Protein AF-0000000082291951 (afdb_homodimer)

Organism: NCBI:txid303405

Radius of gyration: 35.96 Å; Cα contacts (8 Å, |Δi|>4): 1613; chains: 2; bounding box: 137×91×159 Å

Nearest PDB structures (foldseek):
  1sz2-assembly1_A  TM=8.756E-01  e=3.361E-25  Escherichia coli
  3vpz-assembly1_A-2  TM=7.911E-01  e=4.484E-22  Pseudoalteromonas sp. AS-131
  6da0-assembly1_A  TM=6.887E-01  e=3.231E-18  Naegleria fowleri
  2q2r-assembly1_B  TM=7.150E-01  e=1.057E-15  Trypanosoma cruzi
  3j9m-assembly1_AI  TM=5.295E-01  e=6.971E-02  Homo sapiens

Solvent-accessible surface area (backbone atoms only — not comparable to full-atom values): 46841 Å² total; per-residue (Å²): 131,85,81,79,77,78,78,78,74,77,76,76,76,74,77,74,73,71,74,73,73,73,72,68,71,72,68,68,68,69,68,69,63,66,68,54,75,59,72,18,27,34,37,38,16,19,26,37,50,90,58,41,32,39,42,34,36,24,42,66,86,65,50,75,78,43,76,50,76,39,56,36,60,75,56,60,58,61,54,63,75,54,80,78,62,60,58,60,42,35,44,49,64,58,45,50,50,53,51,53,54,45,49,50,54,48,34,65,65,36,87,85,46,71,50,87,55,52,63,41,30,36,37,17,37,12,29,63,52,60,56,55,94,35,22,42,65,69,38,98,46,58,47,60,38,46,44,19,66,60,50,33,55,52,31,49,66,42,89,47,74,68,48,35,30,38,79,43,41,44,43,40,29,34,46,33,13,35,39,39,14,59,73,68,60,45,85,79,76,29,38,46,76,55,83,74,69,82,83,66,77,83,78,79,72,66,58,74,61,35,90,73,35,26,29,33,33,39,23,26,30,76,42,32,45,27,19,41,29,41,55,27,58,76,74,72,76,70,71,68,84,69,69,70,73,72,62,71,76,62,79,75,43,58,46,61,39,64,28,42,48,28,58,28,74,49,62,65,54,46,74,71,37,44,54,40,48,57,46,48,18,60,75,68,71,27,85,58,54,46,39,28,24,58,37,33,18,36,56,3,33,34,46,39,31,54,36,44,38,70,77,37,57,87,52,52,50,68,73,56,51,54,50,45,72,69,40,64,92,48,21,22,56,54,38,61,74,32,30,86,82,29,62,37,27,29,53,16,49,48,51,27,33,25,49,41,16,36,50,50,34,40,47,41,35,38,53,51,18,22,39,24,33,35,36,32,49,62,57,46,49,75,31,48,85,29,66,50,46,35,58,82,80,7,45,13,42,45,34,34,52,66,41,72,92,56,33,69,62,53,69,56,37,43,37,31,38,39,62,57,88,53,39,35,35,48,2,15,43,46,49,48,54,49,53,53,52,51,53,54,53,71,73,96,136,78,83,77,76,80,77,78,74,81,77,77,74,70,79,73,75,71,73,75,72,75,72,71,71,71,70,69,67,69,69,71,64,67,73,54,73,59,74,18,28,33,36,38,15,19,28,36,51,90,58,40,30,38,40,36,36,26,43,66,87,65,49,73,78,43,76,51,78,41,56,36,60,76,56,59,58,60,55,65,76,52,80,78,62,61,58,60,42,36,42,50,63,57,45,50,50,53,48,55,54,45,50,51,55,49,34,65,66,36,88,85,45,70,48,86,54,52,63,41,29,36,37,17,38,13,29,61,51,61,56,54,93,35,21,42,63,71,40,97,44,58,47,61,38,46,44,18,66,59,50,33,54,52,30,48,67,40,89,47,74,68,48,37,29,36,77,43,40,43,45,42,28,34,47,34,15,35,39,39,14,59,73,69,60,44,85,80,76,28,39,45,76,54,85,74,66,83,82,61,75,71,84,72,74,67,58,73,62,35,90,72,35,27,30,34,33,40,24,27,31,77,42,32,44,27,19,41,28,40,54,26,59,78,73,72,76,70,69,69,84,68,69,69,73,71,63,71,76,63,80,76,42,57,46,61,38,64,27,41,48,28,58,29,75,48,61,64,55,44,71,71,38,45,54,40,49,54,47,48,18,60,76,67,73,28,82,58,53,47,38,28,24,57,37,34,18,36,56,3,34,35,46,39,30,54,38,44,38,70,77,37,58,86,52,53,52,67,73,57,52,55,49,44,71,69,39,64,92,48,19,22,55,52,38,61,74,33,30,86,81,29,63,39,26,29,53,17,50,48,52,28,33,23,48,40,16,37,50,51,34,40,47,40,34,39,53,50,18,22,38,23,35,36,37,31,48,61,58,47,49,74,32,47,87,29,64,50,46,34,58,82,80,7,44,12,41,46,33,35,54,63,41,72,91,56,33,68,63,52,70,56,36,41,36,29,38,38,62,57,89,52,40,35,36,48,2,15,44,47,50,49,54,49,52,53,53,52,53,53,53,70,74,97

Structure (mmCIF, N/CA/C/O backbone):
data_AF-0000000082291951-model_v1
#
loop_
_entity.id
_entity.type
_entity.pdbx_description
1 polymer Glucokinase
#
loop_
_atom_site.group_PDB
_atom_site.id
_atom_site.type_symbol
_atom_site.label_atom_id
_atom_site.label_alt_id
_atom_site.label_comp_id
_atom_site.label_asym_id
_atom_site.label_entity_id
_atom_site.label_seq_id
_atom_site.pdbx_PDB_ins_code
_atom_site.Cartn_x
_atom_site.Cartn_y
_atom_site.Cartn_z
_atom_site.occupancy
_atom_site.B_iso_or_equiv
_atom_site.auth_seq_id
_atom_site.auth_comp_id
_atom_site.auth_asym_id
_atom_site.auth_atom_id
_atom_site.pdbx_PDB_model_num
ATOM 1 N N . MET A 1 1 ? 100.625 -26.516 -78.625 1 23.98 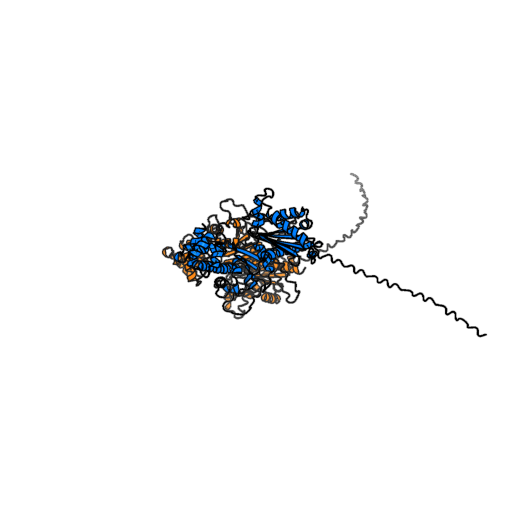1 MET A N 1
ATOM 2 C CA . MET A 1 1 ? 100.438 -27.594 -77.625 1 23.98 1 MET A CA 1
ATOM 3 C C . MET A 1 1 ? 99.562 -27.141 -76.5 1 23.98 1 MET A C 1
ATOM 5 O O . MET A 1 1 ? 100 -26.328 -75.625 1 23.98 1 MET A O 1
ATOM 9 N N . SER A 1 2 ? 98.312 -26.75 -76.5 1 24.59 2 SER A N 1
ATOM 10 C CA . SER A 1 2 ? 97.625 -25.469 -76.375 1 24.59 2 SER A CA 1
ATOM 11 C C . SER A 1 2 ? 97 -25.328 -75 1 24.59 2 SER A C 1
ATOM 13 O O . SER A 1 2 ? 96.062 -26.062 -74.625 1 24.59 2 SER A O 1
ATOM 15 N N . THR A 1 3 ? 97.875 -25.141 -73.812 1 23.8 3 THR A N 1
ATOM 16 C CA . THR A 1 3 ? 97.812 -25.594 -72.438 1 23.8 3 THR A CA 1
ATOM 17 C C . THR A 1 3 ? 96.75 -24.875 -71.625 1 23.8 3 THR A C 1
ATOM 19 O O . THR A 1 3 ? 96.688 -23.656 -71.562 1 23.8 3 THR A O 1
ATOM 22 N N . THR A 1 4 ? 95.5 -25.422 -71.5 1 20.5 4 THR A N 1
ATOM 23 C CA . THR A 1 4 ? 94.062 -25.109 -71.125 1 20.5 4 THR A CA 1
ATOM 24 C C . THR A 1 4 ? 94 -24.734 -69.625 1 20.5 4 THR A C 1
ATOM 26 O O . THR A 1 4 ? 94.125 -25.609 -68.812 1 20.5 4 THR A O 1
ATOM 29 N N . LYS A 1 5 ? 94.562 -23.531 -69.25 1 22.53 5 LYS A N 1
ATOM 30 C CA . LYS A 1 5 ? 94.812 -23.094 -67.875 1 22.53 5 LYS A CA 1
ATOM 31 C C . LYS A 1 5 ? 93.562 -23.094 -67 1 22.53 5 LYS A C 1
ATOM 33 O O . LYS A 1 5 ? 92.625 -22.391 -67.312 1 22.53 5 LYS A O 1
ATOM 38 N N . ASN A 1 6 ? 93.188 -24.281 -66.375 1 20.83 6 ASN A N 1
ATOM 39 C CA . ASN A 1 6 ? 91.938 -24.672 -65.688 1 20.83 6 ASN A CA 1
ATOM 40 C C . ASN A 1 6 ? 91.688 -23.75 -64.5 1 20.83 6 ASN A C 1
ATOM 42 O O . ASN A 1 6 ? 92.5 -23.625 -63.625 1 20.83 6 ASN A O 1
ATOM 46 N N . ASN A 1 7 ? 91 -22.562 -64.75 1 22.55 7 ASN A N 1
ATOM 47 C CA . ASN A 1 7 ? 90.812 -21.391 -63.938 1 22.55 7 ASN A CA 1
ATOM 48 C C . ASN A 1 7 ? 90 -21.734 -62.656 1 22.55 7 ASN A C 1
ATOM 50 O O . ASN A 1 7 ? 88.938 -22.297 -62.719 1 22.55 7 ASN A O 1
ATOM 54 N N . ASN A 1 8 ? 90.688 -22.156 -61.531 1 22.59 8 ASN A N 1
ATOM 55 C CA . ASN A 1 8 ? 90.375 -22.625 -60.188 1 22.59 8 ASN A CA 1
ATOM 56 C C . ASN A 1 8 ? 89.438 -21.656 -59.469 1 22.59 8 ASN A C 1
ATOM 58 O O . ASN A 1 8 ? 89.812 -20.547 -59.094 1 22.59 8 ASN A O 1
ATOM 62 N N . HIS A 1 9 ? 88.25 -21.375 -60.062 1 24 9 HIS A N 1
ATOM 63 C CA . HI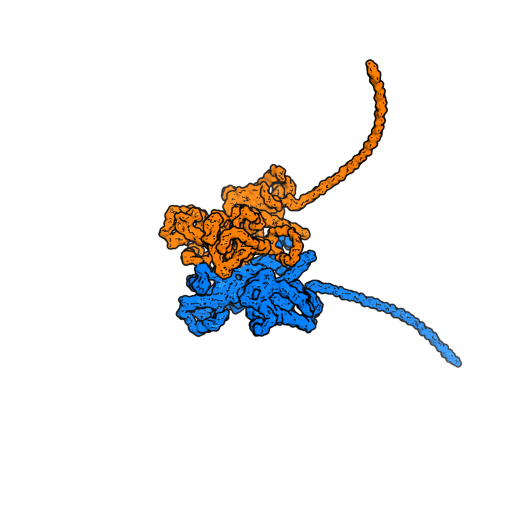S A 1 9 ? 87.375 -20.328 -59.531 1 24 9 HIS A CA 1
ATOM 64 C C . HIS A 1 9 ? 86.938 -20.609 -58.094 1 24 9 HIS A C 1
ATOM 66 O O . HIS A 1 9 ? 86.438 -21.688 -57.812 1 24 9 HIS A O 1
ATOM 72 N N . ASP A 1 10 ? 87.75 -20.172 -57.125 1 22.2 10 ASP A N 1
ATOM 73 C CA . ASP A 1 10 ? 87.688 -20.297 -55.688 1 22.2 10 ASP A CA 1
ATOM 74 C C . ASP A 1 10 ? 86.312 -19.938 -55.156 1 22.2 10 ASP A C 1
ATOM 76 O O . ASP A 1 10 ? 85.75 -18.922 -55.5 1 22.2 10 ASP A O 1
ATOM 80 N N . ASN A 1 11 ? 85.5 -20.969 -54.812 1 22 11 ASN A N 1
ATOM 81 C CA . ASN A 1 11 ? 84.125 -21.141 -54.344 1 22 11 ASN A CA 1
ATOM 82 C C . ASN A 1 11 ? 83.875 -20.391 -53.031 1 22 11 ASN A C 1
ATOM 84 O O . ASN A 1 11 ? 84.438 -20.734 -52 1 22 11 ASN A O 1
ATOM 88 N N . ASP A 1 12 ? 84.062 -19.078 -53.062 1 22.44 12 ASP A N 1
ATOM 89 C CA . ASP A 1 12 ? 84 -18.266 -51.844 1 22.44 12 ASP A CA 1
ATOM 90 C C . ASP A 1 12 ? 82.688 -18.562 -51.094 1 22.44 12 ASP A C 1
ATOM 92 O O . ASP A 1 12 ? 81.562 -18.453 -51.656 1 22.44 12 ASP A O 1
ATOM 96 N N . THR A 1 13 ? 82.75 -19.531 -50.156 1 23.59 13 THR A N 1
ATOM 97 C CA . THR A 1 13 ? 81.75 -20.109 -49.281 1 23.59 13 THR A CA 1
ATOM 98 C C . THR A 1 13 ? 81.062 -19.016 -48.438 1 23.59 13 THR A C 1
ATOM 100 O O . THR A 1 13 ? 81.688 -18.375 -47.594 1 23.59 13 THR A O 1
ATOM 103 N N . GLY A 1 14 ? 80.375 -18.078 -49.125 1 22.34 14 GLY A N 1
ATOM 104 C CA . GLY A 1 14 ? 79.75 -16.969 -48.438 1 22.34 14 GLY A CA 1
ATOM 105 C C . GLY A 1 14 ? 78.875 -17.406 -47.281 1 22.34 14 GLY A C 1
ATOM 106 O O . GLY A 1 14 ? 78.062 -18.344 -47.438 1 22.34 14 GLY A O 1
ATOM 107 N N . ASP A 1 15 ? 79.438 -17.391 -46.062 1 22.02 15 ASP A N 1
ATOM 108 C CA . ASP A 1 15 ? 78.938 -17.75 -44.75 1 22.02 15 ASP A CA 1
ATOM 109 C C . ASP A 1 15 ? 77.562 -17.062 -44.5 1 22.02 15 ASP A C 1
ATOM 111 O O . ASP A 1 15 ? 77.5 -15.828 -44.531 1 22.02 15 ASP A O 1
ATOM 115 N N . ASP A 1 16 ? 76.562 -17.547 -45.219 1 21.42 16 ASP A N 1
ATOM 116 C CA . ASP A 1 16 ? 75.188 -17.016 -45.031 1 21.42 16 ASP A CA 1
ATOM 117 C C . ASP A 1 16 ? 74.812 -16.984 -43.562 1 21.42 16 ASP A C 1
ATOM 119 O O . ASP A 1 16 ? 74.812 -18 -42.906 1 21.42 16 ASP A O 1
ATOM 123 N N . ASP A 1 17 ? 75.312 -15.961 -42.875 1 22.34 17 ASP A N 1
ATOM 124 C CA . ASP A 1 17 ? 74.938 -15.703 -41.5 1 22.34 17 ASP A CA 1
ATOM 125 C C . ASP A 1 17 ? 73.438 -15.727 -41.344 1 22.34 17 ASP A C 1
ATOM 127 O O . ASP A 1 17 ? 72.75 -14.906 -41.938 1 22.34 17 ASP A O 1
ATOM 131 N N . GLN A 1 18 ? 72.875 -16.875 -41.469 1 19.97 18 GLN A N 1
ATOM 132 C CA . GLN A 1 18 ? 71.438 -17 -41.219 1 19.97 18 GLN A CA 1
ATOM 133 C C . GLN A 1 18 ? 71.062 -16.359 -39.875 1 19.97 18 GLN A C 1
ATOM 135 O O . GLN A 1 18 ? 71.5 -16.828 -38.844 1 19.97 18 GLN A O 1
ATOM 140 N N . ALA A 1 19 ? 71.125 -15.016 -39.844 1 23.12 19 ALA A N 1
ATOM 141 C CA . ALA A 1 19 ? 70.5 -14.328 -38.688 1 23.12 19 ALA A CA 1
ATOM 142 C C . ALA A 1 19 ? 69.188 -14.977 -38.312 1 23.12 19 ALA A C 1
ATOM 144 O O . ALA A 1 19 ? 68.25 -15.023 -39.125 1 23.12 19 ALA A O 1
ATOM 145 N N . THR A 1 20 ? 69.25 -16.078 -37.594 1 21.72 20 THR A N 1
ATOM 146 C CA . THR A 1 20 ? 68.062 -16.688 -37 1 21.72 20 THR A CA 1
ATOM 147 C C . THR A 1 20 ? 67.25 -15.641 -36.312 1 21.72 20 THR A C 1
ATOM 149 O O . THR A 1 20 ? 67.688 -14.969 -35.375 1 21.72 20 THR A O 1
ATOM 152 N N . SER A 1 21 ? 66.562 -14.781 -37.125 1 24.31 21 SER A N 1
ATOM 153 C CA . SER A 1 21 ? 65.5 -13.922 -36.531 1 24.31 21 SER A CA 1
ATOM 154 C C . SER A 1 21 ? 64.688 -14.688 -35.5 1 24.31 21 SER A C 1
ATOM 156 O O . SER A 1 21 ? 64.062 -15.688 -35.844 1 24.31 21 SER A O 1
ATOM 158 N N . GLU A 1 22 ? 65.25 -14.891 -34.312 1 23.05 22 GLU A N 1
ATOM 159 C CA . GLU A 1 22 ? 64.5 -15.398 -33.188 1 23.05 22 GLU A CA 1
ATOM 160 C C . GLU A 1 22 ? 63.125 -14.664 -33.094 1 23.05 22 GLU A C 1
ATOM 162 O O . GLU A 1 22 ? 63.094 -13.453 -32.906 1 23.05 22 GLU A O 1
ATOM 167 N N . ASN A 1 23 ? 62.281 -14.93 -34.094 1 24.75 23 ASN A N 1
ATOM 168 C CA . ASN A 1 23 ? 60.875 -14.555 -33.844 1 24.75 23 ASN A CA 1
ATOM 169 C C . ASN A 1 23 ? 60.469 -14.828 -32.406 1 24.75 23 ASN A C 1
ATOM 171 O O . ASN A 1 23 ? 60.406 -15.984 -32 1 24.75 23 ASN A O 1
ATOM 175 N N . SER A 1 24 ? 61.062 -14.086 -31.516 1 24.94 24 SER A N 1
ATOM 176 C CA . SER A 1 24 ? 60.469 -14.148 -30.172 1 24.94 24 SER A CA 1
ATOM 177 C C . SER A 1 24 ? 58.938 -14.148 -30.234 1 24.94 24 SER A C 1
ATOM 179 O O . SER A 1 24 ? 58.344 -13.211 -30.75 1 24.94 24 SER A O 1
ATOM 181 N N . MET A 1 25 ? 58.406 -15.273 -30.562 1 22.91 25 MET A N 1
ATOM 182 C CA . MET A 1 25 ? 56.969 -15.383 -30.281 1 22.91 25 MET A CA 1
ATOM 183 C C . MET A 1 25 ? 56.625 -14.703 -28.953 1 22.91 25 MET A C 1
ATOM 185 O O . MET A 1 25 ? 57.062 -15.148 -27.891 1 22.91 25 MET A O 1
ATOM 189 N N . LYS A 1 26 ? 56.562 -13.336 -28.906 1 26.44 26 LYS A N 1
ATOM 190 C CA . LYS A 1 26 ? 55.812 -12.781 -27.797 1 26.44 26 LYS A CA 1
ATOM 191 C C . LYS A 1 26 ? 54.625 -13.695 -27.422 1 26.44 26 LYS A C 1
ATOM 193 O O . LYS A 1 26 ? 53.719 -13.859 -28.219 1 26.44 26 LYS A O 1
ATOM 198 N N . GLN A 1 27 ? 55 -14.781 -26.781 1 21.42 27 GLN A N 1
ATOM 199 C CA . GLN A 1 27 ? 53.875 -15.438 -26.172 1 21.42 27 GLN A CA 1
ATOM 200 C C . GLN A 1 27 ? 52.875 -14.414 -25.594 1 21.42 27 GLN A C 1
ATOM 202 O O . GLN A 1 27 ? 53.25 -13.641 -24.703 1 21.42 27 GLN A O 1
ATOM 207 N N . SER A 1 28 ? 52.125 -13.773 -26.5 1 25.36 28 SER A N 1
ATOM 208 C CA . SER A 1 28 ? 51 -13.062 -25.906 1 25.36 28 SER A CA 1
ATOM 209 C C . SER A 1 28 ? 50.469 -13.797 -24.672 1 25.36 28 SER A C 1
ATOM 211 O O . SER A 1 28 ? 50.094 -14.961 -24.766 1 25.36 28 SER A O 1
ATOM 213 N N . SER A 1 29 ? 51.188 -13.648 -23.625 1 26.86 29 SER A N 1
ATOM 214 C CA . SER A 1 29 ? 50.531 -14.102 -22.406 1 26.86 29 SER A CA 1
ATOM 215 C C . SER A 1 29 ? 49.031 -13.891 -22.484 1 26.86 29 SER A C 1
ATOM 217 O O . SER A 1 29 ? 48.562 -12.758 -22.656 1 26.86 29 SER A O 1
ATOM 219 N N . ALA A 1 30 ? 48.438 -14.836 -23.172 1 28.02 30 ALA A N 1
ATOM 220 C CA . ALA A 1 30 ? 47 -14.797 -22.938 1 28.02 30 ALA A CA 1
ATOM 221 C C . ALA A 1 30 ? 46.688 -14.266 -21.547 1 28.02 30 ALA A C 1
ATOM 223 O O . ALA A 1 30 ? 47.062 -14.859 -20.531 1 28.02 30 ALA A O 1
ATOM 224 N N . ILE A 1 31 ? 46.812 -13.055 -21.438 1 28.14 31 ILE A N 1
ATOM 225 C CA . ILE A 1 31 ? 46.156 -12.523 -20.25 1 28.14 31 ILE A CA 1
ATOM 226 C C . ILE A 1 31 ? 44.938 -13.383 -19.922 1 28.14 31 ILE A C 1
ATOM 228 O O . ILE A 1 31 ? 43.969 -13.406 -20.688 1 28.14 31 ILE A O 1
ATOM 232 N N . THR A 1 32 ? 45.219 -14.617 -19.516 1 28 32 THR A N 1
ATOM 233 C CA . THR A 1 32 ? 44.094 -15.281 -18.891 1 28 32 THR A CA 1
ATOM 234 C C . THR A 1 32 ? 43.219 -14.273 -18.125 1 28 32 THR A C 1
ATOM 236 O O . THR A 1 32 ? 43.688 -13.695 -17.125 1 28 32 THR A O 1
ATOM 239 N N . THR A 1 33 ? 42.594 -13.469 -18.859 1 30.8 33 THR A N 1
ATOM 240 C CA . THR A 1 33 ? 41.594 -12.664 -18.156 1 30.8 33 THR A CA 1
ATOM 241 C C . THR A 1 33 ? 41 -13.445 -16.984 1 30.8 33 THR A C 1
ATOM 243 O O . THR A 1 33 ? 40.562 -14.578 -17.156 1 30.8 33 THR A O 1
ATOM 246 N N . THR A 1 34 ? 41.594 -13.406 -15.914 1 34.38 34 THR A N 1
ATOM 247 C CA . THR A 1 34 ? 40.875 -13.859 -14.727 1 34.38 34 THR A CA 1
ATOM 248 C C . THR A 1 34 ? 39.375 -13.773 -14.93 1 34.38 34 THR A C 1
ATOM 250 O O . THR A 1 34 ? 38.844 -12.711 -15.258 1 34.38 34 THR A O 1
ATOM 253 N N . PRO A 1 35 ? 38.781 -14.906 -15.43 1 38.72 35 PRO A N 1
ATOM 254 C CA . PRO A 1 35 ? 37.344 -14.742 -15.586 1 38.72 35 PRO A CA 1
ATOM 255 C C . PRO A 1 35 ? 36.75 -13.75 -14.586 1 38.72 35 PRO A C 1
ATOM 257 O O . PRO A 1 35 ? 37.125 -13.758 -13.406 1 38.72 35 PRO A O 1
ATOM 260 N N . ASN A 1 36 ? 36.5 -12.586 -14.859 1 47.16 36 ASN A N 1
ATOM 261 C CA . ASN A 1 36 ? 35.656 -11.727 -14.016 1 47.16 36 ASN A CA 1
ATOM 262 C C . ASN A 1 36 ? 34.594 -12.523 -13.258 1 47.16 36 ASN A C 1
ATOM 264 O O . ASN A 1 36 ? 34.031 -13.469 -13.797 1 47.16 36 ASN A O 1
ATOM 268 N N . ASN A 1 37 ? 34.781 -12.672 -11.93 1 55.62 37 ASN A N 1
ATOM 269 C CA . ASN A 1 37 ? 33.875 -13.367 -11.016 1 55.62 37 ASN A CA 1
ATOM 270 C C . ASN A 1 37 ? 32.469 -13.492 -11.602 1 55.62 37 ASN A C 1
ATOM 272 O O . ASN A 1 37 ? 31.781 -14.484 -11.359 1 55.62 37 ASN A O 1
ATOM 276 N N . GLU A 1 38 ? 32.156 -12.641 -12.477 1 61.16 38 GLU A N 1
ATOM 277 C CA . GLU A 1 38 ? 30.844 -12.68 -13.094 1 61.16 38 GLU A CA 1
ATOM 278 C C . GLU A 1 38 ? 30.75 -13.781 -14.141 1 61.16 38 GLU A C 1
ATOM 280 O O . GLU A 1 38 ? 29.688 -14.391 -14.32 1 61.16 38 GLU A O 1
ATOM 285 N N . ASP A 1 39 ? 31.875 -14.18 -14.711 1 65.38 39 ASP A N 1
ATOM 286 C CA . ASP A 1 39 ? 31.844 -15.172 -15.781 1 65.38 39 ASP A CA 1
ATOM 287 C C . ASP A 1 39 ? 31.781 -16.594 -15.219 1 65.38 39 ASP A C 1
ATOM 289 O O . ASP A 1 39 ? 31.453 -17.531 -15.938 1 65.38 39 ASP A O 1
ATOM 293 N N . THR A 1 40 ? 32 -16.672 -13.969 1 78.81 40 THR A N 1
ATOM 294 C CA . THR A 1 40 ? 32.031 -18 -13.367 1 78.81 40 THR A CA 1
ATOM 295 C C . THR A 1 40 ? 30.781 -18.266 -12.555 1 78.81 40 THR A C 1
ATOM 297 O O . THR A 1 40 ? 30.625 -19.344 -11.977 1 78.81 40 THR A O 1
ATOM 300 N N . LEU A 1 41 ? 29.922 -17.344 -12.609 1 87.62 41 LEU A N 1
ATOM 301 C CA . LEU A 1 41 ? 28.703 -17.453 -11.797 1 87.62 41 LEU A CA 1
ATOM 302 C C . LEU A 1 41 ? 27.562 -18.031 -12.609 1 87.62 41 LEU A C 1
ATOM 304 O O . LEU A 1 41 ? 27.328 -17.625 -13.75 1 87.62 41 LEU A O 1
ATOM 308 N N . VAL A 1 42 ? 26.953 -19.062 -12.055 1 89.81 42 VAL A N 1
ATOM 309 C CA . VAL A 1 42 ? 25.688 -19.547 -12.617 1 89.81 42 VAL A CA 1
ATOM 310 C C . VAL A 1 42 ? 24.594 -19.516 -11.539 1 89.81 42 VAL A C 1
ATOM 312 O O . VAL A 1 42 ? 24.906 -19.594 -10.344 1 89.81 42 VAL A O 1
ATOM 315 N N . ILE A 1 43 ? 23.406 -19.375 -11.969 1 93.88 43 ILE A N 1
ATOM 316 C CA . ILE A 1 43 ? 22.266 -19.266 -11.055 1 93.88 43 ILE A CA 1
ATOM 317 C C . ILE A 1 43 ? 21.219 -20.312 -11.391 1 93.88 43 ILE A C 1
ATOM 319 O O . ILE A 1 43 ? 20.812 -20.438 -12.555 1 93.88 43 ILE A O 1
ATOM 323 N N . VAL A 1 44 ? 20.875 -21.078 -10.422 1 95.19 44 VAL A N 1
ATOM 324 C CA . VAL A 1 44 ? 19.719 -21.984 -10.539 1 95.19 44 VAL A CA 1
ATOM 325 C C . VAL A 1 44 ? 18.484 -21.297 -9.977 1 95.19 44 VAL A C 1
ATOM 327 O O . VAL A 1 44 ? 18.422 -20.984 -8.789 1 95.19 44 VAL A O 1
ATOM 330 N N . ALA A 1 45 ? 17.5 -21.078 -10.844 1 97.5 45 ALA A N 1
ATOM 331 C CA . ALA A 1 45 ? 16.234 -20.453 -10.453 1 97.5 45 ALA A CA 1
ATOM 332 C C . ALA A 1 45 ? 15.094 -21.469 -10.484 1 97.5 45 ALA A C 1
ATOM 334 O O . ALA A 1 45 ? 15.023 -22.297 -11.391 1 97.5 45 ALA A O 1
ATOM 335 N N . GLY A 1 46 ? 14.25 -21.375 -9.469 1 97.06 46 GLY A N 1
ATOM 336 C CA . GLY A 1 46 ? 13.078 -22.234 -9.406 1 97.06 46 GLY A CA 1
ATOM 337 C C . GLY A 1 46 ? 11.797 -21.484 -9.117 1 97.06 46 GLY A C 1
ATOM 338 O O . GLY A 1 46 ? 11.781 -20.547 -8.32 1 97.06 46 GLY A O 1
ATOM 339 N N . ASP A 1 47 ? 10.805 -21.812 -9.805 1 94.88 47 ASP A N 1
ATOM 340 C CA . ASP A 1 47 ? 9.422 -21.438 -9.555 1 94.88 47 ASP A CA 1
ATOM 341 C C . ASP A 1 47 ? 8.594 -22.641 -9.109 1 94.88 47 ASP A C 1
ATOM 343 O O . ASP A 1 47 ? 8.188 -23.469 -9.93 1 94.88 47 ASP A O 1
ATOM 347 N N . ILE A 1 48 ? 8.383 -22.656 -7.793 1 91.38 48 ILE A N 1
ATOM 348 C CA . ILE A 1 48 ? 7.82 -23.844 -7.168 1 91.38 48 ILE A CA 1
ATOM 349 C C . ILE A 1 48 ? 6.367 -23.594 -6.77 1 91.38 48 ILE A C 1
ATOM 351 O O . ILE A 1 48 ? 6.102 -22.922 -5.766 1 91.38 48 ILE A O 1
ATOM 355 N N . GLY A 1 49 ? 5.449 -24.125 -7.508 1 81.44 49 GLY A N 1
ATOM 356 C CA . GLY A 1 49 ? 4.035 -24.016 -7.195 1 81.44 49 GLY A CA 1
ATOM 357 C C . GLY A 1 49 ? 3.475 -25.266 -6.527 1 81.44 49 GLY A C 1
ATOM 358 O O . GLY A 1 49 ? 4.219 -26.188 -6.211 1 81.44 49 GLY A O 1
ATOM 359 N N . GLY A 1 50 ? 2.229 -25.266 -6.219 1 73.62 50 GLY A N 1
ATOM 360 C CA . GLY A 1 50 ? 1.573 -26.422 -5.633 1 73.62 50 GLY A CA 1
ATOM 361 C C . GLY A 1 50 ? 1.448 -27.594 -6.594 1 73.62 50 GLY A C 1
ATOM 362 O O . GLY A 1 50 ? 1.569 -28.75 -6.195 1 73.62 50 GLY A O 1
ATOM 363 N N . THR A 1 51 ? 1.249 -27.281 -7.887 1 73 51 THR A N 1
ATOM 364 C CA . THR A 1 51 ? 0.996 -28.312 -8.883 1 73 51 THR A CA 1
ATOM 365 C C . THR A 1 51 ? 2.219 -28.516 -9.773 1 73 51 THR A C 1
ATOM 367 O O . THR A 1 51 ? 2.559 -29.656 -10.117 1 73 51 THR A O 1
ATOM 370 N N . ASN A 1 52 ? 2.84 -27.422 -10.094 1 82.5 52 ASN A N 1
ATOM 371 C CA . ASN A 1 52 ? 3.973 -27.484 -11.008 1 82.5 52 ASN A CA 1
ATOM 372 C C . ASN A 1 52 ? 5.191 -26.75 -10.453 1 82.5 52 ASN A C 1
ATOM 374 O O . ASN A 1 52 ? 5.047 -25.781 -9.703 1 82.5 52 ASN A O 1
ATOM 378 N N . SER A 1 53 ? 6.281 -27.297 -10.828 1 90.81 53 SER A N 1
ATOM 379 C CA . SER A 1 53 ? 7.551 -26.641 -10.539 1 90.81 53 SER A CA 1
ATOM 380 C C . SER A 1 53 ? 8.391 -26.484 -11.805 1 90.81 53 SER A C 1
ATOM 382 O O . SER A 1 53 ? 8.391 -27.375 -12.664 1 90.81 53 SER A O 1
ATOM 384 N N . ARG A 1 54 ? 9.031 -25.375 -11.945 1 95.62 54 ARG A N 1
ATOM 385 C CA . ARG A 1 54 ? 9.945 -25.078 -13.047 1 95.62 54 ARG A CA 1
ATOM 386 C C . ARG A 1 54 ? 11.328 -24.719 -12.531 1 95.62 54 ARG A C 1
ATOM 388 O O . ARG A 1 54 ? 11.469 -23.922 -11.594 1 95.62 54 ARG A O 1
ATOM 395 N N . LEU A 1 55 ? 12.32 -25.359 -13.094 1 96.5 55 LEU A N 1
ATOM 396 C CA . LEU A 1 55 ? 13.703 -25.078 -12.734 1 96.5 55 LEU A CA 1
ATOM 397 C C . LEU A 1 55 ? 14.523 -24.719 -13.969 1 96.5 55 LEU A C 1
ATOM 399 O O . LEU A 1 55 ? 14.32 -25.281 -15.039 1 96.5 55 LEU A O 1
ATOM 403 N N . ALA A 1 56 ? 15.422 -23.781 -13.797 1 95.88 56 ALA A N 1
ATOM 404 C CA . ALA A 1 56 ? 16.281 -23.375 -14.898 1 95.88 56 ALA A CA 1
ATOM 405 C C . ALA A 1 56 ? 17.688 -23.016 -14.398 1 95.88 56 ALA A C 1
ATOM 407 O O . ALA A 1 56 ? 17.844 -22.562 -13.266 1 95.88 56 ALA A O 1
ATOM 408 N N . LEU A 1 57 ? 18.641 -23.266 -15.195 1 93 57 LEU A N 1
ATOM 409 C CA . LEU A 1 57 ? 20.031 -22.828 -15 1 93 57 LEU A CA 1
ATOM 410 C C . LEU A 1 57 ? 20.344 -21.641 -15.891 1 93 57 LEU A C 1
ATOM 412 O O . LEU A 1 57 ? 20.156 -21.688 -17.109 1 93 57 LEU A O 1
ATOM 416 N N . TYR A 1 58 ? 20.797 -20.562 -15.211 1 91.75 58 TYR A N 1
ATOM 417 C CA . TYR A 1 58 ? 21.141 -19.344 -15.93 1 91.75 58 TYR A CA 1
ATOM 418 C C . TYR A 1 58 ? 22.625 -19.016 -15.773 1 91.75 58 TYR A C 1
ATOM 420 O O . TYR A 1 58 ? 23.203 -19.25 -14.703 1 91.75 58 TYR A O 1
ATOM 428 N N . THR A 1 59 ? 23.156 -18.375 -16.828 1 87.5 59 THR A N 1
ATOM 429 C CA . THR A 1 59 ? 24.453 -17.719 -16.672 1 87.5 59 THR A CA 1
ATOM 430 C C . THR A 1 59 ? 24.297 -16.375 -16 1 87.5 59 THR A C 1
ATOM 432 O O . THR A 1 59 ? 23.172 -15.883 -15.82 1 87.5 59 THR A O 1
ATOM 435 N N . SER A 1 60 ? 25.375 -15.727 -15.625 1 82.56 60 SER A N 1
ATOM 436 C CA . SER A 1 60 ? 25.344 -14.438 -14.938 1 82.56 60 SER A CA 1
ATOM 437 C C . SER A 1 60 ? 24.781 -13.344 -15.836 1 82.56 60 SER A C 1
ATOM 439 O O . SER A 1 60 ? 24.266 -12.336 -15.344 1 82.56 60 SER A O 1
ATOM 441 N N . ASN A 1 61 ? 24.844 -13.602 -17.141 1 83.19 61 ASN A N 1
ATOM 442 C CA . ASN A 1 61 ? 24.359 -12.594 -18.078 1 83.19 61 ASN A CA 1
ATOM 443 C C . ASN A 1 61 ? 22.891 -12.812 -18.438 1 83.19 61 ASN A C 1
ATOM 445 O O . ASN A 1 61 ? 22.328 -12.086 -19.25 1 83.19 61 ASN A O 1
ATOM 449 N N . GLY A 1 62 ? 22.328 -13.883 -17.875 1 87.31 62 GLY A N 1
ATOM 450 C CA . GLY A 1 62 ? 20.891 -14.055 -18.016 1 87.31 62 GLY A CA 1
ATOM 451 C C . GLY A 1 62 ? 20.516 -15.062 -19.078 1 87.31 62 GLY A C 1
ATOM 452 O O . GLY A 1 62 ? 19.328 -15.219 -19.406 1 87.31 62 GLY A O 1
ATOM 453 N N . GLU A 1 63 ? 21.438 -15.695 -19.641 1 86.06 63 GLU A N 1
ATOM 454 C CA . GLU A 1 63 ? 21.125 -16.734 -20.625 1 86.06 63 GLU A CA 1
ATOM 455 C C . GLU A 1 63 ? 20.672 -18.016 -19.938 1 86.06 63 GLU A C 1
ATOM 457 O O . GLU A 1 63 ? 21.344 -18.516 -19.031 1 86.06 63 GLU A O 1
ATOM 462 N N . ARG A 1 64 ? 19.562 -18.547 -20.406 1 89.69 64 ARG A N 1
ATOM 463 C CA . ARG A 1 64 ? 19.094 -19.828 -19.891 1 89.69 64 ARG A CA 1
ATOM 464 C C . ARG A 1 64 ? 19.797 -21 -20.578 1 89.69 64 ARG A C 1
ATOM 466 O O . ARG A 1 64 ? 19.641 -21.188 -21.781 1 89.69 64 ARG A O 1
ATOM 473 N N . VAL A 1 65 ? 20.469 -21.828 -19.875 1 85.31 65 VAL A N 1
ATOM 474 C CA . VAL A 1 65 ? 21.297 -22.891 -20.422 1 85.31 65 VAL A CA 1
ATOM 475 C C . VAL A 1 65 ? 20.562 -24.219 -20.328 1 85.31 65 VAL A C 1
ATOM 477 O O . VAL A 1 65 ? 20.781 -25.125 -21.141 1 85.31 65 VAL A O 1
ATOM 480 N N . TYR A 1 66 ? 19.781 -24.328 -19.359 1 89.88 66 TYR A N 1
ATOM 481 C CA . TYR A 1 66 ? 19.016 -25.562 -19.125 1 89.88 66 TYR A CA 1
ATOM 482 C C . TYR A 1 66 ? 17.672 -25.25 -18.469 1 89.88 66 TYR A C 1
ATOM 484 O O . TYR A 1 66 ? 17.562 -24.297 -17.703 1 89.88 66 TYR A O 1
ATOM 492 N N . TYR A 1 67 ? 16.672 -26.047 -18.797 1 93.31 67 TYR A N 1
ATOM 493 C CA . TYR A 1 67 ? 15.305 -25.828 -18.312 1 93.31 67 TYR A CA 1
ATOM 494 C C . TYR A 1 67 ? 14.531 -27.125 -18.219 1 93.31 67 TYR A C 1
ATOM 496 O O . TYR A 1 67 ? 14.688 -28.016 -19.062 1 93.31 67 TYR A O 1
ATOM 504 N N . ARG A 1 68 ? 13.75 -27.234 -17.156 1 94.19 68 ARG A N 1
ATOM 505 C CA . ARG A 1 68 ? 12.883 -28.391 -17.016 1 94.19 68 ARG A CA 1
ATOM 506 C C . ARG A 1 68 ? 11.617 -28.047 -16.25 1 94.19 68 ARG A C 1
ATOM 508 O O . ARG A 1 68 ? 11.664 -27.297 -15.266 1 94.19 68 ARG A O 1
ATOM 515 N N . ASP A 1 69 ? 10.508 -28.609 -16.625 1 93.25 69 ASP A N 1
ATOM 516 C CA . ASP A 1 69 ? 9.219 -28.531 -15.953 1 93.25 69 ASP A CA 1
ATOM 517 C C . ASP A 1 69 ? 8.875 -29.828 -15.242 1 93.25 69 ASP A C 1
ATOM 519 O O . ASP A 1 69 ? 9.125 -30.922 -15.766 1 93.25 69 ASP A O 1
ATOM 523 N N . TYR A 1 70 ? 8.336 -29.703 -14.078 1 90.69 70 TYR A N 1
ATOM 524 C CA . TYR A 1 70 ? 7.961 -30.875 -13.273 1 90.69 70 TYR A CA 1
ATOM 525 C C . TYR A 1 70 ? 6.5 -30.781 -12.859 1 90.69 70 TYR A C 1
ATOM 527 O O . TYR A 1 70 ? 6.062 -29.781 -12.297 1 90.69 70 TYR A O 1
ATOM 535 N N . ARG A 1 71 ? 5.789 -31.781 -13.094 1 87.88 71 ARG A N 1
ATOM 536 C CA . ARG A 1 71 ? 4.516 -31.969 -12.406 1 87.88 71 ARG A CA 1
ATOM 537 C C . ARG A 1 71 ? 4.73 -32.531 -11.008 1 87.88 71 ARG A C 1
ATOM 539 O O . ARG A 1 71 ? 5.094 -33.719 -10.867 1 87.88 71 ARG A O 1
ATOM 546 N N . ASN A 1 72 ? 4.457 -31.797 -10.039 1 83.31 72 ASN A N 1
ATOM 547 C CA . ASN A 1 72 ? 4.852 -32.156 -8.68 1 83.31 72 ASN A CA 1
ATOM 548 C C . ASN A 1 72 ? 4.285 -33.5 -8.266 1 83.31 72 ASN A C 1
ATOM 550 O O . ASN A 1 72 ? 4.961 -34.281 -7.594 1 83.31 72 ASN A O 1
ATOM 554 N N . GLU A 1 73 ? 3.047 -33.781 -8.633 1 78.38 73 GLU A N 1
ATOM 555 C CA . GLU A 1 73 ? 2.379 -35.031 -8.242 1 78.38 73 GLU A CA 1
ATOM 556 C C . GLU A 1 73 ? 3.143 -36.25 -8.742 1 78.38 73 GLU A C 1
ATOM 558 O O . GLU A 1 73 ? 3.117 -37.312 -8.109 1 78.38 73 GLU A O 1
ATOM 563 N N . GLU A 1 74 ? 3.781 -36.125 -9.812 1 83.38 74 GLU A N 1
ATOM 564 C CA . GLU A 1 74 ? 4.52 -37.25 -10.414 1 83.38 74 GLU A CA 1
ATOM 565 C C . GLU A 1 74 ? 5.785 -37.562 -9.625 1 83.38 74 GLU A C 1
ATOM 567 O O . GLU A 1 74 ? 6.293 -38.688 -9.672 1 83.38 74 GLU A O 1
ATOM 572 N N . TYR A 1 75 ? 6.246 -36.594 -8.914 1 82.25 75 TYR A N 1
ATOM 573 C CA . TYR A 1 75 ? 7.543 -36.781 -8.266 1 82.25 75 TYR A CA 1
ATOM 574 C C . TYR A 1 75 ? 7.395 -36.812 -6.75 1 82.25 75 TYR A C 1
ATOM 576 O O . TYR A 1 75 ? 8.203 -37.406 -6.051 1 82.25 75 TYR A O 1
ATOM 584 N N . LEU A 1 76 ? 6.414 -36.062 -6.262 1 77.12 76 LEU A N 1
ATOM 585 C CA . LEU A 1 76 ? 6.324 -35.875 -4.816 1 77.12 76 LEU A CA 1
ATOM 586 C C . LEU A 1 76 ? 5.309 -36.844 -4.207 1 77.12 76 LEU A C 1
ATOM 588 O O . LEU A 1 76 ? 5.375 -37.156 -3.016 1 77.12 76 LEU A O 1
ATOM 592 N N . LEU A 1 77 ? 4.098 -37.156 -4.777 1 64.06 77 LEU A N 1
ATOM 593 C CA . LEU A 1 77 ? 3.066 -38 -4.199 1 64.06 77 LEU A CA 1
ATOM 594 C C . LEU A 1 77 ? 3.41 -39.469 -4.395 1 64.06 77 LEU A C 1
ATOM 596 O O . LEU A 1 77 ? 2.996 -40.312 -3.602 1 64.06 77 LEU A O 1
ATOM 600 N N . LYS A 1 78 ? 4.004 -39.75 -5.555 1 53.72 78 LYS A N 1
ATOM 601 C CA . LYS A 1 78 ? 4.066 -41.188 -5.82 1 53.72 78 LYS A CA 1
ATOM 602 C C . LYS A 1 78 ? 4.777 -41.938 -4.688 1 53.72 78 LYS A C 1
ATOM 604 O O . LYS A 1 78 ? 4.379 -43.031 -4.309 1 53.72 78 LYS A O 1
ATOM 609 N N . ASP A 1 79 ? 6.012 -41.625 -4.426 1 49.34 79 ASP A N 1
ATOM 610 C CA . ASP A 1 79 ? 6.73 -42.594 -3.643 1 49.34 79 ASP A CA 1
ATOM 611 C C . ASP A 1 79 ? 6.473 -42.438 -2.148 1 49.34 79 ASP A C 1
ATOM 613 O O . ASP A 1 79 ? 7.414 -42.406 -1.349 1 49.34 79 ASP A O 1
ATOM 617 N N . ALA A 1 80 ? 5.363 -41.844 -1.774 1 46.47 80 ALA A N 1
ATOM 618 C CA . ALA A 1 80 ? 5.012 -41.969 -0.362 1 46.47 80 ALA A CA 1
ATOM 619 C C . ALA A 1 80 ? 5.32 -43.375 0.157 1 46.47 80 ALA A C 1
ATOM 621 O O . ALA A 1 80 ? 5.383 -43.594 1.369 1 46.47 80 ALA A O 1
ATOM 622 N N . ASP A 1 81 ? 5.133 -44.188 -0.667 1 42.91 81 ASP A N 1
ATOM 623 C CA . ASP A 1 81 ? 5.359 -45.531 -0.135 1 42.91 81 ASP A CA 1
ATOM 624 C C . ASP A 1 81 ? 6.836 -45.75 0.193 1 42.91 81 ASP A C 1
ATOM 626 O O . ASP A 1 81 ? 7.215 -46.812 0.682 1 42.91 81 ASP A O 1
ATOM 630 N N . ASP A 1 82 ? 7.703 -45.062 -0.554 1 43.78 82 ASP A N 1
ATOM 631 C CA . ASP A 1 82 ? 9.062 -45.406 -0.173 1 43.78 82 ASP A CA 1
ATOM 632 C C . ASP A 1 82 ? 9.477 -44.719 1.119 1 43.78 82 ASP A C 1
ATOM 634 O O . ASP A 1 82 ? 9.547 -43.5 1.17 1 43.78 82 ASP A O 1
ATOM 638 N N . ASP A 1 83 ? 9.289 -45.219 2.275 1 46.91 83 ASP A N 1
ATOM 639 C CA . ASP A 1 83 ? 9.523 -45.062 3.705 1 46.91 83 ASP A CA 1
ATOM 640 C C . ASP A 1 83 ? 10.812 -44.281 3.961 1 46.91 83 ASP A C 1
ATOM 642 O O . ASP A 1 83 ? 11.117 -43.906 5.102 1 46.91 83 ASP A O 1
ATOM 646 N N . THR A 1 84 ? 11.734 -44.188 3.068 1 52.78 84 THR A N 1
ATOM 647 C CA . THR A 1 84 ? 13.055 -43.844 3.592 1 52.78 84 THR A CA 1
ATOM 648 C C . THR A 1 84 ? 13.305 -42.344 3.516 1 52.78 84 THR A C 1
ATOM 650 O O . THR A 1 84 ? 14.227 -41.812 4.152 1 52.78 84 THR A O 1
ATOM 653 N N . THR A 1 85 ? 12.586 -41.594 2.635 1 56.38 85 THR A N 1
ATOM 654 C CA . THR A 1 85 ? 12.93 -40.156 2.584 1 56.38 85 THR A CA 1
ATOM 655 C C . THR A 1 85 ? 11.961 -39.344 3.434 1 56.38 85 THR A C 1
ATOM 657 O O . THR A 1 85 ? 10.742 -39.438 3.256 1 56.38 85 THR A O 1
ATOM 660 N N . PRO A 1 86 ? 12.531 -38.75 4.469 1 59.56 86 PRO A N 1
ATOM 661 C CA . PRO A 1 86 ? 11.656 -37.875 5.27 1 59.56 86 PRO A CA 1
ATOM 662 C C . PRO A 1 86 ? 10.844 -36.906 4.418 1 59.56 86 PRO A C 1
ATOM 664 O O . PRO A 1 86 ? 11.344 -36.406 3.42 1 59.56 86 PRO A O 1
ATOM 667 N N . SER A 1 87 ? 9.547 -36.906 4.609 1 58.16 87 SER A N 1
ATOM 668 C CA . SER A 1 87 ? 8.562 -36.094 3.885 1 58.16 87 SER A CA 1
ATOM 669 C C . SER A 1 87 ? 9.039 -34.656 3.693 1 58.16 87 SER A C 1
ATOM 671 O O . SER A 1 87 ? 8.758 -34.031 2.664 1 58.16 87 SER A O 1
ATOM 673 N N . ASP A 1 88 ? 9.906 -34.156 4.672 1 61.53 88 ASP A N 1
ATOM 674 C CA . ASP A 1 88 ? 10.297 -32.75 4.621 1 61.53 88 ASP A CA 1
ATOM 675 C C . ASP A 1 88 ? 11.453 -32.531 3.646 1 61.53 88 ASP A C 1
ATOM 677 O O . ASP A 1 88 ? 11.93 -31.406 3.475 1 61.53 88 ASP A O 1
ATOM 681 N N . ARG A 1 89 ? 11.828 -33.625 2.84 1 74.19 89 ARG A N 1
ATOM 682 C CA . ARG A 1 89 ? 12.961 -33.469 1.937 1 74.19 89 ARG A CA 1
ATOM 683 C C . ARG A 1 89 ? 12.641 -34 0.55 1 74.19 89 ARG A C 1
ATOM 685 O O . ARG A 1 89 ? 13.531 -34.188 -0.275 1 74.19 89 ARG A O 1
ATOM 692 N N . MET A 1 90 ? 11.406 -34.156 0.365 1 77.94 90 MET A N 1
ATOM 693 C CA . MET A 1 90 ? 11.016 -34.812 -0.877 1 77.94 90 MET A CA 1
ATOM 694 C C . MET A 1 90 ? 11.336 -33.938 -2.084 1 77.94 90 MET A C 1
ATOM 696 O O . MET A 1 90 ? 11.898 -34.438 -3.072 1 77.94 90 MET A O 1
ATOM 700 N N . PHE A 1 91 ? 11.016 -32.75 -2.006 1 85.69 91 PHE A N 1
ATOM 701 C CA . PHE A 1 91 ? 11.281 -31.859 -3.133 1 85.69 91 PHE A CA 1
ATOM 702 C C . PHE A 1 91 ? 12.773 -31.781 -3.436 1 85.69 91 PHE A C 1
ATOM 704 O O . PHE A 1 91 ? 13.18 -31.875 -4.594 1 85.69 91 PHE A O 1
ATOM 711 N N . GLU A 1 92 ? 13.516 -31.672 -2.41 1 86.94 92 GLU A N 1
ATOM 712 C CA . GLU A 1 92 ? 14.969 -31.609 -2.553 1 86.94 92 GLU A CA 1
ATOM 713 C C . GLU A 1 92 ? 15.516 -32.875 -3.229 1 86.94 92 GLU A C 1
ATOM 715 O O . GLU A 1 92 ? 16.266 -32.781 -4.195 1 86.94 92 GLU A O 1
ATOM 720 N N . GLN A 1 93 ? 15.094 -33.938 -2.789 1 86 93 GLN A N 1
ATOM 721 C CA . GLN A 1 93 ? 15.672 -35.219 -3.205 1 86 93 GLN A CA 1
ATOM 722 C C . GLN A 1 93 ? 15.117 -35.656 -4.555 1 86 93 GLN A C 1
ATOM 724 O O . GLN A 1 93 ? 15.836 -36.281 -5.355 1 86 93 GLN A O 1
ATOM 729 N N . LYS A 1 94 ? 13.883 -35.281 -4.773 1 88.88 94 LYS A N 1
ATOM 730 C CA . LYS A 1 94 ? 13.227 -35.875 -5.941 1 88.88 94 LYS A CA 1
ATOM 731 C C . LYS A 1 94 ? 13.234 -34.906 -7.113 1 88.88 94 LYS A C 1
ATOM 733 O O . LYS A 1 94 ? 13.078 -35.312 -8.266 1 88.88 94 LYS A O 1
ATOM 738 N N . ILE A 1 95 ? 13.406 -33.719 -6.836 1 91.94 95 ILE A N 1
ATOM 739 C CA . ILE A 1 95 ? 13.297 -32.75 -7.922 1 91.94 95 ILE A CA 1
ATOM 740 C C . ILE A 1 95 ? 14.578 -31.922 -8.016 1 91.94 95 ILE A C 1
ATOM 742 O O . ILE A 1 95 ? 15.305 -32 -9.008 1 91.94 95 ILE A O 1
ATOM 746 N N . LEU A 1 96 ? 14.977 -31.312 -6.91 1 92.25 96 LEU A N 1
ATOM 747 C CA . LEU A 1 96 ? 16.047 -30.328 -6.961 1 92.25 96 LEU A CA 1
ATOM 748 C C . LEU A 1 96 ? 17.391 -31 -7.242 1 92.25 96 LEU A C 1
ATOM 750 O O . LEU A 1 96 ? 18.109 -30.609 -8.172 1 92.25 96 LEU A O 1
ATOM 754 N N . ILE A 1 97 ? 17.766 -32 -6.516 1 90.19 97 ILE A N 1
ATOM 755 C CA . ILE A 1 97 ? 19.062 -32.656 -6.637 1 90.19 97 ILE A CA 1
ATOM 756 C C . ILE A 1 97 ? 19.188 -33.281 -8.008 1 90.19 97 ILE A C 1
ATOM 758 O O . ILE A 1 97 ? 20.188 -33.094 -8.711 1 90.19 97 ILE A O 1
ATOM 762 N N . PRO A 1 98 ? 18.156 -34 -8.414 1 91 98 PRO A N 1
ATOM 763 C CA . PRO A 1 98 ? 18.25 -34.562 -9.766 1 91 98 PRO A CA 1
ATOM 764 C C . PRO A 1 98 ? 18.422 -33.469 -10.836 1 91 98 PRO A C 1
ATOM 766 O O . PRO A 1 98 ? 19.156 -33.688 -11.805 1 91 98 PRO A O 1
ATOM 769 N N . PHE A 1 99 ? 17.766 -32.438 -10.742 1 93.75 99 PHE A N 1
ATOM 770 C CA . PHE A 1 99 ? 17.922 -31.344 -11.695 1 93.75 99 PHE A CA 1
ATOM 771 C C . PHE A 1 99 ? 19.359 -30.812 -11.695 1 93.75 99 PHE A C 1
ATOM 773 O O . PHE A 1 99 ? 19.953 -30.625 -12.758 1 93.75 99 PHE A O 1
ATOM 780 N N . LEU A 1 100 ? 19.828 -30.625 -10.477 1 90.25 100 LEU A N 1
ATOM 781 C CA . LEU A 1 100 ? 21.188 -30.109 -10.328 1 90.25 100 LEU A CA 1
ATOM 782 C C . LEU A 1 100 ? 22.203 -31.078 -10.945 1 90.25 100 LEU A C 1
ATOM 784 O O . LEU A 1 100 ? 23.156 -30.641 -11.594 1 90.25 100 LEU A O 1
ATOM 788 N N . GLN A 1 101 ? 21.969 -32.281 -10.797 1 88.5 101 GLN A N 1
ATOM 789 C CA . GLN A 1 101 ? 22.844 -33.281 -11.391 1 88.5 101 GLN A CA 1
ATOM 790 C C . GLN A 1 101 ? 22.75 -33.281 -12.914 1 88.5 101 GLN A C 1
ATOM 792 O O . GLN A 1 101 ? 23.766 -33.438 -13.602 1 88.5 101 GLN A O 1
ATOM 797 N N . SER A 1 102 ? 21.578 -33.031 -13.367 1 88.81 102 SER A N 1
ATOM 798 C CA . SER A 1 102 ? 21.391 -32.938 -14.812 1 88.81 102 SER A CA 1
ATOM 799 C C . SER A 1 102 ? 22.094 -31.719 -15.375 1 88.81 102 SER A C 1
ATOM 801 O O . SER A 1 102 ? 22.594 -31.75 -16.5 1 88.81 102 SER A O 1
ATOM 803 N N . CYS A 1 103 ? 22 -30.625 -14.664 1 84.81 103 CYS A N 1
ATOM 804 C CA . CYS A 1 103 ? 22.703 -29.406 -15.078 1 84.81 103 CYS A CA 1
ATOM 805 C C . CYS A 1 103 ? 24.188 -29.688 -15.297 1 84.81 103 CYS A C 1
ATOM 807 O O . CYS A 1 103 ? 24.781 -29.203 -16.266 1 84.81 103 CYS A O 1
ATOM 809 N N . CYS A 1 104 ? 24.75 -30.422 -14.445 1 75.31 104 CYS A N 1
ATOM 810 C CA . CYS A 1 104 ? 26.172 -30.797 -14.531 1 75.31 104 CYS A CA 1
ATOM 811 C C . CYS A 1 104 ? 26.438 -31.594 -15.797 1 75.31 104 CYS A C 1
ATOM 813 O O . CYS A 1 104 ? 27.406 -31.328 -16.516 1 75.31 104 CYS A O 1
ATOM 815 N N . SER A 1 105 ? 25.594 -32.5 -16.031 1 76.38 105 SER A N 1
ATOM 816 C CA . SER A 1 105 ? 25.797 -33.406 -17.156 1 76.38 105 SER A CA 1
ATOM 817 C C . SER A 1 105 ? 25.609 -32.656 -18.484 1 76.38 105 SER A C 1
ATOM 819 O O . SER A 1 105 ? 26.406 -32.844 -19.422 1 76.38 105 SER A O 1
ATOM 821 N N . GLU A 1 106 ? 24.625 -31.844 -18.547 1 71.94 106 GLU A N 1
ATOM 822 C CA . GLU A 1 106 ? 24.312 -31.094 -19.766 1 71.94 106 GLU A CA 1
ATOM 823 C C . GLU A 1 106 ? 25.359 -30 -20.016 1 71.94 106 GLU A C 1
ATOM 825 O O . GLU A 1 106 ? 25.734 -29.75 -21.156 1 71.94 106 GLU A O 1
ATOM 830 N N . GLY A 1 107 ? 25.625 -29.344 -18.984 1 63.31 107 GLY A N 1
ATOM 831 C CA . GLY A 1 107 ? 26.688 -28.344 -19.094 1 63.31 107 GLY A CA 1
ATOM 832 C C . GLY A 1 107 ? 27.984 -28.906 -19.625 1 63.31 107 GLY A C 1
ATOM 833 O O . GLY A 1 107 ? 28.609 -28.312 -20.5 1 63.31 107 GLY A O 1
ATOM 834 N N . ARG A 1 108 ? 28.281 -30.109 -19.203 1 62.75 108 ARG A N 1
ATOM 835 C CA . ARG A 1 108 ? 29.5 -30.781 -19.641 1 62.75 108 ARG A CA 1
ATOM 836 C C . ARG A 1 108 ? 29.438 -31.156 -21.109 1 62.75 108 ARG A C 1
ATOM 838 O O . ARG A 1 108 ? 30.469 -31.203 -21.797 1 62.75 108 ARG A O 1
ATOM 845 N N . SER A 1 109 ? 28.219 -31.297 -21.438 1 65.44 109 SER A N 1
ATOM 846 C CA . SER A 1 109 ? 28.047 -31.719 -22.812 1 65.44 109 SER A CA 1
ATOM 847 C C . SER A 1 109 ? 27.922 -30.516 -23.75 1 65.44 109 SER A C 1
ATOM 849 O O . SER A 1 109 ? 27.938 -30.672 -24.969 1 65.44 109 SER A O 1
ATOM 851 N N . SER A 1 110 ? 27.688 -29.422 -23.016 1 63.78 110 SER A N 1
ATOM 852 C CA . SER A 1 110 ? 27.484 -28.234 -23.828 1 63.78 110 SER A CA 1
ATOM 853 C C . SER A 1 110 ? 28.781 -27.812 -24.531 1 63.78 110 SER A C 1
ATOM 855 O O . SER A 1 110 ? 29.859 -27.844 -23.922 1 63.78 110 SER A O 1
ATOM 857 N N . THR A 1 111 ? 28.734 -27.594 -25.828 1 62.94 111 THR A N 1
ATOM 858 C CA . THR A 1 111 ? 29.859 -27.109 -26.609 1 62.94 111 THR A CA 1
ATOM 859 C C . THR A 1 111 ? 29.953 -25.578 -26.516 1 62.94 111 THR A C 1
ATOM 861 O O . THR A 1 111 ? 30.953 -25 -26.922 1 62.94 111 THR A O 1
ATOM 864 N N . THR A 1 112 ? 28.938 -25.016 -25.953 1 65.38 112 THR A N 1
ATOM 865 C CA . THR A 1 112 ? 28.859 -23.562 -25.969 1 65.38 112 THR A CA 1
ATOM 866 C C . THR A 1 112 ? 29.484 -22.984 -24.703 1 65.38 112 THR A C 1
ATOM 868 O O . THR A 1 112 ? 30.031 -21.875 -24.719 1 65.38 112 THR A O 1
ATOM 871 N N . TYR A 1 113 ? 29.328 -23.75 -23.609 1 64.31 113 TYR A N 1
ATOM 872 C CA . TYR A 1 113 ? 29.844 -23.234 -22.359 1 64.31 113 TYR A CA 1
ATOM 873 C C . TYR A 1 113 ? 30.828 -24.219 -21.719 1 64.31 113 TYR A C 1
ATOM 875 O O . TYR A 1 113 ? 30.609 -25.422 -21.734 1 64.31 113 TYR A O 1
ATOM 883 N N . ASP A 1 114 ? 32 -23.75 -21.422 1 66.19 114 ASP A N 1
ATOM 884 C CA . ASP A 1 114 ? 32.906 -24.547 -20.609 1 66.19 114 ASP A CA 1
ATOM 885 C C . ASP A 1 114 ? 32.438 -24.609 -19.156 1 66.19 114 ASP A C 1
ATOM 887 O O . ASP A 1 114 ? 32.625 -23.656 -18.406 1 66.19 114 ASP A O 1
ATOM 891 N N . TRP A 1 115 ? 31.766 -25.594 -18.797 1 66.5 115 TRP A N 1
ATOM 892 C CA . TRP A 1 115 ? 31.141 -25.797 -17.5 1 66.5 115 TRP A CA 1
ATOM 893 C C . TRP A 1 115 ? 32.188 -25.766 -16.391 1 66.5 115 TRP A C 1
ATOM 895 O O . TRP A 1 115 ? 31.859 -25.484 -15.234 1 66.5 115 TRP A O 1
ATOM 905 N N . ASN A 1 116 ? 33.406 -26.172 -16.781 1 65.88 116 ASN A N 1
ATOM 906 C CA . ASN A 1 116 ? 34.469 -26.188 -15.797 1 65.88 116 ASN A CA 1
ATOM 907 C C . ASN A 1 116 ? 34.812 -24.781 -15.297 1 65.88 116 ASN A C 1
ATOM 909 O O . ASN A 1 116 ? 35.469 -24.625 -14.273 1 65.88 116 ASN A O 1
ATOM 913 N N . VAL A 1 117 ? 34.188 -23.875 -15.977 1 69.94 117 VAL A N 1
ATOM 914 C CA . VAL A 1 117 ? 34.562 -22.5 -15.648 1 69.94 117 VAL A CA 1
ATOM 915 C C . VAL A 1 117 ? 33.656 -21.984 -14.523 1 69.94 117 VAL A C 1
ATOM 917 O O . VAL A 1 117 ? 34 -21.031 -13.828 1 69.94 117 VAL A O 1
ATOM 920 N N . PHE A 1 118 ? 32.562 -22.719 -14.312 1 76.69 118 PHE A N 1
ATOM 921 C CA . PHE A 1 118 ? 31.672 -22.219 -13.281 1 76.69 118 PHE A CA 1
ATOM 922 C C . PHE A 1 118 ? 32.188 -22.578 -11.891 1 76.69 118 PHE A C 1
ATOM 924 O O . PHE A 1 118 ? 32.438 -23.75 -11.602 1 76.69 118 PHE A O 1
ATOM 931 N N . GLU A 1 119 ? 32.344 -21.531 -11.094 1 79.94 119 GLU A N 1
ATOM 932 C CA . GLU A 1 119 ? 32.906 -21.734 -9.766 1 79.94 119 GLU A CA 1
ATOM 933 C C . GLU A 1 119 ? 31.906 -21.391 -8.672 1 79.94 119 GLU A C 1
ATOM 935 O O . GLU A 1 119 ? 32.031 -21.859 -7.535 1 79.94 119 GLU A O 1
ATOM 940 N N . ILE A 1 120 ? 30.953 -20.609 -9.039 1 86.44 120 ILE A N 1
ATOM 941 C CA . ILE A 1 120 ? 30 -20.141 -8.039 1 86.44 120 ILE A CA 1
ATOM 942 C C . ILE A 1 120 ? 28.578 -20.438 -8.516 1 86.44 120 ILE A C 1
ATOM 944 O O . ILE A 1 120 ? 28.188 -20.047 -9.609 1 86.44 120 ILE A O 1
ATOM 948 N N . VAL A 1 121 ? 27.891 -21.188 -7.68 1 89.38 121 VAL A N 1
ATOM 949 C CA . VAL A 1 121 ? 26.5 -21.516 -7.977 1 89.38 121 VAL A CA 1
ATOM 950 C C . VAL A 1 121 ? 25.594 -20.922 -6.902 1 89.38 121 VAL A C 1
ATOM 952 O O . VAL A 1 121 ? 25.859 -21.062 -5.707 1 89.38 121 VAL A O 1
ATOM 955 N N . VAL A 1 122 ? 24.594 -20.219 -7.312 1 93.5 122 VAL A N 1
ATOM 956 C CA . VAL A 1 122 ? 23.578 -19.703 -6.402 1 93.5 122 VAL A CA 1
ATOM 957 C C . VAL A 1 122 ? 22.203 -20.281 -6.762 1 93.5 122 VAL A C 1
ATOM 959 O O . VAL A 1 122 ? 21.859 -20.375 -7.941 1 93.5 122 VAL A O 1
ATOM 962 N N . VAL A 1 123 ? 21.484 -20.703 -5.742 1 95.25 123 VAL A N 1
ATOM 963 C CA . VAL A 1 123 ? 20.156 -21.266 -5.934 1 95.25 123 VAL A CA 1
ATOM 964 C C . VAL A 1 123 ? 19.109 -20.312 -5.344 1 95.25 123 VAL A C 1
ATOM 966 O O . VAL A 1 123 ? 19.266 -19.828 -4.219 1 95.25 123 VAL A O 1
ATOM 969 N N . CYS A 1 124 ? 18.141 -20.016 -6.137 1 97 124 CYS A N 1
ATOM 970 C CA . CYS A 1 124 ? 17 -19.25 -5.645 1 97 124 CYS A CA 1
ATOM 971 C C . CYS A 1 124 ? 15.688 -19.922 -6.016 1 97 124 CYS A C 1
ATOM 973 O O . CYS A 1 124 ? 15.406 -20.125 -7.199 1 97 124 CYS A O 1
ATOM 975 N N . LEU A 1 125 ? 14.914 -20.266 -5.012 1 95.94 125 LEU A N 1
ATOM 976 C CA . LEU A 1 125 ? 13.641 -20.938 -5.211 1 95.94 125 LEU A CA 1
ATOM 977 C C . LEU A 1 125 ? 12.477 -20.047 -4.797 1 95.94 125 LEU A C 1
ATOM 979 O O . LEU A 1 125 ? 12.398 -19.625 -3.643 1 95.94 125 LEU A O 1
ATOM 983 N N . ALA A 1 126 ? 11.648 -19.719 -5.75 1 95.69 126 ALA A N 1
ATOM 984 C CA . ALA A 1 126 ? 10.391 -19.031 -5.477 1 95.69 126 ALA A CA 1
ATOM 985 C C . ALA A 1 126 ? 9.273 -20.031 -5.145 1 95.69 126 ALA A C 1
ATOM 987 O O . ALA A 1 126 ? 8.883 -20.828 -5.992 1 95.69 126 ALA A O 1
ATOM 988 N N . VAL A 1 127 ? 8.773 -19.906 -3.955 1 90.75 127 VAL A N 1
ATOM 989 C CA . VAL A 1 127 ? 7.859 -20.953 -3.492 1 90.75 127 VAL A CA 1
ATOM 990 C C . VAL A 1 127 ? 6.508 -20.344 -3.141 1 90.75 127 VAL A C 1
ATOM 992 O O . VAL A 1 127 ? 6.438 -19.219 -2.652 1 90.75 127 VAL A O 1
ATOM 995 N N . ALA A 1 128 ? 5.465 -21.125 -3.357 1 81.81 128 ALA A N 1
ATOM 996 C CA . ALA A 1 128 ? 4.125 -20.703 -2.957 1 81.81 128 ALA A CA 1
ATOM 997 C C . ALA A 1 128 ? 3.986 -20.688 -1.438 1 81.81 128 ALA A C 1
ATOM 999 O O . ALA A 1 128 ? 4.484 -21.594 -0.756 1 81.81 128 ALA A O 1
ATOM 1000 N N . GLY A 1 129 ? 3.518 -19.594 -0.853 1 75.12 129 GLY A N 1
ATOM 1001 C CA . GLY A 1 129 ? 3.299 -19.516 0.583 1 75.12 129 GLY A CA 1
ATOM 1002 C C . GLY A 1 129 ? 4.215 -18.531 1.27 1 75.12 129 GLY A C 1
ATOM 1003 O O . GLY A 1 129 ? 5.145 -18 0.652 1 75.12 129 GLY A O 1
ATOM 1004 N N . PRO A 1 130 ? 3.986 -18.359 2.523 1 76.94 130 PRO A N 1
ATOM 1005 C CA . PRO A 1 130 ? 4.797 -17.406 3.285 1 76.94 130 PRO A CA 1
ATOM 1006 C C . PRO A 1 130 ? 6.219 -17.906 3.535 1 76.94 130 PRO A C 1
ATOM 1008 O O . PRO A 1 130 ? 6.422 -19.094 3.766 1 76.94 130 PRO A O 1
ATOM 1011 N N . VAL A 1 131 ? 7.168 -17.016 3.428 1 86.69 131 VAL A N 1
ATOM 1012 C CA . VAL A 1 131 ? 8.57 -17.328 3.678 1 86.69 131 VAL A CA 1
ATOM 1013 C C . VAL A 1 131 ? 9.102 -16.438 4.801 1 86.69 131 VAL A C 1
ATOM 1015 O O . VAL A 1 131 ? 8.875 -15.219 4.801 1 86.69 131 VAL A O 1
ATOM 1018 N N . LYS A 1 132 ? 9.578 -17.016 5.785 1 82.06 132 LYS A N 1
ATOM 1019 C CA . LYS A 1 132 ? 10.227 -16.297 6.883 1 82.06 132 LYS A CA 1
ATOM 1020 C C . LYS A 1 132 ? 11.617 -16.844 7.156 1 82.06 132 LYS A C 1
ATOM 1022 O O . LYS A 1 132 ? 11.805 -18.062 7.254 1 82.06 132 LYS A O 1
ATOM 1027 N N . ASP A 1 133 ? 12.578 -15.969 7.23 1 83.56 133 ASP A N 1
ATOM 1028 C CA . ASP A 1 133 ? 13.953 -16.344 7.559 1 83.56 133 ASP A CA 1
ATOM 1029 C C . ASP A 1 133 ? 14.453 -17.453 6.633 1 83.56 133 ASP A C 1
ATOM 1031 O O . ASP A 1 133 ? 14.938 -18.484 7.094 1 83.56 133 ASP A O 1
ATOM 1035 N N . ASN A 1 134 ? 14.211 -17.328 5.352 1 90.81 134 ASN A N 1
ATOM 1036 C CA . ASN A 1 134 ? 14.719 -18.219 4.305 1 90.81 134 ASN A CA 1
ATOM 1037 C C . ASN A 1 134 ? 14.102 -19.609 4.402 1 90.81 134 ASN A C 1
ATOM 1039 O O . ASN A 1 134 ? 14.727 -20.594 4 1 90.81 134 ASN A O 1
ATOM 1043 N N . THR A 1 135 ? 12.898 -19.641 5.055 1 88 135 THR A N 1
ATOM 1044 C CA . THR A 1 135 ? 12.211 -20.906 5.25 1 88 135 THR A CA 1
ATOM 1045 C C . THR A 1 135 ? 10.742 -20.797 4.871 1 88 135 THR A C 1
ATOM 1047 O O . THR A 1 135 ? 10.07 -19.828 5.227 1 88 135 THR A O 1
ATOM 1050 N N . VAL A 1 136 ? 10.281 -21.812 4.188 1 83.75 136 VAL A N 1
ATOM 1051 C CA . VAL A 1 136 ? 8.859 -21.859 3.879 1 83.75 136 VAL A CA 1
ATOM 1052 C C . VAL A 1 136 ? 8.07 -22.25 5.133 1 83.75 136 VAL A C 1
ATOM 1054 O O . VAL A 1 136 ? 8.438 -23.203 5.832 1 83.75 136 VAL A O 1
ATOM 1057 N N . GLN A 1 137 ? 7.262 -21.484 5.637 1 71.12 137 GLN A N 1
ATOM 1058 C CA . GLN A 1 137 ? 6.523 -21.797 6.855 1 71.12 137 GLN A CA 1
ATOM 1059 C C . GLN A 1 137 ? 5.48 -22.875 6.598 1 71.12 137 GLN A C 1
ATOM 1061 O O . GLN A 1 137 ? 5.367 -23.828 7.371 1 71.12 137 GLN A O 1
ATOM 1066 N N . THR A 1 138 ? 4.254 -22.75 6.371 1 59.31 138 THR A N 1
ATOM 1067 C CA . THR A 1 138 ? 3.209 -23.766 6.312 1 59.31 138 THR A CA 1
ATOM 1068 C C . THR A 1 138 ? 2.779 -24.016 4.871 1 59.31 138 THR A C 1
ATOM 1070 O O . THR A 1 138 ? 2.252 -23.109 4.207 1 59.31 138 THR A O 1
ATOM 1073 N N . SER A 1 139 ? 3.646 -24.609 4.152 1 51.97 139 SER A N 1
ATOM 1074 C CA . SER A 1 139 ? 2.914 -24.859 2.916 1 51.97 139 SER A CA 1
ATOM 1075 C C . SER A 1 139 ? 1.892 -25.969 3.096 1 51.97 139 SER A C 1
ATOM 1077 O O . SER A 1 139 ? 2.021 -26.797 4 1 51.97 139 SER A O 1
ATOM 1079 N N . ARG A 1 140 ? 0.643 -25.797 2.705 1 51.78 140 ARG A N 1
ATOM 1080 C CA . ARG A 1 140 ? -0.37 -26.844 2.656 1 51.78 140 ARG A CA 1
ATOM 1081 C C . ARG A 1 140 ? 0.241 -28.172 2.24 1 51.78 140 ARG A C 1
ATOM 1083 O O . ARG A 1 140 ? -0.357 -29.234 2.451 1 51.78 140 ARG A O 1
ATOM 1090 N N . HIS A 1 141 ? 1.321 -28.078 1.67 1 59.12 141 HIS A N 1
ATOM 1091 C CA . HIS A 1 141 ? 1.954 -29.297 1.146 1 59.12 141 HIS A CA 1
ATOM 1092 C C . HIS A 1 141 ? 3.293 -29.547 1.829 1 59.12 141 HIS A C 1
ATOM 1094 O O . HIS A 1 141 ? 4.297 -28.922 1.498 1 59.12 141 HIS A O 1
ATOM 1100 N N . LYS A 1 142 ? 3.357 -30.312 2.828 1 61.38 142 LYS A N 1
ATOM 1101 C CA . LYS A 1 142 ? 4.535 -30.672 3.613 1 61.38 142 LYS A CA 1
ATOM 1102 C C . LYS A 1 142 ? 5.73 -30.969 2.709 1 61.38 142 LYS A C 1
ATOM 1104 O O . LYS A 1 142 ? 6.875 -30.688 3.07 1 61.38 142 LYS A O 1
ATOM 1109 N N . ALA A 1 143 ? 5.441 -31.453 1.624 1 63.06 143 ALA A N 1
ATOM 1110 C CA . ALA A 1 143 ? 6.484 -31.844 0.682 1 63.06 143 ALA A CA 1
ATOM 1111 C C . ALA A 1 143 ? 7.238 -30.625 0.156 1 63.06 143 ALA A C 1
ATOM 1113 O O . ALA A 1 143 ? 8.336 -30.75 -0.386 1 63.06 143 ALA A O 1
ATOM 1114 N N . LEU A 1 144 ? 6.773 -29.438 0.548 1 72.12 144 LEU A N 1
ATOM 1115 C CA . LEU A 1 144 ? 7.383 -28.234 0.017 1 72.12 144 LEU A CA 1
ATOM 1116 C C . LEU A 1 144 ? 8.008 -27.406 1.135 1 72.12 144 LEU A C 1
ATOM 1118 O O . LEU A 1 144 ? 8.344 -26.234 0.935 1 72.12 144 LEU A O 1
ATOM 1122 N N . GLU A 1 145 ? 8.164 -28.047 2.252 1 77.19 145 GLU A N 1
ATOM 1123 C CA . GLU A 1 145 ? 8.859 -27.344 3.328 1 77.19 145 GLU A CA 1
ATOM 1124 C C . GLU A 1 145 ? 10.359 -27.281 3.059 1 77.19 145 GLU A C 1
ATOM 1126 O O . GLU A 1 145 ? 11.055 -28.297 3.141 1 77.19 145 GLU A O 1
ATOM 1131 N N . ILE A 1 146 ? 10.875 -26.203 2.658 1 84.19 146 ILE A N 1
ATOM 1132 C CA . ILE A 1 146 ? 12.266 -26 2.287 1 84.19 146 ILE A CA 1
ATOM 1133 C C . ILE A 1 146 ? 12.898 -24.938 3.191 1 84.19 146 ILE A C 1
ATOM 1135 O O . ILE A 1 146 ? 12.344 -23.859 3.361 1 84.19 146 ILE A O 1
ATOM 1139 N N . ASN A 1 147 ? 13.945 -25.281 3.809 1 89.38 147 ASN A N 1
ATOM 1140 C CA . ASN A 1 147 ? 14.812 -24.359 4.523 1 89.38 147 ASN A CA 1
ATOM 1141 C C . ASN A 1 147 ? 16.109 -24.078 3.752 1 89.38 147 ASN A C 1
ATOM 1143 O O . ASN A 1 147 ? 16.922 -24.984 3.559 1 89.38 147 ASN A O 1
ATOM 1147 N N . GLY A 1 148 ? 16.281 -22.828 3.402 1 92.31 148 GLY A N 1
ATOM 1148 C CA . GLY A 1 148 ? 17.391 -22.453 2.543 1 92.31 148 GLY A CA 1
ATOM 1149 C C . GLY A 1 148 ? 18.75 -22.703 3.174 1 92.31 148 GLY A C 1
ATOM 1150 O O . GLY A 1 148 ? 19.703 -23.094 2.488 1 92.31 148 GLY A O 1
ATOM 1151 N N . TYR A 1 149 ? 18.891 -22.547 4.438 1 91.81 149 TYR A N 1
ATOM 1152 C CA . TYR A 1 149 ? 20.156 -22.75 5.129 1 91.81 149 TYR A CA 1
ATOM 1153 C C . TYR A 1 149 ? 20.484 -24.234 5.203 1 91.81 149 TYR A C 1
ATOM 1155 O O . TYR A 1 149 ? 21.625 -24.641 4.953 1 91.81 149 TYR A O 1
ATOM 1163 N N . ASP A 1 150 ? 19.469 -24.953 5.535 1 91.25 150 ASP A N 1
ATOM 1164 C CA . ASP A 1 150 ? 19.672 -26.406 5.594 1 91.25 150 ASP A CA 1
ATOM 1165 C C . ASP A 1 150 ? 20.016 -26.969 4.215 1 91.25 150 ASP A C 1
ATOM 1167 O O . ASP A 1 150 ? 20.891 -27.828 4.098 1 91.25 150 ASP A O 1
ATOM 1171 N N . LEU A 1 151 ? 19.344 -26.5 3.303 1 91.94 151 LEU A N 1
ATOM 1172 C CA . LEU A 1 151 ? 19.594 -26.922 1.931 1 91.94 151 LEU A CA 1
ATOM 1173 C C . LEU A 1 151 ? 21.031 -26.594 1.525 1 91.94 151 LEU A C 1
ATOM 1175 O O . LEU A 1 151 ? 21.719 -27.438 0.927 1 91.94 151 LEU A O 1
ATOM 1179 N N . LEU A 1 152 ? 21.453 -25.422 1.842 1 93.44 152 LEU A N 1
ATOM 1180 C CA . LEU A 1 152 ? 22.828 -25.016 1.533 1 93.44 152 LEU A CA 1
ATOM 1181 C C . LEU A 1 152 ? 23.828 -25.953 2.191 1 93.44 152 LEU A C 1
ATOM 1183 O O . LEU A 1 152 ? 24.781 -26.406 1.548 1 93.44 152 LEU A O 1
ATOM 1187 N N . GLN A 1 153 ? 23.641 -26.234 3.422 1 93.5 153 GLN A N 1
ATOM 1188 C CA . GLN A 1 153 ? 24.547 -27.109 4.152 1 93.5 153 GLN A CA 1
ATOM 1189 C C . GLN A 1 153 ? 24.625 -28.484 3.502 1 93.5 153 GLN A C 1
ATOM 1191 O O . GLN A 1 153 ? 25.703 -29.047 3.346 1 93.5 153 GLN A O 1
ATOM 1196 N N . ARG A 1 154 ? 23.516 -28.953 3.127 1 91.25 154 ARG A N 1
ATOM 1197 C CA . ARG A 1 154 ? 23.469 -30.266 2.5 1 91.25 154 ARG A CA 1
ATOM 1198 C C . ARG A 1 154 ? 24.156 -30.25 1.135 1 91.25 154 ARG A C 1
ATOM 1200 O O . ARG A 1 154 ? 24.844 -31.203 0.766 1 91.25 154 ARG A O 1
ATOM 1207 N N . CYS A 1 155 ? 23.938 -29.234 0.431 1 91.19 155 CYS A N 1
ATOM 1208 C CA . CYS A 1 155 ? 24.578 -29.094 -0.871 1 91.19 155 CYS A CA 1
ATOM 1209 C C . CYS A 1 155 ? 26.094 -29.031 -0.726 1 91.19 155 CYS A C 1
ATOM 1211 O O . CYS A 1 155 ? 26.812 -29.672 -1.492 1 91.19 155 CYS A O 1
ATOM 1213 N N . GLN A 1 156 ? 26.516 -28.359 0.241 1 91.31 156 GLN A N 1
ATOM 1214 C CA . GLN A 1 156 ? 27.953 -28.188 0.455 1 91.31 156 GLN A CA 1
ATOM 1215 C C . GLN A 1 156 ? 28.609 -29.5 0.867 1 91.31 156 GLN A C 1
ATOM 1217 O O . GLN A 1 156 ? 29.812 -29.688 0.67 1 91.31 156 GLN A O 1
ATOM 1222 N N . ASN A 1 157 ? 27.812 -30.391 1.377 1 92.62 157 ASN A N 1
ATOM 1223 C CA . ASN A 1 157 ? 28.328 -31.703 1.79 1 92.62 157 ASN A CA 1
ATOM 1224 C C . ASN A 1 157 ? 28.094 -32.75 0.718 1 92.62 157 ASN A C 1
ATOM 1226 O O . ASN A 1 157 ? 28.297 -33.938 0.961 1 92.62 157 ASN A O 1
ATOM 1230 N N . SER A 1 158 ? 27.688 -32.375 -0.322 1 91.06 158 SER A N 1
ATOM 1231 C CA . SER A 1 158 ? 27.391 -33.312 -1.408 1 91.06 158 SER A CA 1
ATOM 1232 C C . SER A 1 158 ? 28.672 -33.844 -2.021 1 91.06 158 SER A C 1
ATOM 1234 O O . SER A 1 158 ? 29.719 -33.188 -1.997 1 91.06 158 SER A O 1
ATOM 1236 N N . ASP A 1 159 ? 28.531 -35.062 -2.623 1 88.69 159 ASP A N 1
ATOM 1237 C CA . ASP A 1 159 ? 29.672 -35.656 -3.336 1 88.69 159 ASP A CA 1
ATOM 1238 C C . ASP A 1 159 ? 29.734 -35.125 -4.77 1 88.69 159 ASP A C 1
ATOM 1240 O O . ASP A 1 159 ? 30.766 -35.312 -5.441 1 88.69 159 ASP A O 1
ATOM 1244 N N . ASP A 1 160 ? 28.719 -34.5 -5.184 1 87.19 160 ASP A N 1
ATOM 1245 C CA . ASP A 1 160 ? 28.672 -33.938 -6.539 1 87.19 160 ASP A CA 1
ATOM 1246 C C . ASP A 1 160 ? 29.422 -32.625 -6.613 1 87.19 160 ASP A C 1
ATOM 1248 O O . ASP A 1 160 ? 29.078 -31.656 -5.922 1 87.19 160 ASP A O 1
ATOM 1252 N N . PRO A 1 161 ? 30.453 -32.531 -7.512 1 83.81 161 PRO A N 1
ATOM 1253 C CA . PRO A 1 161 ? 31.297 -31.328 -7.547 1 83.81 161 PRO A CA 1
ATOM 1254 C C . PRO A 1 161 ? 30.531 -30.078 -7.918 1 83.81 161 PRO A C 1
ATOM 1256 O O . PRO A 1 161 ? 30.875 -28.969 -7.473 1 83.81 161 PRO A O 1
ATOM 1259 N N . PHE A 1 162 ? 29.516 -30.203 -8.711 1 86.31 162 PHE A N 1
ATOM 1260 C CA . PHE A 1 162 ? 28.719 -29.047 -9.094 1 86.31 162 PHE A CA 1
ATOM 1261 C C . PHE A 1 162 ? 27.875 -28.562 -7.926 1 86.31 162 PHE A C 1
ATOM 1263 O O . PHE A 1 162 ? 27.828 -27.359 -7.648 1 86.31 162 PHE A O 1
ATOM 1270 N N . ILE A 1 163 ? 27.297 -29.453 -7.215 1 90.81 163 ILE A N 1
ATOM 1271 C CA . ILE A 1 163 ? 26.406 -29.141 -6.105 1 90.81 163 ILE A CA 1
ATOM 1272 C C . ILE A 1 163 ? 27.203 -28.531 -4.961 1 90.81 163 ILE A C 1
ATOM 1274 O O . ILE A 1 163 ? 26.734 -27.609 -4.281 1 90.81 163 ILE A O 1
ATOM 1278 N N . ARG A 1 164 ? 28.422 -28.922 -4.812 1 91 164 ARG A N 1
ATOM 1279 C CA . ARG A 1 164 ? 29.281 -28.406 -3.748 1 91 164 ARG A CA 1
ATOM 1280 C C . ARG A 1 164 ? 29.641 -26.953 -3.986 1 91 164 ARG A C 1
ATOM 1282 O O . ARG A 1 164 ? 30.078 -26.25 -3.066 1 91 164 ARG A O 1
ATOM 1289 N N . LYS A 1 165 ? 29.469 -26.578 -5.195 1 90.88 165 LYS A N 1
ATOM 1290 C CA . LYS A 1 165 ? 29.844 -25.219 -5.562 1 90.88 165 LYS A CA 1
ATOM 1291 C C . LYS A 1 165 ? 28.719 -24.234 -5.203 1 90.88 165 LYS A C 1
ATOM 1293 O O . LYS A 1 165 ? 28.875 -23.031 -5.363 1 90.88 165 LYS A O 1
ATOM 1298 N N . ILE A 1 166 ? 27.625 -24.75 -4.691 1 92.25 166 ILE A N 1
ATOM 1299 C CA . ILE A 1 166 ? 26.531 -23.891 -4.266 1 92.25 166 ILE A CA 1
ATOM 1300 C C . ILE A 1 166 ? 26.938 -23.109 -3.014 1 92.25 166 ILE A C 1
ATOM 1302 O O . ILE A 1 166 ? 27.266 -23.719 -1.984 1 92.25 166 ILE A O 1
ATOM 1306 N N . VAL A 1 167 ? 26.875 -21.766 -3.154 1 91 167 VAL A N 1
ATOM 1307 C CA . VAL A 1 167 ? 27.375 -20.953 -2.049 1 91 167 VAL A CA 1
ATOM 1308 C C . VAL A 1 167 ? 26.219 -20.234 -1.363 1 91 167 VAL A C 1
ATOM 1310 O O . VAL A 1 167 ? 26.375 -19.672 -0.274 1 91 167 VAL A O 1
ATOM 1313 N N . GLN A 1 168 ? 25.094 -20.266 -2.006 1 93.06 168 GLN A N 1
ATOM 1314 C CA . GLN A 1 168 ? 23.922 -19.609 -1.436 1 93.06 168 GLN A CA 1
ATOM 1315 C C . GLN A 1 168 ? 22.641 -20.281 -1.917 1 93.06 168 GLN A C 1
ATOM 1317 O O . GLN A 1 168 ? 22.516 -20.656 -3.086 1 93.06 168 GLN A O 1
ATOM 1322 N N . CYS A 1 169 ? 21.734 -20.422 -1.02 1 94.25 169 CYS A N 1
ATOM 1323 C CA . CYS A 1 169 ? 20.391 -20.875 -1.314 1 94.25 169 CYS A CA 1
ATOM 1324 C C . CYS A 1 169 ? 19.344 -19.922 -0.754 1 94.25 169 CYS A C 1
ATOM 1326 O O . CYS A 1 169 ? 19.172 -19.828 0.462 1 94.25 169 CYS A O 1
ATOM 1328 N N . CYS A 1 170 ? 18.641 -19.281 -1.682 1 94.75 170 CYS A N 1
ATOM 1329 C CA . CYS A 1 170 ? 17.625 -18.312 -1.283 1 94.75 170 CYS A CA 1
ATOM 1330 C C . CYS A 1 170 ? 16.219 -18.859 -1.525 1 94.75 170 CYS A C 1
ATOM 1332 O O . CYS A 1 170 ? 15.938 -19.391 -2.598 1 94.75 170 CYS A O 1
ATOM 1334 N N . ILE A 1 171 ? 15.422 -18.719 -0.489 1 93.62 171 ILE A N 1
ATOM 1335 C CA . ILE A 1 171 ? 14.008 -19.031 -0.613 1 93.62 171 ILE A CA 1
ATOM 1336 C C . ILE A 1 171 ? 13.188 -17.75 -0.557 1 93.62 171 ILE A C 1
ATOM 1338 O O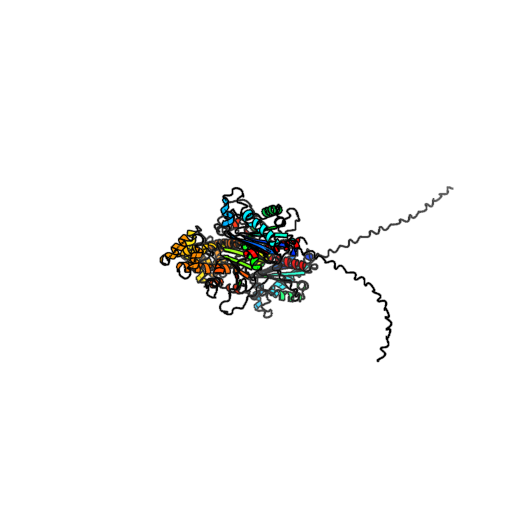 . ILE A 1 171 ? 13.289 -16.984 0.404 1 93.62 171 ILE A O 1
ATOM 1342 N N . ILE A 1 172 ? 12.43 -17.484 -1.604 1 92.94 172 ILE A N 1
ATOM 1343 C CA . ILE A 1 172 ? 11.594 -16.297 -1.614 1 92.94 172 ILE A CA 1
ATOM 1344 C C . ILE A 1 172 ? 10.156 -16.672 -1.947 1 92.94 172 ILE A C 1
ATOM 1346 O O . ILE A 1 172 ? 9.891 -17.766 -2.453 1 92.94 172 ILE A O 1
ATOM 1350 N N . ASN A 1 173 ? 9.266 -15.781 -1.558 1 90.44 173 ASN A N 1
ATOM 1351 C CA . ASN A 1 173 ? 7.859 -15.953 -1.911 1 90.44 173 ASN A CA 1
ATOM 1352 C C . ASN A 1 173 ? 7.641 -15.836 -3.418 1 90.44 173 ASN A C 1
ATOM 1354 O O . ASN A 1 173 ? 8.266 -15 -4.074 1 90.44 173 ASN A O 1
ATOM 1358 N N . ASP A 1 174 ? 6.719 -16.609 -3.918 1 90.25 174 ASP A N 1
ATOM 1359 C CA . ASP A 1 174 ? 6.449 -16.656 -5.352 1 90.25 174 ASP A CA 1
ATOM 1360 C C . ASP A 1 174 ? 6.059 -15.281 -5.887 1 90.25 174 ASP A C 1
ATOM 1362 O O . ASP A 1 174 ? 6.461 -14.898 -6.984 1 90.25 174 ASP A O 1
ATOM 1366 N N . PHE A 1 175 ? 5.34 -14.5 -5.125 1 92.62 175 PHE A N 1
ATOM 1367 C CA . PHE A 1 175 ? 4.918 -13.211 -5.66 1 92.62 175 PHE A CA 1
ATOM 1368 C C . PHE A 1 175 ? 6.043 -12.188 -5.551 1 92.62 175 PHE A C 1
ATOM 1370 O O . PHE A 1 175 ? 6.102 -11.234 -6.34 1 92.62 175 PHE A O 1
ATOM 1377 N N . VAL A 1 176 ? 6.848 -12.383 -4.586 1 94.94 176 VAL A N 1
ATOM 1378 C CA . VAL A 1 176 ? 8.047 -11.562 -4.555 1 94.94 176 VAL A CA 1
ATOM 1379 C C . VAL A 1 176 ? 8.891 -11.828 -5.801 1 94.94 176 VAL A C 1
ATOM 1381 O O . VAL A 1 176 ? 9.406 -10.898 -6.422 1 94.94 176 VAL A O 1
ATOM 1384 N N . ALA A 1 177 ? 8.984 -13.094 -6.164 1 95.94 177 ALA A N 1
ATOM 1385 C CA . ALA A 1 177 ? 9.688 -13.438 -7.395 1 95.94 177 ALA A CA 1
ATOM 1386 C C . ALA A 1 177 ? 9.016 -12.805 -8.609 1 95.94 177 ALA A C 1
ATOM 1388 O O . ALA A 1 177 ? 9.695 -12.32 -9.523 1 95.94 177 ALA A O 1
ATOM 1389 N N . GLN A 1 178 ? 7.723 -12.789 -8.641 1 95 178 GLN A N 1
ATOM 1390 C CA . GLN A 1 178 ? 7.008 -12.117 -9.719 1 95 178 GLN A CA 1
ATOM 1391 C C . GLN A 1 178 ? 7.395 -10.641 -9.797 1 95 178 GLN A C 1
ATOM 1393 O O . GLN A 1 178 ? 7.59 -10.102 -10.891 1 95 178 GLN A O 1
ATOM 1398 N N . GLY A 1 179 ? 7.473 -10.047 -8.664 1 96.62 179 GLY A N 1
ATOM 1399 C CA . GLY A 1 179 ? 7.891 -8.656 -8.609 1 96.62 179 GLY A CA 1
ATOM 1400 C C . GLY A 1 179 ? 9.266 -8.422 -9.219 1 96.62 179 GLY A C 1
ATOM 1401 O O . GLY A 1 179 ? 9.43 -7.547 -10.07 1 96.62 179 GLY A O 1
ATOM 1402 N N . TYR A 1 180 ? 10.203 -9.211 -8.789 1 95.56 180 TYR A N 1
ATOM 1403 C CA . TYR A 1 180 ? 11.539 -9.094 -9.367 1 95.56 180 TYR A CA 1
ATOM 1404 C C . TYR A 1 180 ? 11.516 -9.391 -10.859 1 95.56 180 TYR A C 1
ATOM 1406 O O . TYR A 1 180 ? 12.281 -8.805 -11.625 1 95.56 180 TYR A O 1
ATOM 1414 N N . GLY A 1 181 ? 10.688 -10.32 -11.234 1 96.25 181 GLY A N 1
ATOM 1415 C CA . GLY A 1 181 ? 10.516 -10.617 -12.648 1 96.25 181 GLY A CA 1
ATOM 1416 C C . GLY A 1 181 ? 10.102 -9.414 -13.469 1 96.25 181 GLY A C 1
ATOM 1417 O O . GLY A 1 181 ? 10.5 -9.281 -14.633 1 96.25 181 GLY A O 1
ATOM 1418 N N . CYS A 1 182 ? 9.336 -8.539 -12.906 1 95.19 182 CYS A N 1
ATOM 1419 C CA . CYS A 1 182 ? 8.867 -7.348 -13.602 1 95.19 182 CYS A CA 1
ATOM 1420 C C . CYS A 1 182 ? 10.031 -6.469 -14.039 1 95.19 182 CYS A C 1
ATOM 1422 O O . CYS A 1 182 ? 9.93 -5.73 -15.016 1 95.19 182 CYS A O 1
ATOM 1424 N N . LEU A 1 183 ? 11.117 -6.547 -13.352 1 92.75 183 LEU A N 1
ATOM 1425 C CA . LEU A 1 183 ? 12.289 -5.73 -13.664 1 92.75 183 LEU A CA 1
ATOM 1426 C C . LEU A 1 183 ? 12.977 -6.223 -14.93 1 92.75 183 LEU A C 1
ATOM 1428 O O . LEU A 1 183 ? 13.828 -5.527 -15.492 1 92.75 183 LEU A O 1
ATOM 1432 N N . THR A 1 184 ? 12.562 -7.406 -15.359 1 92.19 184 THR A N 1
ATOM 1433 C CA . THR A 1 184 ? 13.219 -8.016 -16.516 1 92.19 184 THR A CA 1
ATOM 1434 C C . THR A 1 184 ? 12.367 -7.836 -17.766 1 92.19 184 THR A C 1
ATOM 1436 O O . THR A 1 184 ? 12.781 -8.234 -18.859 1 92.19 184 THR A O 1
ATOM 1439 N N . LEU A 1 185 ? 11.25 -7.273 -17.594 1 92.38 185 LEU A N 1
ATOM 1440 C CA . LEU A 1 185 ? 10.281 -7.246 -18.688 1 92.38 185 LEU A CA 1
ATOM 1441 C C . LEU A 1 185 ? 10.719 -6.281 -19.781 1 92.38 185 LEU A C 1
ATOM 1443 O O . LEU A 1 185 ? 11.227 -5.195 -19.484 1 92.38 185 LEU A O 1
ATOM 1447 N N . GLN A 1 186 ? 10.641 -6.758 -20.938 1 85.19 186 GLN A N 1
ATOM 1448 C CA . GLN A 1 186 ? 10.891 -5.934 -22.109 1 85.19 186 GLN A CA 1
ATOM 1449 C C . GLN A 1 186 ? 9.586 -5.492 -22.766 1 85.19 186 GLN A C 1
ATOM 1451 O O . GLN A 1 186 ? 8.648 -6.285 -22.891 1 85.19 186 GLN A O 1
ATOM 1456 N N . ASN A 1 187 ? 9.672 -4.301 -23.234 1 75.88 187 ASN A N 1
ATOM 1457 C CA . ASN A 1 187 ? 8.469 -3.736 -23.844 1 75.88 187 ASN A CA 1
ATOM 1458 C C . ASN A 1 187 ? 8.102 -4.457 -25.125 1 75.88 187 ASN A C 1
ATOM 1460 O O . ASN A 1 187 ? 8.977 -5.008 -25.812 1 75.88 187 ASN A O 1
ATOM 1464 N N . ASP A 1 188 ? 6.836 -4.688 -25.438 1 76.31 188 ASP A N 1
ATOM 1465 C CA . ASP A 1 188 ? 6.242 -5.191 -26.672 1 76.31 188 ASP A CA 1
ATOM 1466 C C . ASP A 1 188 ? 6.191 -6.715 -26.672 1 76.31 188 ASP A C 1
ATOM 1468 O O . ASP A 1 188 ? 5.289 -7.312 -27.266 1 76.31 188 ASP A O 1
ATOM 1472 N N . ASP A 1 189 ? 7.281 -7.352 -25.969 1 83.94 189 ASP A N 1
ATOM 1473 C CA . ASP A 1 189 ? 7.305 -8.805 -26.047 1 83.94 189 ASP A CA 1
ATOM 1474 C C . ASP A 1 189 ? 6.641 -9.43 -24.812 1 83.94 189 ASP A C 1
ATOM 1476 O O . ASP A 1 189 ? 5.992 -10.469 -24.922 1 83.94 189 ASP A O 1
ATOM 1480 N N . ASP A 1 190 ? 6.832 -8.75 -23.781 1 90.88 190 ASP A N 1
ATOM 1481 C CA . ASP A 1 190 ? 6.496 -9.414 -22.531 1 90.88 190 ASP A CA 1
ATOM 1482 C C . ASP A 1 190 ? 5.238 -8.812 -21.906 1 90.88 190 ASP A C 1
ATOM 1484 O O . ASP A 1 190 ? 4.652 -9.398 -20.984 1 90.88 190 ASP A O 1
ATOM 1488 N N . VAL A 1 191 ? 4.844 -7.59 -22.391 1 90.12 191 VAL A N 1
ATOM 1489 C CA . VAL A 1 191 ? 3.723 -6.918 -21.75 1 90.12 191 VAL A CA 1
ATOM 1490 C C . VAL A 1 191 ? 2.859 -6.223 -22.797 1 90.12 191 VAL A C 1
ATOM 1492 O O . VAL A 1 191 ? 3.32 -5.957 -23.906 1 90.12 191 VAL A O 1
ATOM 1495 N N . VAL A 1 192 ? 1.667 -6.02 -22.438 1 88.19 192 VAL A N 1
ATOM 1496 C CA . VAL A 1 192 ? 0.745 -5.172 -23.188 1 88.19 192 VAL A CA 1
ATOM 1497 C C . VAL A 1 192 ? 0.294 -4 -22.328 1 88.19 192 VAL A C 1
ATOM 1499 O O . VAL A 1 192 ? -0.194 -4.195 -21.203 1 88.19 192 VAL A O 1
ATOM 1502 N N . GLU A 1 193 ? 0.52 -2.832 -22.75 1 89.12 193 GLU A N 1
ATOM 1503 C CA . GLU A 1 193 ? 0.066 -1.654 -22.016 1 89.12 193 GLU A CA 1
ATOM 1504 C C . GLU A 1 193 ? -1.431 -1.425 -22.219 1 89.12 193 GLU A C 1
ATOM 1506 O O . GLU A 1 193 ? -1.926 -1.453 -23.344 1 89.12 193 GLU A O 1
ATOM 1511 N N . LEU A 1 194 ? -2.074 -1.294 -21.109 1 87.31 194 LEU A N 1
ATOM 1512 C CA . LEU A 1 194 ? -3.498 -0.98 -21.188 1 87.31 194 LEU A CA 1
ATOM 1513 C C . LEU A 1 194 ? -3.723 0.528 -21.188 1 87.31 194 LEU A C 1
ATOM 1515 O O . LEU A 1 194 ? -3.156 1.243 -20.359 1 87.31 194 LEU A O 1
ATOM 1519 N N . GLY A 1 195 ? -4.398 1.128 -22.156 1 76.69 195 GLY A N 1
ATOM 1520 C CA . GLY A 1 195 ? -4.688 2.551 -22.219 1 76.69 195 GLY A CA 1
ATOM 1521 C C . GLY A 1 195 ? -5.676 3.016 -21.172 1 76.69 195 GLY A C 1
ATOM 1522 O O . GLY A 1 195 ? -6.773 2.471 -21.062 1 76.69 195 GLY A O 1
ATOM 1523 N N . VAL A 1 196 ? -5.273 3.854 -20.188 1 66.38 196 VAL A N 1
ATOM 1524 C CA . VAL A 1 196 ? -6.121 4.312 -19.094 1 66.38 196 VAL A CA 1
ATOM 1525 C C . VAL A 1 196 ? -6.895 5.555 -19.531 1 66.38 196 VAL A C 1
ATOM 1527 O O . VAL A 1 196 ? -7.996 5.812 -19.031 1 66.38 196 VAL A O 1
ATOM 1530 N N . MET A 1 197 ? -6.414 6.531 -20.391 1 58.62 197 MET A N 1
ATOM 1531 C CA . MET A 1 197 ? -7.117 7.77 -20.703 1 58.62 197 MET A CA 1
ATOM 1532 C C . MET A 1 1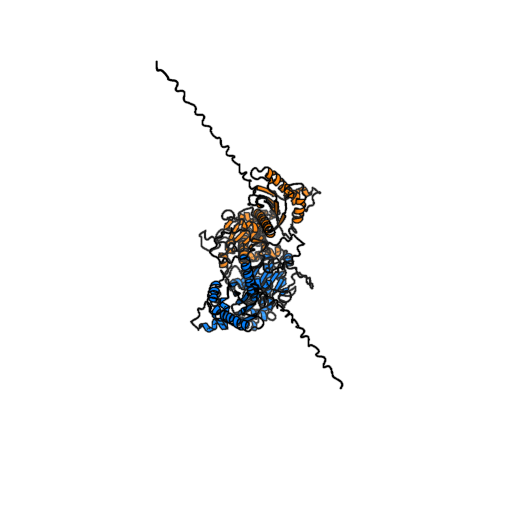97 ? -8.359 7.492 -21.547 1 58.62 197 MET A C 1
ATOM 1534 O O . MET A 1 197 ? -8.32 6.656 -22.453 1 58.62 197 MET A O 1
ATOM 1538 N N . SER A 1 198 ? -9.484 7.996 -20.922 1 47.94 198 SER A N 1
ATOM 1539 C CA . SER A 1 198 ? -10.766 7.996 -21.625 1 47.94 198 SER A CA 1
ATOM 1540 C C . SER A 1 198 ? -10.68 8.75 -22.953 1 47.94 198 SER A C 1
ATOM 1542 O O . SER A 1 198 ? -10.078 9.82 -23.016 1 47.94 198 SER A O 1
ATOM 1544 N N . GLY A 1 199 ? -11.25 8.219 -24.219 1 44.69 199 GLY A N 1
ATOM 1545 C CA . GLY A 1 199 ? -11.438 8.828 -25.531 1 44.69 199 GLY A CA 1
ATOM 1546 C C . GLY A 1 199 ? -10.219 8.688 -26.438 1 44.69 199 GLY A C 1
ATOM 1547 O O . GLY A 1 199 ? -10.211 9.195 -27.547 1 44.69 199 GLY A O 1
ATOM 1548 N N . SER A 1 200 ? -9.062 8.945 -25.828 1 37.84 200 SER A N 1
ATOM 1549 C CA . SER A 1 200 ? -8.023 8.883 -26.844 1 37.84 200 SER A CA 1
ATOM 1550 C C . SER A 1 200 ? -7.922 7.488 -27.453 1 37.84 200 SER A C 1
ATOM 1552 O O . SER A 1 200 ? -7.672 6.512 -26.75 1 37.84 200 SER A O 1
ATOM 1554 N N . THR A 1 201 ? -8.805 7.211 -28.312 1 38.66 201 THR A N 1
ATOM 1555 C CA . THR A 1 201 ? -8.688 6.055 -29.188 1 38.66 201 THR A CA 1
ATOM 1556 C C . THR A 1 201 ? -7.258 5.527 -29.203 1 38.66 201 THR A C 1
ATOM 1558 O O . THR A 1 201 ? -7.035 4.316 -29.172 1 38.66 201 THR A O 1
ATOM 1561 N N . ASN A 1 202 ? -6.539 6.066 -30.406 1 35.5 202 ASN A N 1
ATOM 1562 C CA . ASN A 1 202 ? -5.309 5.594 -31.031 1 35.5 202 ASN A CA 1
ATOM 1563 C C . ASN A 1 202 ? -4.16 5.531 -30.016 1 35.5 202 ASN A C 1
ATOM 1565 O O . ASN A 1 202 ? -3.367 4.59 -30.031 1 35.5 202 ASN A O 1
ATOM 1569 N N . GLN A 1 203 ? -3.574 6.812 -29.906 1 35.56 203 GLN A N 1
ATOM 1570 C CA . GLN A 1 203 ? -2.143 7.094 -29.875 1 35.56 203 GLN A CA 1
ATOM 1571 C C . GLN A 1 203 ? -1.529 6.648 -28.547 1 35.56 203 GLN A C 1
ATOM 1573 O O . GLN A 1 203 ? -2.225 6.566 -27.531 1 35.56 203 GLN A O 1
ATOM 1578 N N . THR A 1 204 ? -0.34 6.129 -28.594 1 40.12 204 THR A N 1
ATOM 1579 C CA . THR A 1 204 ? 0.924 5.754 -27.969 1 40.12 204 THR A CA 1
ATOM 1580 C C . THR A 1 204 ? 1.242 6.676 -26.797 1 40.12 204 THR A C 1
ATOM 1582 O O . THR A 1 204 ? 2.275 7.352 -26.797 1 40.12 204 THR A O 1
ATOM 1585 N N . ASN A 1 205 ? 0.28 7.402 -26.359 1 44.06 205 ASN A N 1
ATOM 1586 C CA . ASN A 1 205 ? 1.01 8.195 -25.375 1 44.06 205 ASN A CA 1
ATOM 1587 C C . ASN A 1 205 ? 1.557 7.328 -24.234 1 44.06 205 ASN A C 1
ATOM 1589 O O . ASN A 1 205 ? 0.854 7.055 -23.266 1 44.06 205 ASN A O 1
ATOM 1593 N N . GLN A 1 206 ? 2.309 6.484 -24.625 1 52.47 206 GLN A N 1
ATOM 1594 C CA . GLN A 1 206 ? 3.166 5.762 -23.703 1 52.47 206 GLN A CA 1
ATOM 1595 C C . GLN A 1 206 ? 3.541 6.637 -22.5 1 52.47 206 GLN A C 1
ATOM 1597 O O . GLN A 1 206 ? 4.094 7.723 -22.672 1 52.47 206 GLN A O 1
ATOM 1602 N N . LYS A 1 207 ? 2.615 6.473 -21.484 1 59.62 207 LYS A N 1
ATOM 1603 C CA . LYS A 1 207 ? 3.064 7.184 -20.297 1 59.62 207 LYS A CA 1
ATOM 1604 C C . LYS A 1 207 ? 4.535 6.902 -20.016 1 59.62 207 LYS A C 1
ATOM 1606 O O . LYS A 1 207 ? 5.016 5.789 -20.234 1 59.62 207 LYS A O 1
ATOM 1611 N N . THR A 1 208 ? 5.223 7.949 -19.859 1 71.06 208 THR A N 1
ATOM 1612 C CA . THR A 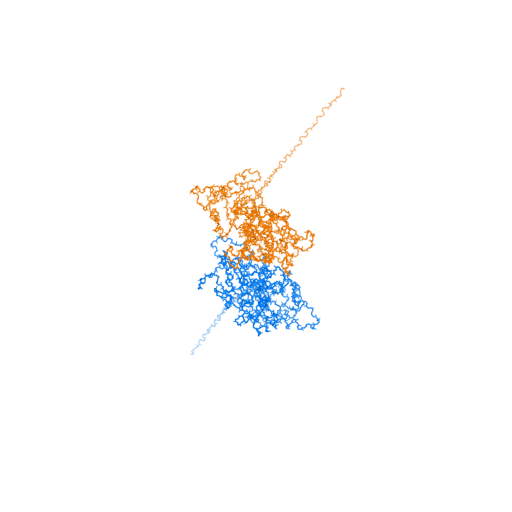1 208 ? 6.629 7.805 -19.5 1 71.06 208 THR A CA 1
ATOM 1613 C C . THR A 1 208 ? 6.77 7.207 -18.094 1 71.06 208 THR A C 1
ATOM 1615 O O . THR A 1 208 ? 6.191 7.723 -17.141 1 71.06 208 THR A O 1
ATOM 1618 N N . LYS A 1 209 ? 7.176 5.98 -18.062 1 82.44 209 LYS A N 1
ATOM 1619 C CA . LYS A 1 209 ? 7.535 5.324 -16.797 1 82.44 209 LYS A CA 1
ATOM 1620 C C . LYS A 1 209 ? 8.547 6.152 -16.016 1 82.44 209 LYS A C 1
ATOM 1622 O O . LYS A 1 209 ? 9.531 6.633 -16.578 1 82.44 209 LYS A O 1
ATOM 1627 N N . ASN A 1 210 ? 8.148 6.441 -14.812 1 85.38 210 ASN A N 1
ATOM 1628 C CA . ASN A 1 210 ? 9.156 6.98 -13.906 1 85.38 210 ASN A CA 1
ATOM 1629 C C . ASN A 1 210 ? 10.164 5.91 -13.492 1 85.38 210 ASN A C 1
ATOM 1631 O O . ASN A 1 210 ? 9.844 5.016 -12.711 1 85.38 210 ASN A O 1
ATOM 1635 N N . GLU A 1 211 ? 11.273 5.969 -13.969 1 82.5 211 GLU A N 1
ATOM 1636 C CA . GLU A 1 211 ? 12.289 4.934 -13.797 1 82.5 211 GLU A CA 1
ATOM 1637 C C . GLU A 1 211 ? 12.633 4.742 -12.328 1 82.5 211 GLU A C 1
ATOM 1639 O O . GLU A 1 211 ? 13.195 3.711 -11.945 1 82.5 211 GLU A O 1
ATOM 1644 N N . ASN A 1 212 ? 12.273 5.629 -11.523 1 84.38 212 ASN A N 1
ATOM 1645 C CA . ASN A 1 212 ? 12.586 5.508 -10.102 1 84.38 212 ASN A CA 1
ATOM 1646 C C . ASN A 1 212 ? 11.312 5.426 -9.258 1 84.38 212 ASN A C 1
ATOM 1648 O O . ASN A 1 212 ? 11.375 5.48 -8.023 1 84.38 212 ASN A O 1
ATOM 1652 N N . GLY A 1 213 ? 10.234 5.316 -9.945 1 91.25 213 GLY A N 1
ATOM 1653 C CA . GLY A 1 213 ? 8.969 5.246 -9.219 1 91.25 213 GLY A CA 1
ATOM 1654 C C . GLY A 1 213 ? 8.656 3.854 -8.703 1 91.25 213 GLY A C 1
ATOM 1655 O O . GLY A 1 213 ? 9.25 2.871 -9.148 1 91.25 213 GLY A O 1
ATOM 1656 N N . PRO A 1 214 ? 7.832 3.783 -7.758 1 95.44 214 PRO A N 1
ATOM 1657 C CA . PRO A 1 214 ? 7.422 2.465 -7.27 1 95.44 214 PRO A CA 1
ATOM 1658 C C . PRO A 1 214 ? 6.812 1.594 -8.367 1 95.44 214 PRO A C 1
ATOM 1660 O O . PRO A 1 214 ? 6.258 2.115 -9.336 1 95.44 214 PRO A O 1
ATOM 1663 N N . ILE A 1 215 ? 6.996 0.341 -8.258 1 96.75 215 ILE A N 1
ATOM 1664 C CA . ILE A 1 215 ? 6.406 -0.659 -9.148 1 96.75 215 ILE A CA 1
ATOM 1665 C C . ILE A 1 215 ? 5.508 -1.595 -8.344 1 96.75 215 ILE A C 1
ATOM 1667 O O . ILE A 1 215 ? 5.82 -1.934 -7.195 1 96.75 215 ILE A O 1
ATOM 1671 N N . VAL A 1 216 ? 4.367 -1.99 -8.891 1 98.19 216 VAL A N 1
ATOM 1672 C CA . VAL A 1 216 ? 3.465 -2.924 -8.219 1 98.19 216 VAL A CA 1
ATOM 1673 C C . VAL A 1 216 ? 3.086 -4.051 -9.18 1 98.19 216 VAL A C 1
ATOM 1675 O O . VAL A 1 216 ? 2.945 -3.826 -10.383 1 98.19 216 VAL A O 1
ATOM 1678 N N . CYS A 1 217 ? 3.025 -5.199 -8.648 1 97.81 217 CYS A N 1
ATOM 1679 C CA . CYS A 1 217 ? 2.518 -6.363 -9.367 1 97.81 217 CYS A CA 1
ATOM 1680 C C . CYS A 1 217 ? 1.343 -6.992 -8.633 1 97.81 217 CYS A C 1
ATOM 1682 O O . CYS A 1 217 ? 1.416 -7.227 -7.426 1 97.81 217 CYS A O 1
ATOM 1684 N N . ILE A 1 218 ? 0.254 -7.176 -9.297 1 97.69 218 ILE A N 1
ATOM 1685 C CA . ILE A 1 218 ? -0.921 -7.855 -8.766 1 97.69 218 ILE A CA 1
ATOM 1686 C C . ILE A 1 218 ? -1.354 -8.961 -9.727 1 97.69 218 ILE A C 1
ATOM 1688 O O . ILE A 1 218 ? -1.302 -8.797 -10.945 1 97.69 218 ILE A O 1
ATOM 1692 N N . GLY A 1 219 ? -1.714 -10.078 -9.188 1 95.06 219 GLY A N 1
ATOM 1693 C CA . GLY A 1 219 ? -2.074 -11.195 -10.039 1 95.06 219 GLY A CA 1
ATOM 1694 C C . GLY A 1 219 ? -3.078 -12.141 -9.398 1 95.06 219 GLY A C 1
ATOM 1695 O O . GLY A 1 219 ? -2.887 -12.578 -8.258 1 95.06 219 GLY A O 1
ATOM 1696 N N . ALA A 1 220 ? -4.109 -12.461 -10.18 1 92.75 220 ALA A N 1
ATOM 1697 C CA . ALA A 1 220 ? -5.125 -13.414 -9.734 1 92.75 220 ALA A CA 1
ATOM 1698 C C . ALA A 1 220 ? -4.887 -14.797 -10.336 1 92.75 220 ALA A C 1
ATOM 1700 O O . ALA A 1 220 ? -4.742 -14.938 -11.547 1 92.75 220 ALA A O 1
ATOM 1701 N N . GLY A 1 221 ? -4.758 -15.766 -9.562 1 86.06 221 GLY A N 1
ATOM 1702 C CA . GLY A 1 221 ? -4.758 -17.188 -9.859 1 86.06 221 GLY A CA 1
ATOM 1703 C C . GLY A 1 221 ? -5.66 -17.984 -8.945 1 86.06 221 GLY A C 1
ATOM 1704 O O . GLY A 1 221 ? -6.848 -17.672 -8.805 1 86.06 221 GLY A O 1
ATOM 1705 N N . THR A 1 222 ? -5.023 -18.969 -8.258 1 80.06 222 THR A N 1
ATOM 1706 C CA . THR A 1 222 ? -5.809 -19.609 -7.219 1 80.06 222 THR A CA 1
ATOM 1707 C C . THR A 1 222 ? -6.219 -18.609 -6.145 1 80.06 222 THR A C 1
ATOM 1709 O O . THR A 1 222 ? -7.344 -18.656 -5.641 1 80.06 222 THR A O 1
ATOM 1712 N N . GLY A 1 223 ? -5.352 -17.75 -5.82 1 89.19 223 GLY A N 1
ATOM 1713 C CA . GLY A 1 223 ? -5.609 -16.609 -4.957 1 89.19 223 GLY A CA 1
ATOM 1714 C C . GLY A 1 223 ? -5.254 -15.273 -5.598 1 89.19 223 GLY A C 1
ATOM 1715 O O . GLY A 1 223 ? -5.234 -15.164 -6.828 1 89.19 223 GLY A O 1
ATOM 1716 N N . LEU A 1 224 ? -5.145 -14.266 -4.84 1 94.12 224 LEU A N 1
ATOM 1717 C CA . LEU A 1 224 ? -4.77 -12.938 -5.32 1 94.12 224 LEU A CA 1
ATOM 1718 C C . LEU A 1 224 ? -3.479 -12.461 -4.66 1 94.12 224 LEU A C 1
ATOM 1720 O O . LEU A 1 224 ? -3.469 -12.141 -3.473 1 94.12 224 LEU A O 1
ATOM 1724 N N . GLY A 1 225 ? -2.41 -12.492 -5.414 1 93.94 225 GLY A N 1
ATOM 1725 C CA . GLY A 1 225 ? -1.12 -12.062 -4.902 1 93.94 225 GLY A CA 1
ATOM 1726 C C . GLY A 1 225 ? -0.775 -10.633 -5.285 1 93.94 225 GLY A C 1
ATOM 1727 O O . GLY A 1 225 ? -1.24 -10.133 -6.309 1 93.94 225 GLY A O 1
ATOM 1728 N N . THR A 1 226 ? -0.035 -10 -4.43 1 96.69 226 THR A N 1
ATOM 1729 C CA . THR A 1 226 ? 0.427 -8.641 -4.688 1 96.69 226 THR A CA 1
ATOM 1730 C C . THR A 1 226 ? 1.8 -8.406 -4.062 1 96.69 226 THR A C 1
ATOM 1732 O O . THR A 1 226 ? 2.137 -9.016 -3.047 1 96.69 226 THR A O 1
ATOM 1735 N N . CYS A 1 227 ? 2.586 -7.648 -4.695 1 97 227 CYS A N 1
ATOM 1736 C CA . CYS A 1 227 ? 3.855 -7.172 -4.156 1 97 227 CYS A CA 1
ATOM 1737 C C . CYS A 1 227 ? 4.164 -5.766 -4.656 1 97 227 CYS A C 1
ATOM 1739 O O . CYS A 1 227 ? 3.475 -5.25 -5.539 1 97 227 CYS A O 1
ATOM 1741 N N . TYR A 1 228 ? 5.086 -5.094 -4.047 1 97.06 228 TYR A N 1
ATOM 1742 C CA . TYR A 1 228 ? 5.484 -3.762 -4.48 1 97.06 228 TYR A CA 1
ATOM 1743 C C . TYR A 1 228 ? 6.996 -3.588 -4.387 1 97.06 228 TYR A C 1
ATOM 1745 O O . TYR A 1 228 ? 7.648 -4.211 -3.549 1 97.06 228 TYR A O 1
ATOM 1753 N N . LEU A 1 229 ? 7.566 -2.838 -5.301 1 95.69 229 LEU A N 1
ATOM 1754 C CA . LEU A 1 229 ? 9 -2.564 -5.383 1 95.69 229 LEU A CA 1
ATOM 1755 C C . LEU A 1 229 ? 9.273 -1.075 -5.207 1 95.69 229 LEU A C 1
ATOM 1757 O O . LEU A 1 229 ? 8.539 -0.236 -5.727 1 95.69 229 LEU A O 1
ATOM 1761 N N . THR A 1 230 ? 10.289 -0.772 -4.453 1 92.88 230 THR A N 1
ATOM 1762 C CA . THR A 1 230 ? 10.766 0.596 -4.289 1 92.88 230 THR A CA 1
ATOM 1763 C C . THR A 1 230 ? 12.281 0.667 -4.477 1 92.88 230 THR A C 1
ATOM 1765 O O . THR A 1 230 ? 12.977 -0.328 -4.289 1 92.88 230 THR A O 1
ATOM 1768 N N . THR A 1 231 ? 12.758 1.791 -4.906 1 85.44 231 THR A N 1
ATOM 1769 C CA . THR A 1 231 ? 14.188 1.955 -5.141 1 85.44 231 THR A CA 1
ATOM 1770 C C . THR A 1 231 ? 14.938 2.133 -3.824 1 85.44 231 THR A C 1
ATOM 1772 O O . THR A 1 231 ? 14.383 2.656 -2.854 1 85.44 231 THR A O 1
ATOM 1775 N N . THR A 1 232 ? 16.047 1.493 -3.5 1 63.75 232 THR A N 1
ATOM 1776 C CA . THR A 1 232 ? 16.875 1.548 -2.301 1 63.75 232 THR A CA 1
ATOM 1777 C C . THR A 1 232 ? 17.781 2.77 -2.33 1 63.75 232 THR A C 1
ATOM 1779 O O . THR A 1 232 ? 18.25 3.229 -1.284 1 63.75 232 THR A O 1
ATOM 1782 N N . GLY A 1 233 ? 17.875 3.557 -3.266 1 52.59 233 GLY A N 1
ATOM 1783 C CA . GLY A 1 233 ? 18.875 4.617 -3.271 1 52.59 233 GLY A CA 1
ATOM 1784 C C . GLY A 1 233 ? 18.281 6 -3.418 1 52.59 233 GLY A C 1
ATOM 1785 O O . GLY A 1 233 ? 17.109 6.141 -3.789 1 52.59 233 GLY A O 1
ATOM 1786 N N . PRO A 1 234 ? 18.984 7.004 -2.83 1 44.94 234 PRO A N 1
ATOM 1787 C CA . PRO A 1 234 ? 18.5 8.383 -2.881 1 44.94 234 PRO A CA 1
ATOM 1788 C C . PRO A 1 234 ? 17.969 8.773 -4.262 1 44.94 234 PRO A C 1
ATOM 1790 O O . PRO A 1 234 ? 18.547 8.375 -5.277 1 44.94 234 PRO A O 1
ATOM 1793 N N . ALA A 1 235 ? 16.766 8.945 -4.379 1 39.19 235 ALA A N 1
ATOM 1794 C CA . ALA A 1 235 ? 16.438 9.625 -5.625 1 39.19 235 ALA A CA 1
ATOM 1795 C C . ALA A 1 235 ? 17.516 10.648 -6 1 39.19 235 ALA A C 1
ATOM 1797 O O . ALA A 1 235 ? 17.859 11.516 -5.195 1 39.19 235 ALA A O 1
ATOM 1798 N N . ALA A 1 236 ? 18.516 10.344 -6.781 1 32.31 236 ALA A N 1
ATOM 1799 C CA . ALA A 1 236 ? 19.453 11.391 -7.176 1 32.31 236 ALA A CA 1
ATOM 1800 C C . ALA A 1 236 ? 18.734 12.695 -7.477 1 32.31 236 ALA A C 1
ATOM 1802 O O . ALA A 1 236 ? 17.828 12.727 -8.312 1 32.31 236 ALA A O 1
ATOM 1803 N N . LEU A 1 237 ? 18.5 13.555 -6.512 1 31.56 237 LEU A N 1
ATOM 1804 C CA . LEU A 1 237 ? 18.203 14.898 -6.988 1 31.56 237 LEU A CA 1
ATOM 1805 C C . LEU A 1 237 ? 19.125 15.281 -8.148 1 31.56 237 LEU A C 1
ATOM 1807 O O . LEU A 1 237 ? 20.344 15.375 -7.973 1 31.56 237 LEU A O 1
ATOM 1811 N N . SER A 1 238 ? 18.969 14.742 -9.258 1 29.19 238 SER A N 1
ATOM 1812 C CA . SER A 1 238 ? 19.812 15.164 -10.375 1 29.19 238 SER A CA 1
ATOM 1813 C C . SER A 1 238 ? 19.891 16.688 -10.461 1 29.19 238 SER A C 1
ATOM 1815 O O . SER A 1 238 ? 18.906 17.344 -10.805 1 29.19 238 SER A O 1
ATOM 1817 N N . SER A 1 239 ? 20.422 17.359 -9.586 1 29.05 239 SER A N 1
ATOM 1818 C CA . SER A 1 239 ? 20.766 18.703 -10.062 1 29.05 239 SER A CA 1
ATOM 1819 C C . SER A 1 239 ? 21.359 18.656 -11.469 1 29.05 239 SER A C 1
ATOM 1821 O O . SER A 1 239 ? 21.312 19.641 -12.203 1 29.05 239 SER A O 1
ATOM 1823 N N . ASP A 1 240 ? 22.641 18.094 -11.578 1 28.12 240 ASP A N 1
ATOM 1824 C CA . ASP A 1 240 ? 23.406 18.391 -12.766 1 28.12 240 ASP A CA 1
ATOM 1825 C C . ASP A 1 240 ? 22.766 17.812 -14.016 1 28.12 240 ASP A C 1
ATOM 1827 O O . ASP A 1 240 ? 22.625 16.578 -14.133 1 28.12 240 ASP A O 1
ATOM 1831 N N . SER A 1 241 ? 21.969 18.594 -14.719 1 29.17 241 SER A N 1
ATOM 1832 C CA . SER A 1 241 ? 21.578 18.391 -16.109 1 29.17 241 SER A CA 1
ATOM 1833 C C . SER A 1 241 ? 22.672 17.656 -16.891 1 29.17 241 SER A C 1
ATOM 1835 O O . SER A 1 241 ? 22.406 17.109 -17.969 1 29.17 241 SER A O 1
ATOM 1837 N N . ASN A 1 242 ? 23.969 18.141 -16.766 1 26.94 242 ASN A N 1
ATOM 1838 C CA . ASN A 1 242 ? 25 17.812 -17.75 1 26.94 242 ASN A CA 1
ATOM 1839 C C . ASN A 1 242 ? 25.516 16.391 -17.594 1 26.94 242 ASN A C 1
ATOM 1841 O O . ASN A 1 242 ? 26.438 15.977 -18.281 1 26.94 242 ASN A O 1
ATOM 1845 N N . SER A 1 243 ? 25.797 16.031 -16.438 1 27.11 243 SER A N 1
ATOM 1846 C CA . SER A 1 243 ? 26.578 14.812 -16.609 1 27.11 243 SER A CA 1
ATOM 1847 C C . SER A 1 243 ? 25.75 13.703 -17.234 1 27.11 243 SER A C 1
ATOM 1849 O O . SER A 1 243 ? 24.672 13.352 -16.734 1 27.11 243 SER A O 1
ATOM 1851 N N . THR A 1 244 ? 25.891 13.57 -18.516 1 25.8 244 THR A N 1
ATOM 1852 C CA . THR A 1 244 ? 25.578 12.5 -19.453 1 25.8 244 THR A CA 1
ATOM 1853 C C . THR A 1 244 ? 25.844 11.133 -18.812 1 25.8 244 THR A C 1
ATOM 1855 O O . THR A 1 244 ? 26.016 10.133 -19.516 1 25.8 244 THR A O 1
ATOM 1858 N N . ALA A 1 245 ? 26.547 11.188 -17.672 1 26.47 245 ALA A N 1
ATOM 1859 C CA . ALA A 1 245 ? 26.922 9.805 -17.422 1 26.47 245 ALA A CA 1
ATOM 1860 C C . ALA A 1 245 ? 25.719 8.875 -17.5 1 26.47 245 ALA A C 1
ATOM 1862 O O . ALA A 1 245 ? 24.703 9.102 -16.844 1 26.47 245 ALA A O 1
ATOM 1863 N N . THR A 1 246 ? 25.516 8.312 -18.656 1 26.94 246 THR A N 1
ATOM 1864 C CA . THR A 1 246 ? 24.812 7.074 -19 1 26.94 246 THR A CA 1
ATOM 1865 C C . THR A 1 246 ? 24.891 6.082 -17.844 1 26.94 246 THR A C 1
ATOM 1867 O O . THR A 1 246 ? 25.844 5.293 -17.75 1 26.94 246 THR A O 1
ATOM 1870 N N . THR A 1 247 ? 25.125 6.523 -16.656 1 29.75 247 THR A N 1
ATOM 1871 C CA . THR A 1 247 ? 25.125 5.379 -15.75 1 29.75 247 THR A CA 1
ATOM 1872 C C . THR A 1 247 ? 24 4.406 -16.094 1 29.75 247 THR A C 1
ATOM 1874 O O . THR A 1 247 ? 22.859 4.816 -16.266 1 29.75 247 THR A O 1
ATOM 1877 N N . THR A 1 248 ? 24.312 3.465 -16.781 1 30 248 THR A N 1
ATOM 1878 C CA . THR A 1 248 ? 23.422 2.322 -17 1 30 248 THR A CA 1
ATOM 1879 C C . THR A 1 248 ? 22.422 2.193 -15.859 1 30 248 THR A C 1
ATOM 1881 O O . THR A 1 248 ? 22.797 2.117 -14.695 1 30 248 THR A O 1
ATOM 1884 N N . ARG A 1 249 ? 21.359 2.764 -15.898 1 36.22 249 ARG A N 1
ATOM 1885 C CA . ARG A 1 249 ? 20.156 2.457 -15.133 1 36.22 249 ARG A CA 1
ATOM 1886 C C . ARG A 1 249 ? 20.25 1.07 -14.508 1 36.22 249 ARG A C 1
ATOM 1888 O O . ARG A 1 249 ? 19.984 0.064 -15.164 1 36.22 249 ARG A O 1
ATOM 1895 N N . THR A 1 250 ? 21.219 0.671 -13.883 1 38.88 250 THR A N 1
ATOM 1896 C CA . THR A 1 250 ? 21.219 -0.687 -13.352 1 38.88 250 THR A CA 1
ATOM 1897 C C . THR A 1 250 ? 19.906 -0.983 -12.625 1 38.88 250 THR A C 1
ATOM 1899 O O . THR A 1 250 ? 19.531 -0.252 -11.711 1 38.88 250 THR A O 1
ATOM 1902 N N . THR A 1 251 ? 18.812 -1.437 -13.258 1 49.25 251 THR A N 1
ATOM 1903 C CA . THR A 1 251 ? 17.641 -2.119 -12.727 1 49.25 251 THR A CA 1
ATOM 1904 C C . THR A 1 251 ? 17.906 -2.643 -11.32 1 49.25 251 THR A C 1
ATOM 1906 O O . THR A 1 251 ? 17.016 -3.182 -10.672 1 49.25 251 THR A O 1
ATOM 1909 N N . SER A 1 252 ? 19.188 -2.492 -10.781 1 57.44 252 SER A N 1
ATOM 1910 C CA . SER A 1 252 ? 19.688 -3.186 -9.594 1 57.44 252 SER A CA 1
ATOM 1911 C C . SER A 1 252 ? 19.281 -2.455 -8.32 1 57.44 252 SER A C 1
ATOM 1913 O O . SER A 1 252 ? 19.484 -2.971 -7.215 1 57.44 252 SER A O 1
ATOM 1915 N N . ASN A 1 253 ? 18.266 -1.497 -8.422 1 78.06 253 ASN A N 1
ATOM 1916 C CA . ASN A 1 253 ? 18.156 -0.774 -7.164 1 78.06 253 ASN A CA 1
ATOM 1917 C C . ASN A 1 253 ? 16.75 -0.884 -6.574 1 78.06 253 ASN A C 1
ATOM 1919 O O . ASN A 1 253 ? 16.281 0.036 -5.898 1 78.06 253 ASN A O 1
ATOM 1923 N N . TYR A 1 254 ? 16.094 -1.969 -7.043 1 89.88 254 TYR A N 1
ATOM 1924 C CA . TYR A 1 254 ? 14.766 -2.137 -6.457 1 89.88 254 TYR A CA 1
ATOM 1925 C C . TYR A 1 254 ? 14.766 -3.264 -5.43 1 89.88 254 TYR A C 1
ATOM 1927 O O . TYR A 1 254 ? 15.492 -4.246 -5.574 1 89.88 254 TYR A O 1
ATOM 1935 N N . THR A 1 255 ? 14.016 -3.062 -4.445 1 90.88 255 THR A N 1
ATOM 1936 C CA . THR A 1 255 ? 13.672 -4.129 -3.512 1 90.88 255 THR A CA 1
ATOM 1937 C C . THR A 1 255 ? 12.188 -4.461 -3.592 1 90.88 255 THR A C 1
ATOM 1939 O O . THR A 1 255 ? 11.344 -3.559 -3.633 1 90.88 255 THR A O 1
ATOM 1942 N N . CYS A 1 256 ? 11.945 -5.723 -3.709 1 94.31 256 CYS A N 1
ATOM 1943 C CA . CYS A 1 256 ? 10.555 -6.172 -3.756 1 94.31 256 CYS A CA 1
ATOM 1944 C C . CYS A 1 256 ? 10.078 -6.621 -2.381 1 94.31 256 CYS A C 1
ATOM 1946 O O . CYS A 1 256 ? 10.758 -7.402 -1.709 1 94.31 256 CYS A O 1
ATOM 1948 N N . LEU A 1 257 ? 8.984 -6.145 -1.959 1 93.75 257 LEU A N 1
ATOM 1949 C CA . LEU A 1 257 ? 8.383 -6.504 -0.681 1 93.75 257 LEU A CA 1
ATOM 1950 C C . LEU A 1 257 ? 7.031 -7.18 -0.89 1 93.75 257 LEU A C 1
ATOM 1952 O O . LEU A 1 257 ? 6.297 -6.836 -1.819 1 93.75 257 LEU A O 1
ATOM 1956 N N . PRO A 1 258 ? 6.715 -8.125 -0.042 1 93.56 258 PRO A N 1
ATOM 1957 C CA . PRO A 1 258 ? 5.426 -8.812 -0.157 1 93.56 258 PRO A CA 1
ATOM 1958 C C . PRO A 1 258 ? 4.254 -7.938 0.289 1 93.56 258 PRO A C 1
ATOM 1960 O O . PRO A 1 258 ? 4.449 -6.953 1.006 1 93.56 258 PRO A O 1
ATOM 1963 N N . SER A 1 259 ? 3.068 -8.227 -0.178 1 95.81 259 SER A N 1
ATOM 1964 C CA . SER A 1 259 ? 1.811 -7.594 0.203 1 95.81 259 SER A CA 1
ATOM 1965 C C . SER A 1 259 ? 0.698 -8.625 0.358 1 95.81 259 SER A C 1
ATOM 1967 O O . SER A 1 259 ? 0.631 -9.594 -0.402 1 95.81 259 SER A O 1
ATOM 1969 N N . GLU A 1 260 ? -0.137 -8.398 1.299 1 94.75 260 GLU A N 1
ATOM 1970 C CA . GLU A 1 260 ? -1.323 -9.234 1.478 1 94.75 260 GLU A CA 1
ATOM 1971 C C . GLU A 1 260 ? -2.594 -8.469 1.116 1 94.75 260 GLU A C 1
ATOM 1973 O O . GLU A 1 260 ? -3.617 -8.602 1.791 1 94.75 260 GLU A O 1
ATOM 1978 N N . LEU A 1 261 ? -2.533 -7.688 0.099 1 96.75 261 LEU A N 1
ATOM 1979 C CA . LEU A 1 261 ? -3.662 -6.879 -0.345 1 96.75 261 LEU A CA 1
ATOM 1980 C C . LEU A 1 261 ? -4.879 -7.754 -0.636 1 96.75 261 LEU A C 1
ATOM 1982 O O . LEU A 1 261 ? -6.02 -7.32 -0.458 1 96.75 261 LEU A O 1
ATOM 1986 N N . GLY A 1 262 ? -4.672 -8.969 -1.028 1 96.31 262 GLY A N 1
ATOM 1987 C CA . GLY A 1 262 ? -5.777 -9.875 -1.296 1 96.31 262 GLY A CA 1
ATOM 1988 C C . GLY A 1 262 ? -6.672 -10.094 -0.091 1 96.31 262 GLY A C 1
ATOM 1989 O O . GLY A 1 262 ? -7.812 -10.547 -0.231 1 96.31 262 GLY A O 1
ATOM 1990 N N . GLN A 1 263 ? -6.215 -9.727 1.081 1 95.75 263 GLN A N 1
ATOM 1991 C CA . GLN A 1 263 ? -6.926 -9.992 2.326 1 95.75 263 GLN A CA 1
ATOM 1992 C C . GLN A 1 263 ? -7.727 -8.781 2.781 1 95.75 263 GLN A C 1
ATOM 1994 O O . GLN A 1 263 ? -8.453 -8.844 3.771 1 95.75 263 GLN A O 1
ATOM 1999 N N . ILE A 1 264 ? -7.625 -7.684 2.057 1 97.12 264 ILE A N 1
ATOM 2000 C CA . ILE A 1 264 ? -8.445 -6.539 2.432 1 97.12 264 ILE A CA 1
ATOM 2001 C C . ILE A 1 264 ? -9.891 -6.781 2.002 1 97.12 264 ILE A C 1
ATOM 2003 O O . ILE A 1 264 ? -10.195 -7.793 1.368 1 97.12 264 ILE A O 1
ATOM 2007 N N . GLU A 1 265 ? -10.758 -5.871 2.285 1 96.94 265 GLU A N 1
ATOM 2008 C CA . GLU A 1 265 ? -12.18 -6.066 2.057 1 96.94 265 GLU A CA 1
ATOM 2009 C C . GLU A 1 265 ? -12.547 -5.848 0.59 1 96.94 265 GLU A C 1
ATOM 2011 O O . GLU A 1 265 ? -12.023 -4.934 -0.053 1 96.94 265 GLU A O 1
ATOM 2016 N N . TRP A 1 266 ? -13.359 -6.691 0.073 1 97.5 266 TRP A N 1
ATOM 2017 C CA . TRP A 1 266 ? -14.023 -6.465 -1.208 1 97.5 266 TRP A CA 1
ATOM 2018 C C . TRP A 1 266 ? -15.188 -5.496 -1.053 1 97.5 266 TRP A C 1
ATOM 2020 O O . TRP A 1 266 ? -15.977 -5.613 -0.112 1 97.5 266 TRP A O 1
ATOM 2030 N N . THR A 1 267 ? -15.305 -4.551 -1.948 1 94.75 267 THR A N 1
ATOM 2031 C CA . THR A 1 267 ? -16.391 -3.566 -1.887 1 94.75 267 THR A CA 1
ATOM 2032 C C . THR A 1 267 ? -17.359 -3.76 -3.043 1 94.75 267 THR A C 1
ATOM 2034 O O . THR A 1 267 ? -16.984 -3.592 -4.207 1 94.75 267 THR A O 1
ATOM 2037 N N . PRO A 1 268 ? -18.578 -4.062 -2.729 1 95 268 PRO A N 1
ATOM 2038 C CA . PRO A 1 268 ? -19.594 -4.105 -3.795 1 95 268 PRO A CA 1
ATOM 2039 C C . PRO A 1 268 ? -19.828 -2.738 -4.43 1 95 268 PRO A C 1
ATOM 2041 O O . PRO A 1 268 ? -19.719 -1.712 -3.758 1 95 268 PRO A O 1
ATOM 2044 N N . ARG A 1 269 ? -20.219 -2.732 -5.684 1 93.5 269 ARG A N 1
ATOM 2045 C CA . ARG A 1 269 ? -20.422 -1.48 -6.402 1 93.5 269 ARG A CA 1
ATOM 2046 C C . ARG A 1 269 ? -21.859 -1.361 -6.887 1 93.5 269 ARG A C 1
ATOM 2048 O O . ARG A 1 269 ? -22.344 -0.262 -7.188 1 93.5 269 ARG A O 1
ATOM 2055 N N . THR A 1 270 ? -22.516 -2.5 -6.988 1 93.5 270 THR A N 1
ATOM 2056 C CA . THR A 1 270 ? -23.891 -2.531 -7.473 1 93.5 270 THR A CA 1
ATOM 2057 C C . THR A 1 270 ? -24.797 -3.252 -6.48 1 93.5 270 THR A C 1
ATOM 2059 O O . THR A 1 270 ? -24.312 -3.912 -5.559 1 93.5 270 THR A O 1
ATOM 2062 N N . GLU A 1 271 ? -26.062 -3.074 -6.75 1 94.19 271 GLU A N 1
ATOM 2063 C CA . GLU A 1 271 ? -27.016 -3.764 -5.883 1 94.19 271 GLU A CA 1
ATOM 2064 C C . GLU A 1 271 ? -26.906 -5.277 -6.023 1 94.19 271 GLU A C 1
ATOM 2066 O O . GLU A 1 271 ? -27.078 -6.016 -5.051 1 94.19 271 GLU A O 1
ATOM 2071 N N . HIS A 1 272 ? -26.625 -5.762 -7.23 1 95 272 HIS A N 1
ATOM 2072 C CA . HIS A 1 272 ? -26.375 -7.184 -7.43 1 95 272 HIS A CA 1
ATOM 2073 C C . HIS A 1 272 ? -25.172 -7.66 -6.617 1 95 272 HIS A C 1
ATOM 2075 O O . HIS A 1 272 ? -25.188 -8.766 -6.07 1 95 272 HIS A O 1
ATOM 2081 N N . GLU A 1 273 ? -24.219 -6.816 -6.531 1 96.38 273 GLU A N 1
ATOM 2082 C CA . GLU A 1 273 ? -23.016 -7.176 -5.785 1 96.38 273 GLU A CA 1
ATOM 2083 C C . GLU A 1 273 ? -23.25 -7.109 -4.281 1 96.38 273 GLU A C 1
ATOM 2085 O O . GLU A 1 273 ? -22.641 -7.852 -3.514 1 96.38 273 GLU A O 1
ATOM 2090 N N . ILE A 1 274 ? -24.188 -6.273 -3.846 1 96.19 274 ILE A N 1
ATOM 2091 C CA . ILE A 1 274 ? -24.594 -6.258 -2.441 1 96.19 274 ILE A CA 1
ATOM 2092 C C . ILE A 1 274 ? -25.25 -7.582 -2.074 1 96.19 274 ILE A C 1
ATOM 2094 O O . ILE A 1 274 ? -24.984 -8.148 -1.012 1 96.19 274 ILE A O 1
ATOM 2098 N N . ASP A 1 275 ? -26.094 -7.98 -2.984 1 97.38 275 ASP A N 1
ATOM 2099 C CA . ASP A 1 275 ? -26.719 -9.273 -2.756 1 97.38 275 ASP A CA 1
ATOM 2100 C C . ASP A 1 275 ? -25.688 -10.391 -2.703 1 97.38 275 ASP A C 1
ATOM 2102 O O . ASP A 1 275 ? -25.766 -11.281 -1.848 1 97.38 275 ASP A O 1
ATOM 2106 N N . LEU A 1 276 ? -24.781 -10.328 -3.639 1 98.12 276 LEU A N 1
ATOM 2107 C CA . LEU A 1 276 ? -23.688 -11.305 -3.639 1 98.12 276 LEU A CA 1
ATOM 2108 C C . LEU A 1 276 ? -22.875 -11.211 -2.352 1 98.12 276 LEU A C 1
ATOM 2110 O O . LEU A 1 276 ? -22.5 -12.234 -1.78 1 98.12 276 LEU A O 1
ATOM 2114 N N . TRP A 1 277 ? -22.609 -10.023 -1.928 1 97.31 277 TRP A N 1
ATOM 2115 C CA . TRP A 1 277 ? -21.859 -9.758 -0.697 1 97.31 277 TRP A CA 1
ATOM 2116 C C . TRP A 1 277 ? -22.531 -10.422 0.496 1 97.31 277 TRP A C 1
ATOM 2118 O O . TRP A 1 277 ? -21.875 -11.094 1.297 1 97.31 277 TRP A O 1
ATOM 2128 N N . ARG A 1 278 ? -23.844 -10.328 0.636 1 96.94 278 ARG A N 1
ATOM 2129 C CA . ARG A 1 278 ? -24.609 -10.961 1.705 1 96.94 278 ARG A CA 1
ATOM 2130 C C . ARG A 1 278 ? -24.5 -12.477 1.637 1 96.94 278 ARG A C 1
ATOM 2132 O O . ARG A 1 278 ? -24.297 -13.141 2.658 1 96.94 278 ARG A O 1
ATOM 2139 N N . TYR A 1 279 ? -24.609 -12.961 0.429 1 97.56 279 TYR A N 1
ATOM 2140 C CA . TYR A 1 279 ? -24.516 -14.398 0.225 1 97.56 279 TYR A CA 1
ATOM 2141 C C . TYR A 1 279 ? -23.156 -14.922 0.651 1 97.56 279 TYR A C 1
ATOM 2143 O O . TYR A 1 279 ? -23.062 -15.922 1.366 1 97.56 279 TYR A O 1
ATOM 2151 N N . LEU A 1 280 ? -22.078 -14.25 0.21 1 97.69 280 LEU A N 1
ATOM 2152 C CA . LEU A 1 280 ? -20.719 -14.711 0.467 1 97.69 280 LEU A CA 1
ATOM 2153 C C . LEU A 1 280 ? -20.391 -14.633 1.954 1 97.69 280 LEU A C 1
ATOM 2155 O O . LEU A 1 280 ? -19.672 -15.484 2.482 1 97.69 280 LEU A O 1
ATOM 2159 N N . LYS A 1 281 ? -20.875 -13.625 2.633 1 96 281 LYS A N 1
ATOM 2160 C CA . LYS A 1 281 ? -20.672 -13.539 4.074 1 96 281 LYS A CA 1
ATOM 2161 C C . LYS A 1 281 ? -21.219 -14.773 4.785 1 96 281 LYS A C 1
ATOM 2163 O O . LYS A 1 281 ? -20.578 -15.312 5.691 1 96 281 LYS A O 1
ATOM 2168 N N . GLN A 1 282 ? -22.312 -15.18 4.359 1 95.81 282 GLN A N 1
ATOM 2169 C CA . GLN A 1 282 ? -22.938 -16.359 4.949 1 95.81 282 GLN A CA 1
ATOM 2170 C C . GLN A 1 282 ? -22.188 -17.625 4.57 1 95.81 282 GLN A C 1
ATOM 2172 O O . GLN A 1 282 ? -21.875 -18.453 5.434 1 95.81 282 GLN A O 1
ATOM 2177 N N . LYS A 1 283 ? -21.875 -17.734 3.312 1 95.31 283 LYS A N 1
ATOM 2178 C CA . LYS A 1 283 ? -21.203 -18.938 2.803 1 95.31 283 LYS A CA 1
ATOM 2179 C C . LYS A 1 283 ? -19.844 -19.125 3.467 1 95.31 283 LYS A C 1
ATOM 2181 O O . LYS A 1 283 ? -19.453 -20.25 3.793 1 95.31 283 LYS A O 1
ATOM 2186 N N . LEU A 1 284 ? -19.156 -18.016 3.629 1 94 284 LEU A N 1
ATOM 2187 C CA . LEU A 1 284 ? -17.781 -18.078 4.098 1 94 284 LEU A CA 1
ATOM 2188 C C . LEU A 1 284 ? -17.703 -17.938 5.613 1 94 284 LEU A C 1
ATOM 2190 O O . LEU A 1 284 ? -16.625 -17.875 6.191 1 94 284 LEU A O 1
ATOM 2194 N N . ASP A 1 285 ? -18.828 -17.828 6.293 1 91.5 285 ASP A N 1
ATOM 2195 C CA . ASP A 1 285 ? -18.922 -17.656 7.738 1 91.5 285 ASP A CA 1
ATOM 2196 C C . ASP A 1 285 ? -18.094 -16.484 8.219 1 91.5 285 ASP A C 1
ATOM 2198 O O . ASP A 1 285 ? -17.266 -16.625 9.125 1 91.5 285 ASP A O 1
ATOM 2202 N N . SER A 1 286 ? -18.156 -15.453 7.527 1 89.62 286 SER A N 1
ATOM 2203 C CA . SER A 1 286 ? -17.5 -14.18 7.816 1 89.62 286 SER A CA 1
ATOM 2204 C C . SER A 1 286 ? -18.516 -13.047 7.914 1 89.62 286 SER A C 1
ATOM 2206 O O . SER A 1 286 ? -18.766 -12.336 6.934 1 89.62 286 SER A O 1
ATOM 2208 N N . PRO A 1 287 ? -18.969 -12.797 9.039 1 85 287 PRO A N 1
ATOM 2209 C CA . PRO A 1 287 ? -20.156 -11.953 9.195 1 85 287 PRO A CA 1
ATOM 2210 C C . PRO A 1 287 ? -19.875 -10.492 8.852 1 85 287 PRO A C 1
ATOM 2212 O O . PRO A 1 287 ? -20.812 -9.75 8.523 1 85 287 PRO A O 1
ATOM 2215 N N . ASN A 1 288 ? -18.672 -10.117 8.844 1 86.5 288 ASN A N 1
ATOM 2216 C CA . ASN A 1 288 ? -18.5 -8.672 8.75 1 86.5 288 ASN A CA 1
ATOM 2217 C C . ASN A 1 288 ? -17.734 -8.281 7.492 1 86.5 288 ASN A C 1
ATOM 2219 O O . ASN A 1 288 ? -17.562 -7.094 7.207 1 86.5 288 ASN A O 1
ATOM 2223 N N . ARG A 1 289 ? -17.312 -9.352 6.734 1 90.94 289 ARG A N 1
ATOM 2224 C CA . ARG A 1 289 ? -16.484 -8.938 5.602 1 90.94 289 ARG A CA 1
ATOM 2225 C C . ARG A 1 289 ? -16.344 -10.07 4.59 1 90.94 289 ARG A C 1
ATOM 2227 O O . ARG A 1 289 ? -16.578 -11.234 4.918 1 90.94 289 ARG A O 1
ATOM 2234 N N . VAL A 1 290 ? -16.062 -9.719 3.395 1 96.62 290 VAL A N 1
ATOM 2235 C CA . VAL A 1 290 ? -15.57 -10.586 2.328 1 96.62 290 VAL A CA 1
ATOM 2236 C C . VAL A 1 290 ? -14.219 -10.086 1.832 1 96.62 290 VAL A C 1
ATOM 2238 O O . VAL A 1 290 ? -14.062 -8.906 1.512 1 96.62 290 VAL A O 1
ATOM 2241 N N . SER A 1 291 ? -13.242 -10.945 1.853 1 97 291 SER A N 1
ATOM 2242 C CA . SER A 1 291 ? -11.93 -10.508 1.387 1 97 291 SER A CA 1
ATOM 2243 C C . SER A 1 291 ? -11.891 -10.398 -0.134 1 97 291 SER A C 1
ATOM 2245 O O . SER A 1 291 ? -12.656 -11.07 -0.83 1 97 291 SER A O 1
ATOM 2247 N N . LEU A 1 292 ? -11.047 -9.594 -0.63 1 97.62 292 LEU A N 1
ATOM 2248 C CA . LEU A 1 292 ? -10.891 -9.367 -2.064 1 97.62 292 LEU A CA 1
ATOM 2249 C C . LEU A 1 292 ? -10.594 -10.68 -2.789 1 97.62 292 LEU A C 1
ATOM 2251 O O . LEU A 1 292 ? -11.125 -10.922 -3.873 1 97.62 292 LEU A O 1
ATOM 2255 N N . GLU A 1 293 ? -9.781 -11.547 -2.193 1 95.94 293 GLU A N 1
ATOM 2256 C CA . GLU A 1 293 ? -9.352 -12.789 -2.828 1 95.94 293 GLU A CA 1
ATOM 2257 C C . GLU A 1 293 ? -10.516 -13.766 -2.99 1 95.94 293 GLU A C 1
ATOM 2259 O O . GLU A 1 293 ? -10.477 -14.648 -3.846 1 95.94 293 GLU A O 1
ATOM 2264 N N . GLU A 1 294 ? -11.531 -13.594 -2.172 1 97.06 294 GLU A N 1
ATOM 2265 C CA . GLU A 1 294 ? -12.711 -14.453 -2.256 1 97.06 294 GLU A CA 1
ATOM 2266 C C . GLU A 1 294 ? -13.562 -14.102 -3.469 1 97.06 294 GLU A C 1
ATOM 2268 O O . GLU A 1 294 ? -14.5 -14.828 -3.805 1 97.06 294 GLU A O 1
ATOM 2273 N N . VAL A 1 295 ? -13.227 -13.031 -4.133 1 98 295 VAL A N 1
ATOM 2274 C CA . VAL A 1 295 ? -13.953 -12.594 -5.32 1 98 295 VAL A CA 1
ATOM 2275 C C . VAL A 1 295 ? -13 -12.516 -6.508 1 98 295 VAL A C 1
ATOM 2277 O O . VAL A 1 295 ? -13.266 -13.094 -7.566 1 98 295 VAL A O 1
ATOM 2280 N N . VAL A 1 296 ? -11.844 -11.906 -6.309 1 97.31 296 VAL A N 1
ATOM 2281 C CA . VAL A 1 296 ? -10.898 -11.711 -7.395 1 97.31 296 VAL A CA 1
ATOM 2282 C C . VAL A 1 296 ? -9.852 -12.828 -7.383 1 97.31 296 VAL A C 1
ATOM 2284 O O . VAL A 1 296 ? -8.719 -12.625 -6.941 1 97.31 296 VAL A O 1
ATOM 2287 N N . SER A 1 297 ? -10.172 -13.945 -7.848 1 94.75 297 SER A N 1
ATOM 2288 C CA . SER A 1 297 ? -9.344 -15.141 -8 1 94.75 297 SER A CA 1
ATOM 2289 C C . SER A 1 297 ? -10.094 -16.25 -8.734 1 94.75 297 SER A C 1
ATOM 2291 O O . SER A 1 297 ? -11.273 -16.094 -9.055 1 94.75 297 SER A O 1
ATOM 2293 N N . GLY A 1 298 ? -9.391 -17.312 -9.062 1 91.19 298 GLY A N 1
ATOM 2294 C CA . GLY A 1 298 ? -10.094 -18.469 -9.594 1 91.19 298 GLY A CA 1
ATOM 2295 C C . GLY A 1 298 ? -11.148 -19.016 -8.648 1 91.19 298 GLY A C 1
ATOM 2296 O O . GLY A 1 298 ? -12.273 -19.297 -9.062 1 91.19 298 GLY A O 1
ATOM 2297 N N . THR A 1 299 ? -10.797 -19.141 -7.414 1 92.88 299 THR A N 1
ATOM 2298 C CA . THR A 1 299 ? -11.75 -19.531 -6.383 1 92.88 299 THR A CA 1
ATOM 2299 C C . THR A 1 299 ? -12.875 -18.5 -6.262 1 92.88 299 THR A C 1
ATOM 2301 O O . THR A 1 299 ? -14.031 -18.859 -6.035 1 92.88 299 THR A O 1
ATOM 2304 N N . GLY A 1 300 ? -12.523 -17.281 -6.398 1 96.69 300 GLY A N 1
ATOM 2305 C CA . GLY A 1 300 ? -13.5 -16.219 -6.348 1 96.69 300 GLY A CA 1
ATOM 2306 C C . GLY A 1 300 ? -14.531 -16.297 -7.457 1 96.69 300 GLY A C 1
ATOM 2307 O O . GLY A 1 300 ? -15.711 -16.016 -7.234 1 96.69 300 GLY A O 1
ATOM 2308 N N . LEU A 1 301 ? -14.062 -16.656 -8.641 1 96.25 301 LEU A N 1
ATOM 2309 C CA . LEU A 1 301 ? -14.984 -16.812 -9.758 1 96.25 301 LEU A CA 1
ATOM 2310 C C . LEU A 1 301 ? -16.016 -17.906 -9.469 1 96.25 301 LEU A C 1
ATOM 2312 O O . LEU A 1 301 ? -17.203 -17.734 -9.742 1 96.25 301 LEU A O 1
ATOM 2316 N N . ALA A 1 302 ? -15.562 -18.969 -8.914 1 96.75 302 ALA A N 1
ATOM 2317 C CA . ALA A 1 302 ? -16.469 -20.031 -8.492 1 96.75 302 ALA A CA 1
ATOM 2318 C C . ALA A 1 302 ? -17.438 -19.547 -7.422 1 96.75 302 ALA A C 1
ATOM 2320 O O . ALA A 1 302 ? -18.625 -19.844 -7.473 1 96.75 302 ALA A O 1
ATOM 2321 N N . ASN A 1 303 ? -16.938 -18.766 -6.418 1 97.88 303 ASN A N 1
ATOM 2322 C CA . ASN A 1 303 ? -17.781 -18.203 -5.375 1 97.88 303 ASN A CA 1
ATOM 2323 C C . ASN A 1 303 ? -18.891 -17.328 -5.957 1 97.88 303 ASN A C 1
ATOM 2325 O O . ASN A 1 303 ? -20.047 -17.422 -5.551 1 97.88 303 ASN A O 1
ATOM 2329 N N . CYS A 1 304 ? -18.484 -16.484 -6.871 1 98.25 304 CYS A N 1
ATOM 2330 C CA . CYS A 1 304 ? -19.453 -15.586 -7.496 1 98.25 304 CYS A CA 1
ATOM 2331 C C . CYS A 1 304 ? -20.516 -16.359 -8.258 1 98.25 304 CYS A C 1
ATOM 2333 O O . CYS A 1 304 ? -21.703 -16.047 -8.18 1 98.25 304 CYS A O 1
ATOM 2335 N N . TYR A 1 305 ? -20.078 -17.391 -9 1 98.25 305 TYR A N 1
ATOM 2336 C CA . TYR A 1 305 ? -21.031 -18.234 -9.703 1 98.25 305 TYR A CA 1
ATOM 2337 C C . TYR A 1 305 ? -22.016 -18.859 -8.734 1 98.25 305 TYR A C 1
ATOM 2339 O O . TYR A 1 305 ? -23.234 -18.797 -8.953 1 98.25 305 TYR A O 1
ATOM 2347 N N . ASP A 1 306 ? -21.547 -19.438 -7.676 1 98.19 306 ASP A N 1
ATOM 2348 C CA . ASP A 1 306 ? -22.406 -20.062 -6.676 1 98.19 306 ASP A CA 1
ATOM 2349 C C . ASP A 1 306 ? -23.422 -19.062 -6.129 1 98.19 306 ASP A C 1
ATOM 2351 O O . ASP A 1 306 ? -24.594 -19.375 -5.965 1 98.19 306 ASP A O 1
ATOM 2355 N N . GLY A 1 307 ? -22.922 -17.891 -5.832 1 98.5 307 GLY A N 1
ATOM 2356 C CA . GLY A 1 307 ? -23.797 -16.859 -5.309 1 98.5 307 GLY A CA 1
ATOM 2357 C C . GLY A 1 307 ? -24.906 -16.469 -6.266 1 98.5 307 GLY A C 1
ATOM 2358 O O . GLY A 1 307 ? -26.078 -16.438 -5.891 1 98.5 307 GLY A O 1
ATOM 2359 N N . TYR A 1 308 ? -24.562 -16.234 -7.484 1 98.44 308 TYR A N 1
ATOM 2360 C CA . TYR A 1 308 ? -25.562 -15.797 -8.453 1 98.44 308 TYR A CA 1
ATOM 2361 C C . TYR A 1 308 ? -26.5 -16.938 -8.82 1 98.44 308 TYR A C 1
ATOM 2363 O O . TYR A 1 308 ? -27.688 -16.719 -9.07 1 98.44 308 TYR A O 1
ATOM 2371 N N . ALA A 1 309 ? -25.953 -18.156 -8.898 1 98.25 309 ALA A N 1
ATOM 2372 C CA . ALA A 1 309 ? -26.828 -19.312 -9.141 1 98.25 309 ALA A CA 1
ATOM 2373 C C . ALA A 1 309 ? -27.875 -19.453 -8.039 1 98.25 309 ALA A C 1
ATOM 2375 O O . ALA A 1 309 ? -29.031 -19.797 -8.312 1 98.25 309 ALA A O 1
ATOM 2376 N N . ALA A 1 310 ? -27.516 -19.203 -6.828 1 98.12 310 ALA A N 1
ATOM 2377 C CA . ALA A 1 310 ? -28.422 -19.281 -5.695 1 98.12 310 ALA A CA 1
ATOM 2378 C C . ALA A 1 310 ? -29.422 -18.141 -5.723 1 98.12 310 ALA A C 1
ATOM 2380 O O . ALA A 1 310 ? -30.609 -18.312 -5.398 1 98.12 310 ALA A O 1
ATOM 2381 N N . LEU A 1 311 ? -28.984 -16.969 -6.055 1 97.88 311 LEU A N 1
ATOM 2382 C CA . LEU A 1 311 ? -29.797 -15.758 -6.027 1 97.88 311 LEU A CA 1
ATOM 2383 C C . LEU A 1 311 ? -30.75 -15.719 -7.219 1 97.88 311 LEU A C 1
ATOM 2385 O O . LEU A 1 311 ? -31.844 -15.148 -7.125 1 97.88 311 LEU A O 1
ATOM 2389 N N . TYR A 1 312 ? -30.266 -16.312 -8.352 1 97.5 312 TYR A N 1
ATOM 2390 C CA . TYR A 1 312 ? -31.062 -16.297 -9.578 1 97.5 312 TYR A CA 1
ATOM 2391 C C . TYR A 1 312 ? -31.172 -17.703 -10.18 1 97.5 312 TYR A C 1
ATOM 2393 O O . TYR A 1 312 ? -30.734 -17.938 -11.312 1 97.5 312 TYR A O 1
ATOM 2401 N N . PRO A 1 313 ? -31.859 -18.531 -9.602 1 97.5 313 PRO A N 1
ATOM 2402 C CA . PRO A 1 313 ? -31.953 -19.922 -10.055 1 97.5 313 PRO A CA 1
ATOM 2403 C C . PRO A 1 313 ? -32.562 -20.047 -11.445 1 97.5 313 PRO A C 1
ATOM 2405 O O . PRO A 1 313 ? -32.281 -20.984 -12.18 1 97.5 313 PRO A O 1
ATOM 2408 N N . GLN A 1 314 ? -33.375 -19.109 -11.758 1 97 314 GLN A N 1
ATOM 2409 C CA . GLN A 1 314 ? -34.062 -19.141 -13.047 1 97 314 GLN A CA 1
ATOM 2410 C C . GLN A 1 314 ? -33.062 -18.891 -14.195 1 97 314 GLN A C 1
ATOM 2412 O O . GLN A 1 314 ? -33.375 -19.188 -15.352 1 97 314 GLN A O 1
ATOM 2417 N N . LYS A 1 315 ? -31.938 -18.391 -13.922 1 97.44 315 LYS A N 1
ATOM 2418 C CA . LYS A 1 315 ? -30.953 -18.047 -14.953 1 97.44 315 LYS A CA 1
ATOM 2419 C C . LYS A 1 315 ? -29.922 -19.156 -15.117 1 97.44 315 LYS A C 1
ATOM 2421 O O . LYS A 1 315 ? -29.047 -19.078 -15.992 1 97.44 315 LYS A O 1
ATOM 2426 N N . VAL A 1 316 ? -30.047 -20.203 -14.367 1 97.81 316 VAL A N 1
ATOM 2427 C CA . VAL A 1 316 ? -29.062 -21.266 -14.352 1 97.81 316 VAL A CA 1
ATOM 2428 C C . VAL A 1 316 ? -29.266 -22.188 -15.555 1 97.81 316 VAL A C 1
ATOM 2430 O O . VAL A 1 316 ? -30.391 -22.562 -15.867 1 97.81 316 VAL A O 1
ATOM 2433 N N . THR A 1 317 ? -28.188 -22.406 -16.234 1 97.56 317 THR A N 1
ATOM 2434 C CA . THR A 1 317 ? -28.188 -23.422 -17.281 1 97.56 317 THR A CA 1
ATOM 2435 C C . THR A 1 317 ? -27.844 -24.797 -16.703 1 97.56 317 THR A C 1
ATOM 2437 O O . THR A 1 317 ? -26.703 -25.031 -16.297 1 97.56 317 THR A O 1
ATOM 2440 N N . PRO A 1 318 ? -28.766 -25.688 -16.812 1 96.69 318 PRO A N 1
ATOM 2441 C CA . PRO A 1 318 ? -28.609 -26.969 -16.094 1 96.69 318 PRO A CA 1
ATOM 2442 C C . PRO A 1 318 ? -27.344 -27.719 -16.5 1 96.69 318 PRO A C 1
ATOM 2444 O O . PRO A 1 318 ? -26.641 -28.25 -15.633 1 96.69 318 PRO A O 1
ATOM 2447 N N . SER A 1 319 ? -27.047 -27.766 -17.75 1 96.44 319 SER A N 1
ATOM 2448 C CA . SER A 1 319 ? -25.875 -28.5 -18.203 1 96.44 319 SER A CA 1
ATOM 2449 C C . SER A 1 319 ? -24.594 -27.906 -17.641 1 96.44 319 SER A C 1
ATOM 2451 O O . SER A 1 319 ? -23.672 -28.641 -17.281 1 96.44 319 SER A O 1
ATOM 2453 N N . ILE A 1 320 ? -24.625 -26.641 -17.547 1 96.62 320 ILE A N 1
ATOM 2454 C CA . ILE A 1 320 ? -23.438 -25.969 -17.047 1 96.62 320 ILE A CA 1
ATOM 2455 C C . ILE A 1 320 ? -23.359 -26.109 -15.523 1 96.62 320 ILE A C 1
ATOM 2457 O O . ILE A 1 320 ? -22.281 -26.281 -14.961 1 96.62 320 ILE A O 1
ATOM 2461 N N . GLN A 1 321 ? -24.453 -26.047 -14.852 1 96.81 321 GLN A N 1
ATOM 2462 C CA . GLN A 1 321 ? -24.5 -26.281 -13.414 1 96.81 321 GLN A CA 1
ATOM 2463 C C . GLN A 1 321 ? -23.922 -27.641 -13.047 1 96.81 321 GLN A C 1
ATOM 2465 O O . GLN A 1 321 ? -23.188 -27.766 -12.062 1 96.81 321 GLN A O 1
ATOM 2470 N N . GLU A 1 322 ? -24.25 -28.625 -13.82 1 96.81 322 GLU A N 1
ATOM 2471 C CA . GLU A 1 322 ? -23.719 -29.969 -13.578 1 96.81 322 GLU A CA 1
ATOM 2472 C C . GLU A 1 322 ? -22.203 -30 -13.734 1 96.81 322 GLU A C 1
ATOM 2474 O O . GLU A 1 322 ? -21.5 -30.641 -12.938 1 96.81 322 GLU A O 1
ATOM 2479 N N . GLN A 1 323 ? -21.719 -29.344 -14.781 1 96.5 323 GLN A N 1
ATOM 2480 C CA . GLN A 1 323 ? -20.281 -29.25 -14.984 1 96.5 323 GLN A CA 1
ATOM 2481 C C . GLN A 1 323 ? -19.609 -28.562 -13.805 1 96.5 323 GLN A C 1
ATOM 2483 O O . GLN A 1 323 ? -18.562 -29 -13.328 1 96.5 323 GLN A O 1
ATOM 2488 N N . CYS A 1 324 ? -20.188 -27.5 -13.367 1 95.44 324 CYS A N 1
ATOM 2489 C CA . CYS A 1 324 ? -19.641 -26.734 -12.25 1 95.44 324 CYS A CA 1
ATOM 2490 C C . CYS A 1 324 ? -19.641 -27.562 -10.969 1 95.44 324 CYS A C 1
ATOM 2492 O O . CYS A 1 324 ? -18.672 -27.547 -10.211 1 95.44 324 CYS A O 1
ATOM 2494 N N . ASN A 1 325 ? -20.656 -28.328 -10.758 1 95 325 ASN A N 1
ATOM 2495 C CA . ASN A 1 325 ? -20.766 -29.141 -9.555 1 95 325 ASN A CA 1
ATOM 2496 C C . ASN A 1 325 ? -19.703 -30.234 -9.508 1 95 325 ASN A C 1
ATOM 2498 O O . ASN A 1 325 ? -19.297 -30.656 -8.43 1 95 325 ASN A O 1
ATOM 2502 N N . THR A 1 326 ? -19.203 -30.656 -10.625 1 94.62 326 THR A N 1
ATOM 2503 C CA . THR A 1 326 ? -18.281 -31.766 -10.688 1 94.62 326 THR A CA 1
ATOM 2504 C C . THR A 1 326 ? -16.859 -31.281 -10.93 1 94.62 326 THR A C 1
ATOM 2506 O O . THR A 1 326 ? -15.914 -32.094 -10.93 1 94.62 326 THR A O 1
ATOM 2509 N N . ALA A 1 327 ? -16.703 -30.062 -11.156 1 91.5 327 ALA A N 1
ATOM 2510 C CA . ALA A 1 327 ? -15.422 -29.516 -11.602 1 91.5 327 ALA A CA 1
ATOM 2511 C C . ALA A 1 327 ? -14.43 -29.438 -10.438 1 91.5 327 ALA A C 1
ATOM 2513 O O . ALA A 1 327 ? -13.219 -29.375 -10.656 1 91.5 327 ALA A O 1
ATOM 2514 N N . GLY A 1 328 ? -14.922 -29.438 -9.172 1 89.44 328 GLY A N 1
ATOM 2515 C CA . GLY A 1 328 ? -14.031 -29.328 -8.039 1 89.44 328 GLY A CA 1
ATOM 2516 C C . GLY A 1 328 ? -13.219 -28.031 -8.047 1 89.44 328 GLY A C 1
ATOM 2517 O O . GLY A 1 328 ? -13.781 -26.953 -8.172 1 89.44 328 GLY A O 1
ATOM 2518 N N . ASP A 1 329 ? -11.844 -28.141 -8.055 1 80.44 329 ASP A N 1
ATOM 2519 C CA . ASP A 1 329 ? -10.945 -27 -7.891 1 80.44 329 ASP A CA 1
ATOM 2520 C C . ASP A 1 329 ? -10.852 -26.188 -9.188 1 80.44 329 ASP A C 1
ATOM 2522 O O . ASP A 1 329 ? -10.375 -25.062 -9.18 1 80.44 329 ASP A O 1
ATOM 2526 N N . ILE A 1 330 ? -11.328 -26.719 -10.273 1 87 330 ILE A N 1
ATOM 2527 C CA . ILE A 1 330 ? -11.203 -26 -11.539 1 87 330 ILE A CA 1
ATOM 2528 C C . ILE A 1 330 ? -12.539 -25.344 -11.898 1 87 330 ILE A C 1
ATOM 2530 O O . ILE A 1 330 ? -12.766 -24.969 -13.047 1 87 330 ILE A O 1
ATOM 2534 N N . LYS A 1 331 ? -13.461 -25.328 -10.969 1 92.62 331 LYS A N 1
ATOM 2535 C CA . LYS A 1 331 ? -14.773 -24.734 -11.211 1 92.62 331 LYS A CA 1
ATOM 2536 C C . LYS A 1 331 ? -14.648 -23.328 -11.797 1 92.62 331 LYS A C 1
ATOM 2538 O O . LYS A 1 331 ? -15.398 -22.969 -12.711 1 92.62 331 LYS A O 1
ATOM 2543 N N . GLY A 1 332 ? -13.742 -22.562 -11.273 1 92.88 332 GLY A N 1
ATOM 2544 C CA . GLY A 1 332 ? -13.516 -21.234 -11.82 1 92.88 332 GLY A CA 1
ATOM 2545 C C . GLY A 1 332 ? -13.227 -21.25 -13.305 1 92.88 332 GLY A C 1
ATOM 2546 O O . GLY A 1 332 ? -13.711 -20.391 -14.047 1 92.88 332 GLY A O 1
ATOM 2547 N N . MET A 1 333 ? -12.508 -22.219 -13.734 1 89.56 333 MET A N 1
ATOM 2548 C CA . MET A 1 333 ? -12.156 -22.344 -15.148 1 89.56 333 MET A CA 1
ATOM 2549 C C . MET A 1 333 ? -13.391 -22.688 -15.984 1 89.56 333 MET A C 1
ATOM 2551 O O . MET A 1 333 ? -13.57 -22.141 -17.078 1 89.56 333 MET A O 1
ATOM 2555 N N . VAL A 1 334 ? -14.18 -23.531 -15.477 1 93.56 334 VAL A N 1
ATOM 2556 C CA . VAL A 1 334 ? -15.406 -23.922 -16.172 1 93.56 334 VAL A CA 1
ATOM 2557 C C . VAL A 1 334 ? -16.312 -22.703 -16.344 1 93.56 334 VAL A C 1
ATOM 2559 O O . VAL A 1 334 ? -16.828 -22.453 -17.422 1 93.56 334 VAL A O 1
ATOM 2562 N N . VAL A 1 335 ? -16.406 -21.922 -15.281 1 95.38 335 VAL A N 1
ATOM 2563 C CA . VAL A 1 335 ? -17.25 -20.734 -15.32 1 95.38 335 VAL A CA 1
ATOM 2564 C C . VAL A 1 335 ? -16.719 -19.766 -16.375 1 95.38 335 VAL A C 1
ATOM 2566 O O . VAL A 1 335 ? -17.484 -19.219 -17.172 1 95.38 335 VAL A O 1
ATOM 2569 N N . ALA A 1 336 ? -15.445 -19.578 -16.406 1 92.56 336 ALA A N 1
ATOM 2570 C CA . ALA A 1 336 ? -14.82 -18.656 -17.359 1 92.56 336 ALA A CA 1
ATOM 2571 C C . ALA A 1 336 ? -15.07 -19.109 -18.797 1 92.56 336 ALA A C 1
ATOM 2573 O O . ALA A 1 336 ? -15.32 -18.297 -19.672 1 92.56 336 ALA A O 1
ATOM 2574 N N . GLU A 1 337 ? -15.008 -20.344 -19 1 91.44 337 GLU A N 1
ATOM 2575 C CA . GLU A 1 337 ? -15.172 -20.906 -20.344 1 91.44 337 GLU A CA 1
ATOM 2576 C C . GLU A 1 337 ? -16.578 -20.688 -20.859 1 91.44 337 GLU A C 1
ATOM 2578 O O . GLU A 1 337 ? -16.797 -20.578 -22.078 1 91.44 337 GLU A O 1
ATOM 2583 N N . HIS A 1 338 ? -17.484 -20.562 -19.953 1 94.81 338 HIS A N 1
ATOM 2584 C CA . HIS A 1 338 ? -18.875 -20.469 -20.359 1 94.81 338 HIS A CA 1
ATOM 2585 C C . HIS A 1 338 ? -19.422 -19.062 -20.156 1 94.81 338 HIS A C 1
ATOM 2587 O O . HIS A 1 338 ? -20.641 -18.859 -20.156 1 94.81 338 HIS A O 1
ATOM 2593 N N . ALA A 1 339 ? -18.594 -18.078 -19.984 1 92.75 339 ALA A N 1
ATOM 2594 C CA . ALA A 1 339 ? -19 -16.719 -19.656 1 92.75 339 ALA A CA 1
ATOM 2595 C C . ALA A 1 339 ? -19.828 -16.109 -20.781 1 92.75 339 ALA A C 1
ATOM 2597 O O . ALA A 1 339 ? -20.656 -15.227 -20.531 1 92.75 339 ALA A O 1
ATOM 2598 N N . ASP A 1 340 ? -19.734 -16.578 -21.984 1 90.06 340 ASP A N 1
ATOM 2599 C CA . ASP A 1 340 ? -20.438 -15.992 -23.125 1 90.06 340 ASP A CA 1
ATOM 2600 C C . ASP A 1 340 ? -21.766 -16.703 -23.375 1 90.06 340 ASP A C 1
ATOM 2602 O O . ASP A 1 340 ? -22.656 -16.141 -24.016 1 90.06 340 ASP A O 1
ATOM 2606 N N . ASP A 1 341 ? -21.969 -17.844 -22.891 1 91.5 341 ASP A N 1
ATOM 2607 C CA . ASP A 1 341 ? -23.141 -18.594 -23.281 1 91.5 341 ASP A CA 1
ATOM 2608 C C . ASP A 1 341 ? -23.984 -18.953 -22.062 1 91.5 341 ASP A C 1
ATOM 2610 O O . ASP A 1 341 ? -25.031 -19.625 -22.203 1 91.5 341 ASP A O 1
ATOM 2614 N N . CYS A 1 342 ? -23.562 -18.625 -20.906 1 95.44 342 CYS A N 1
ATOM 2615 C CA . CYS A 1 342 ? -24.25 -18.844 -19.656 1 95.44 342 CYS A CA 1
ATOM 2616 C C . CYS A 1 342 ? -24.438 -17.547 -18.891 1 95.44 342 CYS A C 1
ATOM 2618 O O . CYS A 1 342 ? -23.469 -16.891 -18.516 1 95.44 342 CYS A O 1
ATOM 2620 N N . GLU A 1 343 ? -25.672 -17.25 -18.688 1 97.44 343 GLU A N 1
ATOM 2621 C CA . GLU A 1 343 ? -26 -15.961 -18.078 1 97.44 343 GLU A CA 1
ATOM 2622 C C . GLU A 1 343 ? -25.375 -15.828 -16.703 1 97.44 343 GLU A C 1
ATOM 2624 O O . GLU A 1 343 ? -24.797 -14.781 -16.359 1 97.44 343 GLU A O 1
ATOM 2629 N N . VAL A 1 344 ? -25.5 -16.875 -15.891 1 98.19 344 VAL A N 1
ATOM 2630 C CA . VAL A 1 344 ? -24.938 -16.828 -14.547 1 98.19 344 VAL A CA 1
ATOM 2631 C C . VAL A 1 344 ? -23.422 -16.734 -14.617 1 98.19 344 VAL A C 1
ATOM 2633 O O . VAL A 1 344 ? -22.797 -16.016 -13.82 1 98.19 344 VAL A O 1
ATOM 2636 N N . CYS A 1 345 ? -22.828 -17.469 -15.578 1 97.44 345 CYS A N 1
ATOM 2637 C CA . CYS A 1 345 ? -21.391 -17.375 -15.781 1 97.44 345 CYS A CA 1
ATOM 2638 C C . CYS A 1 345 ? -20.969 -15.969 -16.203 1 97.44 345 CYS A C 1
ATOM 2640 O O . CYS A 1 345 ? -19.953 -15.461 -15.734 1 97.44 345 CYS A O 1
ATOM 2642 N N . HIS A 1 346 ? -21.797 -15.375 -16.984 1 96.12 346 HIS A N 1
ATOM 2643 C CA . HIS A 1 346 ? -21.531 -14.016 -17.453 1 96.12 346 HIS A CA 1
ATOM 2644 C C . HIS A 1 346 ? -21.578 -13.023 -16.297 1 96.12 346 HIS A C 1
ATOM 2646 O O . HIS A 1 346 ? -20.734 -12.141 -16.203 1 96.12 346 HIS A O 1
ATOM 2652 N N . MET A 1 347 ? -22.562 -13.203 -15.445 1 97.31 347 MET A N 1
ATOM 2653 C CA . MET A 1 347 ? -22.688 -12.344 -14.273 1 97.31 347 MET A CA 1
ATOM 2654 C C . MET A 1 347 ? -21.484 -12.484 -13.359 1 97.31 347 MET A C 1
ATOM 2656 O O . MET A 1 347 ? -20.938 -11.484 -12.883 1 97.31 347 MET A O 1
ATOM 2660 N N . ALA A 1 348 ? -21.062 -13.695 -13.156 1 97.56 348 ALA A N 1
ATOM 2661 C CA . ALA A 1 348 ? -19.906 -13.961 -12.297 1 97.56 348 ALA A CA 1
ATOM 2662 C C . ALA A 1 348 ? -18.641 -13.336 -12.883 1 97.56 348 ALA A C 1
ATOM 2664 O O . ALA A 1 348 ? -17.906 -12.641 -12.172 1 97.56 348 ALA A O 1
ATOM 2665 N N . MET A 1 349 ? -18.438 -13.555 -14.156 1 95.31 349 MET A N 1
ATOM 2666 C CA . MET A 1 349 ? -17.25 -13.016 -14.82 1 95.31 349 MET A CA 1
ATOM 2667 C C . MET A 1 349 ? -17.266 -11.492 -14.805 1 95.31 349 MET A C 1
ATOM 2669 O O . MET A 1 349 ? -16.219 -10.867 -14.57 1 95.31 349 MET A O 1
ATOM 2673 N N . THR A 1 350 ? -18.391 -10.922 -15.039 1 95.75 350 THR A N 1
ATOM 2674 C CA . THR A 1 350 ? -18.531 -9.469 -15.008 1 95.75 350 THR A CA 1
ATOM 2675 C C . THR A 1 350 ? -18.125 -8.922 -13.641 1 95.75 350 THR A C 1
ATOM 2677 O O . THR A 1 350 ? -17.344 -7.961 -13.555 1 95.75 350 THR A O 1
ATOM 2680 N N . THR A 1 351 ? -18.578 -9.555 -12.602 1 97.31 351 THR A N 1
ATOM 2681 C CA . THR A 1 351 ? -18.281 -9.117 -11.242 1 97.31 351 THR A CA 1
ATOM 2682 C C . THR A 1 351 ? -16.797 -9.266 -10.945 1 97.31 351 THR A C 1
ATOM 2684 O O . THR A 1 351 ? -16.172 -8.352 -10.398 1 97.31 351 THR A O 1
ATOM 2687 N N . VAL A 1 352 ? -16.203 -10.398 -11.336 1 96.75 352 VAL A N 1
ATOM 2688 C CA . VAL A 1 352 ? -14.789 -10.664 -11.031 1 96.75 352 VAL A CA 1
ATOM 2689 C C . VAL A 1 352 ? -13.906 -9.68 -11.789 1 96.75 352 VAL A C 1
ATOM 2691 O O . VAL A 1 352 ? -12.984 -9.094 -11.211 1 96.75 352 VAL A O 1
ATOM 2694 N N . MET A 1 353 ? -14.227 -9.406 -13.039 1 95.12 353 MET A N 1
ATOM 2695 C CA . MET A 1 353 ? -13.398 -8.523 -13.859 1 95.12 353 MET A CA 1
ATOM 2696 C C . MET A 1 353 ? -13.539 -7.078 -13.406 1 95.12 353 MET A C 1
ATOM 2698 O O . MET A 1 353 ? -12.555 -6.332 -13.375 1 95.12 353 MET A O 1
ATOM 2702 N N . ARG A 1 354 ? -14.695 -6.672 -13.086 1 95.94 354 ARG A N 1
ATOM 2703 C CA . ARG A 1 354 ? -14.906 -5.34 -12.523 1 95.94 354 ARG A CA 1
ATOM 2704 C C . ARG A 1 354 ? -14.156 -5.176 -11.203 1 95.94 354 ARG A C 1
ATOM 2706 O O . ARG A 1 354 ? -13.469 -4.176 -11 1 95.94 354 ARG A O 1
ATOM 2713 N N . SER A 1 355 ? -14.32 -6.172 -10.367 1 97.44 355 SER A N 1
ATOM 2714 C CA . SER A 1 355 ? -13.648 -6.141 -9.078 1 97.44 355 SER A CA 1
ATOM 2715 C C . SER A 1 355 ? -12.133 -6.168 -9.234 1 97.44 355 SER A C 1
ATOM 2717 O O . SER A 1 355 ? -11.406 -5.559 -8.445 1 97.44 355 SER A O 1
ATOM 2719 N N . TYR A 1 356 ? -11.664 -6.914 -10.234 1 96.5 356 TYR A N 1
ATOM 2720 C CA . TYR A 1 356 ? -10.234 -6.969 -10.523 1 96.5 356 TYR A CA 1
ATOM 2721 C C . TYR A 1 356 ? -9.711 -5.602 -10.953 1 96.5 356 TYR A C 1
ATOM 2723 O O . TYR A 1 356 ? -8.664 -5.156 -10.484 1 96.5 356 TYR A O 1
ATOM 2731 N N . GLY A 1 357 ? -10.445 -4.941 -11.82 1 95.88 357 GLY A N 1
ATOM 2732 C CA . GLY A 1 357 ? -10.094 -3.58 -12.195 1 95.88 357 GLY A CA 1
ATOM 2733 C C . GLY A 1 357 ? -10.055 -2.627 -11.016 1 95.88 357 GLY A C 1
ATOM 2734 O O . GLY A 1 357 ? -9.133 -1.823 -10.891 1 95.88 357 GLY A O 1
ATOM 2735 N N . ALA A 1 358 ? -11.023 -2.723 -10.172 1 96.88 358 ALA A N 1
ATOM 2736 C CA . ALA A 1 358 ? -11.07 -1.892 -8.969 1 96.88 358 ALA A CA 1
ATOM 2737 C C . ALA A 1 358 ? -9.898 -2.195 -8.039 1 96.88 358 ALA A C 1
ATOM 2739 O O . ALA A 1 358 ? -9.336 -1.287 -7.426 1 96.88 358 ALA A O 1
ATOM 2740 N N . ALA A 1 359 ? -9.555 -3.502 -7.922 1 97.69 359 ALA A N 1
ATOM 2741 C CA . ALA A 1 359 ? -8.406 -3.9 -7.113 1 97.69 359 ALA A CA 1
ATOM 2742 C C . ALA A 1 359 ? -7.117 -3.299 -7.656 1 97.69 359 ALA A C 1
ATOM 2744 O O . ALA A 1 359 ? -6.27 -2.832 -6.891 1 97.69 359 ALA A O 1
ATOM 2745 N N . ALA A 1 360 ? -6.992 -3.334 -8.93 1 97.31 360 ALA A N 1
ATOM 2746 C CA . ALA A 1 360 ? -5.824 -2.73 -9.562 1 97.31 360 ALA A CA 1
ATOM 2747 C C . ALA A 1 360 ? -5.75 -1.235 -9.266 1 97.31 360 ALA A C 1
ATOM 2749 O O . ALA A 1 360 ? -4.676 -0.708 -8.969 1 97.31 360 ALA A O 1
ATOM 2750 N N . SER A 1 361 ? -6.836 -0.563 -9.383 1 97 361 SER A N 1
ATOM 2751 C CA . SER A 1 361 ? -6.824 0.868 -9.102 1 97 361 SER A CA 1
ATOM 2752 C C . SER A 1 361 ? -6.605 1.134 -7.613 1 97 361 SER A C 1
ATOM 2754 O O . SER A 1 361 ? -6.047 2.168 -7.242 1 97 361 SER A O 1
ATOM 2756 N N . THR A 1 362 ? -7.059 0.225 -6.762 1 98.06 362 THR A N 1
ATOM 2757 C CA . THR A 1 362 ? -6.703 0.295 -5.352 1 98.06 362 THR A CA 1
ATOM 2758 C C . THR A 1 362 ? -5.188 0.262 -5.172 1 98.06 362 THR A C 1
ATOM 2760 O O . THR A 1 362 ? -4.629 1.046 -4.398 1 98.06 362 THR A O 1
ATOM 2763 N N . CYS A 1 363 ? -4.539 -0.609 -5.883 1 98.44 363 CYS A N 1
ATOM 2764 C CA . CYS A 1 363 ? -3.08 -0.63 -5.875 1 98.44 363 CYS A CA 1
ATOM 2765 C C . CYS A 1 363 ? -2.512 0.7 -6.359 1 98.44 363 CYS A C 1
ATOM 2767 O O . CYS A 1 363 ? -1.581 1.237 -5.758 1 98.44 363 CYS A O 1
ATOM 2769 N N . ALA A 1 364 ? -3.107 1.218 -7.422 1 97.75 364 ALA A N 1
ATOM 2770 C CA . ALA A 1 364 ? -2.643 2.473 -8.008 1 97.75 364 ALA A CA 1
ATOM 2771 C C . ALA A 1 364 ? -2.709 3.609 -6.996 1 97.75 364 ALA A C 1
ATOM 2773 O O . ALA A 1 364 ? -1.729 4.332 -6.793 1 97.75 364 ALA A O 1
ATOM 2774 N N . MET A 1 365 ? -3.803 3.715 -6.352 1 97.06 365 MET A N 1
ATOM 2775 C CA . MET A 1 365 ? -4 4.785 -5.379 1 97.06 365 MET A CA 1
ATOM 2776 C C . MET A 1 365 ? -3.109 4.582 -4.156 1 97.06 365 MET A C 1
ATOM 2778 O O . MET A 1 365 ? -2.594 5.547 -3.59 1 97.06 365 MET A O 1
ATOM 2782 N N . THR A 1 366 ? -2.93 3.361 -3.768 1 98.19 366 THR A N 1
ATOM 2783 C CA . THR A 1 366 ? -2.248 3.045 -2.518 1 98.19 366 THR A CA 1
ATOM 2784 C C . THR A 1 366 ? -0.741 3.227 -2.662 1 98.19 366 THR A C 1
ATOM 2786 O O . THR A 1 366 ? -0.094 3.805 -1.787 1 98.19 366 THR A O 1
ATOM 2789 N N . PHE A 1 367 ? -0.226 2.783 -3.787 1 97.81 367 PHE A N 1
ATOM 2790 C CA . PHE A 1 367 ? 1.226 2.73 -3.908 1 97.81 367 PHE A CA 1
ATOM 2791 C C . PHE A 1 367 ? 1.729 3.812 -4.855 1 97.81 367 PHE A C 1
ATOM 2793 O O . PHE A 1 367 ? 2.928 4.098 -4.906 1 97.81 367 PHE A O 1
ATOM 2800 N N . LEU A 1 368 ? 0.855 4.402 -5.691 1 95.56 368 LEU A N 1
ATOM 2801 C CA . LEU A 1 368 ? 1.223 5.367 -6.723 1 95.56 368 LEU A CA 1
ATOM 2802 C C . LEU A 1 368 ? 2.391 4.852 -7.555 1 95.56 368 LEU A C 1
ATOM 2804 O O . LEU A 1 368 ? 3.416 5.527 -7.676 1 95.56 368 LEU A O 1
ATOM 2808 N N . PRO A 1 369 ? 2.201 3.705 -8.203 1 96.94 369 PRO A N 1
ATOM 2809 C CA . PRO A 1 369 ? 3.291 3.049 -8.93 1 96.94 369 PRO A CA 1
ATOM 2810 C C . PRO A 1 369 ? 3.58 3.697 -10.281 1 96.94 369 PRO A C 1
ATOM 2812 O O . PRO A 1 369 ? 3.338 3.09 -11.328 1 96.94 369 PRO A O 1
ATOM 2815 N N . THR A 1 370 ? 4.25 4.785 -10.266 1 93.88 370 THR A N 1
ATOM 2816 C CA . THR A 1 370 ? 4.578 5.52 -11.477 1 93.88 370 THR A CA 1
ATOM 2817 C C . THR A 1 370 ? 5.652 4.789 -12.281 1 93.88 370 THR A C 1
ATOM 2819 O O . THR A 1 370 ? 5.891 5.109 -13.445 1 93.88 370 THR A O 1
ATOM 2822 N N . GLY A 1 371 ? 6.312 3.805 -11.664 1 93.69 371 GLY A N 1
ATOM 2823 C CA . GLY A 1 371 ? 7.234 2.936 -12.383 1 93.69 371 GLY A CA 1
ATOM 2824 C C . GLY A 1 371 ? 6.535 1.832 -13.148 1 93.69 371 GLY A C 1
ATOM 2825 O O . GLY A 1 371 ? 7.168 1.112 -13.93 1 93.69 371 GLY A O 1
ATOM 2826 N N . GLY A 1 372 ? 5.285 1.637 -12.789 1 95.62 372 GLY A N 1
ATOM 2827 C CA . GLY A 1 372 ? 4.484 0.662 -13.516 1 95.62 372 GLY A CA 1
ATOM 2828 C C . GLY A 1 372 ? 3.617 -0.191 -12.609 1 95.62 372 GLY A C 1
ATOM 2829 O O . GLY A 1 372 ? 4.051 -0.593 -11.531 1 95.62 372 GLY A O 1
ATOM 2830 N N . LEU A 1 373 ? 2.432 -0.398 -13.016 1 97 373 LEU A N 1
ATOM 2831 C CA . LEU A 1 373 ? 1.513 -1.362 -12.422 1 97 373 LEU A CA 1
ATOM 2832 C C . LEU A 1 373 ? 1.305 -2.557 -13.344 1 97 373 LEU A C 1
ATOM 2834 O O . LEU A 1 373 ? 0.801 -2.406 -14.461 1 97 373 LEU A O 1
ATOM 2838 N N . TYR A 1 374 ? 1.654 -3.734 -12.883 1 96 374 TYR A N 1
ATOM 2839 C CA . TYR A 1 374 ? 1.666 -4.93 -13.719 1 96 374 TYR A CA 1
ATOM 2840 C C . TYR A 1 374 ? 0.607 -5.926 -13.258 1 96 374 TYR A C 1
ATOM 2842 O O . TYR A 1 374 ? 0.562 -6.297 -12.086 1 96 374 TYR A O 1
ATOM 2850 N N . ILE A 1 375 ? -0.191 -6.316 -14.18 1 95.38 375 ILE A N 1
ATOM 2851 C CA . ILE A 1 375 ? -1.184 -7.359 -13.945 1 95.38 375 ILE A CA 1
ATOM 2852 C C . ILE A 1 375 ? -0.637 -8.703 -14.414 1 95.38 375 ILE A C 1
ATOM 2854 O O . ILE A 1 375 ? -0.378 -8.898 -15.602 1 95.38 375 ILE A O 1
ATOM 2858 N N . SER A 1 376 ? -0.428 -9.539 -13.461 1 92.69 376 SER A N 1
ATOM 2859 C CA . SER A 1 376 ? 0.068 -10.883 -13.766 1 92.69 376 SER A CA 1
ATOM 2860 C C . SER A 1 376 ? -0.931 -11.945 -13.336 1 92.69 376 SER A C 1
ATOM 2862 O O . SER A 1 376 ? -2.133 -11.688 -13.258 1 92.69 376 SER A O 1
ATOM 2864 N N . GLY A 1 377 ? -0.461 -13.133 -13.203 1 83.94 377 GLY A N 1
ATOM 2865 C CA . GLY A 1 377 ? -1.34 -14.219 -12.805 1 83.94 377 GLY A CA 1
ATOM 2866 C C . GLY A 1 377 ? -2.037 -14.883 -13.977 1 83.94 377 GLY A C 1
ATOM 2867 O O . GLY A 1 377 ? -1.971 -14.391 -15.109 1 83.94 377 GLY A O 1
ATOM 2868 N N . GLY A 1 378 ? -2.734 -15.977 -13.75 1 79.38 378 GLY A N 1
ATOM 2869 C CA . GLY A 1 378 ? -3.324 -16.781 -14.805 1 79.38 378 GLY A CA 1
ATOM 2870 C C . GLY A 1 378 ? -4.645 -16.25 -15.305 1 79.38 378 GLY A C 1
ATOM 2871 O O . GLY A 1 378 ? -5.031 -16.5 -16.453 1 79.38 378 GLY A O 1
ATOM 2872 N N . LEU A 1 379 ? -5.352 -15.484 -14.562 1 77.31 379 LEU A N 1
ATOM 2873 C CA . LEU A 1 379 ? -6.695 -15.031 -14.906 1 77.31 379 LEU A CA 1
ATOM 2874 C C . LEU A 1 379 ? -6.648 -13.945 -15.969 1 77.31 379 LEU A C 1
ATOM 2876 O O . LEU A 1 379 ? -7.402 -13.992 -16.953 1 77.31 379 LEU A O 1
ATOM 2880 N N . ALA A 1 380 ? -5.797 -12.953 -15.867 1 71 380 ALA A N 1
ATOM 2881 C CA . ALA A 1 380 ? -5.766 -11.82 -16.797 1 71 380 ALA A CA 1
ATOM 2882 C C . ALA A 1 380 ? -5.082 -12.195 -18.094 1 71 380 ALA A C 1
ATOM 2884 O O . ALA A 1 380 ? -5.633 -11.977 -19.188 1 71 380 ALA A O 1
ATOM 2885 N N . PRO A 1 381 ? -3.971 -12.797 -18.016 1 60.44 381 PRO A N 1
ATOM 2886 C CA . PRO A 1 381 ? -3.281 -13.109 -19.281 1 60.44 381 PRO A CA 1
ATOM 2887 C C . PRO A 1 381 ? -4.086 -14.047 -20.172 1 60.44 381 PRO A C 1
ATOM 2889 O O . PRO A 1 381 ? -4.02 -13.938 -21.406 1 60.44 381 PRO A O 1
ATOM 2892 N N . LYS A 1 382 ? -4.832 -14.805 -19.562 1 66.81 382 LYS A N 1
ATOM 2893 C CA . LYS A 1 382 ? -5.656 -15.711 -20.359 1 66.81 382 LYS A CA 1
ATOM 2894 C C . LYS A 1 382 ? -6.789 -14.953 -21.047 1 66.81 382 LYS A C 1
ATOM 2896 O O . LYS A 1 382 ? -7.328 -15.422 -22.047 1 66.81 382 LYS A O 1
ATOM 2901 N N . HIS A 1 383 ? -7.02 -13.805 -20.516 1 68.31 383 HIS A N 1
ATOM 2902 C CA . HIS A 1 383 ? -8.164 -13.055 -21.016 1 68.31 383 HIS A CA 1
ATOM 2903 C C . HIS A 1 383 ? -7.742 -11.688 -21.531 1 68.31 383 HIS A C 1
ATOM 2905 O O . HIS A 1 383 ? -8.594 -10.828 -21.781 1 68.31 383 HIS A O 1
ATOM 2911 N N . TYR A 1 384 ? -6.465 -11.453 -21.609 1 59.84 384 TYR A N 1
ATOM 2912 C CA . TYR A 1 384 ? -6 -10.102 -21.859 1 59.84 384 TYR A CA 1
ATOM 2913 C C . TYR A 1 384 ? -6.438 -9.625 -23.25 1 59.84 384 TYR A C 1
ATOM 2915 O O . TYR A 1 384 ? -6.566 -8.422 -23.484 1 59.84 384 TYR A O 1
ATOM 2923 N N . LEU A 1 385 ? -6.637 -10.594 -23.984 1 57.47 385 LEU A N 1
ATOM 2924 C CA . LEU A 1 385 ? -7.105 -10.227 -25.312 1 57.47 385 LEU A CA 1
ATOM 2925 C C . LEU A 1 385 ? -8.625 -10.172 -25.359 1 57.47 385 LEU A C 1
ATOM 2927 O O . LEU A 1 385 ? -9.211 -9.82 -26.391 1 57.47 385 LEU A O 1
ATOM 2931 N N . SER A 1 386 ? -9.078 -10.438 -24.25 1 69.44 386 SER A N 1
ATOM 2932 C CA . SER A 1 386 ? -10.531 -10.484 -24.25 1 69.44 386 SER A CA 1
ATOM 2933 C C . SER A 1 386 ? -11.133 -9.117 -23.953 1 69.44 386 SER A C 1
ATOM 2935 O O . SER A 1 386 ? -10.438 -8.227 -23.469 1 69.44 386 SER A O 1
ATOM 2937 N N . SER A 1 387 ? -12.398 -9.023 -24.281 1 80 387 SER A N 1
ATOM 2938 C CA . SER A 1 387 ? -13.188 -7.816 -24.047 1 80 387 SER A CA 1
ATOM 2939 C C . SER A 1 387 ? -13.398 -7.562 -22.562 1 80 387 SER A C 1
ATOM 2941 O O . SER A 1 387 ? -13.883 -6.5 -22.172 1 80 387 SER A O 1
ATOM 2943 N N . TRP A 1 388 ? -12.859 -8.539 -21.844 1 86.25 388 TRP A N 1
ATOM 2944 C CA . TRP A 1 388 ? -13.031 -8.375 -20.391 1 86.25 388 TRP A CA 1
ATOM 2945 C C . TRP A 1 388 ? -12.016 -7.383 -19.844 1 86.25 388 TRP A C 1
ATOM 2947 O O . TRP A 1 388 ? -12.273 -6.734 -18.812 1 86.25 388 TRP A O 1
ATOM 2957 N N . ILE A 1 389 ? -10.859 -7.336 -20.469 1 85.94 389 ILE A N 1
ATOM 2958 C CA . ILE A 1 389 ? -9.789 -6.516 -19.922 1 85.94 389 ILE A CA 1
ATOM 2959 C C . ILE A 1 389 ? -9.43 -5.406 -20.906 1 85.94 389 ILE A C 1
ATOM 2961 O O . ILE A 1 389 ? -9.25 -4.25 -20.516 1 85.94 389 ILE A O 1
ATOM 2965 N N . GLN A 1 390 ? -9.43 -5.773 -22.125 1 79.69 390 GLN A N 1
ATOM 2966 C CA . GLN A 1 390 ? -9.039 -4.82 -23.156 1 79.69 390 GLN A CA 1
ATOM 2967 C C . GLN A 1 390 ? -10.25 -4.07 -23.703 1 79.69 390 GLN A C 1
ATOM 2969 O O . GLN A 1 390 ? -11.367 -4.586 -23.688 1 79.69 390 GLN A O 1
ATOM 2974 N N . GLY A 1 391 ? -9.898 -2.873 -24.172 1 78.94 391 GLY A N 1
ATOM 2975 C CA . GLY A 1 391 ? -10.945 -2.018 -24.703 1 78.94 391 GLY A CA 1
ATOM 2976 C C . GLY A 1 391 ? -11.43 -0.98 -23.703 1 78.94 391 GLY A C 1
ATOM 2977 O O . GLY A 1 391 ? -11.5 -1.249 -22.5 1 78.94 391 GLY A O 1
ATOM 2978 N N . SER A 1 392 ? -11.742 0.145 -24.141 1 77.19 392 SER A N 1
ATOM 2979 C CA . SER A 1 392 ? -12.086 1.277 -23.297 1 77.19 392 SER A CA 1
ATOM 2980 C C . SER A 1 392 ? -13.344 0.997 -22.484 1 77.19 392 SER A C 1
ATOM 2982 O O . SER A 1 392 ? -13.539 1.563 -21.406 1 77.19 392 SER A O 1
ATOM 2984 N N . ASN A 1 393 ? -14.125 0.02 -22.953 1 85.12 393 ASN A N 1
ATOM 2985 C CA . ASN A 1 393 ? -15.391 -0.225 -22.25 1 85.12 393 ASN A CA 1
ATOM 2986 C C . ASN A 1 393 ? -15.375 -1.562 -21.516 1 85.12 393 ASN A C 1
ATOM 2988 O O . ASN A 1 393 ? -16.422 -2.049 -21.078 1 85.12 393 ASN A O 1
ATOM 2992 N N . SER A 1 394 ? -14.227 -2.115 -21.469 1 89.94 394 SER A N 1
ATOM 2993 C CA . SER A 1 394 ? -14.148 -3.369 -20.719 1 89.94 394 SER A CA 1
ATOM 2994 C C . SER A 1 394 ? -14.508 -3.168 -19.25 1 89.94 394 SER A C 1
ATOM 2996 O O . SER A 1 394 ? -14.328 -2.078 -18.703 1 89.94 394 SER A O 1
ATOM 2998 N N . CYS A 1 395 ? -15.055 -4.238 -18.625 1 91.5 395 CYS A N 1
ATOM 2999 C CA . CYS A 1 395 ? -15.438 -4.172 -17.219 1 91.5 395 CYS A CA 1
ATOM 3000 C C . CYS A 1 395 ? -14.234 -3.842 -16.344 1 91.5 395 CYS A C 1
ATOM 3002 O O . CYS A 1 395 ? -14.344 -3.074 -15.391 1 91.5 395 CYS A O 1
ATOM 3004 N N . PHE A 1 396 ? -13.133 -4.375 -16.766 1 94 396 PHE A N 1
ATOM 3005 C CA . PHE A 1 396 ? -11.906 -4.176 -16 1 94 396 PHE A CA 1
ATOM 3006 C C . PHE A 1 396 ? -11.469 -2.715 -16.047 1 94 396 PHE A C 1
ATOM 3008 O O . PHE A 1 396 ? -11.305 -2.078 -15.008 1 94 396 PHE A O 1
ATOM 3015 N N . LEU A 1 397 ? -11.344 -2.119 -17.188 1 93.31 397 LEU A N 1
ATOM 3016 C CA . LEU A 1 397 ? -10.797 -0.774 -17.344 1 93.31 397 LEU A CA 1
ATOM 3017 C C . LEU A 1 397 ? -11.789 0.275 -16.859 1 93.31 397 LEU A C 1
ATOM 3019 O O . LEU A 1 397 ? -11.391 1.311 -16.312 1 93.31 397 LEU A O 1
ATOM 3023 N N . THR A 1 398 ? -13.039 0.007 -17.062 1 93.31 398 THR A N 1
ATOM 3024 C CA . THR A 1 398 ? -14.055 0.929 -16.578 1 93.31 398 THR A CA 1
ATOM 3025 C C . THR A 1 398 ? -13.984 1.048 -15.055 1 93.31 398 THR A C 1
ATOM 3027 O O . THR A 1 398 ? -14.031 2.154 -14.516 1 93.31 398 THR A O 1
ATOM 3030 N N . ALA A 1 399 ? -13.867 -0.054 -14.43 1 94.88 399 ALA A N 1
ATOM 3031 C CA . ALA A 1 399 ? -13.758 -0.052 -12.969 1 94.88 399 ALA A CA 1
ATOM 3032 C C . ALA A 1 399 ? -12.43 0.54 -12.523 1 94.88 399 ALA A C 1
ATOM 3034 O O . ALA A 1 399 ? -12.367 1.251 -11.516 1 94.88 399 ALA A O 1
ATOM 3035 N N . TYR A 1 400 ? -11.336 0.275 -13.258 1 95.19 400 TYR A N 1
ATOM 3036 C CA . TYR A 1 400 ? -10.016 0.814 -12.945 1 95.19 400 TYR A CA 1
ATOM 3037 C C . TYR A 1 400 ? -10.047 2.338 -12.922 1 95.19 400 TYR A C 1
ATOM 3039 O O . TYR A 1 400 ? -9.469 2.959 -12.023 1 95.19 400 TYR A O 1
ATOM 3047 N N . ARG A 1 401 ? -10.773 2.908 -13.781 1 93.94 401 ARG A N 1
ATOM 3048 C CA . ARG A 1 401 ? -10.758 4.355 -13.977 1 93.94 401 ARG A CA 1
ATOM 3049 C C . ARG A 1 401 ? -11.719 5.047 -13.023 1 93.94 401 ARG A C 1
ATOM 3051 O O . ARG A 1 401 ? -11.672 6.27 -12.859 1 93.94 401 ARG A O 1
ATOM 3058 N N . ASP A 1 402 ? -12.562 4.324 -12.445 1 93.31 402 ASP A N 1
ATOM 3059 C CA . ASP A 1 402 ? -13.656 4.895 -11.664 1 93.31 402 ASP A CA 1
ATOM 3060 C C . ASP A 1 402 ? -13.188 5.262 -10.258 1 93.31 402 ASP A C 1
ATOM 3062 O O . ASP A 1 402 ? -13.578 4.613 -9.281 1 93.31 402 ASP A O 1
ATOM 3066 N N . LYS A 1 403 ? -12.445 6.324 -10.188 1 92.62 403 LYS A N 1
ATOM 3067 C CA . LYS A 1 403 ? -11.953 6.797 -8.898 1 92.62 403 LYS A CA 1
ATOM 3068 C C . LYS A 1 403 ? -12.383 8.234 -8.641 1 92.62 403 LYS A C 1
ATOM 3070 O O . LYS A 1 403 ? -11.719 8.969 -7.906 1 92.62 403 LYS A O 1
ATOM 3075 N N . GLY A 1 404 ? -13.5 8.609 -9.297 1 89.56 404 GLY A N 1
ATOM 3076 C CA . GLY A 1 404 ? -14.07 9.922 -9.07 1 89.56 404 GLY A CA 1
ATOM 3077 C C . GLY A 1 404 ? -13.094 11.055 -9.336 1 89.56 404 GLY A C 1
ATOM 3078 O O . GLY A 1 404 ? -12.469 11.102 -10.398 1 89.56 404 GLY A O 1
ATOM 3079 N N . ARG A 1 405 ? -12.938 11.945 -8.375 1 83.56 405 ARG A N 1
ATOM 3080 C CA . ARG A 1 405 ? -12.094 13.125 -8.508 1 83.56 405 ARG A CA 1
ATOM 3081 C C . ARG A 1 405 ? -10.617 12.75 -8.57 1 83.56 405 ARG A C 1
ATOM 3083 O O . ARG A 1 405 ? -9.797 13.508 -9.086 1 83.56 405 ARG A O 1
ATOM 3090 N N . ALA A 1 406 ? -10.344 11.562 -8.078 1 89.44 406 ALA A N 1
ATOM 3091 C CA . ALA A 1 406 ? -8.945 11.133 -8.023 1 89.44 406 ALA A CA 1
ATOM 3092 C C . ALA A 1 406 ? -8.547 10.406 -9.305 1 89.44 406 ALA A C 1
ATOM 3094 O O . ALA A 1 406 ? -7.395 9.992 -9.461 1 89.44 406 ALA A O 1
ATOM 3095 N N . SER A 1 407 ? -9.406 10.305 -10.25 1 91.12 407 SER A N 1
ATOM 3096 C CA . SER A 1 407 ? -9.156 9.547 -11.477 1 91.12 407 SER A CA 1
ATOM 3097 C C . SER A 1 407 ? -7.957 10.102 -12.234 1 91.12 407 SER A C 1
ATOM 3099 O O . SER A 1 407 ? -7.262 9.352 -12.93 1 91.12 407 SER A O 1
ATOM 3101 N N . SER A 1 408 ? -7.707 11.359 -12.094 1 87.88 408 SER A N 1
ATOM 3102 C CA . SER A 1 408 ? -6.613 11.984 -12.828 1 87.88 408 SER A CA 1
ATOM 3103 C C . SER A 1 408 ? -5.262 11.445 -12.367 1 87.88 408 SER A C 1
ATOM 3105 O O . SER A 1 408 ? -4.285 11.484 -13.117 1 87.88 408 SER A O 1
ATOM 3107 N N . ILE A 1 409 ? -5.191 10.945 -11.172 1 89.06 409 ILE A N 1
ATOM 3108 C CA . ILE A 1 409 ? -3.965 10.375 -10.633 1 89.06 409 ILE A CA 1
ATOM 3109 C C . ILE A 1 409 ? -3.541 9.172 -11.469 1 89.06 409 ILE A C 1
ATOM 3111 O O . ILE A 1 409 ? -2.348 8.93 -11.656 1 89.06 409 ILE A O 1
ATOM 3115 N N . LEU A 1 410 ? -4.512 8.453 -12.023 1 92.81 410 LEU A N 1
ATOM 3116 C CA . LEU A 1 410 ? -4.266 7.227 -12.773 1 92.81 410 LEU A CA 1
ATOM 3117 C C . LEU A 1 410 ? -3.557 7.527 -14.086 1 92.81 410 LEU A C 1
ATOM 3119 O O . LEU A 1 410 ? -2.955 6.637 -14.695 1 92.81 410 LEU A O 1
ATOM 3123 N N . ASN A 1 411 ? -3.607 8.812 -14.492 1 87.31 411 ASN A N 1
ATOM 3124 C CA . ASN A 1 411 ? -2.973 9.227 -15.742 1 87.31 411 ASN A CA 1
ATOM 3125 C C . ASN A 1 411 ? -1.452 9.125 -15.656 1 87.31 411 ASN A C 1
ATOM 3127 O O . ASN A 1 411 ? -0.775 9.008 -16.688 1 87.31 411 ASN A O 1
ATOM 3131 N N . ASP A 1 412 ? -0.954 9.109 -14.508 1 88.38 412 ASP A N 1
ATOM 3132 C CA . ASP A 1 412 ? 0.494 9.094 -14.32 1 88.38 412 ASP A CA 1
ATOM 3133 C C . ASP A 1 412 ? 1 7.676 -14.062 1 88.38 412 ASP A C 1
ATOM 3135 O O . ASP A 1 412 ? 2.191 7.473 -13.82 1 88.38 412 ASP A O 1
ATOM 3139 N N . ILE A 1 413 ? 0.13 6.711 -14.172 1 94.06 413 ILE A N 1
ATOM 3140 C CA . ILE A 1 413 ? 0.502 5.348 -13.797 1 94.06 413 ILE A CA 1
ATOM 3141 C C . ILE A 1 413 ? 0.366 4.43 -15.008 1 94.06 413 ILE A C 1
ATOM 3143 O O . ILE A 1 413 ? -0.747 4.129 -15.445 1 94.06 413 ILE A O 1
ATOM 3147 N N . PRO A 1 414 ? 1.485 4 -15.586 1 94.19 414 PRO A N 1
ATOM 3148 C CA . PRO A 1 414 ? 1.384 3.018 -16.672 1 94.19 414 PRO A CA 1
ATOM 3149 C C . PRO A 1 414 ? 0.832 1.675 -16.188 1 94.19 414 PRO A C 1
ATOM 3151 O O . PRO A 1 414 ? 1.234 1.173 -15.141 1 94.19 414 PRO A O 1
ATOM 3154 N N . LEU A 1 415 ? -0.09 1.131 -16.922 1 93.69 415 LEU A N 1
ATOM 3155 C CA . LEU A 1 415 ? -0.76 -0.123 -16.594 1 93.69 415 LEU A CA 1
ATOM 3156 C C . LEU A 1 415 ? -0.463 -1.187 -17.641 1 93.69 415 LEU A C 1
ATOM 3158 O O . LEU A 1 415 ? -0.715 -0.978 -18.828 1 93.69 415 LEU A O 1
ATOM 3162 N N . PHE A 1 416 ? 0.061 -2.381 -17.188 1 92.56 416 PHE A N 1
ATOM 3163 C CA . PHE A 1 416 ? 0.495 -3.416 -18.109 1 92.56 416 PHE A CA 1
ATOM 3164 C C . PHE A 1 416 ? -0.115 -4.762 -17.75 1 92.56 416 PHE A C 1
ATOM 3166 O O . PHE A 1 416 ? -0.291 -5.07 -16.562 1 92.56 416 PHE A O 1
ATOM 3173 N N . VAL A 1 417 ? -0.39 -5.527 -18.734 1 92.38 417 VAL A N 1
ATOM 3174 C CA . VAL A 1 417 ? -0.652 -6.953 -18.562 1 92.38 417 VAL A CA 1
ATOM 3175 C C . VAL A 1 417 ? 0.583 -7.758 -18.953 1 92.38 417 VAL A C 1
ATOM 3177 O O . VAL A 1 417 ? 1.119 -7.586 -20.047 1 92.38 417 VAL A O 1
ATOM 3180 N N . VAL A 1 418 ? 1.02 -8.586 -18.062 1 93.06 418 VAL A N 1
ATOM 3181 C CA . VAL A 1 418 ? 2.176 -9.43 -18.328 1 93.06 418 VAL A CA 1
ATOM 3182 C C . VAL A 1 418 ? 1.742 -10.648 -19.141 1 93.06 418 VAL A C 1
ATOM 3184 O O . VAL A 1 418 ? 0.832 -11.375 -18.734 1 93.06 418 VAL A O 1
ATOM 3187 N N . THR A 1 419 ? 2.449 -10.891 -20.219 1 89.38 419 THR A N 1
ATOM 3188 C CA . THR A 1 419 ? 2.01 -11.953 -21.109 1 89.38 419 THR A CA 1
ATOM 3189 C C . THR A 1 419 ? 3.01 -13.109 -21.094 1 89.38 419 THR A C 1
ATOM 3191 O O . THR A 1 419 ? 2.703 -14.203 -21.562 1 89.38 419 THR A O 1
ATOM 3194 N N . CYS A 1 420 ? 4.148 -12.859 -20.578 1 87.94 420 CYS A N 1
ATOM 3195 C CA . CYS A 1 420 ? 5.113 -13.953 -20.547 1 87.94 420 CYS A CA 1
ATOM 3196 C C . CYS A 1 420 ? 4.746 -14.977 -19.469 1 87.94 420 CYS A C 1
ATOM 3198 O O . CYS A 1 420 ? 4.086 -14.633 -18.484 1 87.94 420 CYS A O 1
ATOM 3200 N N . ASP A 1 421 ? 5.242 -16.203 -19.625 1 85.94 421 ASP A N 1
ATOM 3201 C CA . ASP A 1 421 ? 4.812 -17.297 -18.75 1 85.94 421 ASP A CA 1
ATOM 3202 C C . ASP A 1 421 ? 5.906 -17.656 -17.75 1 85.94 421 ASP A C 1
ATOM 3204 O O . ASP A 1 421 ? 5.695 -18.5 -16.875 1 85.94 421 ASP A O 1
ATOM 3208 N N . ASP A 1 422 ? 7.027 -17.062 -17.828 1 91 422 ASP A N 1
ATOM 3209 C CA . ASP A 1 422 ? 8.141 -17.484 -16.969 1 91 422 ASP A CA 1
ATOM 3210 C C . ASP A 1 422 ? 8.531 -16.359 -16 1 91 422 ASP A C 1
ATOM 3212 O O . ASP A 1 422 ? 9.695 -16.266 -15.594 1 91 422 ASP A O 1
ATOM 3216 N N . LEU A 1 423 ? 7.602 -15.5 -15.648 1 93.38 423 LEU A N 1
ATOM 3217 C CA . LEU A 1 423 ? 7.887 -14.328 -14.82 1 93.38 423 LEU A CA 1
ATOM 3218 C C . LEU A 1 423 ? 8.5 -14.734 -13.484 1 93.38 423 LEU A C 1
ATOM 3220 O O . LEU A 1 423 ? 9.469 -14.125 -13.031 1 93.38 423 LEU A O 1
ATOM 3224 N N . GLY A 1 424 ? 7.934 -15.727 -12.844 1 94.38 424 GLY A N 1
ATOM 3225 C CA . GLY A 1 424 ? 8.461 -16.188 -11.57 1 94.38 424 GLY A CA 1
ATOM 3226 C C . GLY A 1 424 ? 9.898 -16.672 -11.664 1 94.38 424 GLY A C 1
ATOM 3227 O O . GLY A 1 424 ? 10.719 -16.375 -10.797 1 94.38 424 GLY A O 1
ATOM 3228 N N . LEU A 1 425 ? 10.172 -17.422 -12.695 1 95.31 425 LEU A N 1
ATOM 3229 C CA . LEU A 1 425 ? 11.523 -17.922 -12.914 1 95.31 425 LEU A CA 1
ATOM 3230 C C . LEU A 1 425 ? 12.508 -16.781 -13.141 1 95.31 425 LEU A C 1
ATOM 3232 O O . LEU A 1 425 ? 13.594 -16.766 -12.562 1 95.31 425 LEU A O 1
ATOM 3236 N N . ARG A 1 426 ? 12.117 -15.867 -13.977 1 95 426 ARG A N 1
ATOM 3237 C CA . ARG A 1 426 ? 12.93 -14.68 -14.211 1 95 426 ARG A CA 1
ATOM 3238 C C . ARG A 1 426 ? 13.188 -13.922 -12.914 1 95 426 ARG A C 1
ATOM 3240 O O . ARG A 1 426 ? 14.289 -13.406 -12.695 1 95 426 ARG A O 1
ATOM 3247 N N . GLY A 1 427 ? 12.133 -13.875 -12.156 1 96.62 427 GLY A N 1
ATOM 3248 C CA . GLY A 1 427 ? 12.25 -13.172 -10.883 1 96.62 427 GLY A CA 1
ATOM 3249 C C . GLY A 1 427 ? 13.234 -13.82 -9.93 1 96.62 427 GLY A C 1
ATOM 3250 O O . GLY A 1 427 ? 14.023 -13.125 -9.281 1 96.62 427 GLY A O 1
ATOM 3251 N N . ALA A 1 428 ? 13.156 -15.094 -9.781 1 96.62 428 ALA A N 1
ATOM 3252 C CA . ALA A 1 428 ? 14.102 -15.812 -8.938 1 96.62 428 ALA A CA 1
ATOM 3253 C C . ALA A 1 428 ? 15.539 -15.57 -9.398 1 96.62 428 ALA A C 1
ATOM 3255 O O . ALA A 1 428 ? 16.422 -15.344 -8.57 1 96.62 428 ALA A O 1
ATOM 3256 N N . TYR A 1 429 ? 15.766 -15.602 -10.672 1 95.81 429 TYR A N 1
ATOM 3257 C CA . TYR A 1 429 ? 17.078 -15.305 -11.234 1 95.81 429 TYR A CA 1
ATOM 3258 C C . TYR A 1 429 ? 17.516 -13.891 -10.875 1 95.81 429 TYR A C 1
ATOM 3260 O O . TYR A 1 429 ? 18.641 -13.68 -10.406 1 95.81 429 TYR A O 1
ATOM 3268 N N . GLN A 1 430 ? 16.594 -12.969 -11.078 1 94.06 430 GLN A N 1
ATOM 3269 C CA . GLN A 1 430 ? 16.906 -11.562 -10.844 1 94.06 430 GLN A CA 1
ATOM 3270 C C . GLN A 1 430 ? 17.234 -11.305 -9.375 1 94.06 430 GLN A C 1
ATOM 3272 O O . GLN A 1 430 ? 18.172 -10.562 -9.062 1 94.06 430 GLN A O 1
ATOM 3277 N N . TYR A 1 431 ? 16.5 -11.898 -8.5 1 94 431 TYR A N 1
ATOM 3278 C CA . TYR A 1 431 ? 16.766 -11.781 -7.07 1 94 431 TYR A CA 1
ATOM 3279 C C . TYR A 1 431 ? 18.156 -12.305 -6.723 1 94 431 TYR A C 1
ATOM 3281 O O . TYR A 1 431 ? 18.938 -11.617 -6.051 1 94 431 TYR A O 1
ATOM 3289 N N . ALA A 1 432 ? 18.453 -13.438 -7.164 1 92.38 432 ALA A N 1
ATOM 3290 C CA . ALA A 1 432 ? 19.75 -14.055 -6.883 1 92.38 432 ALA A CA 1
ATOM 3291 C C . ALA A 1 432 ? 20.891 -13.195 -7.422 1 92.38 432 ALA A C 1
ATOM 3293 O O . ALA A 1 432 ? 21.906 -13.016 -6.75 1 92.38 432 ALA A O 1
ATOM 3294 N N . ARG A 1 433 ? 20.703 -12.727 -8.57 1 89.81 433 ARG A N 1
ATOM 3295 C CA . ARG A 1 433 ? 21.719 -11.875 -9.188 1 89.81 433 ARG A CA 1
ATOM 3296 C C . ARG A 1 433 ? 21.984 -10.633 -8.344 1 89.81 433 ARG A C 1
ATOM 3298 O O . ARG A 1 433 ? 23.141 -10.242 -8.164 1 89.81 433 ARG A O 1
ATOM 3305 N N . GLN A 1 434 ? 20.984 -10.062 -7.855 1 85.44 434 GLN A N 1
ATOM 3306 C CA . GLN A 1 434 ? 21.125 -8.859 -7.039 1 85.44 434 GLN A CA 1
ATOM 3307 C C . GLN A 1 434 ? 21.812 -9.172 -5.719 1 85.44 434 GLN A C 1
ATOM 3309 O O . GLN A 1 434 ? 22.594 -8.359 -5.215 1 85.44 434 GLN A O 1
ATOM 3314 N N . GLN A 1 435 ? 21.5 -10.273 -5.188 1 80.88 435 GLN A N 1
ATOM 3315 C CA . GLN A 1 435 ? 22.094 -10.656 -3.908 1 80.88 435 GLN A CA 1
ATOM 3316 C C . GLN A 1 435 ? 23.594 -10.836 -4.023 1 80.88 435 GLN A C 1
ATOM 3318 O O . GLN A 1 435 ? 24.344 -10.492 -3.1 1 80.88 435 GLN A O 1
ATOM 3323 N N . ILE A 1 436 ? 24.031 -11.352 -5.027 1 77.25 436 ILE A N 1
ATOM 3324 C CA . ILE A 1 436 ? 25.453 -11.602 -5.223 1 77.25 436 ILE A CA 1
ATOM 3325 C C . ILE A 1 436 ? 26.188 -10.273 -5.418 1 77.25 436 ILE A C 1
ATOM 3327 O O . ILE A 1 436 ? 27.266 -10.07 -4.875 1 77.25 436 ILE A O 1
ATOM 3331 N N . TYR A 1 437 ? 25.594 -9.398 -6.125 1 69.69 437 TYR A N 1
ATOM 3332 C CA . TYR A 1 437 ? 26.234 -8.117 -6.391 1 69.69 437 TYR A CA 1
ATOM 3333 C C . TYR A 1 437 ? 26.312 -7.266 -5.129 1 69.69 437 TYR A C 1
ATOM 3335 O O . TYR A 1 437 ? 27.297 -6.562 -4.898 1 69.69 437 TYR A O 1
ATOM 3343 N N . GLN A 1 438 ? 25.359 -7.383 -4.359 1 63.44 438 GLN A N 1
ATOM 3344 C CA . GLN A 1 438 ? 25.359 -6.641 -3.105 1 63.44 438 GLN A CA 1
ATOM 3345 C C . GLN A 1 438 ? 26.422 -7.184 -2.141 1 63.44 438 GLN A C 1
ATOM 3347 O O . GLN A 1 438 ? 27.062 -6.418 -1.43 1 63.44 438 GLN A O 1
ATOM 3352 N N . HIS A 1 439 ? 26.531 -8.438 -2.109 1 56.94 439 HIS A N 1
ATOM 3353 C CA . HIS A 1 439 ? 27.547 -9.055 -1.262 1 56.94 439 HIS A CA 1
ATOM 3354 C C . HIS A 1 439 ? 28.953 -8.703 -1.735 1 56.94 439 HIS A C 1
ATOM 3356 O O . HIS A 1 439 ? 29.859 -8.477 -0.919 1 56.94 439 HIS A O 1
ATOM 3362 N N . ASN A 1 440 ? 29.094 -8.664 -2.994 1 51.78 440 ASN A N 1
ATOM 3363 C CA . ASN A 1 440 ? 30.406 -8.32 -3.541 1 51.78 440 ASN A CA 1
ATOM 3364 C C . ASN A 1 440 ? 30.766 -6.859 -3.277 1 51.78 440 ASN A C 1
ATOM 3366 O O . ASN A 1 440 ? 31.922 -6.527 -3.053 1 51.78 440 ASN A O 1
ATOM 3370 N N . CYS A 1 441 ? 29.734 -6.047 -3.303 1 41.78 441 CYS A N 1
ATOM 3371 C CA . CYS A 1 441 ? 29.969 -4.637 -3.033 1 41.78 441 CYS A CA 1
ATOM 3372 C C . CYS A 1 441 ? 30.281 -4.406 -1.559 1 41.78 441 CYS A C 1
ATOM 3374 O O . CYS A 1 441 ? 31.047 -3.506 -1.216 1 41.78 441 CYS A O 1
ATOM 3376 N N . SER A 1 442 ? 29.688 -5.18 -0.718 1 42.31 442 SER A N 1
ATOM 3377 C CA . SER A 1 442 ? 29.953 -5.027 0.708 1 42.31 442 SER A CA 1
ATOM 3378 C C . SER A 1 442 ? 31.328 -5.559 1.071 1 42.31 442 SER A C 1
ATOM 3380 O O . SER A 1 442 ? 31.938 -5.105 2.043 1 42.31 442 SER A O 1
ATOM 3382 N N . ASN A 1 443 ? 31.812 -6.438 0.378 1 39.66 443 ASN A N 1
ATOM 3383 C CA . ASN A 1 443 ? 33.125 -6.996 0.631 1 39.66 443 ASN A CA 1
ATOM 3384 C C . ASN A 1 443 ? 34.219 -6.16 -0.024 1 39.66 443 ASN A C 1
ATOM 3386 O O . ASN A 1 443 ? 35.406 -6.355 0.252 1 39.66 443 ASN A O 1
ATOM 3390 N N . ASN A 1 444 ? 33.875 -5.309 -0.938 1 34.91 444 ASN A N 1
ATOM 3391 C CA . ASN A 1 444 ? 34.906 -4.43 -1.495 1 34.91 444 ASN A CA 1
ATOM 3392 C C . ASN A 1 444 ? 34.938 -3.084 -0.775 1 34.91 444 ASN A C 1
ATOM 3394 O O . ASN A 1 444 ? 33.875 -2.49 -0.506 1 34.91 444 ASN A O 1
ATOM 3398 N N . MET B 1 1 ? 74.812 38.125 82.375 1 22.72 1 MET B N 1
ATOM 3399 C CA . MET B 1 1 ? 75.312 39.125 81.438 1 22.72 1 MET B CA 1
ATOM 3400 C C . MET B 1 1 ? 75.875 38.438 80.188 1 22.72 1 MET B C 1
ATOM 3402 O O . MET B 1 1 ? 77 38.031 80.125 1 22.72 1 MET B O 1
ATOM 3406 N N . SER B 1 2 ? 75.062 37.531 79.562 1 23.5 2 SER B N 1
ATOM 3407 C CA . SER B 1 2 ? 75.125 36.281 78.812 1 23.5 2 SER B CA 1
ATOM 3408 C C . SER B 1 2 ? 75.625 36.469 77.438 1 23.5 2 SER B C 1
ATOM 3410 O O . SER B 1 2 ? 75.062 37.281 76.688 1 23.5 2 SER B O 1
ATOM 3412 N N . THR B 1 3 ? 76.938 36.438 77.188 1 22.97 3 THR B N 1
ATOM 3413 C CA . THR B 1 3 ? 77.875 36.875 76.188 1 22.97 3 THR B CA 1
ATOM 3414 C C . THR B 1 3 ? 77.5 36.25 74.812 1 22.97 3 THR B C 1
ATOM 3416 O O . THR B 1 3 ? 77.562 35.031 74.688 1 22.97 3 THR B O 1
ATOM 3419 N N . THR B 1 4 ? 76.625 36.812 74 1 19.38 4 THR B N 1
ATOM 3420 C CA . THR B 1 4 ? 75.75 36.531 72.875 1 19.38 4 THR B CA 1
ATOM 3421 C C . THR B 1 4 ? 76.5 36.406 71.562 1 19.38 4 THR B C 1
ATOM 3423 O O . THR B 1 4 ? 76.875 37.438 70.938 1 19.38 4 THR B O 1
ATOM 3426 N N . LYS B 1 5 ? 77.625 35.531 71.625 1 21.77 5 LYS B N 1
ATOM 3427 C CA . LYS B 1 5 ? 78.625 35.531 70.562 1 21.77 5 LYS B CA 1
ATOM 3428 C C . LYS B 1 5 ? 78 35.438 69.188 1 21.77 5 LYS B C 1
ATOM 3430 O O . LYS B 1 5 ? 77.125 34.625 69 1 21.77 5 LYS B O 1
ATOM 3435 N N . ASN B 1 6 ? 78.125 36.438 68.312 1 20.11 6 ASN B N 1
ATOM 3436 C CA . ASN B 1 6 ? 77.625 36.938 67.062 1 20.11 6 ASN B CA 1
ATOM 3437 C C . ASN B 1 6 ? 78 36 65.875 1 20.11 6 ASN B C 1
ATOM 3439 O O . ASN B 1 6 ? 79.188 35.906 65.562 1 20.11 6 ASN B O 1
ATOM 3443 N N . ASN B 1 7 ? 77.562 34.688 66 1 21.44 7 ASN B N 1
ATOM 3444 C CA . ASN B 1 7 ? 78 33.625 65.062 1 21.44 7 ASN B CA 1
ATOM 3445 C C . ASN B 1 7 ? 77.75 33.938 63.625 1 21.44 7 ASN B C 1
ATOM 3447 O O . ASN B 1 7 ? 76.562 34.188 63.25 1 21.44 7 ASN B O 1
ATOM 3451 N N . ASN B 1 8 ? 78.688 34.656 62.969 1 22.2 8 ASN B N 1
ATOM 3452 C CA . ASN B 1 8 ? 78.812 35.219 61.625 1 22.2 8 ASN B CA 1
ATOM 3453 C C . ASN B 1 8 ? 78.5 34.156 60.531 1 22.2 8 ASN B C 1
ATOM 3455 O O . ASN B 1 8 ? 79.312 33.219 60.406 1 22.2 8 ASN B O 1
ATOM 3459 N N . HIS B 1 9 ? 77.312 33.594 60.5 1 22.38 9 HIS B N 1
ATOM 3460 C CA . HIS B 1 9 ? 76.938 32.469 59.656 1 22.38 9 HIS B CA 1
ATOM 3461 C C . HIS B 1 9 ? 77.125 32.781 58.188 1 22.38 9 HIS B C 1
ATOM 3463 O O . HIS B 1 9 ? 76.688 33.844 57.719 1 22.38 9 HIS B O 1
ATOM 3469 N N . ASP B 1 10 ? 78.25 32.375 57.656 1 22.16 10 ASP B N 1
ATOM 3470 C CA . ASP B 1 10 ? 78.875 32.5 56.312 1 22.16 10 ASP B CA 1
ATOM 3471 C C . ASP B 1 10 ? 77.812 32.094 55.25 1 22.16 10 ASP B C 1
ATOM 3473 O O . ASP B 1 10 ? 77.25 31.016 55.312 1 22.16 10 ASP B O 1
ATOM 3477 N N . ASN B 1 11 ? 77.125 33.062 54.625 1 21.11 11 ASN B N 1
ATOM 3478 C CA . ASN B 1 11 ? 76 33.156 53.656 1 21.11 11 ASN B CA 1
ATOM 3479 C C . ASN B 1 11 ? 76.438 32.531 52.312 1 21.11 11 ASN B C 1
ATOM 3481 O O . ASN B 1 11 ? 77.25 33.062 51.594 1 21.11 11 ASN B O 1
ATOM 3485 N N . ASP B 1 12 ? 76.812 31.234 52.375 1 22.08 12 ASP B N 1
ATOM 3486 C CA . ASP B 1 12 ? 77.312 30.578 51.156 1 22.08 12 ASP B CA 1
ATOM 3487 C C . ASP B 1 12 ? 76.312 30.75 50 1 22.08 12 ASP B C 1
ATOM 3489 O O . ASP B 1 12 ? 75.125 30.391 50.156 1 22.08 12 ASP B O 1
ATOM 3493 N N . THR B 1 13 ? 76.438 31.812 49.281 1 23.25 13 THR B N 1
ATOM 3494 C CA . THR B 1 13 ? 75.625 32.312 48.156 1 23.25 13 THR B CA 1
ATOM 3495 C C . THR B 1 13 ? 75.562 31.266 47.031 1 23.25 13 THR B C 1
ATOM 3497 O O . THR B 1 13 ? 76.562 30.953 46.406 1 23.25 13 THR B O 1
ATOM 3500 N N . GLY B 1 14 ? 75.062 30.078 47.375 1 21.88 14 GLY B N 1
ATOM 3501 C CA . GLY B 1 14 ? 75 29.031 46.375 1 21.88 14 GLY B CA 1
ATOM 3502 C C . GLY B 1 14 ? 74.375 29.516 45.062 1 21.88 14 GLY B C 1
ATOM 3503 O O . GLY B 1 14 ? 73.438 30.281 45.094 1 21.88 14 GLY B O 1
ATOM 3504 N N . ASP B 1 15 ? 75.25 29.672 44.062 1 22.28 15 ASP B N 1
ATOM 3505 C CA . ASP B 1 15 ? 75.062 30.094 42.656 1 22.28 15 ASP B CA 1
ATOM 3506 C C . ASP B 1 15 ? 73.938 29.297 42 1 22.28 15 ASP B C 1
ATOM 3508 O O . ASP B 1 15 ? 74 28.062 41.938 1 22.28 15 ASP B O 1
ATOM 3512 N N . ASP B 1 16 ? 72.688 29.578 42.375 1 20.83 16 ASP B N 1
ATOM 3513 C CA . ASP B 1 16 ? 71.5 28.922 41.812 1 20.83 16 ASP B CA 1
ATOM 3514 C C . ASP B 1 16 ? 71.5 29.047 40.281 1 20.83 16 ASP B C 1
ATOM 3516 O O . ASP B 1 16 ? 71.5 30.156 39.75 1 20.83 16 ASP B O 1
ATOM 3520 N N . ASP B 1 17 ? 72.375 28.172 39.656 1 23.45 17 ASP B N 1
ATOM 3521 C CA . ASP B 1 17 ? 72.312 28.094 38.188 1 23.45 17 ASP B CA 1
ATOM 3522 C C . ASP B 1 17 ? 70.938 28 37.656 1 23.45 17 ASP B C 1
ATOM 3524 O O . ASP B 1 17 ? 70.188 27.094 38.031 1 23.45 17 ASP B O 1
ATOM 3528 N N . GLN B 1 18 ? 70.25 29.141 37.594 1 21.3 18 GLN B N 1
ATOM 3529 C CA . GLN B 1 18 ? 68.938 29.297 37.062 1 21.3 18 GLN B CA 1
ATOM 3530 C C . GLN B 1 18 ? 68.875 28.734 35.625 1 21.3 18 GLN B C 1
ATOM 3532 O O . GLN B 1 18 ? 69.438 29.297 34.719 1 21.3 18 GLN B O 1
ATOM 3537 N N . ALA B 1 19 ? 69.312 27.453 35.469 1 23.47 19 ALA B N 1
ATOM 3538 C CA . ALA B 1 19 ? 69.062 26.938 34.125 1 23.47 19 ALA B CA 1
ATOM 3539 C C . ALA B 1 19 ? 67.625 27.328 33.656 1 23.47 19 ALA B C 1
ATOM 3541 O O . ALA B 1 19 ? 66.625 27.094 34.312 1 23.47 19 ALA B O 1
ATOM 3542 N N . THR B 1 20 ? 67.562 28.406 32.906 1 23.22 20 THR B N 1
ATOM 3543 C CA . THR B 1 20 ? 66.438 28.922 32.156 1 23.22 20 THR B CA 1
ATOM 3544 C C . THR B 1 20 ? 65.812 27.812 31.297 1 23.22 20 THR B C 1
ATOM 3546 O O . THR B 1 20 ? 66.438 27.281 30.391 1 23.22 20 THR B O 1
ATOM 3549 N N . SER B 1 21 ? 65.312 26.781 31.953 1 23.69 21 SER B N 1
ATOM 3550 C CA . SER B 1 21 ? 64.625 25.812 31.125 1 23.69 21 SER B CA 1
ATOM 3551 C C . SER B 1 21 ? 63.625 26.5 30.203 1 23.69 21 SER B C 1
ATOM 3553 O O . SER B 1 21 ? 62.781 27.266 30.656 1 23.69 21 SER B O 1
ATOM 3555 N N . GLU B 1 22 ? 64.125 26.875 29 1 23.48 22 GLU B N 1
ATOM 3556 C CA . GLU B 1 22 ? 63.25 27.344 27.906 1 23.48 22 GLU B CA 1
ATOM 3557 C C . GLU B 1 22 ? 62.031 26.438 27.734 1 23.48 22 GLU B C 1
ATOM 3559 O O . GLU B 1 22 ? 62.188 25.234 27.5 1 23.48 22 GLU B O 1
ATOM 3564 N N . ASN B 1 23 ? 61.125 26.594 28.656 1 24.03 23 ASN B N 1
ATOM 3565 C CA . ASN B 1 23 ? 59.781 26 28.438 1 24.03 23 ASN B CA 1
ATOM 3566 C C . ASN B 1 23 ? 59.312 26.266 27.016 1 24.03 23 ASN B C 1
ATOM 3568 O O . ASN B 1 23 ? 59 27.406 26.656 1 24.03 23 ASN B O 1
ATOM 3572 N N . SER B 1 24 ? 59.969 25.656 26.031 1 25.12 24 SER B N 1
ATOM 3573 C CA . SER B 1 24 ? 59.344 25.719 24.719 1 25.12 24 SER B CA 1
ATOM 3574 C C . SER B 1 24 ? 57.844 25.406 24.812 1 25.12 24 SER B C 1
ATOM 3576 O O . SER B 1 24 ? 57.469 24.328 25.25 1 25.12 24 SER B O 1
ATOM 3578 N N . MET B 1 25 ? 57.094 26.359 25.188 1 22.88 25 MET B N 1
ATOM 3579 C CA . MET B 1 25 ? 55.656 26.266 25.016 1 22.88 25 MET B CA 1
ATOM 3580 C C . MET B 1 25 ? 55.312 25.641 23.672 1 22.88 25 MET B C 1
ATOM 3582 O O . MET B 1 25 ? 55.562 26.219 22.625 1 22.88 25 MET B O 1
ATOM 3586 N N . LYS B 1 26 ? 55.438 24.312 23.531 1 26.5 26 LYS B N 1
ATOM 3587 C CA . LYS B 1 26 ? 54.719 23.688 22.422 1 26.5 26 LYS B CA 1
ATOM 3588 C C . LYS B 1 26 ? 53.375 24.359 22.203 1 26.5 26 LYS B C 1
ATOM 3590 O O . LYS B 1 26 ? 52.5 24.344 23.078 1 26.5 26 LYS B O 1
ATOM 3595 N N . GLN B 1 27 ? 53.438 25.453 21.5 1 21.39 27 GLN B N 1
ATOM 3596 C CA . GLN B 1 27 ? 52.156 25.953 20.984 1 21.39 27 GLN B CA 1
ATOM 3597 C C . GLN B 1 27 ? 51.25 24.812 20.547 1 21.39 27 GLN B C 1
ATOM 3599 O O . GLN B 1 27 ? 51.594 24.047 19.641 1 21.39 27 GLN B O 1
ATOM 3604 N N . SER B 1 28 ? 50.688 24.156 21.516 1 25.41 28 SER B N 1
ATOM 3605 C CA . SER B 1 28 ? 49.625 23.281 21.078 1 25.41 28 SER B CA 1
ATOM 3606 C C . SER B 1 28 ? 48.812 23.906 19.953 1 25.41 28 SER B C 1
ATOM 3608 O O . SER B 1 28 ? 48.25 25 20.125 1 25.41 28 SER B O 1
ATOM 3610 N N . SER B 1 29 ? 49.375 23.859 18.797 1 26.84 29 SER B N 1
ATOM 3611 C CA . SER B 1 29 ? 48.531 24.219 17.688 1 26.84 29 SER B CA 1
ATOM 3612 C C . SER B 1 29 ? 47.094 23.766 17.922 1 26.84 29 SER B C 1
ATOM 3614 O O . SER B 1 29 ? 46.844 22.562 18.125 1 26.84 29 SER B O 1
ATOM 3616 N N . ALA B 1 30 ? 46.406 24.578 18.672 1 27.78 30 ALA B N 1
ATOM 3617 C CA . ALA B 1 30 ? 44.969 24.344 18.625 1 27.78 30 ALA B CA 1
ATOM 3618 C C . ALA B 1 30 ? 44.531 23.797 17.266 1 27.78 30 ALA B C 1
ATOM 3620 O O . ALA B 1 30 ? 44.688 24.469 16.25 1 27.78 30 ALA B O 1
ATOM 3621 N N . ILE B 1 31 ? 44.812 22.594 17.078 1 28.25 31 ILE B N 1
ATOM 3622 C CA . ILE B 1 31 ? 44.125 21.984 15.953 1 28.25 31 ILE B CA 1
ATOM 3623 C C . ILE B 1 31 ? 42.719 22.594 15.82 1 28.25 31 ILE B C 1
ATOM 3625 O O . ILE B 1 31 ? 41.875 22.422 16.703 1 28.25 31 ILE B O 1
ATOM 3629 N N . THR B 1 32 ? 42.656 23.844 15.391 1 28.06 32 THR B N 1
ATOM 3630 C CA . THR B 1 32 ? 41.375 24.297 14.906 1 28.06 32 THR B CA 1
ATOM 3631 C C . THR B 1 32 ? 40.625 23.156 14.227 1 28.06 32 THR B C 1
ATOM 3633 O O . THR B 1 32 ? 41.031 22.672 13.18 1 28.06 32 THR B O 1
ATOM 3636 N N . THR B 1 33 ? 40.188 22.266 15.023 1 30.73 33 THR B N 1
ATOM 3637 C CA . THR B 1 33 ? 39.312 21.281 14.43 1 30.73 33 THR B CA 1
ATOM 3638 C C . THR B 1 33 ? 38.406 21.938 13.383 1 30.73 33 THR B C 1
ATOM 3640 O O . THR B 1 33 ? 37.812 22.984 13.641 1 30.73 33 THR B O 1
ATOM 3643 N N . THR B 1 34 ? 38.781 22 12.227 1 34.47 34 THR B N 1
ATOM 3644 C CA . THR B 1 34 ? 37.875 22.328 11.148 1 34.47 34 THR B CA 1
ATOM 3645 C C . THR B 1 34 ? 36.438 21.969 11.547 1 34.47 34 THR B C 1
ATOM 3647 O O . THR B 1 34 ? 36.156 20.844 11.953 1 34.47 34 THR B O 1
ATOM 3650 N N . PRO B 1 35 ? 35.656 22.969 12.109 1 38.28 35 PRO B N 1
ATOM 3651 C CA . PRO B 1 35 ? 34.281 22.562 12.438 1 38.28 35 PRO B CA 1
ATOM 3652 C C . PRO B 1 35 ? 33.75 21.453 11.539 1 38.28 35 PRO B C 1
ATOM 3654 O O . PRO B 1 35 ? 34 21.469 10.328 1 38.28 35 PRO B O 1
ATOM 3657 N N . ASN B 1 36 ? 33.719 20.281 11.875 1 46.66 36 ASN B N 1
ATOM 3658 C CA . ASN B 1 36 ? 33 19.234 11.164 1 46.66 36 ASN B CA 1
ATOM 3659 C C . ASN B 1 36 ? 31.719 19.766 10.516 1 46.66 36 ASN B C 1
ATOM 3661 O O . ASN B 1 36 ? 31 20.562 11.109 1 46.66 36 ASN B O 1
ATOM 3665 N N . ASN B 1 37 ? 31.688 19.953 9.195 1 55.09 37 ASN B N 1
ATOM 3666 C CA . ASN B 1 37 ? 30.578 20.406 8.359 1 55.09 37 ASN B CA 1
ATOM 3667 C C . ASN B 1 37 ? 29.234 20.219 9.047 1 55.09 37 ASN B C 1
ATOM 3669 O O . ASN B 1 37 ? 28.312 21.016 8.867 1 55.09 37 ASN B O 1
ATOM 3673 N N . GLU B 1 38 ? 29.156 19.328 9.938 1 60.75 38 GLU B N 1
ATOM 3674 C CA . GLU B 1 38 ? 27.906 19.078 10.641 1 60.75 38 GLU B CA 1
ATOM 3675 C C . GLU B 1 38 ? 27.641 20.156 11.688 1 60.75 38 GLU B C 1
ATOM 3677 O O . GLU B 1 38 ? 26.484 20.516 11.938 1 60.75 38 GLU B O 1
ATOM 3682 N N . ASP B 1 39 ? 28.656 20.797 12.18 1 65.12 39 ASP B N 1
ATOM 3683 C CA . ASP B 1 39 ? 28.469 21.766 13.258 1 65.12 39 ASP B CA 1
ATOM 3684 C C . ASP B 1 39 ? 28.047 23.125 12.695 1 65.12 39 ASP B C 1
ATOM 3686 O O . ASP B 1 39 ? 27.531 23.984 13.438 1 65.12 39 ASP B O 1
ATOM 3690 N N . THR B 1 40 ? 28.141 23.25 11.43 1 78.62 40 THR B N 1
ATOM 3691 C CA . THR B 1 40 ? 27.828 24.547 10.836 1 78.62 40 THR B CA 1
ATOM 3692 C C . THR B 1 40 ? 26.484 24.5 10.117 1 78.62 40 THR B C 1
ATOM 3694 O O . THR B 1 40 ? 26.031 25.5 9.562 1 78.62 40 THR B O 1
ATOM 3697 N N . LEU B 1 41 ? 25.859 23.406 10.227 1 87.62 41 LEU B N 1
ATOM 3698 C CA . LEU B 1 41 ? 24.609 23.219 9.5 1 87.62 41 LEU B CA 1
ATOM 3699 C C . LEU B 1 41 ? 23.406 23.531 10.391 1 87.62 41 LEU B C 1
ATOM 3701 O O . LEU B 1 41 ? 23.359 23.078 11.539 1 87.62 41 LEU B O 1
ATOM 3705 N N . VAL B 1 42 ? 22.547 24.391 9.875 1 89.81 42 VAL B N 1
ATOM 3706 C CA . VAL B 1 42 ? 21.25 24.562 10.523 1 89.81 42 VAL B CA 1
ATOM 3707 C C . VAL B 1 42 ? 20.125 24.281 9.523 1 89.81 42 VAL B C 1
ATOM 3709 O O . VAL B 1 42 ? 20.328 24.406 8.312 1 89.81 42 VAL B O 1
ATOM 3712 N N . ILE B 1 43 ? 19.016 23.859 10.031 1 93.88 43 ILE B N 1
ATOM 3713 C CA . ILE B 1 43 ? 17.891 23.484 9.195 1 93.88 43 ILE B CA 1
ATOM 3714 C C . ILE B 1 43 ? 16.641 24.266 9.609 1 93.88 43 ILE B C 1
ATOM 3716 O O . ILE B 1 43 ? 16.297 24.297 10.789 1 93.88 43 ILE B O 1
ATOM 3720 N N . VAL B 1 44 ? 16.047 24.906 8.672 1 95.19 44 VAL B N 1
ATOM 3721 C CA . VAL B 1 44 ? 14.742 25.516 8.867 1 95.19 44 VAL B CA 1
ATOM 3722 C C . VAL B 1 44 ? 13.656 24.562 8.383 1 95.19 44 VAL B C 1
ATOM 3724 O O . VAL B 1 44 ? 13.594 24.219 7.199 1 95.19 44 VAL B O 1
ATOM 3727 N N . ALA B 1 45 ? 12.812 24.125 9.312 1 97.56 45 ALA B N 1
ATOM 3728 C CA . ALA B 1 45 ? 11.703 23.219 9 1 97.56 45 ALA B CA 1
ATOM 3729 C C . ALA B 1 45 ? 10.359 23.938 9.117 1 97.56 45 ALA B C 1
ATOM 3731 O O . ALA B 1 45 ? 10.156 24.734 10.031 1 97.56 45 ALA B O 1
ATOM 3732 N N . GLY B 1 46 ? 9.508 23.625 8.156 1 97 46 GLY B N 1
ATOM 3733 C CA . GLY B 1 46 ? 8.164 24.203 8.18 1 97 46 GLY B CA 1
ATOM 3734 C C . GLY B 1 46 ? 7.074 23.172 7.969 1 97 46 GLY B C 1
ATOM 3735 O O . GLY B 1 46 ? 7.234 22.25 7.172 1 97 46 GLY B O 1
ATOM 3736 N N . ASP B 1 47 ? 6.082 23.266 8.719 1 94.94 47 ASP B N 1
ATOM 3737 C CA . ASP B 1 47 ? 4.809 22.562 8.562 1 94.94 47 ASP B CA 1
ATOM 3738 C C . ASP B 1 47 ? 3.695 23.531 8.18 1 94.94 47 ASP B C 1
ATOM 3740 O O . ASP B 1 47 ? 3.16 24.25 9.039 1 94.94 47 ASP B O 1
ATOM 3744 N N . ILE B 1 48 ? 3.402 23.5 6.879 1 91.31 48 ILE B N 1
ATOM 3745 C CA . ILE B 1 48 ? 2.537 24.531 6.305 1 91.31 48 ILE B CA 1
ATOM 3746 C C . ILE B 1 48 ? 1.164 23.938 6 1 91.31 48 ILE B C 1
ATOM 3748 O O . ILE B 1 48 ? 0.995 23.219 5.012 1 91.31 48 ILE B O 1
ATOM 3752 N N . GLY B 1 49 ? 0.193 24.234 6.805 1 81.5 49 GLY B N 1
ATOM 3753 C CA . GLY B 1 49 ? -1.176 23.797 6.586 1 81.5 49 GLY B CA 1
ATOM 3754 C C . GLY B 1 49 ? -2.053 24.875 5.961 1 81.5 49 GLY B C 1
ATOM 3755 O O . GLY B 1 49 ? -1.563 25.938 5.59 1 81.5 49 GLY B O 1
ATOM 3756 N N . GLY B 1 50 ? -3.285 24.594 5.75 1 73.69 50 GLY B N 1
ATOM 3757 C CA . GLY B 1 50 ? -4.227 25.562 5.219 1 73.69 50 GLY B CA 1
ATOM 3758 C C . GLY B 1 50 ? -4.555 26.672 6.195 1 73.69 50 GLY B C 1
ATOM 3759 O O . GLY B 1 50 ? -4.734 27.828 5.797 1 73.69 50 GLY B O 1
ATOM 3760 N N . THR B 1 51 ? -4.594 26.328 7.48 1 73.06 51 THR B N 1
ATOM 3761 C CA . THR B 1 51 ? -5.012 27.281 8.5 1 73.06 51 THR B CA 1
ATOM 3762 C C . THR B 1 51 ? -3.816 27.781 9.305 1 73.06 51 THR B C 1
ATOM 3764 O O . THR B 1 51 ? -3.73 28.953 9.641 1 73.06 51 THR B O 1
ATOM 3767 N N . ASN B 1 52 ? -2.93 26.859 9.57 1 82.56 52 ASN B N 1
ATOM 3768 C CA . ASN B 1 52 ? -1.785 27.188 10.406 1 82.56 52 ASN B CA 1
ATOM 3769 C C . ASN B 1 52 ? -0.471 26.766 9.766 1 82.56 52 ASN B C 1
ATOM 3771 O O . ASN B 1 52 ? -0.433 25.781 9.016 1 82.56 52 ASN B O 1
ATOM 3775 N N . SER B 1 53 ? 0.483 27.547 10.078 1 90.81 53 SER B N 1
ATOM 3776 C CA . SER B 1 53 ? 1.85 27.203 9.703 1 90.81 53 SER B CA 1
ATOM 3777 C C . SER B 1 53 ? 2.785 27.266 10.906 1 90.81 53 SER B C 1
ATOM 3779 O O . SER B 1 53 ? 2.643 28.125 11.773 1 90.81 53 SER B O 1
ATOM 3781 N N . ARG B 1 54 ? 3.676 26.328 10.992 1 95.56 54 ARG B N 1
ATOM 3782 C CA . ARG B 1 54 ? 4.699 26.266 12.031 1 95.56 54 ARG B CA 1
ATOM 3783 C C . ARG B 1 54 ? 6.098 26.234 11.422 1 95.56 54 ARG B C 1
ATOM 3785 O O . ARG B 1 54 ? 6.348 25.5 10.469 1 95.56 54 ARG B O 1
ATOM 3792 N N . LEU B 1 55 ? 6.945 27.094 11.93 1 96.5 55 LEU B N 1
ATOM 3793 C CA . LEU B 1 55 ? 8.336 27.125 11.469 1 96.5 55 LEU B CA 1
ATOM 3794 C C . LEU B 1 55 ? 9.297 26.984 12.648 1 96.5 55 LEU B C 1
ATOM 3796 O O . LEU B 1 55 ? 9.031 27.5 13.734 1 96.5 55 LEU B O 1
ATOM 3800 N N . ALA B 1 56 ? 10.383 26.297 12.406 1 95.88 56 ALA B N 1
ATOM 3801 C CA . ALA B 1 56 ? 11.383 26.109 13.445 1 95.88 56 ALA B CA 1
ATOM 3802 C C . ALA B 1 56 ? 12.789 26.078 12.852 1 95.88 56 ALA B C 1
ATOM 3804 O O . ALA B 1 56 ? 12.977 25.656 11.703 1 95.88 56 ALA B O 1
ATOM 3805 N N . LEU B 1 57 ? 13.711 26.562 13.594 1 93 57 LEU B N 1
ATOM 3806 C CA . LEU B 1 57 ? 15.133 26.453 13.297 1 93 57 LEU B CA 1
ATOM 3807 C C . LEU B 1 57 ? 15.789 25.375 14.156 1 93 57 LEU B C 1
ATOM 3809 O O . LEU B 1 57 ? 15.672 25.391 15.383 1 93 57 LEU B O 1
ATOM 3813 N N . TYR B 1 58 ? 16.422 24.438 13.43 1 91.75 58 TYR B N 1
ATOM 3814 C CA . TYR B 1 58 ? 17.094 23.328 14.117 1 91.75 58 TYR B CA 1
ATOM 3815 C C . TYR B 1 58 ? 18.594 23.359 13.859 1 91.75 58 TYR B C 1
ATOM 3817 O O . TYR B 1 58 ? 19.031 23.703 12.766 1 91.75 58 TYR B O 1
ATOM 3825 N N . THR B 1 59 ? 19.328 22.875 14.891 1 87.62 59 THR B N 1
ATOM 3826 C CA . THR B 1 59 ? 20.734 22.531 14.648 1 87.62 59 THR B CA 1
ATOM 3827 C C . THR B 1 59 ? 20.859 21.172 13.969 1 87.62 59 THR B C 1
ATOM 3829 O O . THR B 1 59 ? 19.875 20.438 13.852 1 87.62 59 THR B O 1
ATOM 3832 N N . SER B 1 60 ? 22.016 20.797 13.531 1 82.69 60 SER B N 1
ATOM 3833 C CA . SER B 1 60 ? 22.25 19.531 12.836 1 82.69 60 SER B CA 1
ATOM 3834 C C . SER B 1 60 ? 22.016 18.344 13.758 1 82.69 60 SER B C 1
ATOM 3836 O O . SER B 1 60 ? 21.719 17.234 13.297 1 82.69 60 SER B O 1
ATOM 3838 N N . ASN B 1 61 ? 22.109 18.609 15.062 1 83.25 61 ASN B N 1
ATOM 3839 C CA . ASN B 1 61 ? 21.922 17.531 16.016 1 83.25 61 ASN B CA 1
ATOM 3840 C C . ASN B 1 61 ? 20.469 17.406 16.469 1 83.25 61 ASN B C 1
ATOM 3842 O O . ASN B 1 61 ? 20.141 16.578 17.312 1 83.25 61 ASN B O 1
ATOM 3846 N N . GLY B 1 62 ? 19.656 18.312 15.969 1 87.31 62 GLY B N 1
ATOM 3847 C CA . GLY B 1 62 ? 18.234 18.141 16.203 1 87.31 62 GLY B CA 1
ATOM 3848 C C . GLY B 1 62 ? 17.688 19.047 17.297 1 87.31 62 GLY B C 1
ATOM 3849 O O . GLY B 1 62 ? 16.531 18.922 17.703 1 87.31 62 GLY B O 1
ATOM 3850 N N . GLU B 1 63 ? 18.484 19.891 17.781 1 86.12 63 GLU B N 1
ATOM 3851 C CA . GLU B 1 63 ? 18 20.828 18.797 1 86.12 63 GLU B CA 1
ATOM 3852 C C . GLU B 1 63 ? 17.219 21.969 18.156 1 86.12 63 GLU B C 1
ATOM 3854 O O . GLU B 1 63 ? 17.688 22.594 17.203 1 86.12 63 GLU B O 1
ATOM 3859 N N . ARG B 1 64 ? 16.047 22.219 18.688 1 89.69 64 ARG B N 1
ATOM 3860 C CA . ARG B 1 64 ? 15.258 23.344 18.219 1 89.69 64 ARG B CA 1
ATOM 3861 C C . ARG B 1 64 ? 15.711 24.656 18.859 1 89.69 64 ARG B C 1
ATOM 3863 O O . ARG B 1 64 ? 15.602 24.812 20.078 1 89.69 64 ARG B O 1
ATOM 3870 N N . VAL B 1 65 ? 16.125 25.625 18.125 1 85.31 65 VAL B N 1
ATOM 3871 C CA . VAL B 1 65 ? 16.719 26.844 18.641 1 85.31 65 VAL B CA 1
ATOM 3872 C C . VAL B 1 65 ? 15.68 27.969 18.594 1 85.31 65 VAL B C 1
ATOM 3874 O O . VAL B 1 65 ? 15.742 28.906 19.406 1 85.31 65 VAL B O 1
ATOM 3877 N N . TYR B 1 66 ? 14.828 27.891 17.672 1 89.88 66 TYR B N 1
ATOM 3878 C CA . TYR B 1 66 ? 13.797 28.906 17.5 1 89.88 66 TYR B CA 1
ATOM 3879 C C . TYR B 1 66 ? 12.523 28.281 16.938 1 89.88 66 TYR B C 1
ATOM 3881 O O . TYR B 1 66 ? 12.578 27.312 16.172 1 89.88 66 TYR B O 1
ATOM 3889 N N . TYR B 1 67 ? 11.375 28.828 17.328 1 93.38 67 TYR B N 1
ATOM 3890 C CA . TYR B 1 67 ? 10.078 28.281 16.938 1 93.38 67 TYR B CA 1
ATOM 3891 C C . TYR B 1 67 ? 9.016 29.375 16.891 1 93.38 67 TYR B C 1
ATOM 3893 O O . TYR B 1 67 ? 9.016 30.281 17.734 1 93.38 67 TYR B O 1
ATOM 3901 N N . ARG B 1 68 ? 8.156 29.281 15.891 1 94.25 68 ARG B N 1
ATOM 3902 C CA . ARG B 1 68 ? 7.031 30.219 15.82 1 94.25 68 ARG B CA 1
ATOM 3903 C C . ARG B 1 68 ? 5.832 29.578 15.133 1 94.25 68 ARG B C 1
ATOM 3905 O O . ARG B 1 68 ? 5.988 28.844 14.148 1 94.25 68 ARG B O 1
ATOM 3912 N N . ASP B 1 69 ? 4.648 29.859 15.594 1 93.25 69 ASP B N 1
ATOM 3913 C CA . ASP B 1 69 ? 3.371 29.469 15.008 1 93.25 69 ASP B CA 1
ATOM 3914 C C . ASP B 1 69 ? 2.689 30.656 14.328 1 93.25 69 ASP B C 1
ATOM 3916 O O . ASP B 1 69 ? 2.711 31.766 14.852 1 93.25 69 ASP B O 1
ATOM 3920 N N . TYR B 1 70 ? 2.131 30.406 13.203 1 90.62 70 TYR B N 1
ATOM 3921 C CA . TYR B 1 70 ? 1.441 31.438 12.438 1 90.62 70 TYR B CA 1
ATOM 3922 C C . TYR B 1 70 ? 0.013 31.016 12.109 1 90.62 70 TYR B C 1
ATOM 3924 O O . TYR B 1 70 ? -0.213 29.922 11.578 1 90.62 70 TYR B O 1
ATOM 3932 N N . ARG B 1 71 ? -0.893 31.812 12.406 1 87.81 71 ARG B N 1
ATOM 3933 C CA . ARG B 1 71 ? -2.213 31.688 11.797 1 87.81 71 ARG B CA 1
ATOM 3934 C C . ARG B 1 71 ? -2.229 32.281 10.391 1 87.81 71 ARG B C 1
ATOM 3936 O O . ARG B 1 71 ? -2.152 33.5 10.234 1 87.81 71 ARG B O 1
ATOM 3943 N N . ASN B 1 72 ? -2.379 31.484 9.445 1 83.12 72 ASN B N 1
ATOM 3944 C CA . ASN B 1 72 ? -2.17 31.906 8.062 1 83.12 72 ASN B CA 1
ATOM 3945 C C . ASN B 1 72 ? -3.059 33.094 7.695 1 83.12 72 ASN B C 1
ATOM 3947 O O . ASN B 1 72 ? -2.627 34 6.988 1 83.12 72 ASN B O 1
ATOM 3951 N N . GLU B 1 73 ? -4.301 33.094 8.141 1 78.19 73 GLU B N 1
ATOM 3952 C CA . GLU B 1 73 ? -5.262 34.125 7.805 1 78.19 73 GLU B CA 1
ATOM 3953 C C . GLU B 1 73 ? -4.773 35.5 8.266 1 78.19 73 GLU B C 1
ATOM 3955 O O . GLU B 1 73 ? -5.078 36.531 7.645 1 78.19 73 GLU B O 1
ATOM 3960 N N . GLU B 1 74 ? -4.059 35.562 9.297 1 83.12 74 GLU B N 1
ATOM 3961 C CA . GLU B 1 74 ? -3.559 36.812 9.852 1 83.12 74 GLU B CA 1
ATOM 3962 C C . GLU B 1 74 ? -2.451 37.406 8.984 1 83.12 74 GLU B C 1
ATOM 3964 O O . GLU B 1 74 ? -2.221 38.625 9.008 1 83.12 74 GLU B O 1
ATOM 3969 N N . TYR B 1 75 ? -1.829 36.562 8.242 1 81.94 75 TYR B N 1
ATOM 3970 C CA . TYR B 1 75 ? -0.653 37.031 7.508 1 81.94 75 TYR B CA 1
ATOM 3971 C C . TYR B 1 75 ? -0.903 37 6.008 1 81.94 75 TYR B C 1
ATOM 3973 O O . TYR B 1 75 ? -0.304 37.781 5.262 1 81.94 75 TYR B O 1
ATOM 3981 N N . LEU B 1 76 ? -1.723 36.062 5.582 1 76.88 76 LEU B N 1
ATOM 3982 C CA . LEU B 1 76 ? -1.861 35.875 4.145 1 76.88 76 LEU B CA 1
ATOM 3983 C C . LEU B 1 76 ? -3.109 36.562 3.611 1 76.88 76 LEU B C 1
ATOM 3985 O O . LEU B 1 76 ? -3.195 36.875 2.42 1 76.88 76 LEU B O 1
ATOM 3989 N N . LEU B 1 77 ? -4.324 36.562 4.25 1 63.69 77 LEU B N 1
ATOM 3990 C CA . LEU B 1 77 ? -5.562 37.156 3.746 1 63.69 77 LEU B CA 1
ATOM 3991 C C . LEU B 1 77 ? -5.562 38.688 3.926 1 63.69 77 LEU B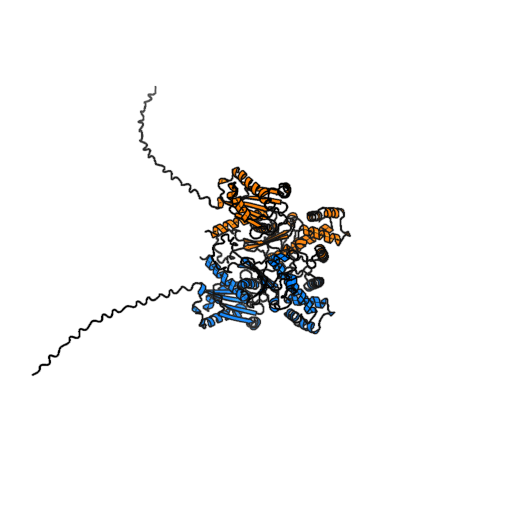 C 1
ATOM 3993 O O . LEU B 1 77 ? -6.207 39.406 3.16 1 63.69 77 LEU B O 1
ATOM 3997 N N . LYS B 1 78 ? -4.988 39.094 5.066 1 53.59 78 LYS B N 1
ATOM 3998 C CA . LYS B 1 78 ? -5.25 40.5 5.328 1 53.59 78 LYS B CA 1
ATOM 3999 C C . LYS B 1 78 ? -4.797 41.344 4.156 1 53.59 78 LYS B C 1
ATOM 4001 O O . LYS B 1 78 ? -5.469 42.344 3.805 1 53.59 78 LYS B O 1
ATOM 4006 N N . ASP B 1 79 ? -3.557 41.344 3.824 1 49.25 79 ASP B N 1
ATOM 4007 C CA . ASP B 1 79 ? -3.137 42.469 3.002 1 49.25 79 ASP B CA 1
ATOM 4008 C C . ASP B 1 79 ? -3.408 42.219 1.523 1 49.25 79 ASP B C 1
ATOM 4010 O O . ASP B 1 79 ? -2.545 42.438 0.677 1 49.25 79 ASP B O 1
ATOM 4014 N N . ALA B 1 80 ? -4.34 41.344 1.205 1 46.53 80 ALA B N 1
ATOM 4015 C CA . ALA B 1 80 ? -4.77 41.344 -0.191 1 46.53 80 ALA B CA 1
ATOM 4016 C C . ALA B 1 80 ? -4.875 42.781 -0.727 1 46.53 80 ALA B C 1
ATOM 4018 O O . ALA B 1 80 ? -4.953 43 -1.939 1 46.53 80 ALA B O 1
ATOM 4019 N N . ASP B 1 81 ? -5.234 43.531 0.108 1 42.84 81 ASP B N 1
ATOM 4020 C CA . ASP B 1 81 ? -5.383 44.875 -0.432 1 42.84 81 ASP B CA 1
ATOM 4021 C C . ASP B 1 81 ? -4.031 45.438 -0.841 1 42.84 81 ASP B C 1
ATOM 4023 O O . ASP B 1 81 ? -3.957 46.594 -1.331 1 42.84 81 ASP B O 1
ATOM 4027 N N . ASP B 1 82 ? -2.971 44.938 -0.178 1 43.59 82 ASP B N 1
ATOM 4028 C CA . ASP B 1 82 ? -1.765 45.625 -0.632 1 43.59 82 ASP B CA 1
ATOM 4029 C C . ASP B 1 82 ? -1.286 45.094 -1.971 1 43.59 82 ASP B C 1
ATOM 4031 O O . ASP B 1 82 ? -0.916 43.906 -2.062 1 43.59 82 ASP B O 1
ATOM 4035 N N . ASP B 1 83 ? -1.696 45.531 -3.076 1 46.78 83 ASP B N 1
ATOM 4036 C CA . ASP B 1 83 ? -1.51 45.438 -4.52 1 46.78 83 ASP B CA 1
ATOM 4037 C C . ASP B 1 83 ? -0.075 45.031 -4.859 1 46.78 83 ASP B C 1
ATOM 4039 O O . ASP B 1 83 ? 0.248 44.781 -6.023 1 46.78 83 ASP B O 1
ATOM 4043 N N . THR B 1 84 ? 0.875 45.156 -4.023 1 52.03 84 THR B N 1
ATOM 4044 C CA . THR B 1 84 ? 2.211 45.156 -4.605 1 52.03 84 THR B CA 1
ATOM 4045 C C . THR B 1 84 ? 2.83 43.781 -4.57 1 52.03 84 THR B C 1
ATOM 4047 O O . THR B 1 84 ? 3.824 43.5 -5.25 1 52.03 84 THR B O 1
ATOM 4050 N N . THR B 1 85 ? 2.363 42.844 -3.676 1 55.75 85 THR B N 1
ATOM 4051 C CA . THR B 1 85 ? 3.041 41.562 -3.668 1 55.75 85 THR B CA 1
ATOM 4052 C C . THR B 1 85 ? 2.244 40.531 -4.457 1 55.75 85 THR B C 1
ATOM 4054 O O . THR B 1 85 ? 1.058 40.312 -4.195 1 55.75 85 THR B O 1
ATOM 4057 N N . PRO B 1 86 ? 2.877 40.062 -5.535 1 58.19 86 PRO B N 1
ATOM 4058 C CA . PRO B 1 86 ? 2.186 39.031 -6.285 1 58.19 86 PRO B CA 1
ATOM 4059 C C . PRO B 1 86 ? 1.683 37.906 -5.387 1 58.19 86 PRO B C 1
ATOM 4061 O O . PRO B 1 86 ? 2.359 37.5 -4.426 1 58.19 86 PRO B O 1
ATOM 4064 N N . SER B 1 87 ? 0.417 37.562 -5.48 1 57.25 87 SER B N 1
ATOM 4065 C CA . SER B 1 87 ? -0.31 36.562 -4.699 1 57.25 87 SER B CA 1
ATOM 4066 C C . SER B 1 87 ? 0.499 35.281 -4.551 1 57.25 87 SER B C 1
ATOM 4068 O O . SER B 1 87 ? 0.443 34.625 -3.512 1 57.25 87 SER B O 1
ATOM 4070 N N . ASP B 1 88 ? 1.407 34.969 -5.586 1 61.06 88 ASP B N 1
ATOM 4071 C CA . ASP B 1 88 ? 2.111 33.688 -5.582 1 61.06 88 ASP B CA 1
ATOM 4072 C C . ASP B 1 88 ? 3.338 33.75 -4.676 1 61.06 88 ASP B C 1
ATOM 4074 O O . ASP B 1 88 ? 4.062 32.75 -4.547 1 61.06 88 ASP B O 1
ATOM 4078 N N . ARG B 1 89 ? 3.496 34.906 -3.873 1 73.38 89 ARG B N 1
ATOM 4079 C CA . ARG B 1 89 ? 4.691 35 -3.041 1 73.38 89 ARG B CA 1
ATOM 4080 C C . ARG B 1 89 ? 4.344 35.469 -1.633 1 73.38 89 ARG B C 1
ATOM 4082 O O . ARG B 1 89 ? 5.227 35.844 -0.867 1 73.38 89 ARG B O 1
ATOM 4089 N N . MET B 1 90 ? 3.123 35.344 -1.374 1 77.62 90 MET B N 1
ATOM 4090 C CA . MET B 1 90 ? 2.668 35.906 -0.104 1 77.62 90 MET B CA 1
ATOM 4091 C C . MET B 1 90 ? 3.264 35.125 1.072 1 77.62 90 MET B C 1
ATOM 4093 O O . MET B 1 90 ? 3.752 35.75 2.027 1 77.62 90 MET B O 1
ATOM 4097 N N . PHE B 1 91 ? 3.236 33.875 1.005 1 85.5 91 PHE B N 1
ATOM 4098 C CA . PHE B 1 91 ? 3.771 33.094 2.107 1 85.5 91 PHE B CA 1
ATOM 4099 C C . PHE B 1 91 ? 5.254 33.375 2.312 1 85.5 91 PHE B C 1
ATOM 4101 O O . PHE B 1 91 ? 5.703 33.562 3.443 1 85.5 91 PHE B O 1
ATOM 4108 N N . GLU B 1 92 ? 5.938 33.438 1.24 1 86.62 92 GLU B N 1
ATOM 4109 C CA . GLU B 1 92 ? 7.371 33.719 1.289 1 86.62 92 GLU B CA 1
ATOM 4110 C C . GLU B 1 92 ? 7.645 35.062 1.937 1 86.62 92 GLU B C 1
ATOM 4112 O O . GLU B 1 92 ? 8.461 35.188 2.854 1 86.62 92 GLU B O 1
ATOM 4117 N N . GLN B 1 93 ? 6.953 36.031 1.532 1 85.62 93 GLN B N 1
ATOM 4118 C CA . GLN B 1 93 ? 7.246 37.406 1.919 1 85.62 93 GLN B CA 1
ATOM 4119 C C . GLN B 1 93 ? 6.691 37.719 3.307 1 85.62 93 GLN B C 1
ATOM 4121 O O . GLN B 1 93 ? 7.293 38.469 4.062 1 85.62 93 GLN B O 1
ATOM 4126 N N . LYS B 1 94 ? 5.598 37.062 3.611 1 88.69 94 LYS B N 1
ATOM 4127 C CA . LYS B 1 94 ? 4.902 37.469 4.828 1 88.69 94 LYS B CA 1
ATOM 4128 C C . LYS B 1 94 ? 5.215 36.531 5.988 1 88.69 94 LYS B C 1
ATOM 4130 O O . LYS B 1 94 ? 5.047 36.906 7.152 1 88.69 94 LYS B O 1
ATOM 4135 N N . ILE B 1 95 ? 5.645 35.406 5.684 1 91.88 95 ILE B N 1
ATOM 4136 C CA . ILE B 1 95 ? 5.836 34.469 6.766 1 91.88 95 ILE B CA 1
ATOM 4137 C C . ILE B 1 95 ? 7.277 33.969 6.766 1 91.88 95 ILE B C 1
ATOM 4139 O O . ILE B 1 95 ? 8.031 34.219 7.707 1 91.88 95 ILE B O 1
ATOM 4143 N N . LEU B 1 96 ? 7.727 33.438 5.629 1 92.12 96 LEU B N 1
ATOM 4144 C CA . LEU B 1 96 ? 9 32.75 5.602 1 92.12 96 LEU B CA 1
ATOM 4145 C C . LEU B 1 96 ? 10.164 33.719 5.797 1 92.12 96 LEU B C 1
ATOM 4147 O O . LEU B 1 96 ? 11.008 33.5 6.672 1 92.12 96 LEU B O 1
ATOM 4151 N N . ILE B 1 97 ? 10.242 34.781 5.062 1 90 97 ILE B N 1
ATOM 4152 C CA . ILE B 1 97 ? 11.367 35.688 5.102 1 90 97 ILE B CA 1
ATOM 4153 C C . ILE B 1 97 ? 11.43 36.375 6.469 1 90 97 ILE B C 1
ATOM 4155 O O . ILE B 1 97 ? 12.492 36.406 7.102 1 90 97 ILE B O 1
ATOM 4159 N N . PRO B 1 98 ? 10.289 36.812 6.945 1 90.81 98 PRO B N 1
ATOM 4160 C CA . PRO B 1 98 ? 10.336 37.406 8.289 1 90.81 98 PRO B CA 1
ATOM 4161 C C . PRO B 1 98 ? 10.828 36.406 9.344 1 90.81 98 PRO B C 1
ATOM 4163 O O . PRO B 1 98 ? 11.555 36.781 10.258 1 90.81 98 PRO B O 1
ATOM 4166 N N . PHE B 1 99 ? 10.445 35.25 9.281 1 93.62 99 PHE B N 1
ATOM 4167 C CA . PHE B 1 99 ? 10.906 34.219 10.211 1 93.62 99 PHE B CA 1
ATOM 4168 C C . PHE B 1 99 ? 12.422 34.031 10.109 1 93.62 99 PHE B C 1
ATOM 4170 O O . PHE B 1 99 ? 13.109 34 11.133 1 93.62 99 PHE B O 1
ATOM 4177 N N . LEU B 1 100 ? 12.828 33.938 8.859 1 90.12 100 LEU B N 1
ATOM 4178 C CA . LEU B 1 100 ? 14.258 33.781 8.625 1 90.12 100 LEU B CA 1
ATOM 4179 C C . LEU B 1 100 ? 15.055 34.938 9.18 1 90.12 100 LEU B C 1
ATOM 4181 O O . LEU B 1 100 ? 16.125 34.75 9.758 1 90.12 100 LEU B O 1
ATOM 4185 N N . GLN B 1 101 ? 14.547 36.062 9.062 1 88.44 101 GLN B N 1
ATOM 4186 C CA . GLN B 1 101 ? 15.195 37.25 9.602 1 88.44 101 GLN B CA 1
ATOM 4187 C C . GLN B 1 101 ? 15.219 37.219 11.125 1 88.44 101 GLN B C 1
ATOM 4189 O O . GLN B 1 101 ? 16.203 37.625 11.742 1 88.44 101 GLN B O 1
ATOM 4194 N N . SER B 1 102 ? 14.172 36.719 11.656 1 88.81 102 SER B N 1
ATOM 4195 C CA . SER B 1 102 ? 14.102 36.594 13.109 1 88.81 102 SER B CA 1
ATOM 4196 C C . SER B 1 102 ? 15.102 35.562 13.617 1 88.81 102 SER B C 1
ATOM 4198 O O . SER B 1 102 ? 15.664 35.719 14.711 1 88.81 102 SER B O 1
ATOM 4200 N N . CYS B 1 103 ? 15.219 34.469 12.906 1 84.81 103 CYS B N 1
ATOM 4201 C CA . CYS B 1 103 ? 16.203 33.469 13.266 1 84.81 103 CYS B CA 1
ATOM 4202 C C . CYS B 1 103 ? 17.594 34.094 13.383 1 84.81 103 CYS B C 1
ATOM 4204 O O . CYS B 1 103 ? 18.344 33.75 14.305 1 84.81 103 CYS B O 1
ATOM 4206 N N . CYS B 1 104 ? 17.922 34.938 12.508 1 75.44 104 CYS B N 1
ATOM 4207 C CA . CYS B 1 104 ? 19.203 35.594 12.508 1 75.44 104 CYS B CA 1
ATOM 4208 C C . CYS B 1 104 ? 19.375 36.469 13.758 1 75.44 104 CYS B C 1
ATOM 4210 O O . CYS B 1 104 ? 20.422 36.438 14.398 1 75.44 104 CYS B O 1
ATOM 4212 N N . SER B 1 105 ? 18.359 37.156 14.039 1 76.44 105 SER B N 1
ATOM 4213 C CA . SER B 1 105 ? 18.422 38.062 15.172 1 76.44 105 SER B CA 1
ATOM 4214 C C . SER B 1 105 ? 18.5 37.312 16.5 1 76.44 105 SER B C 1
ATOM 4216 O O . SER B 1 105 ? 19.281 37.688 17.375 1 76.44 105 SER B O 1
ATOM 4218 N N . GLU B 1 106 ? 17.719 36.281 16.609 1 72.12 106 GLU B N 1
ATOM 4219 C CA . GLU B 1 106 ? 17.688 35.5 17.844 1 72.12 106 GLU B CA 1
ATOM 4220 C C . GLU B 1 106 ? 18.969 34.688 18.016 1 72.12 106 GLU B C 1
ATOM 4222 O O . GLU B 1 106 ? 19.484 34.531 19.125 1 72.12 106 GLU B O 1
ATOM 4227 N N . GLY B 1 107 ? 19.328 34.094 16.969 1 63.34 107 GLY B N 1
ATOM 4228 C CA . GLY B 1 107 ? 20.594 33.375 17 1 63.34 107 GLY B CA 1
ATOM 4229 C C . GLY B 1 107 ? 21.75 34.25 17.453 1 63.34 107 GLY B C 1
ATOM 4230 O O . GLY B 1 107 ? 22.562 33.812 18.281 1 63.34 107 GLY B O 1
ATOM 4231 N N . ARG B 1 108 ? 21.734 35.469 17.016 1 62.97 108 ARG B N 1
ATOM 4232 C CA . ARG B 1 108 ? 22.797 36.406 17.375 1 62.97 108 ARG B CA 1
ATOM 4233 C C . ARG B 1 108 ? 22.75 36.75 18.844 1 62.97 108 ARG B C 1
ATOM 4235 O O . ARG B 1 108 ? 23.781 37.062 19.453 1 62.97 108 ARG B O 1
ATOM 4242 N N . SER B 1 109 ? 21.547 36.594 19.25 1 65.62 109 SER B N 1
ATOM 4243 C CA . SER B 1 109 ? 21.375 36.969 20.641 1 65.62 109 SER B CA 1
ATOM 4244 C C . SER B 1 109 ? 21.594 35.781 21.578 1 65.62 109 SER B C 1
ATOM 4246 O O . SER B 1 109 ? 21.656 35.938 22.797 1 65.62 109 SER B O 1
ATOM 4248 N N . SER B 1 110 ? 21.594 34.688 20.859 1 63.81 110 SER B N 1
ATOM 4249 C CA . SER B 1 110 ? 21.734 33.469 21.656 1 63.81 110 SER B CA 1
ATOM 4250 C C . SER B 1 110 ? 23.125 33.375 22.266 1 63.81 110 SER B C 1
ATOM 4252 O O . SER B 1 110 ? 24.125 33.656 21.594 1 63.81 110 SER B O 1
ATOM 4254 N N . THR B 1 111 ? 23.219 33.156 23.562 1 62.97 111 THR B N 1
ATOM 4255 C CA . THR B 1 111 ? 24.469 32.969 24.266 1 62.97 111 THR B CA 1
ATOM 4256 C C . THR B 1 111 ? 24.906 31.5 24.172 1 62.97 111 THR B C 1
ATOM 4258 O O . THR B 1 111 ? 26.062 31.156 24.5 1 62.97 111 THR B O 1
ATOM 4261 N N . THR B 1 112 ? 24.031 30.703 23.672 1 65.56 112 THR B N 1
ATOM 4262 C CA . THR B 1 112 ? 24.297 29.266 23.672 1 65.56 112 THR B CA 1
ATOM 4263 C C . THR B 1 112 ? 24.969 28.844 22.359 1 65.56 112 THR B C 1
ATOM 4265 O O . THR B 1 112 ? 25.75 27.891 22.344 1 65.56 112 THR B O 1
ATOM 4268 N N . TYR B 1 113 ? 24.562 29.547 21.312 1 64.31 113 TYR B N 1
ATOM 4269 C CA . TYR B 1 113 ? 25.109 29.141 20.016 1 64.31 113 TYR B CA 1
ATOM 4270 C C . TYR B 1 113 ? 25.797 30.328 19.328 1 64.31 113 TYR B C 1
ATOM 4272 O O . TYR B 1 113 ? 25.312 31.453 19.375 1 64.31 113 TYR B O 1
ATOM 4280 N N . ASP B 1 114 ? 27.016 30.125 18.938 1 66.25 114 ASP B N 1
ATOM 4281 C CA . ASP B 1 114 ? 27.672 31.109 18.078 1 66.25 114 ASP B CA 1
ATOM 4282 C C . ASP B 1 114 ? 27.109 31.062 16.656 1 66.25 114 ASP B C 1
ATOM 4284 O O . ASP B 1 114 ? 27.438 30.172 15.891 1 66.25 114 ASP B O 1
ATOM 4288 N N . TRP B 1 115 ? 26.203 31.844 16.375 1 66.5 115 TRP B N 1
ATOM 4289 C CA . TRP B 1 115 ? 25.453 31.891 15.117 1 66.5 115 TRP B CA 1
ATOM 4290 C C . TRP B 1 115 ? 26.391 32.125 13.93 1 66.5 115 TRP B C 1
ATOM 4292 O O . TRP B 1 115 ? 26.062 31.75 12.797 1 66.5 115 TRP B O 1
ATOM 4302 N N . ASN B 1 116 ? 27.5 32.781 14.258 1 65.75 116 ASN B N 1
ATOM 4303 C CA . ASN B 1 116 ? 28.453 33.062 13.195 1 65.75 116 ASN B CA 1
ATOM 4304 C C . ASN B 1 116 ? 29.078 31.781 12.656 1 65.75 116 ASN B C 1
ATOM 4306 O O . ASN B 1 116 ? 29.688 31.781 11.586 1 65.75 116 ASN B O 1
ATOM 4310 N N . VAL B 1 117 ? 28.734 30.766 13.344 1 69.94 117 VAL B N 1
ATOM 4311 C CA . VAL B 1 117 ? 29.391 29.5 12.969 1 69.94 117 VAL B CA 1
ATOM 4312 C C . VAL B 1 117 ? 28.562 28.797 11.898 1 69.94 117 VAL B C 1
ATOM 4314 O O . VAL B 1 117 ? 29.078 27.953 11.172 1 69.94 117 VAL B O 1
ATOM 4317 N N . PHE B 1 118 ? 27.312 29.25 11.781 1 76.88 118 PHE B N 1
ATOM 4318 C CA . PHE B 1 118 ? 26.484 28.531 10.82 1 76.88 118 PHE B CA 1
ATOM 4319 C C . PHE B 1 118 ? 26.797 28.984 9.398 1 76.88 118 PHE B C 1
ATOM 4321 O O . PHE B 1 118 ? 26.75 30.188 9.102 1 76.88 118 PHE B O 1
ATOM 4328 N N . GLU B 1 119 ? 27.141 28.031 8.578 1 80 119 GLU B N 1
ATOM 4329 C CA . GLU B 1 119 ? 27.562 28.344 7.215 1 80 119 GLU B CA 1
ATOM 4330 C C . GLU B 1 119 ? 26.594 27.766 6.188 1 80 119 GLU B C 1
ATOM 4332 O O . GLU B 1 119 ? 26.531 28.234 5.051 1 80 119 GLU B O 1
ATOM 4337 N N . ILE B 1 120 ? 25.875 26.797 6.609 1 86.56 120 ILE B N 1
ATOM 4338 C CA . ILE B 1 120 ? 24.984 26.109 5.676 1 86.56 120 ILE B CA 1
ATOM 4339 C C . ILE B 1 120 ? 23.578 26.078 6.246 1 86.56 120 ILE B C 1
ATOM 4341 O O . ILE B 1 120 ? 23.359 25.594 7.363 1 86.56 120 ILE B O 1
ATOM 4345 N N . VAL B 1 121 ? 22.688 26.641 5.473 1 89.56 121 VAL B N 1
ATOM 4346 C CA . VAL B 1 121 ? 21.281 26.625 5.867 1 89.56 121 VAL B CA 1
ATOM 4347 C C . VAL B 1 121 ? 20.453 25.844 4.848 1 89.56 121 VAL B C 1
ATOM 4349 O O . VAL B 1 121 ? 20.609 26.031 3.639 1 89.56 121 VAL B O 1
ATOM 4352 N N . VAL B 1 122 ? 19.672 24.922 5.324 1 93.62 122 VAL B N 1
ATOM 4353 C CA . VAL B 1 122 ? 18.75 24.172 4.477 1 93.62 122 VAL B CA 1
ATOM 4354 C C . VAL B 1 122 ? 17.312 24.422 4.93 1 93.62 122 VAL B C 1
ATOM 4356 O O . VAL B 1 122 ? 17.031 24.453 6.129 1 93.62 122 VAL B O 1
ATOM 4359 N N . VAL B 1 123 ? 16.438 24.656 3.967 1 95.31 123 VAL B N 1
ATOM 4360 C CA . VAL B 1 123 ? 15.023 24.891 4.246 1 95.31 123 VAL B CA 1
ATOM 4361 C C . VAL B 1 123 ? 14.195 23.719 3.723 1 95.31 123 VAL B C 1
ATOM 4363 O O . VAL B 1 123 ? 14.383 23.266 2.588 1 95.31 123 VAL B O 1
ATOM 4366 N N . CYS B 1 124 ? 13.383 23.203 4.566 1 97 124 CYS B N 1
ATOM 4367 C CA . CYS B 1 124 ? 12.422 22.188 4.141 1 97 124 CYS B CA 1
ATOM 4368 C C . CYS B 1 124 ? 11.016 22.547 4.605 1 97 124 CYS B C 1
ATOM 4370 O O . CYS B 1 124 ? 10.766 22.688 5.805 1 97 124 CYS B O 1
ATOM 4372 N N . LEU B 1 125 ? 10.117 22.688 3.658 1 95.94 125 LEU B N 1
ATOM 4373 C CA . LEU B 1 125 ? 8.734 23.047 3.949 1 95.94 125 LEU B CA 1
ATOM 4374 C C . LEU B 1 125 ? 7.785 21.891 3.604 1 95.94 125 LEU B C 1
ATOM 4376 O O . LEU B 1 125 ? 7.73 21.453 2.453 1 95.94 125 LEU B O 1
ATOM 4380 N N . ALA B 1 126 ? 7.117 21.391 4.613 1 95.69 126 ALA B N 1
ATOM 4381 C CA . ALA B 1 126 ? 6.043 20.422 4.418 1 95.69 126 ALA B CA 1
ATOM 4382 C C . ALA B 1 126 ? 4.711 21.125 4.168 1 95.69 126 ALA B C 1
ATOM 4384 O O . ALA B 1 126 ? 4.195 21.828 5.043 1 95.69 126 ALA B O 1
ATOM 4385 N N . VAL B 1 127 ? 4.168 20.875 3.012 1 90.69 127 VAL B N 1
ATOM 4386 C CA . VAL B 1 127 ? 3.012 21.688 2.623 1 90.69 127 VAL B CA 1
ATOM 4387 C C . VAL B 1 127 ? 1.815 20.766 2.357 1 90.69 127 VAL B C 1
ATOM 4389 O O . VAL B 1 127 ? 1.978 19.656 1.863 1 90.69 127 VAL B O 1
ATOM 4392 N N . ALA B 1 128 ? 0.641 21.281 2.652 1 81.75 128 ALA B N 1
ATOM 4393 C CA . ALA B 1 128 ? -0.588 20.562 2.34 1 81.75 128 ALA B CA 1
ATOM 4394 C C . ALA B 1 128 ? -0.823 20.516 0.832 1 81.75 128 ALA B C 1
ATOM 4396 O O . ALA B 1 128 ? -0.586 21.484 0.124 1 81.75 128 ALA B O 1
ATOM 4397 N N . GLY B 1 129 ? -1.054 19.328 0.267 1 74.94 129 GLY B N 1
ATOM 4398 C CA . GLY B 1 129 ? -1.343 19.188 -1.151 1 74.94 129 GLY B CA 1
ATOM 4399 C C . GLY B 1 129 ? -0.266 18.438 -1.905 1 74.94 129 GLY B C 1
ATOM 4400 O O . GLY B 1 129 ? 0.8 18.141 -1.355 1 74.94 129 GLY B O 1
ATOM 4401 N N . PRO B 1 130 ? -0.529 18.203 -3.146 1 76.81 130 PRO B N 1
ATOM 4402 C CA . PRO B 1 130 ? 0.429 17.453 -3.967 1 76.81 130 PRO B CA 1
ATOM 4403 C C . PRO B 1 130 ? 1.673 18.281 -4.309 1 76.81 130 PRO B C 1
ATOM 4405 O O . PRO B 1 130 ? 1.577 19.484 -4.547 1 76.81 130 PRO B O 1
ATOM 4408 N N . VAL B 1 131 ? 2.809 17.641 -4.258 1 86.44 131 VAL B N 1
ATOM 4409 C CA . VAL B 1 131 ? 4.082 18.266 -4.602 1 86.44 131 VAL B CA 1
ATOM 4410 C C . VAL B 1 131 ? 4.73 17.516 -5.766 1 86.44 131 VAL B C 1
ATOM 4412 O O . VAL B 1 131 ? 4.785 16.281 -5.762 1 86.44 131 VAL B O 1
ATOM 4415 N N . LYS B 1 132 ? 4.988 18.188 -6.773 1 81.94 132 LYS B N 1
ATOM 4416 C CA . LYS B 1 132 ? 5.707 17.641 -7.918 1 81.94 132 LYS B CA 1
ATOM 4417 C C . LYS B 1 132 ? 6.914 18.5 -8.281 1 81.94 132 LYS B C 1
ATOM 4419 O O . LYS B 1 132 ? 6.805 19.719 -8.375 1 81.94 132 LYS B O 1
ATOM 4424 N N . ASP B 1 133 ? 8.047 17.859 -8.422 1 83.44 133 ASP B N 1
ATOM 4425 C CA . ASP B 1 133 ? 9.273 18.531 -8.836 1 83.44 133 ASP B CA 1
ATOM 4426 C C . ASP B 1 133 ? 9.562 19.734 -7.938 1 83.44 133 ASP B C 1
ATOM 4428 O O . ASP B 1 133 ? 9.758 20.844 -8.43 1 83.44 133 ASP B O 1
ATOM 4432 N N . ASN B 1 134 ? 9.445 19.578 -6.641 1 90.81 134 ASN B N 1
ATOM 4433 C CA . ASN B 1 134 ? 9.797 20.562 -5.629 1 90.81 134 ASN B CA 1
ATOM 4434 C C . ASN B 1 134 ? 8.875 21.766 -5.676 1 90.81 134 ASN B C 1
ATOM 4436 O O . ASN B 1 134 ? 9.273 22.875 -5.312 1 90.81 134 ASN B O 1
ATOM 4440 N N . THR B 1 135 ? 7.648 21.516 -6.246 1 87.94 135 THR B N 1
ATOM 4441 C CA . THR B 1 135 ? 6.676 22.578 -6.391 1 87.94 135 THR B CA 1
ATOM 4442 C C . THR B 1 135 ? 5.301 22.141 -5.91 1 87.94 135 THR B C 1
ATOM 4444 O O . THR B 1 135 ? 4.855 21.031 -6.223 1 87.94 135 THR B O 1
ATOM 4447 N N . VAL B 1 136 ? 4.676 23.031 -5.176 1 83.5 136 VAL B N 1
ATOM 4448 C CA . VAL B 1 136 ? 3.299 22.75 -4.773 1 83.5 136 VAL B CA 1
ATOM 4449 C C . VAL B 1 136 ? 2.365 22.938 -5.969 1 83.5 136 VAL B C 1
ATOM 4451 O O . VAL B 1 136 ? 2.447 23.938 -6.688 1 83.5 136 VAL B O 1
ATOM 4454 N N . GLN B 1 137 ? 1.757 21.984 -6.395 1 70.88 137 GLN B N 1
ATOM 4455 C CA . GLN B 1 137 ? 0.874 22.109 -7.547 1 70.88 137 GLN B CA 1
ATOM 4456 C C . GLN B 1 137 ? -0.366 22.938 -7.199 1 70.88 137 GLN B C 1
ATOM 4458 O O . GLN B 1 137 ? -0.73 23.859 -7.93 1 70.88 137 GLN B O 1
ATOM 4463 N N . THR B 1 138 ? -1.555 22.578 -7.004 1 59.31 138 THR B N 1
ATOM 4464 C CA . THR B 1 138 ? -2.779 23.344 -6.836 1 59.31 138 THR B CA 1
ATOM 4465 C C . THR B 1 138 ? -3.186 23.406 -5.363 1 59.31 138 THR B C 1
ATOM 4467 O O . THR B 1 138 ? -3.465 22.375 -4.754 1 59.31 138 THR B O 1
ATOM 4470 N N . SER B 1 139 ? -2.447 24.203 -4.672 1 51.91 139 SER B N 1
ATOM 4471 C CA . SER B 1 139 ? -3.123 24.25 -3.383 1 51.91 139 SER B CA 1
ATOM 4472 C C . SER B 1 139 ? -4.402 25.078 -3.463 1 51.91 139 SER B C 1
ATOM 4474 O O . SER B 1 139 ? -4.551 25.922 -4.355 1 51.91 139 SER B O 1
ATOM 4476 N N . ARG B 1 140 ? -5.527 24.641 -2.998 1 51.91 140 ARG B N 1
ATOM 4477 C CA . ARG B 1 140 ? -6.762 25.406 -2.863 1 51.91 140 ARG B CA 1
ATOM 4478 C C . ARG B 1 140 ? -6.465 26.844 -2.484 1 51.91 140 ARG B C 1
ATOM 4480 O O . ARG B 1 140 ? -7.324 27.719 -2.631 1 51.91 140 ARG B O 1
ATOM 4487 N N . HIS B 1 141 ? -5.352 27.031 -2.01 1 58.81 141 HIS B N 1
ATOM 4488 C CA . HIS B 1 141 ? -4.988 28.375 -1.536 1 58.81 141 HIS B CA 1
ATOM 4489 C C . HIS B 1 141 ? -3.801 28.922 -2.312 1 58.81 141 HIS B C 1
ATOM 4491 O O . HIS B 1 141 ? -2.656 28.547 -2.062 1 58.81 141 HIS B O 1
ATOM 4497 N N . LYS B 1 142 ? -3.99 29.6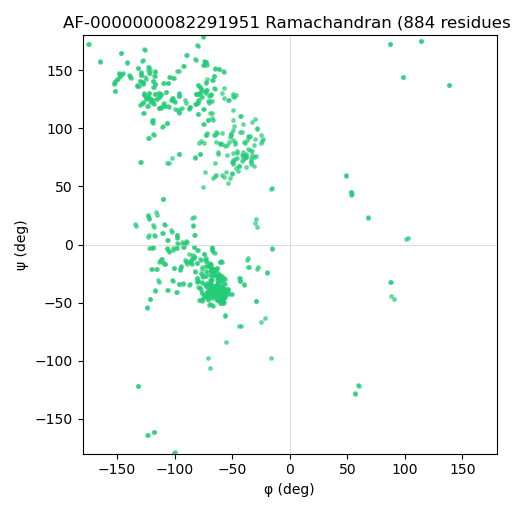72 -3.314 1 61.09 142 LYS B N 1
ATOM 4498 C CA . LYS B 1 142 ? -2.984 30.281 -4.18 1 61.09 142 LYS B CA 1
ATOM 4499 C C . LYS B 1 142 ? -1.834 30.859 -3.363 1 61.09 142 LYS B C 1
ATOM 4501 O O . LYS B 1 142 ? -0.683 30.844 -3.805 1 61.09 142 LYS B O 1
ATOM 4506 N N . ALA B 1 143 ? -2.143 31.281 -2.256 1 62.72 143 ALA B N 1
ATOM 4507 C CA . ALA B 1 143 ? -1.157 31.922 -1.388 1 62.72 143 ALA B CA 1
ATOM 4508 C C . ALA B 1 143 ? -0.106 30.922 -0.92 1 62.72 143 ALA B C 1
ATOM 4510 O O . ALA B 1 143 ? 0.968 31.312 -0.456 1 62.72 143 ALA B O 1
ATOM 4511 N N . LEU B 1 144 ? -0.297 29.656 -1.289 1 71.69 144 LEU B N 1
ATOM 4512 C CA . LEU B 1 144 ? 0.62 28.641 -0.809 1 71.69 144 LEU B CA 1
ATOM 4513 C C . LEU B 1 144 ? 1.346 27.969 -1.972 1 71.69 144 LEU B C 1
ATOM 4515 O O . LEU B 1 144 ? 1.951 26.906 -1.805 1 71.69 144 LEU B O 1
ATOM 4519 N N . GLU B 1 145 ? 1.278 28.625 -3.086 1 77.06 145 GLU B N 1
ATOM 4520 C CA . GLU B 1 145 ? 2.049 28.109 -4.211 1 77.06 145 GLU B CA 1
ATOM 4521 C C . GLU B 1 145 ? 3.539 28.391 -4.035 1 77.06 145 GLU B C 1
ATOM 4523 O O . GLU B 1 145 ? 3.977 29.531 -4.152 1 77.06 145 GLU B O 1
ATOM 4528 N N . ILE B 1 146 ? 4.316 27.453 -3.68 1 84.12 146 ILE B N 1
ATOM 4529 C CA . ILE B 1 146 ? 5.742 27.578 -3.398 1 84.12 146 ILE B CA 1
ATOM 4530 C C . ILE B 1 146 ? 6.539 26.688 -4.352 1 84.12 146 ILE B C 1
ATOM 4532 O O . ILE B 1 146 ? 6.242 25.5 -4.5 1 84.12 146 ILE B O 1
ATOM 4536 N N . ASN B 1 147 ? 7.438 27.266 -5.035 1 89.25 147 ASN B N 1
ATOM 4537 C CA . ASN B 1 147 ? 8.445 26.547 -5.809 1 89.25 147 ASN B CA 1
ATOM 4538 C C . ASN B 1 147 ? 9.812 26.594 -5.129 1 89.25 147 ASN B C 1
ATOM 4540 O O . ASN B 1 147 ? 10.406 27.672 -4.988 1 89.25 147 ASN B O 1
ATOM 4544 N N . GLY B 1 148 ? 10.305 25.422 -4.801 1 92.31 148 GLY B N 1
ATOM 4545 C CA . GLY B 1 148 ? 11.531 25.312 -4.02 1 92.31 148 GLY B CA 1
ATOM 4546 C C . GLY B 1 148 ? 12.742 25.875 -4.738 1 92.31 148 GLY B C 1
ATOM 4547 O O . GLY B 1 148 ? 13.609 26.484 -4.113 1 92.31 148 GLY B O 1
ATOM 4548 N N . TYR B 1 149 ? 12.82 25.75 -6.008 1 91.75 149 TYR B N 1
ATOM 4549 C CA . TYR B 1 149 ? 13.953 26.25 -6.781 1 91.75 149 TYR B CA 1
ATOM 4550 C C . TYR B 1 149 ? 13.93 27.766 -6.871 1 91.75 149 TYR B C 1
ATOM 4552 O O . TYR B 1 149 ? 14.953 28.422 -6.695 1 91.75 149 TYR B O 1
ATOM 4560 N N . ASP B 1 150 ? 12.758 28.219 -7.125 1 91.12 150 ASP B N 1
ATOM 4561 C CA . ASP B 1 150 ? 12.602 29.672 -7.188 1 91.12 150 ASP B CA 1
ATOM 4562 C C . ASP B 1 150 ? 12.898 30.312 -5.832 1 91.12 150 ASP B C 1
ATOM 4564 O O . ASP B 1 150 ? 13.555 31.359 -5.766 1 91.12 150 ASP B O 1
ATOM 4568 N N . LEU B 1 151 ? 12.406 29.719 -4.871 1 91.81 151 LEU B N 1
ATOM 4569 C CA . LEU B 1 151 ? 12.648 30.203 -3.518 1 91.81 151 LEU B CA 1
ATOM 4570 C C . LEU B 1 151 ? 14.141 30.219 -3.207 1 91.81 151 LEU B C 1
ATOM 4572 O O . LEU B 1 151 ? 14.648 31.203 -2.645 1 91.81 151 LEU B O 1
ATOM 4576 N N . LEU B 1 152 ? 14.812 29.188 -3.564 1 93.31 152 LEU B N 1
ATOM 4577 C CA . LEU B 1 152 ? 16.25 29.109 -3.348 1 93.31 152 LEU B CA 1
ATOM 4578 C C . LEU B 1 152 ? 16.969 30.25 -4.062 1 93.31 152 LEU B C 1
ATOM 4580 O O . LEU B 1 152 ? 17.828 30.906 -3.479 1 93.31 152 LEU B O 1
ATOM 4584 N N . GLN B 1 153 ? 16.641 30.453 -5.27 1 93.44 153 GLN B N 1
ATOM 4585 C CA . GLN B 1 153 ? 17.266 31.516 -6.051 1 93.44 153 GLN B CA 1
ATOM 4586 C C . GLN B 1 153 ? 17.047 32.875 -5.398 1 93.44 153 GLN B C 1
ATOM 4588 O O . GLN B 1 153 ? 17.984 33.688 -5.309 1 93.44 153 GLN B O 1
ATOM 4593 N N . ARG B 1 154 ? 15.891 33.062 -4.957 1 91.12 154 ARG B N 1
ATOM 4594 C CA . ARG B 1 154 ? 15.578 34.344 -4.32 1 91.12 154 ARG B CA 1
ATOM 4595 C C . ARG B 1 154 ? 16.328 34.5 -3.002 1 91.12 154 ARG B C 1
ATOM 4597 O O . ARG B 1 154 ? 16.797 35.594 -2.674 1 91.12 154 ARG B O 1
ATOM 4604 N N . CYS B 1 155 ? 16.406 33.469 -2.287 1 91.06 155 CYS B N 1
ATOM 4605 C CA . CYS B 1 155 ? 17.141 33.5 -1.031 1 91.06 155 CYS B CA 1
ATOM 4606 C C . CYS B 1 155 ? 18.609 33.781 -1.274 1 91.06 155 CYS B C 1
ATOM 4608 O O . CYS B 1 155 ? 19.219 34.594 -0.554 1 91.06 155 CYS B O 1
ATOM 4610 N N . GLN B 1 156 ? 19.125 33.219 -2.271 1 91.25 156 GLN B N 1
ATOM 4611 C CA . GLN B 1 156 ? 20.531 33.406 -2.578 1 91.25 156 GLN B CA 1
ATOM 4612 C C . GLN B 1 156 ? 20.844 34.812 -3.021 1 91.25 156 GLN B C 1
ATOM 4614 O O . GLN B 1 156 ? 21.969 35.281 -2.9 1 91.25 156 GLN B O 1
ATOM 4619 N N . ASN B 1 157 ? 19.844 35.5 -3.467 1 92.44 157 ASN B N 1
ATOM 4620 C CA . ASN B 1 157 ? 20 36.875 -3.902 1 92.44 157 ASN B CA 1
ATOM 4621 C C . ASN B 1 157 ? 19.594 37.875 -2.809 1 92.44 157 ASN B C 1
ATOM 4623 O O . ASN B 1 157 ? 19.5 39.062 -3.055 1 92.44 157 ASN B O 1
ATOM 4627 N N . SER B 1 158 ? 19.359 37.406 -1.742 1 91 158 SER B N 1
ATOM 4628 C CA . SER B 1 158 ? 18.938 38.25 -0.631 1 91 158 SER B CA 1
ATOM 4629 C C . SER B 1 158 ? 20.094 39.094 -0.101 1 91 158 SER B C 1
ATOM 4631 O O . SER B 1 158 ? 21.25 38.688 -0.206 1 91 158 SER B O 1
ATOM 4633 N N . ASP B 1 159 ? 19.719 40.219 0.506 1 88.62 159 ASP B N 1
ATOM 4634 C CA . ASP B 1 159 ? 20.719 41.062 1.146 1 88.62 159 ASP B CA 1
ATOM 4635 C C . ASP B 1 159 ? 21.016 40.594 2.568 1 88.62 159 ASP B C 1
ATOM 4637 O O . ASP B 1 159 ? 22 41 3.174 1 88.62 159 ASP B O 1
ATOM 4641 N N . ASP B 1 160 ? 20.203 39.75 3.043 1 87.12 160 ASP B N 1
ATOM 4642 C CA . ASP B 1 160 ? 20.375 39.219 4.391 1 87.12 160 ASP B CA 1
ATOM 4643 C C . ASP B 1 160 ? 21.422 38.094 4.41 1 87.12 160 ASP B C 1
ATOM 4645 O O . ASP B 1 160 ? 21.25 37.094 3.734 1 87.12 160 ASP B O 1
ATOM 4649 N N . PRO B 1 161 ? 22.5 38.25 5.219 1 83.81 161 PRO B N 1
ATOM 4650 C CA . PRO B 1 161 ? 23.594 37.312 5.195 1 83.81 161 PRO B CA 1
ATOM 4651 C C . PRO B 1 161 ? 23.156 35.906 5.602 1 83.81 161 PRO B C 1
ATOM 4653 O O . PRO B 1 161 ? 23.719 34.906 5.117 1 83.81 161 PRO B O 1
ATOM 4656 N N . PHE B 1 162 ? 22.203 35.781 6.477 1 86.31 162 PHE B N 1
ATOM 4657 C CA . PHE B 1 162 ? 21.734 34.469 6.902 1 86.31 162 PHE B CA 1
ATOM 4658 C C . PHE B 1 162 ? 20.953 33.812 5.781 1 86.31 162 PHE B C 1
ATOM 4660 O O . PHE B 1 162 ? 21.156 32.625 5.504 1 86.31 162 PHE B O 1
ATOM 4667 N N . ILE B 1 163 ? 20.141 34.531 5.125 1 90.81 163 ILE B N 1
ATOM 4668 C CA . ILE B 1 163 ? 19.266 34 4.074 1 90.81 163 ILE B CA 1
ATOM 4669 C C . ILE B 1 163 ? 20.109 33.594 2.871 1 90.81 163 ILE B C 1
ATOM 4671 O O . ILE B 1 163 ? 19.828 32.562 2.219 1 90.81 163 ILE B O 1
ATOM 4675 N N . ARG B 1 164 ? 21.188 34.25 2.646 1 90.94 164 ARG B N 1
ATOM 4676 C CA . ARG B 1 164 ? 22.078 33.969 1.524 1 90.94 164 ARG B CA 1
ATOM 4677 C C . ARG B 1 164 ? 22.781 32.625 1.727 1 90.94 164 ARG B C 1
ATOM 4679 O O . ARG B 1 164 ? 23.297 32.031 0.773 1 90.94 164 ARG B O 1
ATOM 4686 N N . LYS B 1 165 ? 22.766 32.25 2.938 1 90.81 165 LYS B N 1
ATOM 4687 C CA . LYS B 1 165 ? 23.469 31 3.266 1 90.81 165 LYS B CA 1
ATOM 4688 C C . LYS B 1 165 ? 22.594 29.781 2.979 1 90.81 165 LYS B C 1
ATOM 4690 O O . LYS B 1 165 ? 23.031 28.641 3.117 1 90.81 165 LYS B O 1
ATOM 4695 N N . ILE B 1 166 ? 21.375 30.016 2.539 1 92.19 166 ILE B N 1
ATOM 4696 C CA . ILE B 1 166 ? 20.484 28.906 2.182 1 92.19 166 ILE B CA 1
ATOM 4697 C C . ILE B 1 166 ? 20.984 28.25 0.9 1 92.19 166 ILE B C 1
ATOM 4699 O O . ILE B 1 166 ? 21.094 28.891 -0.143 1 92.19 166 ILE B O 1
ATOM 4703 N N . VAL B 1 167 ? 21.234 26.922 1.028 1 90.88 167 VAL B N 1
ATOM 4704 C CA . VAL B 1 167 ? 21.844 26.234 -0.114 1 90.88 167 VAL B CA 1
ATOM 4705 C C . VAL B 1 167 ? 20.844 25.266 -0.729 1 90.88 167 VAL B C 1
ATOM 4707 O O . VAL B 1 167 ? 21.062 24.75 -1.83 1 90.88 167 VAL B O 1
ATOM 4710 N N . GLN B 1 168 ? 19.797 25.047 -0.015 1 93 168 GLN B N 1
ATOM 4711 C CA . GLN B 1 168 ? 18.766 24.125 -0.513 1 93 168 GLN B CA 1
ATOM 4712 C C . GLN B 1 168 ? 17.391 24.469 0.06 1 93 168 GLN B C 1
ATOM 4714 O O . GLN B 1 168 ? 17.281 24.812 1.237 1 93 168 GLN B O 1
ATOM 4719 N N . CYS B 1 169 ? 16.438 24.406 -0.767 1 94.25 169 CYS B N 1
ATOM 4720 C CA . CYS B 1 169 ? 15.031 24.531 -0.377 1 94.25 169 CYS B CA 1
ATOM 4721 C C . CYS B 1 169 ? 14.211 23.359 -0.877 1 94.25 169 CYS B C 1
ATOM 4723 O O . CYS B 1 169 ? 13.984 23.219 -2.08 1 94.25 169 CYS B O 1
ATOM 4725 N N . CYS B 1 170 ? 13.742 22.578 0.084 1 94.75 170 CYS B N 1
ATOM 4726 C CA . CYS B 1 170 ? 12.961 21.391 -0.256 1 94.75 170 CYS B CA 1
ATOM 4727 C C . CYS B 1 170 ? 11.484 21.594 0.08 1 94.75 170 CYS B C 1
ATOM 4729 O O . CYS B 1 170 ? 11.156 22.062 1.172 1 94.75 170 CYS B O 1
ATOM 4731 N N . ILE B 1 171 ? 10.68 21.266 -0.901 1 93.56 171 ILE B N 1
ATOM 4732 C CA . ILE B 1 171 ? 9.234 21.234 -0.681 1 93.56 171 ILE B CA 1
ATOM 4733 C C . ILE B 1 171 ? 8.742 19.781 -0.691 1 93.56 171 ILE B C 1
ATOM 4735 O O . ILE B 1 171 ? 8.953 19.062 -1.663 1 93.56 171 ILE B O 1
ATOM 4739 N N . ILE B 1 172 ? 8.125 19.375 0.401 1 92.94 172 ILE B N 1
ATOM 4740 C CA . ILE B 1 172 ? 7.602 18.016 0.459 1 92.94 172 ILE B CA 1
ATOM 4741 C C . ILE B 1 172 ? 6.137 18.031 0.891 1 92.94 172 ILE B C 1
ATOM 4743 O O . ILE B 1 172 ? 5.664 19.047 1.427 1 92.94 172 ILE B O 1
ATOM 4747 N N . ASN B 1 173 ? 5.449 16.969 0.555 1 90.44 173 ASN B N 1
ATOM 4748 C CA . ASN B 1 173 ? 4.07 16.812 1.002 1 90.44 173 ASN B CA 1
ATOM 4749 C C . ASN B 1 173 ? 3.986 16.656 2.518 1 90.44 173 ASN B C 1
ATOM 4751 O O . ASN B 1 173 ? 4.832 16 3.129 1 90.44 173 ASN B O 1
ATOM 4755 N N . ASP B 1 174 ? 2.945 17.188 3.084 1 90.25 174 ASP B N 1
ATOM 4756 C CA . ASP B 1 174 ? 2.768 17.188 4.531 1 90.25 174 ASP B CA 1
ATOM 4757 C C . ASP B 1 174 ? 2.748 15.758 5.078 1 90.25 174 ASP B C 1
ATOM 4759 O O . ASP B 1 174 ? 3.305 15.492 6.145 1 90.25 174 ASP B O 1
ATOM 4763 N N . PHE B 1 175 ? 2.189 14.828 4.363 1 92.56 175 PHE B N 1
ATOM 4764 C CA . PHE B 1 175 ? 2.119 13.477 4.914 1 92.56 175 PHE B CA 1
ATOM 4765 C C . PHE B 1 175 ? 3.441 12.75 4.723 1 92.56 175 PHE B C 1
ATOM 4767 O O . PHE B 1 175 ? 3.773 11.844 5.496 1 92.56 175 PHE B O 1
ATOM 4774 N N . VAL B 1 176 ? 4.105 13.117 3.709 1 95 176 VAL B N 1
ATOM 4775 C CA . VAL B 1 176 ? 5.465 12.594 3.592 1 95 176 VAL B CA 1
ATOM 4776 C C . VAL B 1 176 ? 6.301 13.062 4.781 1 95 176 VAL B C 1
ATOM 4778 O O . VAL B 1 176 ? 7.055 12.281 5.363 1 95 176 VAL B O 1
ATOM 4781 N N . ALA B 1 177 ? 6.121 14.328 5.148 1 96 177 ALA B N 1
ATOM 4782 C CA . ALA B 1 177 ? 6.809 14.836 6.336 1 96 177 ALA B CA 1
ATOM 4783 C C . ALA B 1 177 ? 6.383 14.07 7.582 1 96 177 ALA B C 1
ATOM 4785 O O . ALA B 1 177 ? 7.211 13.766 8.445 1 96 177 ALA B O 1
ATOM 4786 N N . GLN B 1 178 ? 5.121 13.758 7.703 1 95.06 178 GLN B N 1
ATOM 4787 C CA . GLN B 1 178 ? 4.656 12.945 8.82 1 95.06 178 GLN B CA 1
ATOM 4788 C C . GLN B 1 178 ? 5.383 11.602 8.859 1 95.06 178 GLN B C 1
ATOM 4790 O O . GLN B 1 178 ? 5.766 11.133 9.93 1 95.06 178 GLN B O 1
ATOM 4795 N N . GLY B 1 179 ? 5.523 11.031 7.719 1 96.62 179 GLY B N 1
ATOM 4796 C CA . GLY B 1 179 ? 6.25 9.773 7.629 1 96.62 179 GLY B CA 1
ATOM 4797 C C . GLY B 1 179 ? 7.676 9.875 8.148 1 96.62 179 GLY B C 1
ATOM 4798 O O . GLY B 1 179 ? 8.094 9.07 8.977 1 96.62 179 GLY B O 1
ATOM 4799 N N . TYR B 1 180 ? 8.375 10.859 7.66 1 95.56 180 TYR B N 1
ATOM 4800 C CA . TYR B 1 180 ? 9.742 11.055 8.148 1 95.56 180 TYR B CA 1
ATOM 4801 C C . TYR B 1 180 ? 9.742 11.352 9.641 1 95.56 180 TYR B C 1
ATOM 4803 O O . TYR B 1 180 ? 10.672 10.961 10.352 1 95.56 180 TYR B O 1
ATOM 4811 N N . GLY B 1 181 ? 8.75 12.062 10.094 1 96.25 181 GLY B N 1
ATOM 4812 C CA . GLY B 1 181 ? 8.609 12.328 11.516 1 96.25 181 GLY B CA 1
ATOM 4813 C C . GLY B 1 181 ? 8.531 11.07 12.352 1 96.25 181 GLY B C 1
ATOM 4814 O O . GLY B 1 181 ? 9.023 11.039 13.484 1 96.25 181 GLY B O 1
ATOM 4815 N N . CYS B 1 182 ? 7.961 10.031 11.82 1 95.19 182 CYS B N 1
ATOM 4816 C CA . CYS B 1 182 ? 7.824 8.773 12.539 1 95.19 182 CYS B CA 1
ATOM 4817 C C . CYS B 1 182 ? 9.188 8.195 12.891 1 95.19 182 CYS B C 1
ATOM 4819 O O . CYS B 1 182 ? 9.328 7.457 13.875 1 95.19 182 CYS B O 1
ATOM 4821 N N . LEU B 1 183 ? 10.188 8.523 12.141 1 92.75 183 LEU B N 1
ATOM 4822 C CA . LEU B 1 183 ? 11.531 8 12.367 1 92.75 183 LEU B CA 1
ATOM 4823 C C . LEU B 1 183 ? 12.164 8.648 13.594 1 92.75 183 LEU B C 1
ATOM 4825 O O . LEU B 1 183 ? 13.195 8.18 14.094 1 92.75 183 LEU B O 1
ATOM 4829 N N . THR B 1 184 ? 11.523 9.703 14.055 1 92.25 184 THR B N 1
ATOM 4830 C CA . THR B 1 184 ? 12.086 10.461 15.172 1 92.25 184 THR B CA 1
ATOM 4831 C C . THR B 1 184 ? 11.391 10.102 16.484 1 92.25 184 THR B C 1
ATOM 4833 O O . THR B 1 184 ? 11.766 10.586 17.547 1 92.25 184 THR B O 1
ATOM 4836 N N . LEU B 1 185 ? 10.414 9.297 16.359 1 92.38 185 LEU B N 1
ATOM 4837 C CA . LEU B 1 185 ? 9.555 9.055 17.516 1 92.38 185 LEU B CA 1
ATOM 4838 C C . LEU B 1 185 ? 10.281 8.227 18.562 1 92.38 185 LEU B C 1
ATOM 4840 O O . LEU B 1 185 ? 11 7.285 18.234 1 92.38 185 LEU B O 1
ATOM 4844 N N . GLN B 1 186 ? 10.172 8.68 19.719 1 85.12 186 GLN B N 1
ATOM 4845 C CA . GLN B 1 186 ? 10.68 7.945 20.875 1 85.12 186 GLN B CA 1
ATOM 4846 C C . GLN B 1 186 ? 9.562 7.215 21.609 1 85.12 186 GLN B C 1
ATOM 4848 O O . GLN B 1 186 ? 8.477 7.77 21.797 1 85.12 186 GLN B O 1
ATOM 4853 N N . ASN B 1 187 ? 9.945 6.078 22.062 1 75.94 187 ASN B N 1
ATOM 4854 C CA . ASN B 1 187 ? 8.953 5.254 22.75 1 75.94 187 ASN B CA 1
ATOM 4855 C C . ASN B 1 187 ? 8.508 5.879 24.062 1 75.94 187 ASN B C 1
ATOM 4857 O O . ASN B 1 187 ? 9.273 6.621 24.688 1 75.94 187 ASN B O 1
ATOM 4861 N N . ASP B 1 188 ? 7.25 5.797 24.438 1 76.5 188 ASP B N 1
ATOM 4862 C CA . ASP B 1 188 ? 6.633 6.16 25.719 1 76.5 188 ASP B CA 1
ATOM 4863 C C . ASP B 1 188 ? 6.238 7.633 25.734 1 76.5 188 ASP B C 1
ATOM 4865 O O . ASP B 1 188 ? 5.262 8.016 26.391 1 76.5 188 ASP B O 1
ATOM 4869 N N . ASP B 1 189 ? 7.094 8.508 24.969 1 83.88 189 ASP B N 1
ATOM 4870 C CA . ASP B 1 189 ? 6.789 9.93 25.047 1 83.88 189 ASP B CA 1
ATOM 4871 C C . ASP B 1 189 ? 5.918 10.367 23.875 1 83.88 189 ASP B C 1
ATOM 4873 O O . ASP B 1 189 ? 5.055 11.242 24.031 1 83.88 189 ASP B O 1
ATOM 4877 N N . ASP B 1 190 ? 6.18 9.734 22.828 1 90.75 190 ASP B N 1
ATOM 4878 C CA . ASP B 1 190 ? 5.621 10.297 21.609 1 90.75 190 ASP B CA 1
ATOM 4879 C C . ASP B 1 190 ? 4.5 9.414 21.062 1 90.75 190 ASP B C 1
ATOM 4881 O O . ASP B 1 190 ? 3.736 9.844 20.188 1 90.75 190 ASP B O 1
ATOM 4885 N N . VAL B 1 191 ? 4.438 8.141 21.562 1 90.12 191 VAL B N 1
ATOM 4886 C CA . VAL B 1 191 ? 3.463 7.219 20.984 1 90.12 191 VAL B CA 1
ATOM 4887 C C . VAL B 1 191 ? 2.855 6.348 22.078 1 90.12 191 VAL B C 1
ATOM 4889 O O . VAL B 1 191 ? 3.439 6.199 23.156 1 90.12 191 VAL B O 1
ATOM 4892 N N . VAL B 1 192 ? 1.723 5.875 21.812 1 88.19 192 VAL B N 1
ATOM 4893 C CA . VAL B 1 192 ? 1.071 4.848 22.609 1 88.19 192 VAL B CA 1
ATOM 4894 C C . VAL B 1 192 ? 0.846 3.596 21.766 1 88.19 192 VAL B C 1
ATOM 4896 O O . VAL B 1 192 ? 0.249 3.664 20.688 1 88.19 192 VAL B O 1
ATOM 4899 N N . GLU B 1 193 ? 1.374 2.51 22.172 1 89.25 193 GLU B N 1
ATOM 4900 C CA . GLU B 1 193 ? 1.157 1.254 21.469 1 89.25 193 GLU B CA 1
ATOM 4901 C C . GLU B 1 193 ? -0.228 0.685 21.766 1 89.25 193 GLU B C 1
ATOM 4903 O O . GLU B 1 193 ? -0.637 0.601 22.922 1 89.25 193 GLU B O 1
ATOM 4908 N N . LEU B 1 194 ? -0.906 0.409 20.703 1 87.38 194 LEU B N 1
ATOM 4909 C CA . LEU B 1 194 ? -2.209 -0.226 20.859 1 87.38 194 LEU B CA 1
ATOM 4910 C C . LEU B 1 194 ? -2.078 -1.745 20.859 1 87.38 194 LEU B C 1
ATOM 4912 O O . LEU B 1 194 ? -1.429 -2.318 19.984 1 87.38 194 LEU B O 1
ATOM 4916 N N . GLY B 1 195 ? -2.486 -2.49 21.875 1 76.44 195 GLY B N 1
ATOM 4917 C CA . GLY B 1 195 ? -2.43 -3.941 21.953 1 76.44 195 GLY B CA 1
ATOM 4918 C C . GLY B 1 195 ? -3.359 -4.633 20.984 1 76.44 195 GLY B C 1
ATOM 4919 O O . GLY B 1 195 ? -4.559 -4.348 20.938 1 76.44 195 GLY B O 1
ATOM 4920 N N . VAL B 1 196 ? -2.832 -5.375 19.953 1 66 196 VAL B N 1
ATOM 4921 C CA . VAL B 1 196 ? -3.629 -6.027 18.922 1 66 196 VAL B CA 1
ATOM 4922 C C . VAL B 1 196 ? -4.047 -7.418 19.391 1 66 196 VAL B C 1
ATOM 4924 O O . VAL B 1 196 ? -5.078 -7.945 18.969 1 66 196 VAL B O 1
ATOM 4927 N N . MET B 1 197 ? -3.287 -8.266 20.188 1 58.62 197 MET B N 1
ATOM 4928 C CA . MET B 1 197 ? -3.645 -9.641 20.531 1 58.62 197 MET B CA 1
ATOM 4929 C C . MET B 1 197 ? -4.867 -9.672 21.438 1 58.62 197 MET B C 1
ATOM 4931 O O . MET B 1 197 ? -4.996 -8.844 22.344 1 58.62 197 MET B O 1
ATOM 4935 N N . SER B 1 198 ? -5.836 -10.453 20.859 1 46.84 198 SER B N 1
ATOM 4936 C CA . SER B 1 198 ? -7.035 -10.781 21.625 1 46.84 198 SER B CA 1
ATOM 4937 C C . SER B 1 198 ? -6.688 -11.516 22.922 1 46.84 198 SER B C 1
ATOM 4939 O O . SER B 1 198 ? -5.84 -12.406 22.922 1 46.84 198 SER B O 1
ATOM 4941 N N . GLY B 1 199 ? -7.207 -11.125 24.234 1 44.81 199 GLY B N 1
ATOM 4942 C CA . GLY B 1 199 ? -7.16 -11.758 25.531 1 44.81 199 GLY B CA 1
ATOM 4943 C C . GLY B 1 199 ? -5.945 -11.352 26.359 1 44.81 199 GLY B C 1
ATOM 4944 O O . GLY B 1 199 ? -5.766 -11.812 27.484 1 44.81 199 GLY B O 1
ATOM 4945 N N . SER B 1 200 ? -4.77 -11.398 25.641 1 38.06 200 SER B N 1
ATOM 4946 C CA . SER B 1 200 ? -3.709 -11.117 26.609 1 38.06 200 SER B CA 1
ATOM 4947 C C . SER B 1 200 ? -3.869 -9.727 27.203 1 38.06 200 SER B C 1
ATOM 4949 O O . SER B 1 200 ? -3.879 -8.727 26.484 1 38.06 200 SER B O 1
ATOM 4951 N N . THR B 1 201 ? -4.707 -9.641 28.094 1 37.69 201 THR B N 1
ATOM 4952 C CA . THR B 1 201 ? -4.746 -8.492 28.984 1 37.69 201 THR B CA 1
ATOM 4953 C C . THR B 1 201 ? -3.4 -7.777 29.016 1 37.69 201 THR B C 1
ATOM 4955 O O . THR B 1 201 ? -3.283 -6.684 29.578 1 37.69 201 THR B O 1
ATOM 4958 N N . ASN B 1 202 ? -2.367 -8.602 29.531 1 36.09 202 ASN B N 1
ATOM 4959 C CA . ASN B 1 202 ? -1.086 -8.039 29.953 1 36.09 202 ASN B CA 1
ATOM 4960 C C . ASN B 1 202 ? -0.418 -7.266 28.812 1 36.09 202 ASN B C 1
ATOM 4962 O O . ASN B 1 202 ? -0.452 -7.688 27.656 1 36.09 202 ASN B O 1
ATOM 4966 N N . GLN B 1 203 ? -0.117 -6.023 29.188 1 38.34 203 GLN B N 1
ATOM 4967 C CA . GLN B 1 203 ? 0.551 -4.855 28.625 1 38.34 203 GLN B CA 1
ATOM 4968 C C . GLN B 1 203 ? 1.547 -5.258 27.531 1 38.34 203 GLN B C 1
ATOM 4970 O O . GLN B 1 203 ? 1.746 -4.523 26.562 1 38.34 203 GLN B O 1
ATOM 4975 N N . THR B 1 204 ? 2.65 -5.973 27.938 1 39.19 204 THR B N 1
ATOM 4976 C CA . THR B 1 204 ? 4.07 -5.816 27.641 1 39.19 204 THR B CA 1
ATOM 4977 C C . THR B 1 204 ? 4.445 -6.562 26.359 1 39.19 204 THR B C 1
ATOM 4979 O O . THR B 1 204 ? 5.625 -6.793 26.094 1 39.19 204 THR B O 1
ATOM 4982 N N . ASN B 1 205 ? 3.518 -7.363 25.812 1 44.91 205 ASN B N 1
ATOM 4983 C CA . ASN B 1 205 ? 4.336 -8 24.781 1 44.91 205 ASN B CA 1
ATOM 4984 C C . ASN B 1 205 ? 4.629 -7.047 23.625 1 44.91 205 ASN B C 1
ATOM 4986 O O . ASN B 1 205 ? 3.85 -6.953 22.688 1 44.91 205 ASN B O 1
ATOM 4990 N N . GLN B 1 206 ? 5.262 -6.09 23.953 1 52.75 206 GLN B N 1
ATOM 4991 C CA . GLN B 1 206 ? 5.863 -5.195 22.984 1 52.75 206 GLN B CA 1
ATOM 4992 C C . GLN B 1 206 ? 6.367 -5.973 21.766 1 52.75 206 GLN B C 1
ATOM 4994 O O . GLN B 1 206 ? 7.164 -6.902 21.906 1 52.75 206 GLN B O 1
ATOM 4999 N N . LYS B 1 207 ? 5.414 -6.004 20.766 1 59.94 207 LYS B N 1
ATOM 5000 C CA . LYS B 1 207 ? 5.941 -6.613 19.547 1 59.94 207 LYS B CA 1
ATOM 5001 C C . LYS B 1 207 ? 7.289 -6.008 19.172 1 59.94 207 LYS B C 1
ATOM 5003 O O . LYS B 1 207 ? 7.508 -4.809 19.359 1 59.94 207 LYS B O 1
ATOM 5008 N N . THR B 1 208 ? 8.188 -6.871 18.953 1 71.38 208 THR B N 1
ATOM 5009 C CA . THR B 1 208 ? 9.5 -6.41 18.5 1 71.38 208 THR B CA 1
ATOM 5010 C C . THR B 1 208 ? 9.414 -5.82 17.094 1 71.38 208 THR B C 1
ATOM 5012 O O . THR B 1 208 ? 8.906 -6.465 16.172 1 71.38 208 THR B O 1
ATOM 5015 N N . LYS B 1 209 ? 9.555 -4.535 17 1 82.5 209 LYS B N 1
ATOM 5016 C CA . LYS B 1 209 ? 9.672 -3.83 15.734 1 82.5 209 LYS B CA 1
ATOM 5017 C C . LYS B 1 209 ? 10.797 -4.414 14.883 1 82.5 209 LYS B C 1
ATOM 5019 O O . LYS B 1 209 ? 11.898 -4.656 15.383 1 82.5 209 LYS B O 1
ATOM 5024 N N . ASN B 1 210 ? 10.391 -4.793 13.711 1 85.38 210 ASN B N 1
ATOM 5025 C CA . ASN B 1 210 ? 11.438 -5.094 12.734 1 85.38 210 ASN B CA 1
ATOM 5026 C C . ASN B 1 210 ? 12.141 -3.826 12.266 1 85.38 210 ASN B C 1
ATOM 5028 O O . ASN B 1 210 ? 11.57 -3.039 11.508 1 85.38 210 ASN B O 1
ATOM 5032 N N . GLU B 1 211 ? 13.273 -3.613 12.664 1 82.31 211 GLU B N 1
ATOM 5033 C CA . GLU B 1 211 ? 14 -2.373 12.43 1 82.31 211 GLU B CA 1
ATOM 5034 C C . GLU B 1 211 ? 14.195 -2.121 10.938 1 82.31 211 GLU B C 1
ATOM 5036 O O . GLU B 1 211 ? 14.469 -0.991 10.523 1 82.31 211 GLU B O 1
ATOM 5041 N N . ASN B 1 212 ? 14.008 -3.07 10.148 1 84.5 212 ASN B N 1
ATOM 5042 C CA . ASN B 1 212 ? 14.188 -2.895 8.711 1 84.5 212 ASN B CA 1
ATOM 5043 C C . ASN B 1 212 ? 12.883 -3.117 7.949 1 84.5 212 ASN B C 1
ATOM 5045 O O . ASN B 1 212 ? 12.883 -3.164 6.719 1 84.5 212 ASN B O 1
ATOM 5049 N N . GLY B 1 213 ? 11.859 -3.264 8.703 1 91.25 213 GLY B N 1
ATOM 5050 C CA . GLY B 1 213 ? 10.57 -3.492 8.07 1 91.25 213 GLY B CA 1
ATOM 5051 C C . GLY B 1 213 ? 9.906 -2.215 7.582 1 91.25 213 GLY B C 1
ATOM 5052 O O . GLY B 1 213 ? 10.281 -1.119 8 1 91.25 213 GLY B O 1
ATOM 5053 N N . PRO B 1 214 ? 9.031 -2.348 6.695 1 95.44 214 PRO B N 1
ATOM 5054 C CA . PRO B 1 214 ? 8.297 -1.164 6.246 1 95.44 214 PRO B CA 1
ATOM 5055 C C . PRO B 1 214 ? 7.574 -0.453 7.387 1 95.44 214 PRO B C 1
ATOM 5057 O O . PRO B 1 214 ? 7.219 -1.083 8.391 1 95.44 214 PRO B O 1
ATOM 5060 N N . ILE B 1 215 ? 7.445 0.812 7.277 1 96.75 215 ILE B N 1
ATOM 5061 C CA . ILE B 1 215 ? 6.699 1.653 8.203 1 96.75 215 ILE B CA 1
ATOM 5062 C C . ILE B 1 215 ? 5.559 2.348 7.469 1 96.75 215 ILE B C 1
ATOM 5064 O O . ILE B 1 215 ? 5.703 2.734 6.309 1 96.75 215 ILE B O 1
ATOM 5068 N N . VAL B 1 216 ? 4.398 2.475 8.086 1 98.19 216 VAL B N 1
ATOM 5069 C CA . VAL B 1 216 ? 3.262 3.166 7.488 1 98.19 216 VAL B CA 1
ATOM 5070 C C . VAL B 1 216 ? 2.693 4.18 8.477 1 98.19 216 VAL B C 1
ATOM 5072 O O . VAL B 1 216 ? 2.689 3.943 9.688 1 98.19 216 VAL B O 1
ATOM 5075 N N . CYS B 1 217 ? 2.326 5.281 7.961 1 97.88 217 CYS B N 1
ATOM 5076 C CA . CYS B 1 217 ? 1.611 6.301 8.727 1 97.88 217 CYS B CA 1
ATOM 5077 C C . CYS B 1 217 ? 0.276 6.637 8.07 1 97.88 217 CYS B C 1
ATOM 5079 O O . CYS B 1 217 ? 0.214 6.875 6.863 1 97.88 217 CYS B O 1
ATOM 5081 N N . ILE B 1 218 ? -0.778 6.566 8.805 1 97.69 218 ILE B N 1
ATOM 5082 C CA . ILE B 1 218 ? -2.111 6.953 8.352 1 97.69 218 ILE B CA 1
ATOM 5083 C C . ILE B 1 218 ? -2.727 7.938 9.352 1 97.69 218 ILE B C 1
ATOM 5085 O O . ILE B 1 218 ? -2.549 7.797 10.562 1 97.69 218 ILE B O 1
ATOM 5089 N N . GLY B 1 219 ? -3.375 8.93 8.844 1 95.12 219 GLY B N 1
ATOM 5090 C CA . GLY B 1 219 ? -3.928 9.945 9.734 1 95.12 219 GLY B CA 1
ATOM 5091 C C . GLY B 1 219 ? -5.16 10.617 9.164 1 95.12 219 GLY B C 1
ATOM 5092 O O . GLY B 1 219 ? -5.152 11.086 8.023 1 95.12 219 GLY B O 1
ATOM 5093 N N . ALA B 1 220 ? -6.191 10.695 10.016 1 92.81 220 ALA B N 1
ATOM 5094 C CA . ALA B 1 220 ? -7.43 11.375 9.648 1 92.81 220 ALA B CA 1
ATOM 5095 C C . ALA B 1 220 ? -7.477 12.781 10.234 1 92.81 220 ALA B C 1
ATOM 5097 O O . ALA B 1 220 ? -7.285 12.969 11.438 1 92.81 220 ALA B O 1
ATOM 5098 N N . GLY B 1 221 ? -7.625 13.75 9.469 1 86.06 221 GLY B N 1
ATOM 5099 C CA . GLY B 1 221 ? -7.934 15.141 9.773 1 86.06 221 GLY B CA 1
ATOM 5100 C C . GLY B 1 221 ? -9.062 15.703 8.922 1 86.06 221 GLY B C 1
ATOM 5101 O O . GLY B 1 221 ? -10.148 15.125 8.867 1 86.06 221 GLY B O 1
ATOM 5102 N N . THR B 1 222 ? -8.711 16.797 8.203 1 80.06 222 THR B N 1
ATOM 5103 C CA . THR B 1 222 ? -9.695 17.234 7.219 1 80.06 222 THR B CA 1
ATOM 5104 C C . THR B 1 222 ? -9.93 16.141 6.168 1 80.06 222 THR B C 1
ATOM 5106 O O . THR B 1 222 ? -11.062 15.914 5.75 1 80.06 222 THR B O 1
ATOM 5109 N N . GLY B 1 223 ? -8.906 15.508 5.773 1 89.19 223 GLY B N 1
ATOM 5110 C CA . GLY B 1 223 ? -8.945 14.328 4.926 1 89.19 223 GLY B CA 1
ATOM 5111 C C . GLY B 1 223 ? -8.25 13.125 5.539 1 89.19 223 GLY B C 1
ATOM 5112 O O . GLY B 1 223 ? -8.117 13.031 6.758 1 89.19 223 GLY B O 1
ATOM 5113 N N . LEU B 1 224 ? -7.957 12.148 4.766 1 94.12 224 LEU B N 1
ATOM 5114 C CA . LEU B 1 224 ? -7.25 10.953 5.215 1 94.12 224 LEU B CA 1
ATOM 5115 C C . LEU B 1 224 ? -5.93 10.789 4.469 1 94.12 224 LEU B C 1
ATOM 5117 O O . LEU B 1 224 ? -5.922 10.453 3.281 1 94.12 224 LEU B O 1
ATOM 5121 N N . GLY B 1 225 ? -4.855 11.094 5.148 1 93.94 225 GLY B N 1
ATOM 5122 C CA . GLY B 1 225 ? -3.533 10.969 4.555 1 93.94 225 GLY B CA 1
ATOM 5123 C C . GLY B 1 225 ? -2.84 9.664 4.898 1 93.94 225 GLY B C 1
ATOM 5124 O O . GLY B 1 225 ? -3.107 9.07 5.945 1 93.94 225 GLY B O 1
ATOM 5125 N N . THR B 1 226 ? -2.025 9.211 3.982 1 96.69 226 THR B N 1
ATOM 5126 C CA . THR B 1 226 ? -1.247 7.996 4.199 1 96.69 226 THR B CA 1
ATOM 5127 C C . THR B 1 226 ? 0.1 8.086 3.488 1 96.69 226 THR B C 1
ATOM 5129 O O . THR B 1 226 ? 0.224 8.758 2.463 1 96.69 226 THR B O 1
ATOM 5132 N N . CYS B 1 227 ? 1.084 7.527 4.066 1 97 227 CYS B N 1
ATOM 5133 C CA . CYS B 1 227 ? 2.393 7.352 3.443 1 97 227 CYS B CA 1
ATOM 5134 C C . CYS B 1 227 ? 3.051 6.059 3.912 1 97 227 CYS B C 1
ATOM 5136 O O . CYS B 1 227 ? 2.564 5.41 4.84 1 97 227 CYS B O 1
ATOM 5138 N N . TYR B 1 228 ? 4.055 5.617 3.229 1 97.06 228 TYR B N 1
ATOM 5139 C CA . TYR B 1 228 ? 4.781 4.414 3.623 1 97.06 228 TYR B CA 1
ATOM 5140 C C . TYR B 1 228 ? 6.281 4.602 3.434 1 97.06 228 TYR B C 1
ATOM 5142 O O . TYR B 1 228 ? 6.715 5.352 2.559 1 97.06 228 TYR B O 1
ATOM 5150 N N . LEU B 1 229 ? 7.07 4.012 4.312 1 95.69 229 LEU B N 1
ATOM 5151 C CA . LEU B 1 229 ? 8.531 4.078 4.297 1 95.69 229 LEU B CA 1
ATOM 5152 C C . LEU B 1 229 ? 9.133 2.693 4.094 1 95.69 229 LEU B C 1
ATOM 5154 O O . LEU B 1 229 ? 8.641 1.71 4.652 1 95.69 229 LEU B O 1
ATOM 5158 N N . THR B 1 230 ? 10.141 2.631 3.271 1 93 230 THR B N 1
ATOM 5159 C CA . THR B 1 230 ? 10.906 1.409 3.064 1 93 230 THR B CA 1
ATOM 5160 C C . THR B 1 230 ? 12.406 1.691 3.152 1 93 230 THR B C 1
ATOM 5162 O O . THR B 1 230 ? 12.844 2.82 2.924 1 93 230 THR B O 1
ATOM 5165 N N . THR B 1 231 ? 13.164 0.713 3.543 1 85.44 231 THR B N 1
ATOM 5166 C CA . THR B 1 231 ? 14.602 0.883 3.684 1 85.44 231 THR B CA 1
ATOM 5167 C C . THR B 1 231 ? 15.281 0.861 2.318 1 85.44 231 THR B C 1
ATOM 5169 O O . THR B 1 231 ? 14.797 0.216 1.386 1 85.44 231 THR B O 1
ATOM 5172 N N . THR B 1 232 ? 16.188 1.721 1.911 1 63.56 232 THR B N 1
ATOM 5173 C CA . THR B 1 232 ? 16.922 1.837 0.66 1 63.56 232 THR B CA 1
ATOM 5174 C C . THR B 1 232 ? 18.094 0.858 0.632 1 63.56 232 THR B C 1
ATOM 5176 O O . THR B 1 232 ? 18.562 0.476 -0.441 1 63.56 232 THR B O 1
ATOM 5179 N N . GLY B 1 233 ? 18.438 0.136 1.559 1 52.34 233 GLY B N 1
ATOM 5180 C CA . GLY B 1 233 ? 19.656 -0.662 1.497 1 52.34 233 GLY B CA 1
ATOM 5181 C C . GLY B 1 233 ? 19.406 -2.146 1.67 1 52.34 233 GLY B C 1
ATOM 5182 O O . GLY B 1 233 ? 18.328 -2.551 2.119 1 52.34 233 GLY B O 1
ATOM 5183 N N . PRO B 1 234 ? 20.297 -2.957 1.018 1 44.72 234 PRO B N 1
ATOM 5184 C CA . PRO B 1 234 ? 20.156 -4.414 1.093 1 44.72 234 PRO B CA 1
ATOM 5185 C C . PRO B 1 234 ? 19.812 -4.902 2.5 1 44.72 234 PRO B C 1
ATOM 5187 O O . PRO B 1 234 ? 20.344 -4.367 3.482 1 44.72 234 PRO B O 1
ATOM 5190 N N . ALA B 1 235 ? 18.703 -5.352 2.697 1 38.94 235 ALA B N 1
ATOM 5191 C CA . ALA B 1 235 ? 18.625 -6.074 3.965 1 38.94 235 ALA B CA 1
ATOM 5192 C C . ALA B 1 235 ? 19.938 -6.789 4.27 1 38.94 235 ALA B C 1
ATOM 5194 O O . ALA B 1 235 ? 20.438 -7.551 3.441 1 38.94 235 ALA B O 1
ATOM 5195 N N . ALA B 1 236 ? 20.875 -6.262 4.984 1 32.44 236 ALA B N 1
ATOM 5196 C CA . ALA B 1 236 ? 22.047 -7.047 5.324 1 32.44 236 ALA B CA 1
ATOM 5197 C C . ALA B 1 236 ? 21.688 -8.492 5.648 1 32.44 236 ALA B C 1
ATOM 5199 O O . ALA B 1 236 ? 20.859 -8.742 6.531 1 32.44 236 ALA B O 1
ATOM 5200 N N . LEU B 1 237 ? 21.609 -9.367 4.691 1 31.52 237 LEU B N 1
ATOM 5201 C CA . LEU B 1 237 ? 21.672 -10.75 5.168 1 31.52 237 LEU B CA 1
ATOM 5202 C C . LEU B 1 237 ? 22.703 -10.891 6.281 1 31.52 237 LEU B C 1
ATOM 5204 O O . LEU B 1 237 ? 23.891 -10.664 6.062 1 31.52 237 LEU B O 1
ATOM 5208 N N . SER B 1 238 ? 22.438 -10.438 7.418 1 29.31 238 SER B N 1
ATOM 5209 C CA . SER B 1 238 ? 23.391 -10.641 8.5 1 29.31 238 SER B CA 1
ATOM 5210 C C . SER B 1 238 ? 23.906 -12.078 8.531 1 29.31 238 SER B C 1
ATOM 5212 O O . SER B 1 238 ? 23.172 -12.992 8.891 1 29.31 238 SER B O 1
ATOM 5214 N N . SER B 1 239 ? 24.547 -12.562 7.609 1 28.92 239 SER B N 1
ATOM 5215 C CA . SER B 1 239 ? 25.25 -13.766 8.031 1 28.92 239 SER B CA 1
ATOM 5216 C C . SER B 1 239 ? 25.906 -13.57 9.391 1 28.92 239 SER B C 1
ATOM 5218 O O . SER B 1 239 ? 26.125 -14.539 10.125 1 28.92 239 SER B O 1
ATOM 5220 N N . ASP B 1 240 ? 27 -12.711 9.414 1 28.16 240 ASP B N 1
ATOM 5221 C CA . ASP B 1 240 ? 27.922 -12.82 10.555 1 28.16 240 ASP B CA 1
ATOM 5222 C C . ASP B 1 240 ? 27.219 -12.398 11.852 1 28.16 240 ASP B C 1
ATOM 5224 O O . ASP B 1 240 ? 26.812 -11.25 11.992 1 28.16 240 ASP B O 1
ATOM 5228 N N . SER B 1 241 ? 26.672 -13.359 12.586 1 29.23 241 SER B N 1
ATOM 5229 C CA . SER B 1 241 ? 26.328 -13.266 14 1 29.23 241 SER B CA 1
ATOM 5230 C C . SER B 1 241 ? 27.25 -12.289 14.734 1 29.23 241 SER B C 1
ATOM 5232 O O . SER B 1 241 ? 26.922 -11.805 15.82 1 29.23 241 SER B O 1
ATOM 5234 N N . ASN B 1 242 ? 28.625 -12.438 14.523 1 27.09 242 ASN B N 1
ATOM 5235 C CA . ASN B 1 242 ? 29.594 -11.898 15.453 1 27.09 242 ASN B CA 1
ATOM 5236 C C . ASN B 1 242 ? 29.75 -10.391 15.305 1 27.09 242 ASN B C 1
ATOM 5238 O O . ASN B 1 242 ? 30.578 -9.766 15.977 1 27.09 242 ASN B O 1
ATOM 5242 N N . SER B 1 243 ? 29.906 -9.969 14.117 1 27.03 243 SER B N 1
ATOM 5243 C CA . SER B 1 243 ? 30.375 -8.594 14.273 1 27.03 243 SER B CA 1
ATOM 5244 C C . SER B 1 243 ? 29.344 -7.719 14.961 1 27.03 243 SER B C 1
ATOM 5246 O O . SER B 1 243 ? 28.203 -7.617 14.492 1 27.03 243 SER B O 1
ATOM 5248 N N . THR B 1 244 ? 29.5 -7.586 16.219 1 25.78 244 THR B N 1
ATOM 5249 C CA . THR B 1 244 ? 28.969 -6.621 17.172 1 25.78 244 THR B CA 1
ATOM 5250 C C . THR B 1 244 ? 28.875 -5.234 16.547 1 25.78 244 THR B C 1
ATOM 5252 O O . THR B 1 244 ? 28.828 -4.227 17.266 1 25.78 244 THR B O 1
ATOM 5255 N N . ALA B 1 245 ? 29.516 -5.117 15.367 1 26.66 245 ALA B N 1
ATOM 5256 C CA . ALA B 1 245 ? 29.547 -3.678 15.117 1 26.66 245 ALA B CA 1
ATOM 5257 C C . ALA B 1 245 ? 28.156 -3.066 15.266 1 26.66 245 ALA B C 1
ATOM 5259 O O . ALA B 1 245 ? 27.203 -3.512 14.625 1 26.66 245 ALA B O 1
ATOM 5260 N N . THR B 1 246 ? 27.859 -2.578 16.406 1 26.8 246 THR B N 1
ATOM 5261 C CA . THR B 1 246 ? 26.891 -1.567 16.812 1 26.8 246 THR B CA 1
ATOM 5262 C C . THR B 1 246 ? 26.672 -0.548 15.703 1 26.8 246 THR B C 1
ATOM 5264 O O . THR B 1 246 ? 27.375 0.459 15.625 1 26.8 246 THR B O 1
ATOM 5267 N N . THR B 1 247 ? 27.031 -0.869 14.492 1 30.41 247 THR B N 1
ATOM 5268 C CA . THR B 1 247 ? 26.734 0.283 13.648 1 30.41 247 THR B CA 1
ATOM 5269 C C . THR B 1 247 ? 25.406 0.911 14.039 1 30.41 247 THR B C 1
ATOM 5271 O O . THR B 1 247 ? 24.422 0.202 14.266 1 30.41 247 THR B O 1
ATOM 5274 N N . THR B 1 248 ? 25.406 1.925 14.672 1 31.09 248 THR B N 1
ATOM 5275 C CA . THR B 1 248 ? 24.281 2.82 14.938 1 31.09 248 THR B CA 1
ATOM 5276 C C . THR B 1 248 ? 23.219 2.689 13.859 1 31.09 248 THR B C 1
ATOM 5278 O O . THR B 1 248 ? 23.516 2.82 12.672 1 31.09 248 THR B O 1
ATOM 5281 N N . ARG B 1 249 ? 22.359 1.857 13.961 1 35.72 249 ARG B N 1
ATOM 5282 C CA . ARG B 1 249 ? 21.094 1.869 13.234 1 35.72 249 ARG B CA 1
ATOM 5283 C C . ARG B 1 249 ? 20.812 3.246 12.641 1 35.72 249 ARG B C 1
ATOM 5285 O O . ARG B 1 249 ? 20.312 4.137 13.336 1 35.72 249 ARG B O 1
ATOM 5292 N N . THR B 1 250 ? 21.641 3.863 12.023 1 40.28 250 THR B N 1
ATOM 5293 C CA . THR B 1 250 ? 21.266 5.184 11.523 1 40.28 250 THR B CA 1
ATOM 5294 C C . THR B 1 250 ? 19.906 5.129 10.828 1 40.28 250 THR B C 1
ATOM 5296 O O . THR B 1 250 ? 19.703 4.316 9.922 1 40.28 250 THR B O 1
ATOM 5299 N N . THR B 1 251 ? 18.781 5.297 11.492 1 49.47 251 THR B N 1
ATOM 5300 C CA . THR B 1 251 ? 17.453 5.664 11.023 1 49.47 251 THR B CA 1
ATOM 5301 C C . THR B 1 251 ? 17.5 6.238 9.617 1 49.47 251 THR B C 1
ATOM 5303 O O . THR B 1 251 ? 16.469 6.531 9.016 1 49.47 251 THR B O 1
ATOM 5306 N N . SER B 1 252 ? 18.766 6.387 9.008 1 57.66 252 SER B N 1
ATOM 5307 C CA . SER B 1 252 ? 19.016 7.176 7.805 1 57.66 252 SER B CA 1
ATOM 5308 C C . SER B 1 252 ? 18.719 6.371 6.547 1 57.66 252 SER B C 1
ATOM 5310 O O . SER B 1 252 ? 18.719 6.914 5.441 1 57.66 252 SER B O 1
ATOM 5312 N N . ASN B 1 253 ? 17.953 5.215 6.715 1 78 253 ASN B N 1
ATOM 5313 C CA . ASN B 1 253 ? 17.938 4.48 5.453 1 78 253 ASN B CA 1
ATOM 5314 C C . ASN B 1 253 ? 16.516 4.266 4.953 1 78 253 ASN B C 1
ATOM 5316 O O . ASN B 1 253 ? 16.234 3.268 4.285 1 78 253 ASN B O 1
ATOM 5320 N N . TYR B 1 254 ? 15.648 5.164 5.488 1 89.88 254 TYR B N 1
ATOM 5321 C CA . TYR B 1 254 ? 14.289 5.02 4.988 1 89.88 254 TYR B CA 1
ATOM 5322 C C . TYR B 1 254 ? 13.961 6.105 3.973 1 89.88 254 TYR B C 1
ATOM 5324 O O . TYR B 1 254 ? 14.445 7.23 4.082 1 89.88 254 TYR B O 1
ATOM 5332 N N . THR B 1 255 ? 13.219 5.734 3.035 1 90.81 255 THR B N 1
ATOM 5333 C CA . THR B 1 255 ? 12.578 6.684 2.135 1 90.81 255 THR B CA 1
ATOM 5334 C C . THR B 1 255 ? 11.062 6.66 2.312 1 90.81 255 THR B C 1
ATOM 5336 O O . THR B 1 255 ? 10.453 5.586 2.396 1 90.81 255 THR B O 1
ATOM 5339 N N . CYS B 1 256 ? 10.539 7.82 2.461 1 94.31 256 CYS B N 1
ATOM 5340 C CA . CYS B 1 256 ? 9.086 7.938 2.602 1 94.31 256 CYS B CA 1
ATOM 5341 C C . CYS B 1 256 ? 8.438 8.25 1.262 1 94.31 256 CYS B C 1
ATOM 5343 O O . CYS B 1 256 ? 8.867 9.164 0.552 1 94.31 256 CYS B O 1
ATOM 5345 N N . LEU B 1 257 ? 7.457 7.535 0.909 1 93.75 257 LEU B N 1
ATOM 5346 C CA . LEU B 1 257 ? 6.703 7.734 -0.323 1 93.75 257 LEU B CA 1
ATOM 5347 C C . LEU B 1 257 ? 5.25 8.078 -0.022 1 93.75 257 LEU B C 1
ATOM 5349 O O . LEU B 1 257 ? 4.676 7.578 0.952 1 93.75 257 LEU B O 1
ATOM 5353 N N . PRO B 1 258 ? 4.668 8.914 -0.836 1 93.56 258 PRO B N 1
ATOM 5354 C CA . PRO B 1 258 ? 3.264 9.273 -0.63 1 93.56 258 PRO B CA 1
ATOM 5355 C C . PRO B 1 258 ? 2.301 8.148 -1.003 1 93.56 258 PRO B C 1
ATOM 5357 O O . PRO B 1 258 ? 2.676 7.234 -1.739 1 93.56 258 PRO B O 1
ATOM 5360 N N . SER B 1 259 ? 1.119 8.164 -0.461 1 95.88 259 SER B N 1
ATOM 5361 C CA . SER B 1 259 ? 0.02 7.25 -0.765 1 95.88 259 SER B CA 1
ATOM 5362 C C . SER B 1 259 ? -1.311 7.992 -0.834 1 95.88 259 SER B C 1
ATOM 5364 O O . SER B 1 259 ? -1.549 8.922 -0.061 1 95.88 259 SER B O 1
ATOM 5366 N N . GLU B 1 260 ? -2.135 7.57 -1.716 1 94.69 260 GLU B N 1
ATOM 5367 C CA . GLU B 1 260 ? -3.49 8.102 -1.808 1 94.69 260 GLU B CA 1
ATOM 5368 C C . GLU B 1 260 ? -4.523 7.066 -1.372 1 94.69 260 GLU B C 1
ATOM 5370 O O . GLU B 1 260 ? -5.59 6.953 -1.978 1 94.69 260 GLU B O 1
ATOM 5375 N N . LEU B 1 261 ? -4.215 6.328 -0.372 1 96.75 261 LEU B N 1
ATOM 5376 C CA . LEU B 1 261 ? -5.094 5.285 0.138 1 96.75 261 LEU B CA 1
ATOM 5377 C C . LEU B 1 261 ? -6.457 5.855 0.513 1 96.75 261 LEU B C 1
ATOM 5379 O O . LEU B 1 261 ? -7.477 5.168 0.402 1 96.75 261 LEU B O 1
ATOM 5383 N N . GLY B 1 262 ? -6.512 7.094 0.904 1 96.25 262 GLY B N 1
ATOM 5384 C CA . GLY B 1 262 ? -7.781 7.715 1.249 1 96.25 262 GLY B CA 1
ATOM 5385 C C . GLY B 1 262 ? -8.773 7.715 0.105 1 96.25 262 GLY B C 1
ATOM 5386 O O . GLY B 1 262 ? -9.977 7.887 0.322 1 96.25 262 GLY B O 1
ATOM 5387 N N . GLN B 1 263 ? -8.32 7.453 -1.096 1 95.75 263 GLN B N 1
ATOM 5388 C CA . GLN B 1 263 ? -9.156 7.543 -2.289 1 95.75 263 GLN B CA 1
ATOM 5389 C C . GLN B 1 263 ? -9.672 6.168 -2.703 1 95.75 263 GLN B C 1
ATOM 5391 O O . GLN B 1 263 ? -10.461 6.051 -3.646 1 95.75 263 GLN B O 1
ATOM 5396 N N . ILE B 1 264 ? -9.273 5.125 -2 1 97.12 264 ILE B N 1
ATOM 5397 C CA . ILE B 1 264 ? -9.836 3.818 -2.33 1 97.12 264 ILE B CA 1
ATOM 5398 C C . ILE B 1 264 ? -11.266 3.721 -1.808 1 97.12 264 ILE B C 1
ATOM 5400 O O . ILE B 1 264 ? -11.75 4.641 -1.146 1 97.12 264 ILE B O 1
ATOM 5404 N N . GLU B 1 265 ? -11.898 2.635 -2.039 1 96.94 265 GLU B N 1
ATOM 5405 C CA . GLU B 1 265 ? -13.32 2.492 -1.72 1 96.94 265 GLU B CA 1
ATOM 5406 C C . GLU B 1 265 ? -13.523 2.201 -0.236 1 96.94 265 GLU B C 1
ATOM 5408 O O . GLU B 1 265 ? -12.766 1.434 0.361 1 96.94 265 GLU B O 1
ATOM 5413 N N . TRP B 1 266 ? -14.484 2.842 0.336 1 97.5 266 TRP B N 1
ATOM 5414 C CA . TRP B 1 266 ? -14.984 2.477 1.655 1 97.5 266 TRP B CA 1
ATOM 5415 C C . TRP B 1 266 ? -15.906 1.264 1.568 1 97.5 266 TRP B C 1
ATOM 5417 O O . TRP B 1 266 ? -16.766 1.187 0.68 1 97.5 266 TRP B O 1
ATOM 5427 N N . THR B 1 267 ? -15.742 0.32 2.473 1 94.75 267 THR B N 1
ATOM 5428 C CA . THR B 1 267 ? -16.562 -0.889 2.473 1 94.75 267 THR B CA 1
ATOM 5429 C C . THR B 1 267 ? -17.484 -0.92 3.691 1 94.75 267 THR B C 1
ATOM 5431 O O . THR B 1 267 ? -17 -0.988 4.828 1 94.75 267 THR B O 1
ATOM 5434 N N . PRO B 1 268 ? -18.75 -0.916 3.453 1 94.94 268 PRO B N 1
ATOM 5435 C CA . PRO B 1 268 ? -19.672 -1.102 4.582 1 94.94 268 PRO B CA 1
ATOM 5436 C C . PRO B 1 268 ? -19.547 -2.482 5.223 1 94.94 268 PRO B C 1
ATOM 5438 O O . PRO B 1 268 ? -19.234 -3.459 4.535 1 94.94 268 PRO B O 1
ATOM 5441 N N . ARG B 1 269 ? -19.844 -2.57 6.492 1 93.5 269 ARG B N 1
ATOM 5442 C CA . ARG B 1 269 ? -19.703 -3.832 7.215 1 93.5 269 ARG B CA 1
ATOM 5443 C C . ARG B 1 269 ? -21.047 -4.281 7.789 1 93.5 269 ARG B C 1
ATOM 5445 O O . ARG B 1 269 ? -21.219 -5.453 8.125 1 93.5 269 ARG B O 1
ATOM 5452 N N . THR B 1 270 ? -21.938 -3.316 7.93 1 93.44 270 THR B N 1
ATOM 5453 C CA . THR B 1 270 ? -23.25 -3.602 8.5 1 93.44 270 THR B CA 1
ATOM 5454 C C . THR B 1 270 ? -24.359 -3.121 7.578 1 93.44 270 THR B C 1
ATOM 5456 O O . THR B 1 270 ? -24.109 -2.375 6.629 1 93.44 270 THR B O 1
ATOM 5459 N N . GLU B 1 271 ? -25.531 -3.582 7.941 1 94.19 271 GLU B N 1
ATOM 5460 C CA . GLU B 1 271 ? -26.672 -3.139 7.145 1 94.19 271 GLU B CA 1
ATOM 5461 C C . GLU B 1 271 ? -26.906 -1.637 7.289 1 94.19 271 GLU B C 1
ATOM 5463 O O . GLU B 1 271 ? -27.312 -0.97 6.336 1 94.19 271 GLU B O 1
ATOM 5468 N N . HIS B 1 272 ? -26.672 -1.09 8.477 1 95 272 HIS B N 1
ATOM 5469 C CA . HIS B 1 272 ? -26.75 0.353 8.672 1 95 272 HIS B CA 1
ATOM 5470 C C . HIS B 1 272 ? -25.75 1.086 7.785 1 95 272 HIS B C 1
ATOM 5472 O O . HIS B 1 272 ? -26.047 2.152 7.25 1 95 272 HIS B O 1
ATOM 5478 N N . GLU B 1 273 ? -24.625 0.485 7.629 1 96.31 273 GLU B N 1
ATOM 5479 C CA . GLU B 1 273 ? -23.578 1.107 6.809 1 96.31 273 GLU B CA 1
ATOM 5480 C C . GLU B 1 273 ? -23.906 0.973 5.32 1 96.31 273 GLU B C 1
ATOM 5482 O O . GLU B 1 273 ? -23.531 1.832 4.52 1 96.31 273 GLU B O 1
ATOM 5487 N N . ILE B 1 274 ? -24.641 -0.058 4.945 1 96.19 274 ILE B N 1
ATOM 5488 C CA . ILE B 1 274 ? -25.109 -0.178 3.568 1 96.19 274 ILE B CA 1
ATOM 5489 C C . ILE B 1 274 ? -26.094 0.954 3.256 1 96.19 274 ILE B C 1
ATOM 5491 O O . ILE B 1 274 ? -26.031 1.557 2.182 1 96.19 274 ILE B O 1
ATOM 5495 N N . ASP B 1 275 ? -26.938 1.163 4.219 1 97.31 275 ASP B N 1
ATOM 5496 C CA . ASP B 1 275 ? -27.875 2.273 4.043 1 97.31 275 ASP B CA 1
ATOM 5497 C C . ASP B 1 275 ? -27.125 3.602 3.932 1 97.31 275 ASP B C 1
ATOM 5499 O O . ASP B 1 275 ? -27.453 4.438 3.088 1 97.31 275 ASP B O 1
ATOM 5503 N N . LEU B 1 276 ? -26.172 3.754 4.805 1 98.12 276 LEU B N 1
ATOM 5504 C CA . LEU B 1 276 ? -25.344 4.953 4.742 1 98.12 276 LEU B CA 1
ATOM 5505 C C . LEU B 1 276 ? -24.609 5.043 3.406 1 98.12 276 LEU B C 1
ATOM 5507 O O . LEU B 1 276 ? -24.516 6.125 2.82 1 98.12 276 LEU B O 1
ATOM 5511 N N . TRP B 1 277 ? -24.109 3.939 2.955 1 97.31 277 TRP B N 1
ATOM 5512 C CA . TRP B 1 277 ? -23.406 3.844 1.677 1 97.31 277 TRP B CA 1
ATOM 5513 C C . TRP B 1 277 ? -24.297 4.328 0.534 1 97.31 277 TRP B C 1
ATOM 5515 O O . TRP B 1 277 ? -23.859 5.125 -0.301 1 97.31 277 TRP B O 1
ATOM 5525 N N . ARG B 1 278 ? -25.531 3.938 0.476 1 96.88 278 ARG B N 1
ATOM 5526 C CA . ARG B 1 278 ? -26.5 4.359 -0.537 1 96.88 278 ARG B CA 1
ATOM 5527 C C . ARG B 1 278 ? -26.734 5.863 -0.465 1 96.88 278 ARG B C 1
ATOM 5529 O O . ARG B 1 278 ? -26.766 6.543 -1.492 1 96.88 278 ARG B O 1
ATOM 5536 N N . TYR B 1 279 ? -26.891 6.312 0.764 1 97.56 279 TYR B N 1
ATOM 5537 C CA . TYR B 1 279 ? -27.125 7.738 0.973 1 97.56 279 TYR B CA 1
ATOM 5538 C C . TYR B 1 279 ? -25.938 8.562 0.462 1 97.56 279 TYR B C 1
ATOM 5540 O O . TYR B 1 279 ? -26.125 9.547 -0.249 1 97.56 279 TYR B O 1
ATOM 5548 N N . LEU B 1 280 ? -24.719 8.164 0.821 1 97.69 280 LEU B N 1
ATOM 5549 C CA . LEU B 1 280 ? -23.516 8.922 0.478 1 97.69 280 LEU B CA 1
ATOM 5550 C C . LEU B 1 280 ? -23.281 8.906 -1.027 1 97.69 280 LEU B C 1
ATOM 5552 O O . LEU B 1 280 ? -22.812 9.898 -1.597 1 97.69 280 LEU B O 1
ATOM 5556 N N . LYS B 1 281 ? -23.562 7.809 -1.681 1 96 281 LYS B N 1
ATOM 5557 C CA . LYS B 1 281 ? -23.438 7.754 -3.135 1 96 281 LYS B CA 1
ATOM 5558 C C . LYS B 1 281 ? -24.297 8.828 -3.799 1 96 281 LYS B C 1
ATOM 5560 O O . LYS B 1 281 ? -23.859 9.484 -4.746 1 96 281 LYS B O 1
ATOM 5565 N N . GLN B 1 282 ? -25.422 8.969 -3.301 1 95.75 282 GLN B N 1
ATOM 5566 C CA . GLN B 1 282 ? -26.359 9.969 -3.838 1 95.75 282 GLN B CA 1
ATOM 5567 C C . GLN B 1 282 ? -25.891 11.383 -3.5 1 95.75 282 GLN B C 1
ATOM 5569 O O . GLN B 1 282 ? -25.844 12.25 -4.375 1 95.75 282 GLN B O 1
ATOM 5574 N N . LYS B 1 283 ? -25.547 11.57 -2.266 1 95.25 283 LYS B N 1
ATOM 5575 C CA . LYS B 1 283 ? -25.141 12.891 -1.791 1 95.25 283 LYS B CA 1
ATOM 5576 C C . LYS B 1 283 ? -23.906 13.391 -2.539 1 95.25 283 LYS B C 1
ATOM 5578 O O . LYS B 1 283 ? -23.812 14.57 -2.879 1 95.25 283 LYS B O 1
ATOM 5583 N N . LEU B 1 284 ? -22.984 12.477 -2.754 1 93.94 284 LEU B N 1
ATOM 5584 C CA . LEU B 1 284 ? -21.688 12.852 -3.309 1 93.94 284 LEU B CA 1
ATOM 5585 C C . LEU B 1 284 ? -21.703 12.727 -4.828 1 93.94 284 LEU B C 1
ATOM 5587 O O . LEU B 1 284 ? -20.656 12.906 -5.473 1 93.94 284 LEU B O 1
ATOM 5591 N N . ASP B 1 285 ? -22.781 12.344 -5.43 1 91.5 285 ASP B N 1
ATOM 5592 C CA . ASP B 1 285 ? -22.953 12.148 -6.867 1 91.5 285 ASP B CA 1
ATOM 5593 C C . ASP B 1 285 ? -21.891 11.195 -7.414 1 91.5 285 ASP B C 1
ATOM 5595 O O . ASP B 1 285 ? -21.188 11.523 -8.375 1 91.5 285 ASP B O 1
ATOM 5599 N N . SER B 1 286 ? -21.672 10.18 -6.727 1 89.62 286 SER B N 1
ATOM 5600 C CA . SER B 1 286 ? -20.75 9.102 -7.066 1 89.62 286 SER B CA 1
ATOM 5601 C C . SER B 1 286 ? -21.469 7.754 -7.102 1 89.62 286 SER B C 1
ATOM 5603 O O . SER B 1 286 ? -21.469 7.02 -6.113 1 89.62 286 SER B O 1
ATOM 5605 N N . PRO B 1 287 ? -21.922 7.402 -8.195 1 84.69 287 PRO B N 1
ATOM 5606 C CA . PRO B 1 287 ? -22.875 6.297 -8.266 1 84.69 287 PRO B CA 1
ATOM 5607 C C . PRO B 1 287 ? -22.25 4.945 -7.957 1 84.69 287 PRO B C 1
ATOM 5609 O O . PRO B 1 287 ? -22.953 4.008 -7.566 1 84.69 287 PRO B O 1
ATOM 5612 N N . ASN B 1 288 ? -20.984 4.867 -8.047 1 86.38 288 ASN B N 1
ATOM 5613 C CA . ASN B 1 288 ? -20.484 3.5 -7.973 1 86.38 288 ASN B CA 1
ATOM 5614 C C . ASN B 1 288 ? -19.562 3.309 -6.777 1 86.38 288 ASN B C 1
ATOM 5616 O O . ASN B 1 288 ? -19.094 2.193 -6.508 1 86.38 288 ASN B O 1
ATOM 5620 N N . ARG B 1 289 ? -19.344 4.449 -6.031 1 90.88 289 ARG B N 1
ATOM 5621 C CA . ARG B 1 289 ? -18.391 4.254 -4.953 1 90.88 289 ARG B CA 1
ATOM 5622 C C . ARG B 1 289 ? -18.453 5.395 -3.943 1 90.88 289 ARG B C 1
ATOM 5624 O O . ARG B 1 289 ? -18.953 6.477 -4.254 1 90.88 289 ARG B O 1
ATOM 5631 N N . VAL B 1 290 ? -18.016 5.141 -2.773 1 96.62 290 VAL B N 1
ATOM 5632 C CA . VAL B 1 290 ? -17.688 6.105 -1.733 1 96.62 290 VAL B CA 1
ATOM 5633 C C . VAL B 1 290 ? -16.219 5.938 -1.331 1 96.62 290 VAL B C 1
ATOM 5635 O O . VAL B 1 290 ? -15.773 4.828 -1.033 1 96.62 290 VAL B O 1
ATOM 5638 N N . SER B 1 291 ? -15.469 6.996 -1.398 1 97 291 SER B N 1
ATOM 5639 C CA . SER B 1 291 ? -14.062 6.879 -1.023 1 97 291 SER B CA 1
ATOM 5640 C C . SER B 1 291 ? -13.906 6.789 0.49 1 97 291 SER B C 1
ATOM 5642 O O . SER B 1 291 ? -14.758 7.266 1.241 1 97 291 SER B O 1
ATOM 5644 N N . LEU B 1 292 ? -12.859 6.203 0.919 1 97.56 292 LEU B N 1
ATOM 5645 C CA . LEU B 1 292 ? -12.562 6.035 2.338 1 97.56 292 LEU B CA 1
ATOM 5646 C C . LEU B 1 292 ? -12.531 7.383 3.053 1 97.56 292 LEU B C 1
ATOM 5648 O O . LEU B 1 292 ? -13.039 7.508 4.172 1 97.56 292 LEU B O 1
ATOM 5652 N N . GLU B 1 293 ? -11.992 8.414 2.41 1 95.94 293 GLU B N 1
ATOM 5653 C CA . GLU B 1 293 ? -11.82 9.727 3.021 1 95.94 293 GLU B CA 1
ATOM 5654 C C . GLU B 1 293 ? -13.164 10.406 3.27 1 95.94 293 GLU B C 1
ATOM 5656 O O . GLU B 1 293 ? -13.273 11.281 4.125 1 95.94 293 GLU B O 1
ATOM 5661 N N . GLU B 1 294 ? -14.172 10 2.527 1 97 294 GLU B N 1
ATOM 5662 C CA . GLU B 1 294 ? -15.508 10.555 2.691 1 97 294 GLU B CA 1
ATOM 5663 C C . GLU B 1 294 ? -16.172 10.023 3.953 1 97 294 GLU B C 1
ATOM 5665 O O . GLU B 1 294 ? -17.234 10.516 4.359 1 97 294 GLU B O 1
ATOM 5670 N N . VAL B 1 295 ? -15.562 9.07 4.582 1 98 295 VAL B N 1
ATOM 5671 C CA . VAL B 1 295 ? -16.094 8.484 5.809 1 98 295 VAL B CA 1
ATOM 5672 C C . VAL B 1 295 ? -15.07 8.641 6.934 1 98 295 VAL B C 1
ATOM 5674 O O . VAL B 1 295 ? -15.398 9.133 8.016 1 98 295 VAL B O 1
ATOM 5677 N N . VAL B 1 296 ? -13.82 8.32 6.645 1 97.25 296 VAL B N 1
ATOM 5678 C CA . VAL B 1 296 ? -12.781 8.359 7.668 1 97.25 296 VAL B CA 1
ATOM 5679 C C . VAL B 1 296 ? -12.031 9.688 7.598 1 97.25 296 VAL B C 1
ATOM 5681 O O . VAL B 1 296 ? -10.914 9.75 7.086 1 97.25 296 VAL B O 1
ATOM 5684 N N . SER B 1 297 ? -12.57 10.703 8.094 1 94.69 297 SER B N 1
ATOM 5685 C CA . SER B 1 297 ? -12.031 12.062 8.203 1 94.69 297 SER B CA 1
ATOM 5686 C C . SER B 1 297 ? -12.977 12.961 8.992 1 94.69 297 SER B C 1
ATOM 5688 O O . SER B 1 297 ? -14.062 12.547 9.383 1 94.69 297 SER B O 1
ATOM 5690 N N . GLY B 1 298 ? -12.523 14.172 9.281 1 91.19 298 GLY B N 1
ATOM 5691 C CA . GLY B 1 298 ? -13.445 15.133 9.867 1 91.19 298 GLY B CA 1
ATOM 5692 C C . GLY B 1 298 ? -14.656 15.406 9 1 91.19 298 GLY B C 1
ATOM 5693 O O . GLY B 1 298 ? -15.789 15.414 9.484 1 91.19 298 GLY B O 1
ATOM 5694 N N . THR B 1 299 ? -14.43 15.602 7.746 1 92.81 299 THR B N 1
ATOM 5695 C CA . THR B 1 299 ? -15.516 15.75 6.781 1 92.81 299 THR B CA 1
ATOM 5696 C C . THR B 1 299 ? -16.359 14.484 6.719 1 92.81 299 THR B C 1
ATOM 5698 O O . THR B 1 299 ? -17.578 14.555 6.562 1 92.81 299 THR B O 1
ATOM 5701 N N . GLY B 1 300 ? -15.727 13.391 6.816 1 96.69 300 GLY B N 1
ATOM 5702 C CA . GLY B 1 300 ? -16.422 12.117 6.82 1 96.69 300 GLY B CA 1
ATOM 5703 C C . GLY B 1 300 ? -17.375 11.961 7.996 1 96.69 300 GLY B C 1
ATOM 5704 O O . GLY B 1 300 ? -18.469 11.422 7.844 1 96.69 300 GLY B O 1
ATOM 5705 N N . LEU B 1 301 ? -16.922 12.438 9.148 1 96.25 301 LEU B N 1
ATOM 5706 C CA . LEU B 1 301 ? -17.797 12.383 10.328 1 96.25 301 LEU B CA 1
ATOM 5707 C C . LEU B 1 301 ? -19.062 13.195 10.109 1 96.25 301 LEU B C 1
ATOM 5709 O O . LEU B 1 301 ? -20.156 12.758 10.469 1 96.25 301 LEU B O 1
ATOM 5713 N N . ALA B 1 302 ? -18.906 14.336 9.539 1 96.75 302 ALA B N 1
ATOM 5714 C CA . ALA B 1 302 ? -20.062 15.164 9.18 1 96.75 302 ALA B CA 1
ATOM 5715 C C . ALA B 1 302 ? -20.969 14.445 8.172 1 96.75 302 ALA B C 1
ATOM 5717 O O . ALA B 1 302 ? -22.188 14.469 8.305 1 96.75 302 ALA B O 1
ATOM 5718 N N . ASN B 1 303 ? -20.375 13.805 7.137 1 97.88 303 ASN B N 1
ATOM 5719 C CA . ASN B 1 303 ? -21.125 13.047 6.145 1 97.88 303 ASN B CA 1
ATOM 5720 C C . ASN B 1 303 ? -21.953 11.938 6.793 1 97.88 303 ASN B C 1
ATOM 5722 O O . ASN B 1 303 ? -23.125 11.766 6.461 1 97.88 303 ASN B O 1
ATOM 5726 N N . CYS B 1 304 ? -21.297 11.219 7.668 1 98.25 304 CYS B N 1
ATOM 5727 C CA . CYS B 1 304 ? -21.984 10.125 8.344 1 98.25 304 CYS B CA 1
ATOM 5728 C C . CYS B 1 304 ? -23.141 10.641 9.18 1 98.25 304 CYS B C 1
ATOM 5730 O O . CYS B 1 304 ? -24.219 10.055 9.18 1 98.25 304 CYS B O 1
ATOM 5732 N N . TYR B 1 305 ? -22.906 11.742 9.898 1 98.25 305 TYR B N 1
ATOM 5733 C CA . TYR B 1 305 ? -23.984 12.352 10.672 1 98.25 305 TYR B CA 1
ATOM 5734 C C . TYR B 1 305 ? -25.172 12.719 9.773 1 98.25 305 TYR B C 1
ATOM 5736 O O . TYR B 1 305 ? -26.312 12.375 10.07 1 98.25 305 TYR B O 1
ATOM 5744 N N . ASP B 1 306 ? -24.906 13.391 8.688 1 98.19 306 ASP B N 1
ATOM 5745 C CA . ASP B 1 306 ? -25.953 13.781 7.754 1 98.19 306 ASP B CA 1
ATOM 5746 C C . ASP B 1 306 ? -26.734 12.562 7.266 1 98.19 306 ASP B C 1
ATOM 5748 O O . ASP B 1 306 ? -27.969 12.602 7.18 1 98.19 306 ASP B O 1
ATOM 5752 N N . GLY B 1 307 ? -26 11.547 6.938 1 98.5 307 GLY B N 1
ATOM 5753 C CA . GLY B 1 307 ? -26.641 10.328 6.461 1 98.5 307 GLY B CA 1
ATOM 5754 C C . GLY B 1 307 ? -27.562 9.703 7.484 1 98.5 307 GLY B C 1
ATOM 5755 O O . GLY B 1 307 ? -28.719 9.398 7.18 1 98.5 307 GLY B O 1
ATOM 5756 N N . TYR B 1 308 ? -27.094 9.562 8.672 1 98.44 308 TYR B N 1
ATOM 5757 C CA . TYR B 1 308 ? -27.906 8.922 9.703 1 98.44 308 TYR B CA 1
ATOM 5758 C C . TYR B 1 308 ? -29.062 9.812 10.133 1 98.44 308 TYR B C 1
ATOM 5760 O O . TYR B 1 308 ? -30.141 9.32 10.461 1 98.44 308 TYR B O 1
ATOM 5768 N N . ALA B 1 309 ? -28.812 11.125 10.188 1 98.25 309 ALA B N 1
ATOM 5769 C CA . ALA B 1 309 ? -29.891 12.047 10.492 1 98.25 309 ALA B CA 1
ATOM 5770 C C . ALA B 1 309 ? -31.016 11.93 9.461 1 98.25 309 ALA B C 1
ATOM 5772 O O . ALA B 1 309 ? -32.188 12 9.812 1 98.25 309 ALA B O 1
ATOM 5773 N N . ALA B 1 310 ? -30.688 11.773 8.219 1 98.06 310 ALA B N 1
ATOM 5774 C CA . ALA B 1 310 ? -31.672 11.625 7.148 1 98.06 310 ALA B CA 1
ATOM 5775 C C . ALA B 1 310 ? -32.375 10.273 7.234 1 98.06 310 ALA B C 1
ATOM 5777 O O . ALA B 1 310 ? -33.562 10.18 6.988 1 98.06 310 ALA B O 1
ATOM 5778 N N . LEU B 1 311 ? -31.656 9.234 7.543 1 97.88 311 LEU B N 1
ATOM 5779 C CA . LEU B 1 311 ? -32.156 7.867 7.566 1 97.88 311 LEU B CA 1
ATOM 5780 C C . LEU B 1 311 ? -33 7.625 8.812 1 97.88 311 LEU B C 1
ATOM 5782 O O . LEU B 1 311 ? -33.938 6.82 8.789 1 97.88 311 LEU B O 1
ATOM 5786 N N . TYR B 1 312 ? -32.594 8.328 9.914 1 97.44 312 TYR B N 1
ATOM 5787 C CA . TYR B 1 312 ? -33.281 8.141 11.188 1 97.44 312 TYR B CA 1
ATOM 5788 C C . TYR B 1 312 ? -33.688 9.477 11.797 1 97.44 312 TYR B C 1
ATOM 5790 O O . TYR B 1 312 ? -33.25 9.82 12.898 1 97.44 312 TYR B O 1
ATOM 5798 N N . PRO B 1 313 ? -34.594 10.117 11.273 1 97.5 313 PRO B N 1
ATOM 5799 C CA . PRO B 1 313 ? -34.969 11.453 11.742 1 97.5 313 PRO B CA 1
ATOM 5800 C C . PRO B 1 313 ? -35.5 11.438 13.172 1 97.5 313 PRO B C 1
ATOM 5802 O O . PRO B 1 313 ? -35.375 12.43 13.891 1 97.5 313 PRO B O 1
ATOM 5805 N N . GLN B 1 314 ? -36.031 10.352 13.523 1 97 314 GLN B N 1
ATOM 5806 C CA . GLN B 1 314 ? -36.625 10.242 14.859 1 97 314 GLN B CA 1
ATOM 5807 C C . GLN B 1 314 ? -35.531 10.234 15.938 1 97 314 GLN B C 1
ATOM 5809 O O . GLN B 1 314 ? -35.812 10.461 17.109 1 97 314 GLN B O 1
ATOM 5814 N N . LYS B 1 315 ? -34.344 10.016 15.594 1 97.44 315 LYS B N 1
ATOM 5815 C CA . LYS B 1 315 ? -33.25 9.922 16.547 1 97.44 315 LYS B CA 1
ATOM 5816 C C . LYS B 1 315 ? -32.469 11.242 16.656 1 97.44 315 LYS B C 1
ATOM 5818 O O . LYS B 1 315 ? -31.562 11.375 17.469 1 97.44 315 LYS B O 1
ATOM 5823 N N . VAL B 1 316 ? -32.906 12.203 15.922 1 97.81 316 VAL B N 1
ATOM 5824 C CA . VAL B 1 316 ? -32.188 13.477 15.844 1 97.81 316 VAL B CA 1
ATOM 5825 C C . VAL B 1 316 ? -32.531 14.328 17.062 1 97.81 316 VAL B C 1
ATOM 5827 O O . VAL B 1 316 ? -33.688 14.445 17.453 1 97.81 316 VAL B O 1
ATOM 5830 N N . THR B 1 317 ? -31.484 14.805 17.672 1 97.56 317 THR B N 1
ATOM 5831 C CA . THR B 1 317 ? -31.641 15.797 18.734 1 97.56 317 THR B CA 1
ATOM 5832 C C . THR B 1 317 ? -31.672 17.203 18.141 1 97.56 317 THR B C 1
ATOM 5834 O O . THR B 1 317 ? -30.656 17.703 17.656 1 97.56 317 THR B O 1
ATOM 5837 N N . PRO B 1 318 ? -32.781 17.859 18.312 1 96.62 318 PRO B N 1
ATOM 5838 C CA . PRO B 1 318 ? -32.969 19.125 17.594 1 96.62 318 PRO B CA 1
ATOM 5839 C C . PRO B 1 318 ? -31.891 20.156 17.922 1 96.62 318 PRO B C 1
ATOM 5841 O O . PRO B 1 318 ? -31.391 20.828 17.016 1 96.62 318 PRO B O 1
ATOM 5844 N N . SER B 1 319 ? -31.531 20.297 19.141 1 96.44 319 SER B N 1
ATOM 5845 C CA . SER B 1 319 ? -30.531 21.297 19.531 1 96.44 319 SER B CA 1
ATOM 5846 C C . SER B 1 319 ? -29.188 21.016 18.875 1 96.44 319 SER B C 1
ATOM 5848 O O . SER B 1 319 ? -28.484 21.938 18.469 1 96.44 319 SER B O 1
ATOM 5850 N N . ILE B 1 320 ? -28.938 19.766 18.781 1 96.56 320 ILE B N 1
ATOM 5851 C CA . ILE B 1 320 ? -27.656 19.375 18.203 1 96.56 320 ILE B CA 1
ATOM 5852 C C . ILE B 1 320 ? -27.719 19.531 16.688 1 96.56 320 ILE B C 1
ATOM 5854 O O . ILE B 1 320 ? -26.75 19.938 16.047 1 96.56 320 ILE B O 1
ATOM 5858 N N . GLN B 1 321 ? -28.797 19.203 16.078 1 96.81 321 GLN B N 1
ATOM 5859 C CA . GLN B 1 321 ? -29 19.406 14.648 1 96.81 321 GLN B CA 1
ATOM 5860 C C . GLN B 1 321 ? -28.781 20.859 14.258 1 96.81 321 GLN B C 1
ATOM 5862 O O . GLN B 1 321 ? -28.156 21.141 13.227 1 96.81 321 GLN B O 1
ATOM 5867 N N . GLU B 1 322 ? -29.266 21.75 15.055 1 96.81 322 GLU B N 1
ATOM 5868 C CA . GLU B 1 322 ? -29.094 23.172 14.789 1 96.81 322 GLU B CA 1
ATOM 5869 C C . GLU B 1 322 ? -27.609 23.562 14.852 1 96.81 322 GLU B C 1
ATOM 5871 O O . GLU B 1 322 ? -27.141 24.344 14.016 1 96.81 322 GLU B O 1
ATOM 5876 N N . GLN B 1 323 ? -26.922 23.031 15.859 1 96.38 323 GLN B N 1
ATOM 5877 C CA . GLN B 1 323 ? -25.5 23.281 15.969 1 96.38 323 GLN B CA 1
ATOM 5878 C C . GLN B 1 323 ? -24.75 22.766 14.742 1 96.38 323 GLN B C 1
ATOM 5880 O O . GLN B 1 323 ? -23.875 23.438 14.203 1 96.38 323 GLN B O 1
ATOM 5885 N N . CYS B 1 324 ? -25.109 21.609 14.336 1 95.31 324 CYS B N 1
ATOM 5886 C CA . CYS B 1 324 ? -24.469 20.984 13.18 1 95.31 324 CYS B CA 1
ATOM 5887 C C . CYS B 1 324 ? -24.75 21.781 11.906 1 95.31 324 CYS B C 1
ATOM 5889 O O . CYS B 1 324 ? -23.844 21.969 11.086 1 95.31 324 CYS B O 1
ATOM 5891 N N . ASN B 1 325 ? -25.906 22.266 11.766 1 95 325 ASN B N 1
ATOM 5892 C CA . ASN B 1 325 ? -26.297 23.031 10.578 1 95 325 ASN B CA 1
ATOM 5893 C C . ASN B 1 325 ? -25.516 24.328 10.477 1 95 325 ASN B C 1
ATOM 5895 O O . ASN B 1 325 ? -25.281 24.828 9.375 1 95 325 ASN B O 1
ATOM 5899 N N . THR B 1 326 ? -25.047 24.875 11.57 1 94.56 326 THR B N 1
ATOM 5900 C CA . THR B 1 326 ? -24.406 26.172 11.578 1 94.56 326 THR B CA 1
ATOM 5901 C C . THR B 1 326 ? -22.906 26.031 11.727 1 94.56 326 THR B C 1
ATOM 5903 O O . THR B 1 326 ? -22.172 27.031 11.672 1 94.56 326 THR B O 1
ATOM 5906 N N . ALA B 1 327 ? -22.453 24.875 11.922 1 91.44 327 ALA B N 1
ATOM 5907 C CA . ALA B 1 327 ? -21.047 24.656 12.273 1 91.44 327 ALA B CA 1
ATOM 5908 C C . ALA B 1 327 ? -20.156 24.797 11.055 1 91.44 327 ALA B C 1
ATOM 5910 O O . ALA B 1 327 ? -18.938 25.016 11.188 1 91.44 327 ALA B O 1
ATOM 5911 N N . GLY B 1 328 ? -20.719 24.688 9.828 1 89.38 328 GLY B N 1
ATOM 5912 C CA . GLY B 1 328 ? -19.891 24.766 8.633 1 89.38 328 GLY B CA 1
ATOM 5913 C C . GLY B 1 328 ? -18.812 23.703 8.578 1 89.38 328 GLY B C 1
ATOM 5914 O O . GLY B 1 328 ? -19.094 22.516 8.734 1 89.38 328 GLY B O 1
ATOM 5915 N N . ASP B 1 329 ? -17.5 24.125 8.5 1 80.31 329 ASP B N 1
ATOM 5916 C CA . ASP B 1 329 ? -16.375 23.219 8.266 1 80.31 329 ASP B CA 1
ATOM 5917 C C . ASP B 1 329 ? -16.016 22.469 9.547 1 80.31 329 ASP B C 1
ATOM 5919 O O . ASP B 1 329 ? -15.281 21.469 9.5 1 80.31 329 ASP B O 1
ATOM 5923 N N . ILE B 1 330 ? -16.531 22.875 10.664 1 86.94 330 ILE B N 1
ATOM 5924 C CA . ILE B 1 330 ? -16.156 22.203 11.914 1 86.94 330 ILE B CA 1
ATOM 5925 C C . ILE B 1 330 ? -17.281 21.281 12.359 1 86.94 330 ILE B C 1
ATOM 5927 O O . ILE B 1 330 ? -17.328 20.859 13.516 1 86.94 330 ILE B O 1
ATOM 5931 N N . LYS B 1 331 ? -18.234 21.031 11.492 1 92.38 331 LYS B N 1
ATOM 5932 C CA . LYS B 1 331 ? -19.359 20.156 11.82 1 92.38 331 LYS B CA 1
ATOM 5933 C C . LYS B 1 331 ? -18.875 18.828 12.391 1 92.38 331 LYS B C 1
ATOM 5935 O O . LYS B 1 331 ? -19.453 18.297 13.344 1 92.38 331 LYS B O 1
ATOM 5940 N N . GLY B 1 332 ? -17.844 18.281 11.797 1 92.88 332 GLY B N 1
ATOM 5941 C CA . GLY B 1 332 ? -17.281 17.047 12.32 1 92.88 332 GLY B CA 1
ATOM 5942 C C . GLY B 1 332 ? -16.906 17.141 13.781 1 92.88 332 GLY B C 1
ATOM 5943 O O . GLY B 1 332 ? -17.125 16.203 14.555 1 92.88 332 GLY B O 1
ATOM 5944 N N . MET B 1 333 ? -16.391 18.25 14.164 1 89.5 333 MET B N 1
ATOM 5945 C CA . MET B 1 333 ? -15.992 18.469 15.555 1 89.5 333 MET B CA 1
ATOM 5946 C C . MET B 1 333 ? -17.219 18.516 16.469 1 89.5 333 MET B C 1
ATOM 5948 O O . MET B 1 333 ? -17.203 17.969 17.562 1 89.5 333 MET B O 1
ATOM 5952 N N . VAL B 1 334 ? -18.203 19.156 16.016 1 93.56 334 VAL B N 1
ATOM 5953 C CA . VAL B 1 334 ? -19.453 19.25 16.781 1 93.56 334 VAL B CA 1
ATOM 5954 C C . VAL B 1 334 ? -20.031 17.859 17.016 1 93.56 334 VAL B C 1
ATOM 5956 O O . VAL B 1 334 ? -20.406 17.516 18.125 1 93.56 334 VAL B O 1
ATOM 5959 N N . VAL B 1 335 ? -20.016 17.062 15.961 1 95.38 335 VAL B N 1
ATOM 5960 C CA . VAL B 1 335 ? -20.547 15.711 16.047 1 95.38 335 VAL B CA 1
ATOM 5961 C C . VAL B 1 335 ? -19.734 14.906 17.062 1 95.38 335 VAL B C 1
ATOM 5963 O O . VAL B 1 335 ? -20.297 14.211 17.906 1 95.38 335 VAL B O 1
ATOM 5966 N N . ALA B 1 336 ? -18.453 15.039 17 1 92.56 336 ALA B N 1
ATOM 5967 C CA . ALA B 1 336 ? -17.578 14.297 17.906 1 92.56 336 ALA B CA 1
ATOM 5968 C C . ALA B 1 336 ? -17.828 14.688 19.359 1 92.56 336 ALA B C 1
ATOM 5970 O O . ALA B 1 336 ? -17.828 13.836 20.25 1 92.56 336 ALA B O 1
ATOM 5971 N N . GLU B 1 337 ? -18.047 15.906 19.562 1 91.44 337 GLU B N 1
ATOM 5972 C CA . GLU B 1 337 ? -18.25 16.422 20.922 1 91.44 337 GLU B CA 1
ATOM 5973 C C . GLU B 1 337 ? -19.531 15.883 21.531 1 91.44 337 GLU B C 1
ATOM 5975 O O . GLU B 1 337 ? -19.625 15.742 22.75 1 91.44 337 GLU B O 1
ATOM 5980 N N . HIS B 1 338 ? -20.422 15.539 20.688 1 94.81 338 HIS B N 1
ATOM 5981 C CA . HIS B 1 338 ? -21.734 15.133 21.188 1 94.81 338 HIS B CA 1
ATOM 5982 C C . HIS B 1 338 ? -21.953 13.633 21 1 94.81 338 HIS B C 1
ATOM 5984 O O . HIS B 1 338 ? -23.078 13.148 21.094 1 94.81 338 HIS B O 1
ATOM 5990 N N . ALA B 1 339 ? -20.922 12.875 20.781 1 92.69 339 ALA B N 1
ATOM 5991 C CA . ALA B 1 339 ? -21.031 11.453 20.453 1 92.69 339 ALA B CA 1
ATOM 5992 C C . ALA B 1 339 ? -21.609 10.672 21.625 1 92.69 339 ALA B C 1
ATOM 5994 O O . ALA B 1 339 ? -22.234 9.625 21.438 1 92.69 339 ALA B O 1
ATOM 5995 N N . ASP B 1 340 ? -21.547 11.148 22.812 1 90 340 ASP B N 1
ATOM 5996 C CA . ASP B 1 340 ? -22.031 10.422 24 1 90 340 ASP B CA 1
ATOM 5997 C C . ASP B 1 340 ? -23.469 10.805 24.344 1 90 340 ASP B C 1
ATOM 5999 O O . ASP B 1 340 ? -24.172 10.062 25.016 1 90 340 ASP B O 1
ATOM 6003 N N . ASP B 1 341 ? -23.938 11.875 23.891 1 91.38 341 ASP B N 1
ATOM 6004 C CA . ASP B 1 341 ? -25.25 12.336 24.359 1 91.38 341 ASP B CA 1
ATOM 6005 C C . ASP B 1 341 ? -26.234 12.477 23.188 1 91.38 341 ASP B C 1
ATOM 6007 O O . ASP B 1 341 ? -27.391 12.852 23.391 1 91.38 341 ASP B O 1
ATOM 6011 N N . CYS B 1 342 ? -25.812 12.25 22.016 1 95.44 342 CYS B N 1
ATOM 6012 C CA . CYS B 1 342 ? -26.609 12.297 20.797 1 95.44 342 CYS B CA 1
ATOM 6013 C C . CYS B 1 342 ? -26.547 10.977 20.047 1 95.44 342 CYS B C 1
ATOM 6015 O O . CYS B 1 342 ? -25.469 10.562 19.609 1 95.44 342 CYS B O 1
ATOM 6017 N N . GLU B 1 343 ? -27.688 10.398 19.906 1 97.44 343 GLU B N 1
ATOM 6018 C CA . GLU B 1 343 ? -27.734 9.062 19.328 1 97.44 343 GLU B CA 1
ATOM 6019 C C . GLU B 1 343 ? -27.188 9.062 17.906 1 97.44 343 GLU B C 1
ATOM 6021 O O . GLU B 1 343 ? -26.406 8.18 17.531 1 97.44 343 GLU B O 1
ATOM 6026 N N . VAL B 1 344 ? -27.594 10.039 17.125 1 98.12 344 VAL B N 1
ATOM 6027 C CA . VAL B 1 344 ? -27.141 10.117 15.742 1 98.12 344 VAL B CA 1
ATOM 6028 C C . VAL B 1 344 ? -25.641 10.383 15.711 1 98.12 344 VAL B C 1
ATOM 6030 O O . VAL B 1 344 ? -24.922 9.828 14.883 1 98.12 344 VAL B O 1
ATOM 6033 N N . CYS B 1 345 ? -25.172 11.234 16.656 1 97.5 345 CYS B N 1
ATOM 6034 C CA . CYS B 1 345 ? -23.734 11.492 16.75 1 97.5 345 CYS B CA 1
ATOM 6035 C C . CYS B 1 345 ? -22.984 10.227 17.141 1 97.5 345 CYS B C 1
ATOM 6037 O O . CYS B 1 345 ? -21.891 9.961 16.609 1 97.5 345 CYS B O 1
ATOM 6039 N N . HIS B 1 346 ? -23.594 9.461 17.969 1 96.12 346 HIS B N 1
ATOM 6040 C CA . HIS B 1 346 ? -22.984 8.211 18.406 1 96.12 346 HIS B CA 1
ATOM 6041 C C . HIS B 1 346 ? -22.875 7.219 17.25 1 96.12 346 HIS B C 1
ATOM 6043 O O . HIS B 1 346 ? -21.844 6.559 17.094 1 96.12 346 HIS B O 1
ATOM 6049 N N . MET B 1 347 ? -23.922 7.152 16.469 1 97.25 347 MET B N 1
ATOM 6050 C CA . MET B 1 347 ? -23.922 6.277 15.305 1 97.25 347 MET B CA 1
ATOM 6051 C C . MET B 1 347 ? -22.844 6.684 14.32 1 97.25 347 MET B C 1
ATOM 6053 O O . MET B 1 347 ? -22.125 5.832 13.797 1 97.25 347 MET B O 1
ATOM 6057 N N . ALA B 1 348 ? -22.75 7.961 14.086 1 97.56 348 ALA B N 1
ATOM 6058 C CA . ALA B 1 348 ? -21.734 8.477 13.164 1 97.56 348 ALA B CA 1
ATOM 6059 C C . ALA B 1 348 ? -20.328 8.172 13.656 1 97.56 348 ALA B C 1
ATOM 6061 O O . ALA B 1 348 ? -19.5 7.656 12.898 1 97.56 348 ALA B O 1
ATOM 6062 N N . MET B 1 349 ? -20.094 8.445 14.906 1 95.31 349 MET B N 1
ATOM 6063 C CA . MET B 1 349 ? -18.781 8.203 15.5 1 95.31 349 MET B CA 1
ATOM 6064 C C . MET B 1 349 ? -18.422 6.723 15.469 1 95.31 349 MET B C 1
ATOM 6066 O O . MET B 1 349 ? -17.281 6.355 15.172 1 95.31 349 MET B O 1
ATOM 6070 N N . THR B 1 350 ? -19.375 5.91 15.773 1 95.75 350 THR B N 1
ATOM 6071 C CA . THR B 1 350 ? -19.172 4.465 15.734 1 95.75 350 THR B CA 1
ATOM 6072 C C . THR B 1 350 ? -18.734 4.016 14.344 1 95.75 350 THR B C 1
ATOM 6074 O O . THR B 1 350 ? -17.781 3.26 14.211 1 95.75 350 THR B O 1
ATOM 6077 N N . THR B 1 351 ? -19.406 4.508 13.344 1 97.31 351 THR B N 1
ATOM 6078 C CA . THR B 1 351 ? -19.094 4.141 11.969 1 97.31 351 THR B CA 1
ATOM 6079 C C . THR B 1 351 ? -17.703 4.629 11.57 1 97.31 351 THR B C 1
ATOM 6081 O O . THR B 1 351 ? -16.922 3.879 10.984 1 97.31 351 THR B O 1
ATOM 6084 N N . VAL B 1 352 ? -17.359 5.871 11.93 1 96.75 352 VAL B N 1
ATOM 6085 C CA . VAL B 1 352 ? -16.094 6.461 11.547 1 96.75 352 VAL B CA 1
ATOM 6086 C C . VAL B 1 352 ? -14.945 5.715 12.234 1 96.75 352 VAL B C 1
ATOM 6088 O O . VAL B 1 352 ? -13.953 5.359 11.594 1 96.75 352 VAL B O 1
ATOM 6091 N N . MET B 1 353 ? -15.117 5.391 13.508 1 95.19 353 MET B N 1
ATOM 6092 C CA . MET B 1 353 ? -14.055 4.734 14.258 1 95.19 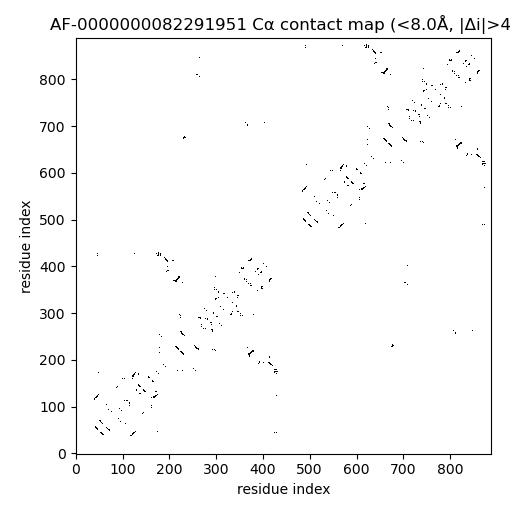353 MET B CA 1
ATOM 6093 C C . MET B 1 353 ? -13.883 3.287 13.805 1 95.19 353 MET B C 1
ATOM 6095 O O . MET B 1 353 ? -12.758 2.795 13.703 1 95.19 353 MET B O 1
ATOM 6099 N N . ARG B 1 354 ? -14.93 2.619 13.57 1 95.88 354 ARG B N 1
ATOM 6100 C CA . ARG B 1 354 ? -14.852 1.271 13.016 1 95.88 354 ARG B CA 1
ATOM 6101 C C . ARG B 1 354 ? -14.172 1.276 11.648 1 95.88 354 ARG B C 1
ATOM 6103 O O . ARG B 1 354 ? -13.289 0.462 11.391 1 95.88 354 ARG B O 1
ATOM 6110 N N . SER B 1 355 ? -14.609 2.203 10.828 1 97.38 355 SER B N 1
ATOM 6111 C CA . SER B 1 355 ? -14.039 2.316 9.492 1 97.38 355 SER B CA 1
ATOM 6112 C C . SER B 1 355 ? -12.562 2.699 9.555 1 97.38 355 SER B C 1
ATOM 6114 O O . SER B 1 355 ? -11.773 2.275 8.711 1 97.38 355 SER B O 1
ATOM 6116 N N . TYR B 1 356 ? -12.219 3.545 10.531 1 96.56 356 TYR B N 1
ATOM 6117 C CA . TYR B 1 356 ? -10.828 3.934 10.719 1 96.56 356 TYR B CA 1
ATOM 6118 C C . TYR B 1 356 ? -9.977 2.732 11.109 1 96.56 356 TYR B C 1
ATOM 6120 O O . TYR B 1 356 ? -8.883 2.541 10.562 1 96.56 356 TYR B O 1
ATOM 6128 N N . GLY B 1 357 ? -10.484 1.919 12.016 1 95.88 357 GLY B N 1
ATOM 6129 C CA . GLY B 1 357 ? -9.797 0.682 12.352 1 95.88 357 GLY B CA 1
ATOM 6130 C C . GLY B 1 357 ? -9.617 -0.244 11.164 1 95.88 357 GLY B C 1
ATOM 6131 O O . GLY B 1 357 ? -8.531 -0.809 10.977 1 95.88 357 GLY B O 1
ATOM 6132 N N . ALA B 1 358 ? -10.625 -0.386 10.383 1 96.88 358 ALA B N 1
ATOM 6133 C CA . ALA B 1 358 ? -10.555 -1.214 9.188 1 96.88 358 ALA B CA 1
ATOM 6134 C C . ALA B 1 358 ? -9.555 -0.652 8.188 1 96.88 358 ALA B C 1
ATOM 6136 O O . ALA B 1 358 ? -8.836 -1.407 7.523 1 96.88 358 ALA B O 1
ATOM 6137 N N . ALA B 1 359 ? -9.523 0.697 8.047 1 97.69 359 ALA B N 1
ATOM 6138 C CA . ALA B 1 359 ? -8.555 1.345 7.168 1 97.69 359 ALA B CA 1
ATOM 6139 C C . ALA B 1 359 ? -7.129 1.062 7.625 1 97.69 359 ALA B C 1
ATOM 6141 O O . ALA B 1 359 ? -6.246 0.799 6.801 1 97.69 359 ALA B O 1
ATOM 6142 N N . ALA B 1 360 ? -6.938 1.137 8.891 1 97.38 360 ALA B N 1
ATOM 6143 C CA . ALA B 1 360 ? -5.621 0.825 9.445 1 97.38 360 ALA B CA 1
ATOM 6144 C C . ALA B 1 360 ? -5.223 -0.614 9.133 1 97.38 360 ALA B C 1
ATOM 6146 O O . ALA B 1 360 ? -4.078 -0.878 8.758 1 97.38 360 ALA B O 1
ATOM 6147 N N . SER B 1 361 ? -6.105 -1.51 9.32 1 97 361 SER B N 1
ATOM 6148 C CA . SER B 1 361 ? -5.777 -2.9 9.023 1 97 361 SER B CA 1
ATOM 6149 C C . SER B 1 361 ? -5.602 -3.119 7.523 1 97 361 SER B C 1
ATOM 6151 O O . SER B 1 361 ? -4.844 -3.998 7.102 1 97 361 SER B O 1
ATOM 6153 N N . THR B 1 362 ? -6.309 -2.355 6.707 1 98.06 362 THR B N 1
ATOM 6154 C CA . THR B 1 362 ? -6.043 -2.352 5.273 1 98.06 362 THR B CA 1
ATOM 6155 C C . THR B 1 362 ? -4.594 -1.969 4.996 1 98.06 362 THR B C 1
ATOM 6157 O O . THR B 1 362 ? -3.922 -2.607 4.18 1 98.06 362 THR B O 1
ATOM 6160 N N . CYS B 1 363 ? -4.117 -0.963 5.676 1 98.44 363 CYS B N 1
ATOM 6161 C CA . CYS B 1 363 ? -2.709 -0.606 5.57 1 98.44 363 CYS B CA 1
ATOM 6162 C C . CYS B 1 363 ? -1.819 -1.766 6.004 1 98.44 363 CYS B C 1
ATOM 6164 O O . CYS B 1 363 ? -0.833 -2.08 5.336 1 98.44 363 CYS B O 1
ATOM 6166 N N . ALA B 1 364 ? -2.205 -2.396 7.098 1 97.75 364 ALA B N 1
ATOM 6167 C CA . ALA B 1 364 ? -1.423 -3.504 7.641 1 97.75 364 ALA B CA 1
ATOM 6168 C C . ALA B 1 364 ? -1.293 -4.633 6.621 1 97.75 364 ALA B C 1
ATOM 6170 O O . ALA B 1 364 ? -0.188 -5.105 6.348 1 97.75 364 ALA B O 1
ATOM 6171 N N . MET B 1 365 ? -2.371 -5 6.055 1 97.12 365 MET B N 1
ATOM 6172 C CA . MET B 1 365 ? -2.377 -6.094 5.086 1 97.12 365 MET B CA 1
ATOM 6173 C C . MET B 1 365 ? -1.644 -5.695 3.811 1 97.12 365 MET B C 1
ATOM 6175 O O . MET B 1 365 ? -0.961 -6.523 3.201 1 97.12 365 MET B O 1
ATOM 6179 N N . THR B 1 366 ? -1.776 -4.469 3.424 1 98.19 366 THR B N 1
ATOM 6180 C CA . THR B 1 366 ? -1.271 -4.012 2.133 1 98.19 366 THR B CA 1
ATOM 6181 C C . THR B 1 366 ? 0.244 -3.838 2.176 1 98.19 366 THR B C 1
ATOM 6183 O O . THR B 1 366 ? 0.949 -4.258 1.257 1 98.19 366 THR B O 1
ATOM 6186 N N . PHE B 1 367 ? 0.714 -3.279 3.27 1 97.81 367 PHE B N 1
ATOM 6187 C CA . PHE B 1 367 ? 2.119 -2.891 3.295 1 97.81 367 PHE B CA 1
ATOM 6188 C C . PHE B 1 367 ? 2.922 -3.818 4.199 1 97.81 367 PHE B C 1
ATOM 6190 O O . PHE B 1 367 ? 4.152 -3.816 4.164 1 97.81 367 PHE B O 1
ATOM 6197 N N . LEU B 1 368 ? 2.266 -4.586 5.082 1 95.62 368 LEU B N 1
ATOM 6198 C CA . LEU B 1 368 ? 2.912 -5.434 6.078 1 95.62 368 LEU B CA 1
ATOM 6199 C C . LEU B 1 368 ? 3.98 -4.656 6.84 1 95.62 368 LEU B C 1
ATOM 6201 O O . LEU B 1 368 ? 5.141 -5.074 6.895 1 95.62 368 LEU B O 1
ATOM 6205 N N . PRO B 1 369 ? 3.576 -3.574 7.5 1 96.88 369 PRO B N 1
ATOM 6206 C CA . PRO B 1 369 ? 4.527 -2.678 8.156 1 96.88 369 PRO B CA 1
ATOM 6207 C C . PRO B 1 369 ? 5.043 -3.232 9.484 1 96.88 369 PRO B C 1
ATOM 6209 O O . PRO B 1 369 ? 4.738 -2.686 10.547 1 96.88 369 PRO B O 1
ATOM 6212 N N . THR B 1 370 ? 5.945 -4.137 9.422 1 93.88 370 THR B N 1
ATOM 6213 C CA . THR B 1 370 ? 6.516 -4.766 10.609 1 93.88 370 THR B CA 1
ATOM 6214 C C . THR B 1 370 ? 7.438 -3.799 11.344 1 93.88 370 THR B C 1
ATOM 6216 O O . THR B 1 370 ? 7.816 -4.047 12.492 1 93.88 370 THR B O 1
ATOM 6219 N N . GLY B 1 371 ? 7.812 -2.691 10.695 1 93.69 371 GLY B N 1
ATOM 6220 C CA . GLY B 1 371 ? 8.547 -1.628 11.359 1 93.69 371 GLY B CA 1
ATOM 6221 C C . GLY B 1 371 ? 7.668 -0.705 12.18 1 93.69 371 GLY B C 1
ATOM 6222 O O . GLY B 1 371 ? 8.164 0.151 12.914 1 93.69 371 GLY B O 1
ATOM 6223 N N . GLY B 1 372 ? 6.379 -0.804 11.898 1 95.62 372 GLY B N 1
ATOM 6224 C CA . GLY B 1 372 ? 5.426 -0.031 12.68 1 95.62 372 GLY B CA 1
ATOM 6225 C C . GLY B 1 372 ? 4.328 0.588 11.836 1 95.62 372 GLY B C 1
ATOM 6226 O O . GLY B 1 372 ? 4.582 1.064 10.727 1 95.62 372 GLY B O 1
ATOM 6227 N N . LEU B 1 373 ? 3.156 0.517 12.328 1 97.06 373 LEU B N 1
ATOM 6228 C CA . LEU B 1 373 ? 2 1.233 11.797 1 97.06 373 LEU B CA 1
ATOM 6229 C C . LEU B 1 373 ? 1.581 2.355 12.742 1 97.06 373 LEU B C 1
ATOM 6231 O O . LEU B 1 373 ? 1.196 2.102 13.883 1 97.06 373 LEU B O 1
ATOM 6235 N N . TYR B 1 374 ? 1.619 3.582 12.266 1 96.06 374 TYR B N 1
ATOM 6236 C CA . TYR B 1 374 ? 1.406 4.758 13.109 1 96.06 374 TYR B CA 1
ATOM 6237 C C . TYR B 1 374 ? 0.119 5.477 12.727 1 96.06 374 TYR B C 1
ATOM 6239 O O . TYR B 1 374 ? -0.088 5.809 11.555 1 96.06 374 TYR B O 1
ATOM 6247 N N . ILE B 1 375 ? -0.678 5.676 13.695 1 95.38 375 ILE B N 1
ATOM 6248 C CA . ILE B 1 375 ? -1.899 6.457 13.531 1 95.38 375 ILE B CA 1
ATOM 6249 C C . ILE B 1 375 ? -1.652 7.898 13.977 1 95.38 375 ILE B C 1
ATOM 6251 O O . ILE B 1 375 ? -1.365 8.156 15.148 1 95.38 375 ILE B O 1
ATOM 6255 N N . SER B 1 376 ? -1.717 8.75 13.016 1 92.75 376 SER B N 1
ATOM 6256 C CA . SER B 1 376 ? -1.532 10.172 13.297 1 92.75 376 SER B CA 1
ATOM 6257 C C . SER B 1 376 ? -2.781 10.969 12.945 1 92.75 376 SER B C 1
ATOM 6259 O O . SER B 1 376 ? -3.889 10.43 12.938 1 92.75 376 SER B O 1
ATOM 6261 N N . GLY B 1 377 ? -2.615 12.234 12.797 1 84.12 377 GLY B N 1
ATOM 6262 C CA . GLY B 1 377 ? -3.75 13.086 12.469 1 84.12 377 GLY B CA 1
ATOM 6263 C C . GLY B 1 377 ? -4.508 13.562 13.688 1 84.12 377 GLY B C 1
ATOM 6264 O O . GLY B 1 377 ? -4.258 13.102 14.805 1 84.12 377 GLY B O 1
ATOM 6265 N N . GLY B 1 378 ? -5.453 14.453 13.531 1 79.44 378 GLY B N 1
ATOM 6266 C CA . GLY B 1 378 ? -6.148 15.109 14.633 1 79.44 378 GLY B CA 1
ATOM 6267 C C . GLY B 1 378 ? -7.27 14.273 15.211 1 79.44 378 GLY B C 1
ATOM 6268 O O . GLY B 1 378 ? -7.625 14.43 16.391 1 79.44 378 GLY B O 1
ATOM 6269 N N . LEU B 1 379 ? -7.824 13.367 14.492 1 76.75 379 LEU B N 1
ATOM 6270 C CA . LEU B 1 379 ? -9 12.617 14.922 1 76.75 379 LEU B CA 1
ATOM 6271 C C . LEU B 1 379 ? -8.633 11.578 15.969 1 76.75 379 LEU B C 1
ATOM 6273 O O . LEU B 1 379 ? -9.32 11.445 16.984 1 76.75 379 LEU B O 1
ATOM 6277 N N . ALA B 1 380 ? -7.559 10.82 15.812 1 70.94 380 ALA B N 1
ATOM 6278 C CA . ALA B 1 380 ? -7.203 9.734 16.719 1 70.94 380 ALA B CA 1
ATOM 6279 C C . ALA B 1 380 ? -6.555 10.273 18 1 70.94 380 ALA B C 1
ATOM 6281 O O . ALA B 1 380 ? -6.973 9.93 19.109 1 70.94 380 ALA B O 1
ATOM 6282 N N . PRO B 1 381 ? -5.621 11.141 17.859 1 59.56 381 PRO B N 1
ATOM 6283 C CA . PRO B 1 381 ? -4.957 11.617 19.078 1 59.56 381 PRO B CA 1
ATOM 6284 C C . PRO B 1 381 ? -5.914 12.328 20.031 1 59.56 381 PRO B C 1
ATOM 6286 O O . PRO B 1 381 ? -5.758 12.234 21.25 1 59.56 381 PRO B O 1
ATOM 6289 N N . LYS B 1 382 ? -6.855 12.891 19.469 1 66.44 382 LYS B N 1
ATOM 6290 C CA . LYS B 1 382 ? -7.824 13.57 20.328 1 66.44 382 LYS B CA 1
ATOM 6291 C C . LYS B 1 382 ? -8.695 12.57 21.078 1 66.44 382 LYS B C 1
ATOM 6293 O O . LYS B 1 382 ? -9.266 12.898 22.125 1 66.44 382 LYS B O 1
ATOM 6298 N N . HIS B 1 383 ? -8.672 11.391 20.547 1 68.12 383 HIS B N 1
ATOM 6299 C CA . HIS B 1 383 ? -9.578 10.398 21.109 1 68.12 383 HIS B CA 1
ATOM 6300 C C . HIS B 1 383 ? -8.812 9.164 21.594 1 68.12 383 HIS B C 1
ATOM 6302 O O . HIS B 1 383 ? -9.422 8.141 21.922 1 68.12 383 HIS B O 1
ATOM 6308 N N . TYR B 1 384 ? -7.527 9.25 21.562 1 60.47 384 TYR B N 1
ATOM 6309 C CA . TYR B 1 384 ? -6.746 8.039 21.781 1 60.47 384 TYR B CA 1
ATOM 6310 C C . TYR B 1 384 ? -6.992 7.473 23.188 1 60.47 384 TYR B C 1
ATOM 6312 O O . TYR B 1 384 ? -6.855 6.266 23.406 1 60.47 384 TYR B O 1
ATOM 6320 N N . LEU B 1 385 ? -7.359 8.367 23.953 1 57.53 385 LEU B N 1
ATOM 6321 C CA . LEU B 1 385 ? -7.645 7.902 25.312 1 57.53 385 LEU B CA 1
ATOM 6322 C C . LEU B 1 385 ? -9.109 7.504 25.453 1 57.53 385 LEU B C 1
ATOM 6324 O O . LEU B 1 385 ? -9.523 7.023 26.516 1 57.53 385 LEU B O 1
ATOM 6328 N N . SER B 1 386 ? -9.672 7.652 24.375 1 69.88 386 SER B N 1
ATOM 6329 C CA . SER B 1 386 ? -11.094 7.363 24.469 1 69.88 386 SER B CA 1
ATOM 6330 C C . SER B 1 386 ? -11.375 5.891 24.188 1 69.88 386 SER B C 1
ATOM 6332 O O . SER B 1 386 ? -10.523 5.18 23.656 1 69.88 386 SER B O 1
ATOM 6334 N N . SER B 1 387 ? -12.547 5.516 24.594 1 80.38 387 SER B N 1
ATOM 6335 C CA . SER B 1 387 ? -13.047 4.156 24.406 1 80.38 387 SER B CA 1
ATOM 6336 C C . SER B 1 387 ? -13.281 3.854 22.938 1 80.38 387 SER B C 1
ATOM 6338 O O . SER B 1 387 ? -13.531 2.705 22.562 1 80.38 387 SER B O 1
ATOM 6340 N N . TRP B 1 388 ? -13.023 4.926 22.188 1 86.5 388 TRP B N 1
ATOM 6341 C CA . TRP B 1 388 ? -13.234 4.723 20.766 1 86.5 388 TRP B CA 1
ATOM 6342 C C . TRP B 1 388 ? -12.055 3.992 20.141 1 86.5 388 TRP B C 1
ATOM 6344 O O . TRP B 1 388 ? -12.219 3.297 19.125 1 86.5 388 TRP B O 1
ATOM 6354 N N . ILE B 1 389 ? -10.883 4.223 20.688 1 86.25 389 ILE B N 1
ATOM 6355 C CA . ILE B 1 389 ? -9.68 3.676 20.062 1 86.25 389 ILE B CA 1
ATOM 6356 C C . ILE B 1 389 ? -9.008 2.686 21.016 1 86.25 389 ILE B C 1
ATOM 6358 O O . ILE B 1 389 ? -8.586 1.606 20.594 1 86.25 389 ILE B O 1
ATOM 6362 N N . GLN B 1 390 ? -9.023 3.041 22.25 1 79.88 390 GLN B N 1
ATOM 6363 C CA . GLN B 1 390 ? -8.344 2.211 23.234 1 79.88 390 GLN B CA 1
ATOM 6364 C C . GLN B 1 390 ? -9.305 1.205 23.859 1 79.88 390 GLN B C 1
ATOM 6366 O O . GLN B 1 390 ? -10.516 1.443 23.906 1 79.88 390 GLN B O 1
ATOM 6371 N N . GLY B 1 391 ? -8.656 0.133 24.281 1 79.25 391 GLY B N 1
ATOM 6372 C CA . GLY B 1 391 ? -9.438 -0.942 24.875 1 79.25 391 GLY B CA 1
ATOM 6373 C C . GLY B 1 391 ? -9.734 -2.068 23.906 1 79.25 391 GLY B C 1
ATOM 6374 O O . GLY B 1 391 ? -9.945 -1.827 22.719 1 79.25 391 GLY B O 1
ATOM 6375 N N . SER B 1 392 ? -9.75 -3.234 24.344 1 77.31 392 SER B N 1
ATOM 6376 C CA . SER B 1 392 ? -9.883 -4.422 23.5 1 77.31 392 SER B CA 1
ATOM 6377 C C . SER B 1 392 ? -11.227 -4.441 22.781 1 77.31 392 SER B C 1
ATOM 6379 O O . SER B 1 392 ? -11.352 -5.043 21.719 1 77.31 392 SER B O 1
ATOM 6381 N N . ASN B 1 393 ? -12.18 -3.672 23.312 1 85.31 393 ASN B N 1
ATOM 6382 C CA . ASN B 1 393 ? -13.5 -3.727 22.703 1 85.31 393 ASN B CA 1
ATOM 6383 C C . ASN B 1 393 ? -13.844 -2.428 21.969 1 85.31 393 ASN B C 1
ATOM 6385 O O . ASN B 1 393 ? -15 -2.203 21.609 1 85.31 393 ASN B O 1
ATOM 6389 N N . SER B 1 394 ? -12.859 -1.627 21.859 1 90 394 SER B N 1
ATOM 6390 C CA . SER B 1 394 ? -13.117 -0.395 21.125 1 90 394 SER B CA 1
ATOM 6391 C C . SER B 1 394 ? -13.516 -0.687 19.688 1 90 394 SER B C 1
ATOM 6393 O O . SER B 1 394 ? -13.117 -1.705 19.109 1 90 394 SER B O 1
ATOM 6395 N N . CYS B 1 395 ? -14.336 0.219 19.109 1 91.44 395 CYS B N 1
ATOM 6396 C CA . CYS B 1 395 ? -14.781 0.056 17.719 1 91.44 395 CYS B CA 1
ATOM 6397 C C . CYS B 1 395 ? -13.594 0.008 16.766 1 91.44 395 CYS B C 1
ATOM 6399 O O . CYS B 1 395 ? -13.586 -0.78 15.82 1 91.44 395 CYS B O 1
ATOM 6401 N N . PHE B 1 396 ? -12.633 0.787 17.109 1 94.06 396 PHE B N 1
ATOM 6402 C CA . PHE B 1 396 ? -11.438 0.872 16.266 1 94.06 396 PHE B CA 1
ATOM 6403 C C . PHE B 1 396 ? -10.68 -0.448 16.281 1 94.06 396 PHE B C 1
ATOM 6405 O O . PHE B 1 396 ? -10.438 -1.036 15.227 1 94.06 396 PHE B O 1
ATOM 6412 N N . LEU B 1 397 ? -10.344 -0.99 17.406 1 93.31 397 LEU B N 1
ATOM 6413 C CA . LEU B 1 397 ? -9.492 -2.17 17.516 1 93.31 397 LEU B CA 1
ATOM 6414 C C . LEU B 1 397 ? -10.242 -3.424 17.078 1 93.31 397 LEU B C 1
ATOM 6416 O O . LEU B 1 397 ? -9.648 -4.34 16.5 1 93.31 397 LEU B O 1
ATOM 6420 N N . THR B 1 398 ? -11.5 -3.451 17.375 1 93.25 398 THR B N 1
ATOM 6421 C CA . THR B 1 398 ? -12.305 -4.59 16.953 1 93.25 398 THR B CA 1
ATOM 6422 C C . THR B 1 398 ? -12.312 -4.699 15.43 1 93.25 398 THR B C 1
ATOM 6424 O O . THR B 1 398 ? -12.133 -5.789 14.883 1 93.25 398 THR B O 1
ATOM 6427 N N . ALA B 1 399 ? -12.492 -3.607 14.797 1 94.88 399 ALA B N 1
ATOM 6428 C CA . ALA B 1 399 ? -12.477 -3.598 13.336 1 94.88 399 ALA B CA 1
ATOM 6429 C C . ALA B 1 399 ? -11.078 -3.865 12.797 1 94.88 399 ALA B C 1
ATOM 6431 O O . ALA B 1 399 ? -10.922 -4.555 11.789 1 94.88 399 ALA B O 1
ATOM 6432 N N . TYR B 1 400 ? -10.039 -3.344 13.461 1 95.25 400 TYR B N 1
ATOM 6433 C CA . TYR B 1 400 ? -8.648 -3.561 13.062 1 95.25 400 TYR B CA 1
ATOM 6434 C C . TYR B 1 400 ? -8.32 -5.047 13.023 1 95.25 400 TYR B C 1
ATOM 6436 O O . TYR B 1 400 ? -7.68 -5.523 12.086 1 95.25 400 TYR B O 1
ATOM 6444 N N . ARG B 1 401 ? -8.844 -5.766 13.93 1 93.94 401 ARG B N 1
ATOM 6445 C CA . ARG B 1 401 ? -8.469 -7.168 14.117 1 93.94 401 ARG B CA 1
ATOM 6446 C C . ARG B 1 401 ? -9.305 -8.078 13.219 1 93.94 401 ARG B C 1
ATOM 6448 O O . ARG B 1 401 ? -8.977 -9.25 13.039 1 93.94 401 ARG B O 1
ATOM 6455 N N . ASP B 1 402 ? -10.328 -7.574 12.695 1 93.38 402 ASP B N 1
ATOM 6456 C CA . ASP B 1 402 ? -11.297 -8.391 11.977 1 93.38 402 ASP B CA 1
ATOM 6457 C C . ASP B 1 402 ? -10.852 -8.648 10.539 1 93.38 402 ASP B C 1
ATOM 6459 O O . ASP B 1 402 ? -11.43 -8.094 9.602 1 93.38 402 ASP B O 1
ATOM 6463 N N . LYS B 1 403 ? -9.898 -9.516 10.414 1 92.81 403 LYS B N 1
ATOM 6464 C CA . LYS B 1 403 ? -9.391 -9.875 9.094 1 92.81 403 LYS B CA 1
ATOM 6465 C C . LYS B 1 403 ? -9.5 -11.375 8.852 1 92.81 403 LYS B C 1
ATOM 6467 O O . LYS B 1 403 ? -8.727 -11.938 8.07 1 92.81 403 LYS B O 1
ATOM 6472 N N . GLY B 1 404 ? -10.453 -11.992 9.57 1 89.69 404 GLY B N 1
ATOM 6473 C CA . GLY B 1 404 ? -10.711 -13.406 9.359 1 89.69 404 GLY B CA 1
ATOM 6474 C C . GLY B 1 404 ? -9.484 -14.273 9.562 1 89.69 404 GLY B C 1
ATOM 6475 O O . GLY B 1 404 ? -8.805 -14.172 10.586 1 89.69 404 GLY B O 1
ATOM 6476 N N . ARG B 1 405 ? -9.195 -15.102 8.594 1 83.88 405 ARG B N 1
ATOM 6477 C CA . ARG B 1 405 ? -8.094 -16.062 8.656 1 83.88 405 ARG B CA 1
ATOM 6478 C C . ARG B 1 405 ? -6.742 -15.352 8.641 1 83.88 405 ARG B C 1
ATOM 6480 O O . ARG B 1 405 ? -5.738 -15.898 9.094 1 83.88 405 ARG B O 1
ATOM 6487 N N . ALA B 1 406 ? -6.773 -14.141 8.133 1 89.69 406 ALA B N 1
ATOM 6488 C CA . ALA B 1 406 ? -5.523 -13.398 7.996 1 89.69 406 ALA B CA 1
ATOM 6489 C C . ALA B 1 406 ? -5.219 -12.594 9.258 1 89.69 406 ALA B C 1
ATOM 6491 O O . ALA B 1 406 ? -4.184 -11.93 9.336 1 89.69 406 ALA B O 1
ATOM 6492 N N . SER B 1 407 ? -6.023 -12.68 10.258 1 91.25 407 SER B N 1
ATOM 6493 C CA . SER B 1 407 ? -5.883 -11.867 11.461 1 91.25 407 SER B CA 1
ATOM 6494 C C . SER B 1 407 ? -4.543 -12.117 12.148 1 91.25 407 SER B C 1
ATOM 6496 O O . SER B 1 407 ? -3.996 -11.227 12.805 1 91.25 407 SER B O 1
ATOM 6498 N N . SER B 1 408 ? -4.016 -13.289 11.977 1 87.94 408 SER B N 1
ATOM 6499 C CA . SER B 1 408 ? -2.766 -13.633 12.648 1 87.94 408 SER B CA 1
ATOM 6500 C C . SER B 1 408 ? -1.605 -12.805 12.102 1 87.94 408 SER B C 1
ATOM 6502 O O . SER B 1 408 ? -0.599 -12.617 12.789 1 87.94 408 SER B O 1
ATOM 6504 N N . ILE B 1 409 ? -1.725 -12.32 10.906 1 89.19 409 ILE B N 1
ATOM 6505 C CA . ILE B 1 409 ? -0.698 -11.484 10.289 1 89.19 409 ILE B CA 1
ATOM 6506 C C . ILE B 1 409 ? -0.515 -10.203 11.109 1 89.19 409 ILE B C 1
ATOM 6508 O O . ILE B 1 409 ? 0.6 -9.688 11.219 1 89.19 409 ILE B O 1
ATOM 6512 N N . LEU B 1 410 ? -1.594 -9.719 11.727 1 92.88 410 LEU B N 1
ATOM 6513 C CA . LEU B 1 410 ? -1.593 -8.469 12.469 1 92.88 410 LEU B CA 1
ATOM 6514 C C . LEU B 1 410 ? -0.75 -8.586 13.734 1 92.88 410 LEU B C 1
ATOM 6516 O O . LEU B 1 410 ? -0.333 -7.57 14.305 1 92.88 410 LEU B O 1
ATOM 6520 N N . ASN B 1 411 ? -0.471 -9.844 14.133 1 87.38 411 ASN B N 1
ATOM 6521 C CA . ASN B 1 411 ? 0.322 -10.078 15.336 1 87.38 411 ASN B CA 1
ATOM 6522 C C . ASN B 1 411 ? 1.769 -9.633 15.148 1 87.38 411 ASN B C 1
ATOM 6524 O O . ASN B 1 411 ? 2.467 -9.359 16.125 1 87.38 411 ASN B O 1
ATOM 6528 N N . ASP B 1 412 ? 2.164 -9.508 13.969 1 88.38 412 ASP B N 1
ATOM 6529 C CA . ASP B 1 412 ? 3.553 -9.156 13.688 1 88.38 412 ASP B CA 1
ATOM 6530 C C . ASP B 1 412 ? 3.697 -7.664 13.414 1 88.38 412 ASP B C 1
ATOM 6532 O O . ASP B 1 412 ? 4.789 -7.191 13.086 1 88.38 412 ASP B O 1
ATOM 6536 N N . ILE B 1 413 ? 2.637 -6.922 13.57 1 94.19 413 ILE B N 1
ATOM 6537 C CA . ILE B 1 413 ? 2.656 -5.516 13.188 1 94.19 413 ILE B CA 1
ATOM 6538 C C . ILE B 1 413 ? 2.389 -4.641 14.414 1 94.19 413 ILE B C 1
ATOM 6540 O O . ILE B 1 413 ? 1.267 -4.605 14.922 1 94.19 413 ILE B O 1
ATOM 6544 N N . PRO B 1 414 ? 3.416 -3.961 14.922 1 94.19 414 PRO B N 1
ATOM 6545 C CA . PRO B 1 414 ? 3.158 -3.02 16.016 1 94.19 414 PRO B CA 1
ATOM 6546 C C . PRO B 1 414 ? 2.281 -1.845 15.586 1 94.19 414 PRO B C 1
ATOM 6548 O O . PRO B 1 414 ? 2.492 -1.27 14.516 1 94.19 414 PRO B O 1
ATOM 6551 N N . LEU B 1 415 ? 1.307 -1.526 16.359 1 93.75 415 LEU B N 1
ATOM 6552 C CA . LEU B 1 415 ? 0.344 -0.464 16.094 1 93.75 415 LEU B CA 1
ATOM 6553 C C . LEU B 1 415 ? 0.455 0.648 17.125 1 93.75 415 LEU B C 1
ATOM 6555 O O . LEU B 1 415 ? 0.336 0.397 18.328 1 93.75 415 LEU B O 1
ATOM 6559 N N . PHE B 1 416 ? 0.654 1.928 16.641 1 92.62 416 PHE B N 1
ATOM 6560 C CA . PHE B 1 416 ? 0.899 3.043 17.547 1 92.62 416 PHE B CA 1
ATOM 6561 C C . PHE B 1 416 ? -0.027 4.211 17.234 1 92.62 416 PHE B C 1
ATOM 6563 O O . PHE B 1 416 ? -0.343 4.465 16.078 1 92.62 416 PHE B O 1
ATOM 6570 N N . VAL B 1 417 ? -0.407 4.898 18.25 1 92.44 417 VAL B N 1
ATOM 6571 C CA . VAL B 1 417 ? -1.004 6.219 18.094 1 92.44 417 VAL B CA 1
ATOM 6572 C C . VAL B 1 417 ? 0.033 7.293 18.422 1 92.44 417 VAL B C 1
ATOM 6574 O O . VAL B 1 417 ? 0.664 7.262 19.484 1 92.44 417 VAL B O 1
ATOM 6577 N N . VAL B 1 418 ? 0.207 8.188 17.5 1 93.12 418 VAL B N 1
ATOM 6578 C CA . VAL B 1 418 ? 1.151 9.281 17.703 1 93.12 418 VAL B CA 1
ATOM 6579 C C . VAL B 1 418 ? 0.502 10.375 18.547 1 93.12 418 VAL B C 1
ATOM 6581 O O . VAL B 1 418 ? -0.575 10.875 18.203 1 93.12 418 VAL B O 1
ATOM 6584 N N . THR B 1 419 ? 1.195 10.781 19.562 1 89.44 419 THR B N 1
ATOM 6585 C CA . THR B 1 419 ? 0.581 11.727 20.484 1 89.44 419 THR B CA 1
ATOM 6586 C C . THR B 1 419 ? 1.285 13.078 20.422 1 89.44 419 THR B C 1
ATOM 6588 O O . THR B 1 419 ? 0.765 14.078 20.922 1 89.44 419 THR B O 1
ATOM 6591 N N . CYS B 1 420 ? 2.416 13.102 19.844 1 88.12 420 CYS B N 1
ATOM 6592 C CA . CYS B 1 420 ? 3.1 14.383 19.734 1 88.12 420 CYS B CA 1
ATOM 6593 C C . CYS B 1 420 ? 2.432 15.281 18.703 1 88.12 420 CYS B C 1
ATOM 6595 O O . CYS B 1 420 ? 1.804 14.789 17.766 1 88.12 420 CYS B O 1
ATOM 6597 N N . ASP B 1 421 ? 2.635 16.594 18.828 1 86.06 421 ASP B N 1
ATOM 6598 C CA . ASP B 1 421 ? 1.906 17.547 18 1 86.06 421 ASP B CA 1
ATOM 6599 C C . ASP B 1 421 ? 2.814 18.156 16.938 1 86.06 421 ASP B C 1
ATOM 6601 O O . ASP B 1 421 ? 2.357 18.922 16.078 1 86.06 421 ASP B O 1
ATOM 6605 N N . ASP B 1 422 ? 4.055 17.844 16.922 1 91.06 422 ASP B N 1
ATOM 6606 C CA . ASP B 1 422 ? 4.984 18.484 16.016 1 91.06 422 ASP B CA 1
ATOM 6607 C C . ASP B 1 422 ? 5.559 17.5 15.008 1 91.06 422 ASP B C 1
ATOM 6609 O O . ASP B 1 422 ? 6.688 17.656 14.539 1 91.06 422 ASP B O 1
ATOM 6613 N N . LEU B 1 423 ? 4.844 16.422 14.711 1 93.44 423 LEU B N 1
ATOM 6614 C CA . LEU B 1 423 ? 5.34 15.352 13.867 1 93.44 423 LEU B CA 1
ATOM 6615 C C . LEU B 1 423 ? 5.75 15.875 12.5 1 93.44 423 LEU B C 1
ATOM 6617 O O . LEU B 1 423 ? 6.801 15.5 11.969 1 93.44 423 LEU B O 1
ATOM 6621 N N . GLY B 1 424 ? 4.918 16.703 11.906 1 94.44 424 GLY B N 1
ATOM 6622 C CA . GLY B 1 424 ? 5.234 17.266 10.609 1 94.44 424 GLY B CA 1
ATOM 6623 C C . GLY B 1 424 ? 6.523 18.078 10.609 1 94.44 424 GLY B C 1
ATOM 6624 O O . GLY B 1 424 ? 7.332 17.953 9.68 1 94.44 424 GLY B O 1
ATOM 6625 N N . LEU B 1 425 ? 6.688 18.875 11.609 1 95.38 425 LEU B N 1
ATOM 6626 C CA . LEU B 1 425 ? 7.895 19.688 11.75 1 95.38 425 LEU B CA 1
ATOM 6627 C C . LEU B 1 425 ? 9.125 18.812 11.898 1 95.38 425 LEU B C 1
ATOM 6629 O O . LEU B 1 425 ? 10.148 19.047 11.25 1 95.38 425 LEU B O 1
ATOM 6633 N N . ARG B 1 426 ? 9.023 17.844 12.75 1 95.06 426 ARG B N 1
ATOM 6634 C CA . ARG B 1 426 ? 10.109 16.875 12.922 1 95.06 426 ARG B CA 1
ATOM 6635 C C . ARG B 1 426 ? 10.445 16.188 11.609 1 95.06 426 ARG B C 1
ATOM 6637 O O . ARG B 1 426 ? 11.617 15.938 11.312 1 95.06 426 ARG B O 1
ATOM 6644 N N . GLY B 1 427 ? 9.391 15.883 10.922 1 96.62 427 GLY B N 1
ATOM 6645 C CA . GLY B 1 427 ? 9.578 15.219 9.648 1 96.62 427 GLY B CA 1
ATOM 6646 C C . GLY B 1 427 ? 10.328 16.062 8.633 1 96.62 427 GLY B C 1
ATOM 6647 O O . GLY B 1 427 ? 11.203 15.57 7.922 1 96.62 427 GLY B O 1
ATOM 6648 N N . ALA B 1 428 ? 9.938 17.281 8.5 1 96.69 428 ALA B N 1
ATOM 6649 C CA . ALA B 1 428 ? 10.633 18.188 7.598 1 96.69 428 ALA B CA 1
ATOM 6650 C C . ALA B 1 428 ? 12.109 18.297 7.953 1 96.69 428 ALA B C 1
ATOM 6652 O O . ALA B 1 428 ? 12.977 18.266 7.07 1 96.69 428 ALA B O 1
ATOM 6653 N N . TYR B 1 429 ? 12.406 18.391 9.211 1 95.88 429 TYR B N 1
ATOM 6654 C CA . TYR B 1 429 ? 13.789 18.406 9.688 1 95.88 429 TYR B CA 1
ATOM 6655 C C . TYR B 1 429 ? 14.516 17.125 9.281 1 95.88 429 TYR B C 1
ATOM 6657 O O . TYR B 1 429 ? 15.625 17.188 8.75 1 95.88 429 TYR B O 1
ATOM 6665 N N . GLN B 1 430 ? 13.859 16.016 9.555 1 94.12 430 GLN B N 1
ATOM 6666 C CA . GLN B 1 430 ? 14.469 14.727 9.281 1 94.12 430 GLN B CA 1
ATOM 6667 C C . GLN B 1 430 ? 14.75 14.539 7.797 1 94.12 430 GLN B C 1
ATOM 6669 O O . GLN B 1 430 ? 15.805 14.031 7.414 1 94.12 430 GLN B O 1
ATOM 6674 N N . TYR B 1 431 ? 13.836 14.945 6.973 1 94 431 TYR B N 1
ATOM 6675 C CA . TYR B 1 431 ? 14.023 14.875 5.531 1 94 431 TYR B CA 1
ATOM 6676 C C . TYR B 1 431 ? 15.234 15.703 5.098 1 94 431 TYR B C 1
ATOM 6678 O O . TYR B 1 431 ? 16.094 15.211 4.371 1 94 431 TYR B O 1
ATOM 6686 N N . ALA B 1 432 ? 15.281 16.875 5.527 1 92.44 432 ALA B N 1
ATOM 6687 C CA . ALA B 1 432 ? 16.375 17.781 5.164 1 92.44 432 ALA B CA 1
ATOM 6688 C C . ALA B 1 432 ? 17.719 17.219 5.621 1 92.44 432 ALA B C 1
ATOM 6690 O O . ALA B 1 432 ? 18.703 17.266 4.879 1 92.44 432 ALA B O 1
ATOM 6691 N N . ARG B 1 433 ? 17.734 16.719 6.77 1 89.81 433 ARG B N 1
ATOM 6692 C CA . ARG B 1 433 ? 18.953 16.141 7.316 1 89.81 433 ARG B CA 1
ATOM 6693 C C . ARG B 1 433 ? 19.438 14.984 6.445 1 89.81 433 ARG B C 1
ATOM 6695 O O . ARG B 1 433 ? 20.641 14.867 6.184 1 89.81 433 ARG B O 1
ATOM 6702 N N . GLN B 1 434 ? 18.578 14.188 6.02 1 85.56 434 GLN B N 1
ATOM 6703 C CA . GLN B 1 434 ? 18.938 13.039 5.184 1 85.56 434 GLN B CA 1
ATOM 6704 C C . GLN B 1 434 ? 19.453 13.492 3.82 1 85.56 434 GLN B C 1
ATOM 6706 O O . GLN B 1 434 ? 20.359 12.875 3.262 1 85.56 434 GLN B O 1
ATOM 6711 N N . GLN B 1 435 ? 18.859 14.492 3.324 1 81 435 GLN B N 1
ATOM 6712 C CA . GLN B 1 435 ? 19.25 14.984 2.008 1 81 435 GLN B CA 1
ATOM 6713 C C . GLN B 1 435 ? 20.672 15.516 2.023 1 81 435 GLN B C 1
ATOM 6715 O O . GLN B 1 435 ? 21.422 15.344 1.053 1 81 435 GLN B O 1
ATOM 6720 N N . ILE B 1 436 ? 21.031 16.125 2.994 1 77.31 436 ILE B N 1
ATOM 6721 C CA . ILE B 1 436 ? 22.375 16.703 3.098 1 77.31 436 ILE B CA 1
ATOM 6722 C C . ILE B 1 436 ? 23.406 15.594 3.234 1 77.31 436 ILE B C 1
ATOM 6724 O O . ILE B 1 436 ? 24.469 15.648 2.619 1 77.31 436 ILE B O 1
ATOM 6728 N N . TYR B 1 437 ? 23.078 14.602 3.975 1 69.69 437 TYR B N 1
ATOM 6729 C CA . TYR B 1 437 ? 24.031 13.516 4.188 1 69.69 437 TYR B CA 1
ATOM 6730 C C . TYR B 1 437 ? 24.203 12.688 2.92 1 69.69 437 TYR B C 1
ATOM 6732 O O . TYR B 1 437 ? 25.297 12.227 2.619 1 69.69 437 TYR B O 1
ATOM 6740 N N . GLN B 1 438 ? 23.219 12.57 2.219 1 63.34 438 GLN B N 1
ATOM 6741 C CA . GLN B 1 438 ? 23.297 11.836 0.963 1 63.34 438 GLN B CA 1
ATOM 6742 C C . GLN B 1 438 ? 24.125 12.594 -0.07 1 63.34 438 GLN B C 1
ATOM 6744 O O . GLN B 1 438 ? 24.891 12 -0.828 1 63.34 438 GLN B O 1
ATOM 6749 N N . HIS B 1 439 ? 23.938 13.836 -0.119 1 56.44 439 HIS B N 1
ATOM 6750 C CA . HIS B 1 439 ? 24.719 14.664 -1.035 1 56.44 439 HIS B CA 1
ATOM 6751 C C . HIS B 1 439 ? 26.203 14.656 -0.659 1 56.44 439 HIS B C 1
ATOM 6753 O O . HIS B 1 439 ? 27.062 14.648 -1.535 1 56.44 439 HIS B O 1
ATOM 6759 N N . ASN B 1 440 ? 26.422 14.664 0.59 1 51.5 440 ASN B N 1
ATOM 6760 C CA . ASN B 1 440 ? 27.797 14.641 1.045 1 51.5 440 ASN B CA 1
ATOM 6761 C C . ASN B 1 440 ? 28.469 13.305 0.747 1 51.5 440 ASN B C 1
ATOM 6763 O O . ASN B 1 440 ? 29.656 13.258 0.435 1 51.5 440 ASN B O 1
ATOM 6767 N N . CYS B 1 441 ? 27.656 12.289 0.835 1 41.62 441 CYS B N 1
ATOM 6768 C CA . CYS B 1 441 ? 28.203 10.969 0.539 1 41.62 441 CYS B CA 1
ATOM 6769 C C . CYS B 1 441 ? 28.453 10.805 -0.955 1 41.62 441 CYS B C 1
ATOM 6771 O O . CYS B 1 441 ? 29.391 10.109 -1.357 1 41.62 441 CYS B O 1
ATOM 6773 N N . SER B 1 442 ? 27.641 11.398 -1.766 1 42.12 442 SER B N 1
ATOM 6774 C CA . SER B 1 442 ? 27.828 11.297 -3.209 1 42.12 442 SER B CA 1
ATOM 6775 C C . SER B 1 442 ? 29.016 12.133 -3.666 1 42.12 442 SER B C 1
ATOM 6777 O O . SER B 1 442 ? 29.641 11.82 -4.68 1 42.12 442 SER B O 1
ATOM 6779 N N . ASN B 1 443 ? 29.328 13.109 -3.006 1 39.59 443 ASN B N 1
ATOM 6780 C CA . ASN B 1 443 ? 30.469 13.953 -3.346 1 39.59 443 ASN B CA 1
ATOM 6781 C C . ASN B 1 443 ? 31.766 13.391 -2.783 1 39.59 443 ASN B C 1
ATOM 6783 O O . ASN B 1 443 ? 32.875 13.836 -3.152 1 39.59 443 ASN B O 1
ATOM 6787 N N . ASN B 1 444 ? 31.719 12.492 -1.851 1 34.34 444 ASN B N 1
ATOM 6788 C CA . ASN B 1 444 ? 32.938 11.867 -1.383 1 34.34 444 ASN B CA 1
ATOM 6789 C C . ASN B 1 444 ? 33.25 10.578 -2.137 1 34.34 444 ASN B C 1
ATOM 6791 O O . ASN B 1 444 ? 32.344 9.758 -2.346 1 34.34 444 ASN B O 1
#

InterPro domains:
  IPR003836 Glucokinase [PF02685] (45-434)
  IPR003836 Glucokinase [cd24008] (43-431)

pLDDT: mean 78.49, std 23.58, range [19.38, 98.5]

Secondary structure (DSSP, 8-state):
------------------------------------GGGGEEEEEEEE-SSEEEEEEEETTS-EEEEEEEEHIIIIIGGGG-TTS-GGGHHIIIIIHHHHHHHHHHHHH-SSS-GGG--EEEEEEEESS-EETTEE---SSGGG--BHHHHHHHHHT-S-TTGGGEEEEEEEEHHHHHHHHHTTPPTTTSEEEE--SSS--S--------TTS-EEEEEESSSEEEEEEEESS-------S---------GGGEEEEEE-GGGSB----SHHHHHHHHHHHHHTT-TT--BGGGTSSHHHHHHHHHHHHHH-GGG--HHHHHHHHH-GGGHHHHHHHTTTT-HHHHHHHHHHHHHHHHHHHHHHHHH--TTEEEEETTTTGGGTTSTTTSSTT-HHHHHHH--GGGGGGGGGS-EEEE--S-HHHHHHHHHHHHHHHHHHHHH-/------------------------------------GGGGEEEEEEEE-SSEEEEEEEETTS-EEEEEEEEHIIIIIGGGG-TTS-GGGHHIIIIIHHHHHHHHHHHHH-SSS-GGG--EEEEEEEESS-EETTEE---SSGGG--BHHHHHHHHHT-SSTTGGGEEEEEEEEHHHHHHHHHTTPPTTTSEEEE--SSS---S-------TTS-EEEEEESSSEEEEEEEE-S-------S---------GGGEEEEEE-GGGSB----SHHHHHHHHHHHHHTT-TT--BGGGTSSHHHHHHHHHHHHHH-GGG--HHHHHHHHH-GGGHHHHHHHTTTT-HHHHHHHHHHHHHHHHHHHHHHHHH--TTEEEEETTTTGGGTTSTTTSSTT-HHHHHHH--GGGGGGGGGS-EEEE--S-HHHHHHHHHHHHHHHHHHHHH-

Sequence (888 aa):
MSTTKNNNHDNDTGDDDQATSENSMKQSSAITTTPNNEDTLVIVAGDIGGTNSRLALYTSNGERVYYRDYRNEEYLLKDADDDTTPSDRMFEQKILIPFLQSCCSEGRSSTTYDWNVFEIVVVCLAVAGPVKDNTVQTSRHKALEINGYDLLQRCQNSDDPFIRKIVQCCIINDFVAQGYGCLTLQNDDDVVELGVMSGSTNQTNQKTKNENGPIVCIGAGTGLGTCYLTTTGPAALSSDSNSTATTTRTTSNYTCLPSELGQIEWTPRTEHEIDLWRYLKQKLDSPNRVSLEEVVSGTGLANCYDGYAALYPQKVTPSIQEQCNTAGDIKGMVVAEHADDCEVCHMAMTTVMRSYGAAASTCAMTFLPTGGLYISGGLAPKHYLSSWIQGSNSCFLTAYRDKGRASSILNDIPLFVVTCDDLGLRGAYQYARQQIYQHNCSNNMSTTKNNNHDNDTGDDDQATSENSMKQSSAITTTPNNEDTLVIVAGDIGGTNSRLALYTSNGERVYYRDYRNEEYLLKDADDDTTPSDRMFEQKILIPFLQSCCSEGRSSTTYDWNVFEIVVVCLAVAGPVKDNTVQTSRHKALEINGYDLLQRCQNSDDPFIRKIVQCCIINDFVAQGYGCLTLQNDDDVVELGVMSGSTNQTNQKTKNENGPIVCIGAGTGLGTCYLTTTGPAALSSDSNSTATTTRTTSNYTCLPSELGQIEWTPRTEHEIDLWRYLKQKLDSPNRVSLEEVVSGTGLANCYDGYAALYPQKVTPSIQEQCNTAGDIKGMVVAEHADDCEVCHMAMTTVMRSYGAAASTCAMTFLPTGGLYISGGLAPKHYLSSWIQGSNSCFLTAYRDKGRASSILNDIPLFVVTCDDLGLRGAYQYARQQIYQHNCSNN

Foldseek 3Di:
DDDPPPPPPPPPPPPPPPPPPPPPPPPPPPPPVPPPLQQQEKEWFWEAEPQKIKIFIARSVGDTQDIDIDGCCVQLVPVPVVPPDPLQCRCVVRPVVVVLVVCVVSQVVDPVDDNVSHQAYEYFYAYAADDDPQWHDDDVRSSPTDRFVVCLVVQCPDPDPRSVSYDGYGYHHLVLLLVLLVLVDDPPPWKDWADQDDPPDDDDPPQDFPLQFKEKEWEAEQFIWIKIKHFQDPPPPPPPPPDPPPPPSPSLGIGIDTDPQQFAFQDDDDPLVVQLFCVVCVVVVPVPGDGLRCCQHLVNLLSQLVSLCVVCVVQADVVLVVCLVPVPSRSSVSLCVCLPPGVSSVRSLLRNLLSQLLSQLVVCVPRVGLNAYEYEYDPCLVCVVPLCNHDCPHSNSVSNQPPPPCSVSCVSHIYIYTNDDCSSRSSSSSVRSSVVVVVVVVVD/DDPPPPPPPDPPVPPPPPPPPPPPPPPPPPPPVPPPLQQQEKEWFWEAEPQKIKIFIARSVGDTQDIDIDGCCVQLVPVPVVPPDDLQCRCVVRPVVVVLVVCVVSQVVDPVDDNVSHQAYEYFYAYAADDDPQWHDDDVRSSPTDRFVVCLVVQCVDPDPRSVSYDGYGYHHLVLLLVLLVLVDDPPPWKDWADQDDPPPDDPPPQDFPLQFKEKEWEAELFIWIKIKHFQDPPPPPPPPPDPPPPPSPSLGIGIDTDPQQFDFQDDDDPLVVQLFCVVCVVVVPVPGDGNRCCQHLVNLLSQLVSLCVVCVVQADVVLVVCLVPVPSRSSVSLCVCLPPGVSSVRSLLRNLLSQLLSQLVCCVPRVGLNAYEYEYDPCLVCVVPLCNHDCPHSNSVSNQPPPPCSVSCVSHIYIYTNDDCSSRSSSSSVRSSVVVVVVVVVD